Protein 2DPN (pdb70)

Sequence (984 aa):
FLLALDQGTTSSRAILFTLEGRPVAVAKREFRQLYPKPGWVEHDPLEIWETTLWAAREVLRRAGAEAGEVLALGITNQRETTLLWDRKTGKPLHNAIVWQDRRTTPLCEALRAKGLEPLFRERTGLLFDPYFSGTKLVWLLENVPGLKARAEGGGVAFGTVDTWLIWNLTGGKVHATDPTNASRTLLFNLHTLAWDPELLEALGIPAALLPEVRPSDGDFGETLPELLGAPVPIRGVLGDQQAALFGQAALGGGEGKCTYGTGAFLLLNTGKRPVLSEKGLLATVAWSLGGRATYALEGSLFVAGAAVGWLKEVGLIRESAEVEALAASVEDTGDVYFVPAFTGLGAPYWDPYARGTLLGLTRGTSRAHLARAALEGVAFQVRDVVLAMEEEAGVRLKVLKADGGMAQNRLFLKIQADLLGVPVAVPEVTETTALGAALMAGVGAGALSPEDVAGRFREAERFLPTMPEGRREALYRRWREAVERAKGWAREFLLALDQGTTSSRAILFTLEGRPVAVAKREFRQLYPKPGWVEHDPLEIWETTLWAAREVLRRAGAEAGEVLALGITNQRETTLLWDRKTGKPLHNAIVWQDRRTTPLCEALRAKGLEPLFRERTGLLFDPYFSGTKLVWLLENVPGLKARAEGGGVAFGTVDTWLIWNLTGGKVHATDPTNASRTLLFNLHTLAWDPELLEALGIPAALLPEVRPSDGDFGETLPELLGAPVPIRGVLGDQQAALFGQAALGGGEGKCTYGTGAFLLLNTGKRPVLSEKGLLATVAWSLGGRATYALEGSLFVAGAAVGWLKEVGLIRESAEVEALAASVEDTGDVYFVPAFTGLGAPYWDPYARGTLLGLTRGTSRAHLARAALEGVAFQVRDVVLAMEEEAGVRLKVLKADGGMAQNRLFLKIQADLLGVPVAVPEVTETTALGAALMAGVGAGALSPEDVAGRFREAERFLPTMPEGRREALYRRWREAVERAKGWARE

Structure (mmCIF, N/CA/C/O backbone):
data_2DPN
#
_entry.id   2DPN
#
_cell.length_a   67.991
_cell.length_b   90.506
_cell.length_c   182.985
_cell.angle_alpha   90.00
_cell.angle_beta   90.00
_cell.angle_gamma   90.00
#
_symmetry.space_group_name_H-M   'P 21 21 21'
#
loop_
_entity.id
_entity.type
_entity.pdbx_description
1 polymer 'Glycerol kinase'
2 water water
#
loop_
_atom_site.group_PDB
_atom_site.id
_atom_site.type_symbol
_atom_site.label_atom_id
_atom_site.label_alt_id
_atom_site.label_comp_id
_atom_site.label_asym_id
_atom_site.label_entity_id
_atom_site.label_seq_id
_atom_site.pdbx_PDB_ins_code
_atom_site.Cartn_x
_atom_site.Cartn_y
_atom_site.Cartn_z
_atom_site.occupancy
_atom_site.B_iso_or_equiv
_atom_site.auth_seq_id
_atom_site.auth_comp_id
_atom_site.auth_asym_id
_atom_site.auth_atom_id
_atom_site.pdbx_PDB_model_num
ATOM 1 N N . PHE A 1 3 ? -29.827 22.690 -30.005 1.00 32.32 3 PHE A N 1
ATOM 2 C CA . PHE A 1 3 ? -28.563 23.095 -29.417 1.00 33.26 3 PHE A CA 1
ATOM 3 C C . PHE A 1 3 ? -27.461 22.071 -29.670 1.00 31.67 3 PHE A C 1
ATOM 4 O O . PHE A 1 3 ? -27.657 20.862 -29.651 1.00 31.07 3 PHE A O 1
ATOM 12 N N . LEU A 1 4 ? -26.267 22.620 -29.959 1.00 30.21 4 LEU A N 1
ATOM 13 C CA . LEU A 1 4 ? -25.065 21.799 -29.967 1.00 28.72 4 LEU A CA 1
ATOM 14 C C . LEU A 1 4 ? -24.117 22.262 -28.861 1.00 27.94 4 LEU A C 1
ATOM 15 O O . LEU A 1 4 ? -23.736 23.423 -28.789 1.00 27.90 4 LEU A O 1
ATOM 20 N N . LEU A 1 5 ? -23.769 21.352 -27.955 1.00 27.73 5 LEU A N 1
ATOM 21 C CA . LEU A 1 5 ? -22.908 21.658 -26.817 1.00 25.75 5 LEU A CA 1
ATOM 22 C C . LEU A 1 5 ? -21.475 21.234 -27.084 1.00 26.05 5 LEU A C 1
ATOM 23 O O . LEU A 1 5 ? -21.219 20.128 -27.560 1.00 25.46 5 LEU A O 1
ATOM 28 N N . ALA A 1 6 ? -20.544 22.129 -26.770 1.00 26.89 6 ALA A N 1
ATOM 29 C CA . ALA A 1 6 ? -19.129 21.875 -26.992 1.00 25.58 6 ALA A CA 1
ATOM 30 C C . ALA A 1 6 ? -18.308 22.044 -25.736 1.00 24.63 6 ALA A C 1
ATOM 31 O O . ALA A 1 6 ? -18.439 23.040 -25.028 1.00 24.22 6 ALA A O 1
ATOM 33 N N . LEU A 1 7 ? -17.453 21.059 -25.480 1.00 23.73 7 LEU A N 1
ATOM 34 C CA . LEU A 1 7 ? -16.561 21.075 -24.338 1.00 23.40 7 LEU A CA 1
ATOM 35 C C . LEU A 1 7 ? -15.118 21.222 -24.826 1.00 24.19 7 LEU A C 1
ATOM 36 O O . LEU A 1 7 ? -14.552 20.320 -25.444 1.00 26.38 7 LEU A O 1
ATOM 41 N N . ASP A 1 8 ? -14.537 22.383 -24.564 1.00 23.43 8 ASP A N 1
ATOM 42 C CA . ASP A 1 8 ? -13.167 22.678 -24.957 1.00 22.14 8 ASP A CA 1
ATOM 43 C C . ASP A 1 8 ? -12.302 22.597 -23.699 1.00 20.61 8 ASP A C 1
ATOM 44 O O . ASP A 1 8 ? -12.284 23.504 -22.874 1.00 20.49 8 ASP A O 1
ATOM 49 N N . GLN A 1 9 ? -11.598 21.492 -23.539 1.00 19.56 9 GLN A N 1
ATOM 50 C CA . GLN A 1 9 ? -10.773 21.316 -22.360 1.00 19.35 9 GLN A CA 1
ATOM 51 C C . GLN A 1 9 ? -9.348 21.737 -22.701 1.00 19.88 9 GLN A C 1
ATOM 52 O O . GLN A 1 9 ? -8.525 20.919 -23.127 1.00 21.41 9 GLN A O 1
ATOM 58 N N . GLY A 1 10 ? -9.070 23.024 -22.503 1.00 18.62 10 GLY A N 1
ATOM 59 C CA . GLY A 1 10 ? -7.767 23.586 -22.822 1.00 16.47 10 GLY A CA 1
ATOM 60 C C . GLY A 1 10 ? -6.629 23.351 -21.851 1.00 16.28 10 GLY A C 1
ATOM 61 O O . GLY A 1 10 ? -6.733 22.570 -20.907 1.00 15.53 10 GLY A O 1
ATOM 62 N N . THR A 1 11 ? -5.525 24.046 -22.089 1.00 16.21 11 THR A N 1
ATOM 63 C CA . THR A 1 11 ? -4.356 23.893 -21.243 1.00 17.98 11 THR A CA 1
ATOM 64 C C . THR A 1 11 ? -4.474 24.631 -19.927 1.00 19.14 11 THR A C 1
ATOM 65 O O . THR A 1 11 ? -4.042 24.137 -18.898 1.00 19.95 11 THR A O 1
ATOM 69 N N . THR A 1 12 ? -5.069 25.815 -19.980 1.00 21.52 12 THR A N 1
ATOM 70 C CA . THR A 1 12 ? -5.241 26.674 -18.824 1.00 23.04 12 THR A CA 1
ATOM 71 C C . THR A 1 12 ? -6.595 26.540 -18.139 1.00 25.22 12 THR A C 1
ATOM 72 O O . THR A 1 12 ? -6.684 26.600 -16.907 1.00 27.57 12 THR A O 1
ATOM 76 N N . SER A 1 13 ? -7.648 26.360 -18.934 1.00 25.82 13 SER A N 1
ATOM 77 C CA . SER A 1 13 ? -9.004 26.247 -18.399 1.00 24.83 13 SER A CA 1
ATOM 78 C C . SER A 1 13 ? -9.933 25.322 -19.182 1.00 24.23 13 SER A C 1
ATOM 79 O O . SER A 1 13 ? -9.609 24.835 -20.266 1.00 23.91 13 SER A O 1
ATOM 82 N N . SER A 1 14 ? -11.101 25.078 -18.608 1.00 23.27 14 SER A N 1
ATOM 83 C CA . SER A 1 14 ? -12.097 24.245 -19.256 1.00 22.54 14 SER A CA 1
ATOM 84 C C . SER A 1 14 ? -13.244 25.161 -19.625 1.00 21.50 14 SER A C 1
ATOM 85 O O . SER A 1 14 ? -13.851 25.778 -18.762 1.00 20.31 14 SER A O 1
ATOM 88 N N . ARG A 1 15 ? -13.508 25.264 -20.918 1.00 21.20 15 ARG A N 1
ATOM 89 C CA . ARG A 1 15 ? -14.577 26.098 -21.421 1.00 21.45 15 ARG A CA 1
ATOM 90 C C . ARG A 1 15 ? -15.741 25.223 -21.822 1.00 20.66 15 ARG A C 1
ATOM 91 O O . ARG A 1 15 ? -15.592 24.020 -21.991 1.00 20.17 15 ARG A O 1
ATOM 99 N N . ALA A 1 16 ? -16.902 25.843 -21.964 1.00 21.28 16 ALA A N 1
ATOM 100 C CA . ALA A 1 16 ? -18.115 25.159 -22.400 1.00 21.34 16 ALA A CA 1
ATOM 101 C C . ALA A 1 16 ? -18.918 26.197 -23.170 1.00 20.48 16 ALA A C 1
ATOM 102 O O . ALA A 1 16 ? -19.137 27.309 -22.681 1.00 19.74 16 ALA A O 1
ATOM 104 N N . ILE A 1 17 ? -19.315 25.842 -24.386 1.00 20.75 17 ILE A N 1
ATOM 105 C CA . ILE A 1 17 ? -20.106 26.732 -25.227 1.00 22.67 17 ILE A CA 1
ATOM 106 C C . ILE A 1 17 ? -21.337 25.992 -25.739 1.00 23.40 17 ILE A C 1
ATOM 107 O O . ILE A 1 17 ? -21.266 24.817 -26.101 1.00 23.63 17 ILE A O 1
ATOM 112 N N . LEU A 1 18 ? -22.461 26.693 -25.772 1.00 23.86 18 LEU A N 1
ATOM 113 C CA . LEU A 1 18 ? -23.710 26.127 -26.252 1.00 23.07 18 LEU A CA 1
ATOM 114 C C . LEU A 1 18 ? -24.046 26.881 -27.529 1.00 22.19 18 LEU A C 1
ATOM 115 O O . LEU A 1 18 ? -24.292 28.082 -27.489 1.00 21.90 18 LEU A O 1
ATOM 120 N N . PHE A 1 19 ? -24.037 26.176 -28.654 1.00 21.95 19 PHE A N 1
ATOM 121 C CA . PHE A 1 19 ? -24.321 26.778 -29.951 1.00 23.37 19 PHE A CA 1
ATOM 122 C C . PHE A 1 19 ? -25.704 26.404 -30.479 1.00 26.22 19 PHE A C 1
ATOM 123 O O . PHE A 1 19 ? -26.349 25.473 -29.987 1.00 27.66 19 PHE A O 1
ATOM 131 N N . THR A 1 20 ? -26.147 27.133 -31.500 1.00 28.13 20 THR A N 1
ATOM 132 C CA . THR A 1 20 ? -27.421 26.850 -32.151 1.00 29.63 20 THR A CA 1
ATOM 133 C C . THR A 1 20 ? -26.986 25.948 -33.298 1.00 31.56 20 THR A C 1
ATOM 134 O O . THR A 1 20 ? -25.806 25.936 -33.645 1.00 34.38 20 THR A O 1
ATOM 138 N N . LEU A 1 21 ? -27.905 25.190 -33.883 1.00 33.01 21 LEU A N 1
ATOM 139 C CA . LEU A 1 21 ? -27.542 24.305 -34.983 1.00 33.31 21 LEU A CA 1
ATOM 140 C C . LEU A 1 21 ? -26.854 25.034 -36.124 1.00 34.42 21 LEU A C 1
ATOM 141 O O . LEU A 1 21 ? -26.187 24.416 -36.948 1.00 34.30 21 LEU A O 1
ATOM 146 N N . GLU A 1 22 ? -27.001 26.351 -36.162 1.00 37.05 22 GLU A N 1
ATOM 147 C CA . GLU A 1 22 ? -26.394 27.146 -37.216 1.00 41.46 22 GLU A CA 1
ATOM 148 C C . GLU A 1 22 ? -25.055 27.782 -36.842 1.00 41.34 22 GLU A C 1
ATOM 149 O O . GLU A 1 22 ? -24.650 28.786 -37.437 1.00 40.78 22 GLU A O 1
ATOM 155 N N . GLY A 1 23 ? -24.378 27.190 -35.858 1.00 41.08 23 GLY A N 1
ATOM 156 C CA . GLY A 1 23 ? -23.073 27.671 -35.419 1.00 39.76 23 GLY A CA 1
ATOM 157 C C . GLY A 1 23 ? -22.998 29.064 -34.815 1.00 38.88 23 GLY A C 1
ATOM 158 O O . GLY A 1 23 ? -22.053 29.812 -35.082 1.00 37.61 23 GLY A O 1
ATOM 159 N N . ARG A 1 24 ? -23.987 29.407 -33.996 1.00 38.16 24 ARG A N 1
ATOM 160 C CA . ARG A 1 24 ? -24.053 30.713 -33.346 1.00 37.22 24 ARG A CA 1
ATOM 161 C C . ARG A 1 24 ? -24.067 30.475 -31.833 1.00 34.11 24 ARG A C 1
ATOM 162 O O . ARG A 1 24 ? -24.937 29.771 -31.319 1.00 34.36 24 ARG A O 1
ATOM 170 N N . PRO A 1 25 ? -23.098 31.054 -31.102 1.00 30.61 25 PRO A N 1
ATOM 171 C CA . PRO A 1 25 ? -23.011 30.880 -29.648 1.00 29.21 25 PRO A CA 1
ATOM 172 C C . PRO A 1 25 ? -24.184 31.459 -28.859 1.00 28.25 25 PRO A C 1
ATOM 173 O O . PRO A 1 25 ? -24.690 32.528 -29.179 1.00 29.08 25 PRO A O 1
ATOM 177 N N . VAL A 1 26 ? -24.596 30.745 -27.818 1.00 26.73 26 VAL A N 1
ATOM 178 C CA . VAL A 1 26 ? -25.700 31.170 -26.969 1.00 25.91 26 VAL A CA 1
ATOM 179 C C . VAL A 1 26 ? -25.225 31.548 -25.562 1.00 25.42 26 VAL A C 1
ATOM 180 O O . VAL A 1 26 ? -25.734 32.480 -24.946 1.00 26.65 26 VAL A O 1
ATOM 184 N N . ALA A 1 27 ? -24.252 30.812 -25.052 1.00 23.87 27 ALA A N 1
ATOM 185 C CA . ALA A 1 27 ? -23.738 31.089 -23.730 1.00 22.97 27 ALA A CA 1
ATOM 186 C C . ALA A 1 27 ? -22.353 30.481 -23.607 1.00 22.53 27 ALA A C 1
ATOM 187 O O . ALA A 1 27 ? -21.988 29.591 -24.372 1.00 21.40 27 ALA A O 1
ATOM 189 N N . VAL A 1 28 ? -21.583 30.958 -22.638 1.00 21.49 28 VAL A N 1
ATOM 190 C CA . VAL A 1 28 ? -20.238 30.450 -22.440 1.00 22.36 28 VAL A CA 1
ATOM 191 C C . VAL A 1 28 ? -19.905 30.332 -20.961 1.00 21.92 28 VAL A C 1
ATOM 192 O O . VAL A 1 28 ? -20.295 31.176 -20.169 1.00 21.43 28 VAL A O 1
ATOM 196 N N . ALA A 1 29 ? -19.194 29.270 -20.596 1.00 22.01 29 ALA A N 1
ATOM 197 C CA . ALA A 1 29 ? -18.789 29.058 -19.213 1.00 23.15 29 ALA A CA 1
ATOM 198 C C . ALA A 1 29 ? -17.324 28.666 -19.247 1.00 25.11 29 ALA A C 1
ATOM 199 O O . ALA A 1 29 ? -16.938 27.746 -19.968 1.00 26.40 29 ALA A O 1
ATOM 201 N N . LYS A 1 30 ? -16.510 29.368 -18.471 1.00 25.51 30 LYS A N 1
ATOM 202 C CA . LYS A 1 30 ? -15.079 29.114 -18.441 1.00 26.14 30 LYS A CA 1
ATOM 203 C C . LYS A 1 30 ? -14.485 29.141 -17.039 1.00 26.58 30 LYS A C 1
ATOM 204 O O . LYS A 1 30 ? -14.675 30.098 -16.293 1.00 27.61 30 LYS A O 1
ATOM 210 N N . ARG A 1 31 ? -13.762 28.089 -16.680 1.00 26.55 31 ARG A N 1
ATOM 211 C CA . ARG A 1 31 ? -13.133 28.036 -15.371 1.00 28.25 31 ARG A CA 1
ATOM 212 C C . ARG A 1 31 ? -11.711 27.499 -15.456 1.00 29.47 31 ARG A C 1
ATOM 213 O O . ARG A 1 31 ? -11.428 26.577 -16.218 1.00 32.14 31 ARG A O 1
ATOM 221 N N . GLU A 1 32 ? -10.815 28.075 -14.669 1.00 29.99 32 GLU A N 1
ATOM 222 C CA . GLU A 1 32 ? -9.422 27.657 -14.689 1.00 31.92 32 GLU A CA 1
ATOM 223 C C . GLU A 1 32 ? -9.097 26.559 -13.698 1.00 31.14 32 GLU A C 1
ATOM 224 O O . GLU A 1 32 ? -9.860 26.293 -12.779 1.00 32.81 32 GLU A O 1
ATOM 230 N N . PHE A 1 33 ? -7.959 25.909 -13.916 1.00 30.77 33 PHE A N 1
ATOM 231 C CA . PHE A 1 33 ? -7.471 24.879 -13.016 1.00 30.94 33 PHE A CA 1
ATOM 232 C C . PHE A 1 33 ? -5.984 25.128 -12.784 1.00 32.98 33 PHE A C 1
ATOM 233 O O . PHE A 1 33 ? -5.312 25.799 -13.576 1.00 33.57 33 PHE A O 1
ATOM 241 N N . ARG A 1 34 ? -5.484 24.589 -11.680 1.00 34.47 34 ARG A N 1
ATOM 242 C CA . ARG A 1 34 ? -4.099 24.755 -11.267 1.00 34.51 34 ARG A CA 1
ATOM 243 C C . ARG A 1 34 ? -3.087 24.113 -12.197 1.00 32.06 34 ARG A C 1
ATOM 244 O O . ARG A 1 34 ? -3.223 22.948 -12.579 1.00 30.32 34 ARG A O 1
ATOM 252 N N . GLN A 1 35 ? -2.070 24.889 -12.560 1.00 30.51 35 GLN A N 1
ATOM 253 C CA . GLN A 1 35 ? -0.987 24.404 -13.411 1.00 28.89 35 GLN A CA 1
ATOM 254 C C . GLN A 1 35 ? 0.108 23.946 -12.457 1.00 28.33 35 GLN A C 1
ATOM 255 O O . GLN A 1 35 ? 0.575 24.731 -11.627 1.00 30.97 35 GLN A O 1
ATOM 261 N N . LEU A 1 36 ? 0.518 22.689 -12.557 1.00 25.76 36 LEU A N 1
ATOM 262 C CA . LEU A 1 36 ? 1.552 22.185 -11.664 1.00 25.31 36 LEU A CA 1
ATOM 263 C C . LEU A 1 36 ? 2.931 22.110 -12.298 1.00 23.84 36 LEU A C 1
ATOM 264 O O . LEU A 1 36 ? 3.099 21.544 -13.374 1.00 24.20 36 LEU A O 1
ATOM 269 N N . TYR A 1 37 ? 3.915 22.683 -11.609 1.00 24.01 37 TYR A N 1
ATOM 270 C CA . TYR A 1 37 ? 5.308 22.720 -12.072 1.00 23.53 37 TYR A CA 1
ATOM 271 C C . TYR A 1 37 ? 6.240 22.080 -11.041 1.00 24.30 37 TYR A C 1
ATOM 272 O O . TYR A 1 37 ? 6.933 22.780 -10.315 1.00 25.52 37 TYR A O 1
ATOM 281 N N . PRO A 1 38 ? 6.278 20.737 -10.976 1.00 25.52 38 PRO A N 1
ATOM 282 C CA . PRO A 1 38 ? 7.117 19.995 -10.028 1.00 26.46 38 PRO A CA 1
ATOM 283 C C . PRO A 1 38 ? 8.602 20.343 -10.050 1.00 27.89 38 PRO A C 1
ATOM 284 O O . PRO A 1 38 ? 9.203 20.557 -9.002 1.00 28.81 38 PRO A O 1
ATOM 288 N N . LYS A 1 39 ? 9.186 20.368 -11.246 1.00 28.89 39 LYS A N 1
ATOM 289 C CA . LYS A 1 39 ? 10.595 20.712 -11.445 1.00 30.80 39 LYS A CA 1
ATOM 290 C C . LYS A 1 39 ? 10.631 21.669 -12.631 1.00 30.96 39 LYS A C 1
ATOM 291 O O . LYS A 1 39 ? 9.646 21.797 -13.362 1.00 32.81 39 LYS A O 1
ATOM 297 N N . PRO A 1 40 ? 11.760 22.359 -12.841 1.00 29.72 40 PRO A N 1
ATOM 298 C CA . PRO A 1 40 ? 11.795 23.277 -13.982 1.00 27.11 40 PRO A CA 1
ATOM 299 C C . PRO A 1 40 ? 11.663 22.532 -15.299 1.00 24.97 40 PRO A C 1
ATOM 300 O O . PRO A 1 40 ? 12.422 21.603 -15.570 1.00 24.67 40 PRO A O 1
ATOM 304 N N . GLY A 1 41 ? 10.688 22.947 -16.107 1.00 23.71 41 GLY A N 1
ATOM 305 C CA . GLY A 1 41 ? 10.443 22.317 -17.392 1.00 22.38 41 GLY A CA 1
ATOM 306 C C . GLY A 1 41 ? 9.410 21.204 -17.291 1.00 22.00 41 GLY A C 1
ATOM 307 O O . GLY A 1 41 ? 9.033 20.599 -18.287 1.00 22.50 41 GLY A O 1
ATOM 308 N N . TRP A 1 42 ? 8.969 20.914 -16.076 1.00 20.20 42 TRP A N 1
ATOM 309 C CA . TRP A 1 42 ? 7.968 19.889 -15.856 1.00 20.36 42 TRP A CA 1
ATOM 310 C C . TRP A 1 42 ? 6.596 20.564 -15.745 1.00 21.34 42 TRP A C 1
ATOM 311 O O . TRP A 1 42 ? 6.458 21.617 -15.114 1.00 21.74 42 TRP A O 1
ATOM 322 N N . VAL A 1 43 ? 5.589 19.965 -16.373 1.00 20.15 43 VAL A N 1
ATOM 323 C CA . VAL A 1 43 ? 4.235 20.523 -16.367 1.00 19.75 43 VAL A CA 1
ATOM 324 C C . VAL A 1 43 ? 3.170 19.454 -16.107 1.00 19.44 43 VAL A C 1
ATOM 325 O O . VAL A 1 43 ? 3.045 18.501 -16.875 1.00 18.98 43 VAL A O 1
ATOM 329 N N . GLU A 1 44 ? 2.400 19.608 -15.036 1.00 18.80 44 GLU A N 1
ATOM 330 C CA . GLU A 1 44 ? 1.375 18.594 -14.775 1.00 21.68 44 GLU A CA 1
ATOM 331 C C . GLU A 1 44 ? -0.009 19.207 -14.502 1.00 21.41 44 GLU A C 1
ATOM 332 O O . GLU A 1 44 ? -0.148 20.391 -14.225 1.00 21.63 44 GLU A O 1
ATOM 338 N N . HIS A 1 45 ? -1.037 18.358 -14.704 1.00 21.50 45 HIS A N 1
ATOM 339 C CA . HIS A 1 45 ? -2.417 18.687 -14.405 1.00 19.03 45 HIS A CA 1
ATOM 340 C C . HIS A 1 45 ? -2.977 17.719 -13.374 1.00 21.02 45 HIS A C 1
ATOM 341 O O . HIS A 1 45 ? -2.661 16.537 -13.357 1.00 20.86 45 HIS A O 1
ATOM 348 N N . ASP A 1 46 ? -3.853 18.211 -12.496 1.00 25.52 46 ASP A N 1
ATOM 349 C CA . ASP A 1 46 ? -4.638 17.279 -11.706 1.00 29.02 46 ASP A CA 1
ATOM 350 C C . ASP A 1 46 ? -5.806 16.783 -12.553 1.00 30.32 46 ASP A C 1
ATOM 351 O O . ASP A 1 46 ? -6.645 17.554 -13.000 1.00 31.32 46 ASP A O 1
ATOM 356 N N . PRO A 1 47 ? -5.883 15.481 -12.854 1.00 31.03 47 PRO A N 1
ATOM 357 C CA . PRO A 1 47 ? -6.994 14.993 -13.679 1.00 30.29 47 PRO A CA 1
ATOM 358 C C . PRO A 1 47 ? -8.381 15.381 -13.133 1.00 29.84 47 PRO A C 1
ATOM 359 O O . PRO A 1 47 ? -9.232 15.885 -13.876 1.00 28.52 47 PRO A O 1
ATOM 363 N N . LEU A 1 48 ? -8.599 15.156 -11.840 1.00 28.66 48 LEU A N 1
ATOM 364 C CA . LEU A 1 48 ? -9.875 15.492 -11.218 1.00 29.91 48 LEU A CA 1
ATOM 365 C C . LEU A 1 48 ? -10.290 16.931 -11.455 1.00 29.70 48 LEU A C 1
ATOM 366 O O . LEU A 1 48 ? -11.435 17.219 -11.823 1.00 26.79 48 LEU A O 1
ATOM 371 N N . GLU A 1 49 ? -9.350 17.835 -11.222 1.00 31.15 49 GLU A N 1
ATOM 372 C CA . GLU A 1 49 ? -9.611 19.245 -11.393 1.00 32.55 49 GLU A CA 1
ATOM 373 C C . GLU A 1 49 ? -10.049 19.477 -12.831 1.00 32.91 49 GLU A C 1
ATOM 374 O O . GLU A 1 49 ? -10.983 20.239 -13.088 1.00 33.74 49 GLU A O 1
ATOM 380 N N . ILE A 1 50 ? -9.377 18.802 -13.761 1.00 33.12 50 ILE A N 1
ATOM 381 C CA . ILE A 1 50 ? -9.686 18.912 -15.183 1.00 32.79 50 ILE A CA 1
ATOM 382 C C . ILE A 1 50 ? -11.103 18.428 -15.459 1.00 31.72 50 ILE A C 1
ATOM 383 O O . ILE A 1 50 ? -11.872 19.087 -16.157 1.00 30.85 50 ILE A O 1
ATOM 388 N N . TRP A 1 51 ? -11.441 17.270 -14.906 1.00 31.03 51 TRP A N 1
ATOM 389 C CA . TRP A 1 51 ? -12.767 16.706 -15.080 1.00 31.33 51 TRP A CA 1
ATOM 390 C C . TRP A 1 51 ? -13.837 17.598 -14.440 1.00 32.12 51 TRP A C 1
ATOM 391 O O . TRP A 1 51 ? -14.774 18.046 -15.108 1.00 31.93 51 TRP A O 1
ATOM 402 N N . GLU A 1 52 ? -13.677 17.860 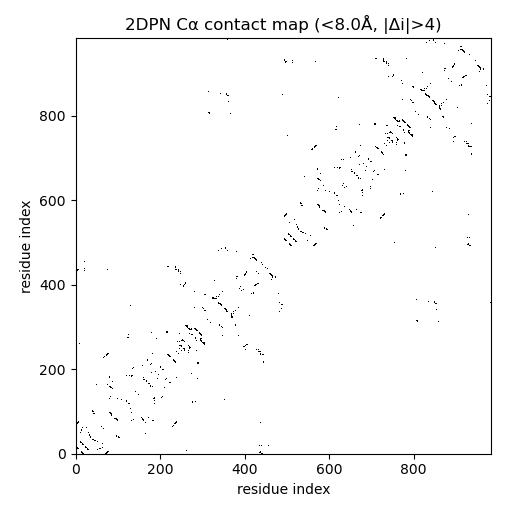-13.146 1.00 32.25 52 GLU A N 1
ATOM 403 C CA . GLU A 1 52 ? -14.633 18.661 -12.387 1.00 32.68 52 GLU A CA 1
ATOM 404 C C . GLU A 1 52 ? -14.943 20.053 -12.925 1.00 30.20 52 GLU A C 1
ATOM 405 O O . GLU A 1 52 ? -16.068 20.546 -12.782 1.00 29.47 52 GLU A O 1
ATOM 411 N N . THR A 1 53 ? -13.958 20.693 -13.539 1.00 26.92 53 THR A N 1
ATOM 412 C CA . THR A 1 53 ? -14.196 22.012 -14.079 1.00 24.75 53 THR A CA 1
ATOM 413 C C . THR A 1 53 ? -14.916 21.856 -15.398 1.00 24.03 53 THR A C 1
ATOM 414 O O . THR A 1 53 ? -15.748 22.690 -15.760 1.00 25.01 53 THR A O 1
ATOM 418 N N . THR A 1 54 ? -14.605 20.789 -16.123 1.00 22.16 54 THR A N 1
ATOM 419 C CA . THR A 1 54 ? -15.278 20.566 -17.386 1.00 20.94 54 THR A CA 1
ATOM 420 C C . THR A 1 54 ? -16.745 20.336 -17.067 1.00 20.76 54 THR A C 1
ATOM 421 O O . THR A 1 54 ? -17.614 20.990 -17.632 1.00 20.16 54 THR A O 1
ATOM 425 N N . LEU A 1 55 ? -17.007 19.425 -16.137 1.00 20.73 55 LEU A N 1
ATOM 426 C CA . LEU A 1 55 ? -18.344 19.139 -15.658 1.00 21.78 55 LEU A CA 1
ATOM 427 C C . LEU A 1 55 ? -19.035 20.424 -15.225 1.00 22.25 55 LEU A C 1
ATOM 428 O O . LEU A 1 55 ? -20.211 20.646 -15.483 1.00 23.60 55 LEU A O 1
ATOM 433 N N . TRP A 1 56 ? -18.272 21.274 -14.550 1.00 19.38 56 TRP A N 1
ATOM 434 C CA . TRP A 1 56 ? -18.812 22.527 -14.062 1.00 17.73 56 TRP A CA 1
ATOM 435 C C . TRP A 1 56 ? -19.206 23.452 -15.211 1.00 18.72 56 TRP A C 1
ATOM 436 O O . TRP A 1 56 ? -20.306 23.999 -15.234 1.00 20.56 56 TRP A O 1
ATOM 447 N N . ALA A 1 57 ? -18.311 23.648 -16.165 1.00 19.08 57 ALA A N 1
ATOM 448 C CA . ALA A 1 57 ? -18.631 24.529 -17.283 1.00 21.06 57 ALA A CA 1
ATOM 449 C C . ALA A 1 57 ? -19.874 24.045 -18.054 1.00 21.18 57 ALA A C 1
ATOM 450 O O . ALA A 1 57 ? -20.731 24.835 -18.450 1.00 19.78 57 ALA A O 1
ATOM 452 N N . ALA A 1 58 ? -19.957 22.734 -18.252 1.00 21.35 58 ALA A N 1
ATOM 453 C CA . ALA A 1 58 ? -21.055 22.129 -18.979 1.00 20.94 58 ALA A CA 1
ATOM 454 C C . ALA A 1 58 ? -22.383 22.465 -18.323 1.00 22.54 58 ALA A C 1
ATOM 455 O O . ALA A 1 58 ? -23.391 22.699 -18.997 1.00 23.31 58 ALA A O 1
ATOM 457 N N . ARG A 1 59 ? -22.394 22.483 -17.000 1.00 21.00 59 ARG A N 1
ATOM 458 C CA . ARG A 1 59 ? -23.622 22.787 -16.311 1.00 20.51 59 ARG A CA 1
ATOM 459 C C . ARG A 1 59 ? -23.923 24.273 -16.357 1.00 24.01 59 ARG A C 1
ATOM 460 O O . ARG A 1 59 ? -25.074 24.675 -16.491 1.00 24.68 59 ARG A O 1
ATOM 468 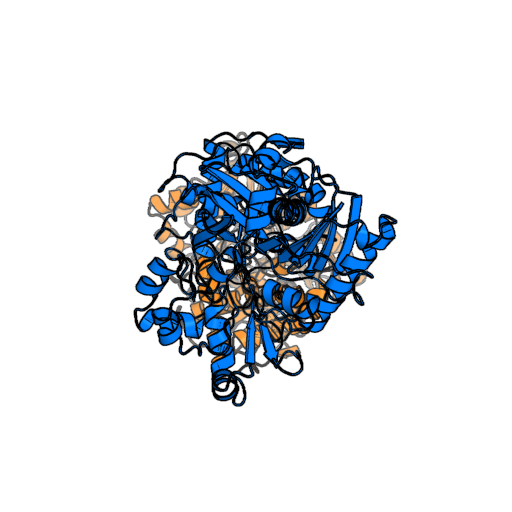N N . GLU A 1 60 ? -22.883 25.093 -16.277 1.00 26.67 60 GLU A N 1
ATOM 469 C CA . GLU A 1 60 ? -23.085 26.530 -16.295 1.00 28.28 60 GLU A CA 1
ATOM 470 C C . GLU A 1 60 ? -23.587 27.107 -17.608 1.00 27.99 60 GLU A C 1
ATOM 471 O O . GLU A 1 60 ? -24.325 28.091 -17.597 1.00 30.39 60 GLU A O 1
ATOM 477 N N . VAL A 1 61 ? -23.202 26.543 -18.744 1.00 25.96 61 VAL A N 1
ATOM 478 C CA . VAL A 1 61 ? -23.729 27.126 -19.966 1.00 26.49 61 VAL A CA 1
ATOM 479 C C . VAL A 1 61 ? -25.200 26.789 -20.033 1.00 25.86 61 VAL A C 1
ATOM 480 O O . VAL A 1 61 ? -26.011 27.615 -20.441 1.00 24.05 61 VAL A O 1
ATOM 484 N N . LEU A 1 62 ? -25.541 25.575 -19.617 1.00 25.52 62 LEU A N 1
ATOM 485 C CA . LEU A 1 62 ? -26.934 25.167 -19.624 1.00 27.23 62 LEU A CA 1
ATOM 486 C C . LEU A 1 62 ? -27.760 26.103 -18.747 1.00 28.86 62 LEU A C 1
ATOM 487 O O . LEU A 1 62 ? -28.909 26.415 -19.065 1.00 29.07 62 LEU A O 1
ATOM 492 N N . ARG A 1 63 ? -27.165 26.566 -17.651 1.00 29.51 63 ARG A N 1
ATOM 493 C CA . ARG A 1 63 ? -27.856 27.465 -16.746 1.00 30.33 63 ARG A CA 1
ATOM 494 C C . ARG A 1 63 ? -28.009 28.841 -17.379 1.00 31.38 63 ARG A C 1
ATOM 495 O O . ARG A 1 63 ? -29.107 29.385 -17.464 1.00 32.19 63 ARG A O 1
ATOM 503 N N . ARG A 1 64 ? -26.895 29.395 -17.835 1.00 31.16 64 ARG A N 1
ATOM 504 C CA . ARG A 1 64 ? -26.898 30.715 -18.433 1.00 29.69 64 ARG A CA 1
ATOM 505 C C . ARG A 1 64 ? -27.774 30.872 -19.658 1.00 30.73 64 ARG A C 1
ATOM 506 O O . ARG A 1 64 ? -28.260 31.974 -19.939 1.00 33.05 64 ARG A O 1
ATOM 514 N N . ALA A 1 65 ? -27.982 29.784 -20.390 1.00 29.25 65 ALA A N 1
ATOM 515 C CA . ALA A 1 65 ? -28.806 29.847 -21.591 1.00 28.58 65 ALA A CA 1
ATOM 516 C C . ALA A 1 65 ? -30.260 29.554 -21.256 1.00 29.19 65 ALA A C 1
ATOM 517 O O . ALA A 1 65 ? -31.146 29.738 -22.092 1.00 29.33 65 ALA A O 1
ATOM 519 N N . GLY A 1 66 ? -30.494 29.109 -20.024 1.00 28.12 66 GLY A N 1
ATOM 520 C CA . GLY A 1 66 ? -31.837 28.763 -19.608 1.00 26.22 66 GLY A CA 1
ATOM 521 C C . GLY A 1 66 ? -32.270 27.517 -20.357 1.00 26.57 66 GLY A C 1
ATOM 522 O O . GLY A 1 66 ? -33.456 27.313 -20.606 1.00 28.12 66 GLY A O 1
ATOM 523 N N . ALA A 1 67 ? -31.307 26.676 -20.722 1.00 25.52 67 ALA A N 1
ATOM 524 C CA . ALA A 1 67 ? -31.612 25.459 -21.456 1.00 26.16 67 ALA A CA 1
ATOM 525 C C . ALA A 1 67 ? -31.491 24.206 -20.593 1.00 27.65 67 ALA A C 1
ATOM 526 O O . ALA A 1 67 ? -30.968 24.254 -19.484 1.00 28.74 67 ALA A O 1
ATOM 528 N N . GLU A 1 68 ? -32.011 23.091 -21.102 1.00 28.95 68 GLU A N 1
ATOM 529 C CA . GLU A 1 68 ? -31.953 21.813 -20.402 1.00 29.62 68 GLU A CA 1
ATOM 530 C C . GLU A 1 68 ? -31.363 20.743 -21.322 1.00 29.39 68 GLU A C 1
ATOM 531 O O . GLU A 1 68 ? -31.471 20.848 -22.544 1.00 30.61 68 GLU A O 1
ATOM 537 N N . ALA A 1 69 ? -30.733 19.728 -20.732 1.00 27.21 69 ALA A N 1
ATOM 538 C CA . ALA A 1 69 ? -30.092 18.649 -21.481 1.00 26.09 69 ALA A CA 1
ATOM 539 C C . ALA A 1 69 ? -30.884 18.133 -22.682 1.00 26.76 69 ALA A C 1
ATOM 540 O O . ALA A 1 69 ? -30.356 18.051 -23.790 1.00 28.24 69 ALA A O 1
ATOM 542 N N . GLY A 1 70 ? -32.150 17.795 -22.466 1.00 27.23 70 GLY A N 1
ATOM 543 C CA . GLY A 1 70 ? -32.978 17.290 -23.547 1.00 24.98 70 GLY A CA 1
ATOM 544 C C . GLY A 1 70 ? -32.939 18.147 -24.793 1.00 24.56 70 GLY A C 1
ATOM 545 O O . GLY A 1 70 ? -33.097 17.635 -25.889 1.00 24.74 70 GLY A O 1
ATOM 546 N N . GLU A 1 71 ? -32.728 19.449 -24.627 1.00 26.24 71 GLU A N 1
ATOM 547 C CA . GLU A 1 71 ? -32.675 20.388 -25.753 1.00 29.01 71 GLU A CA 1
ATOM 548 C C . GLU A 1 71 ? -31.391 20.270 -26.570 1.00 28.91 71 GLU A C 1
ATOM 549 O O . GLU A 1 71 ? -31.310 20.781 -27.694 1.00 27.18 71 GLU A O 1
ATOM 555 N N . VAL A 1 72 ? -30.382 19.631 -25.984 1.00 28.62 72 VAL A N 1
ATOM 556 C CA . VAL A 1 72 ? -29.096 19.463 -26.640 1.00 27.96 72 VAL A CA 1
ATOM 557 C C . VAL A 1 72 ? -29.141 18.261 -27.558 1.00 28.70 72 VAL A C 1
ATOM 558 O O . VAL A 1 72 ? -29.328 17.121 -27.111 1.00 29.30 72 VAL A O 1
ATOM 562 N N . LEU A 1 73 ? -28.958 18.528 -28.844 1.00 27.53 73 LEU A N 1
ATOM 563 C CA . LEU A 1 73 ? -28.987 17.493 -29.855 1.00 26.99 73 LEU A CA 1
ATOM 564 C C . LEU A 1 73 ? -27.795 16.561 -29.689 1.00 27.40 73 LEU A C 1
ATOM 565 O O . LEU A 1 73 ? -27.960 15.353 -29.586 1.00 29.45 73 LEU A O 1
ATOM 570 N N . ALA A 1 74 ? -26.590 17.120 -29.666 1.00 27.66 74 ALA A N 1
ATOM 571 C CA . ALA A 1 74 ? -25.380 16.312 -29.511 1.00 27.16 74 ALA A CA 1
ATOM 572 C C . ALA A 1 74 ? -24.268 17.097 -28.818 1.00 26.39 74 ALA A C 1
ATOM 573 O O . ALA A 1 74 ? -24.254 18.323 -28.824 1.00 27.44 74 ALA A O 1
ATOM 575 N N . LEU A 1 75 ? -23.334 16.373 -28.225 1.00 25.06 75 LEU A N 1
ATOM 576 C CA . LEU A 1 75 ? -22.221 16.976 -27.509 1.00 25.10 75 LEU A CA 1
ATOM 577 C C . LEU A 1 75 ? -20.896 16.704 -28.244 1.00 25.68 75 LEU A C 1
ATOM 578 O O . LEU A 1 75 ? -20.649 15.589 -28.702 1.00 25.44 75 LEU A O 1
ATOM 583 N N . GLY A 1 76 ? -20.049 17.723 -28.351 1.00 26.01 76 GLY A N 1
ATOM 584 C CA . GLY A 1 76 ? -18.763 17.565 -29.014 1.00 25.34 76 GLY A CA 1
ATOM 585 C C . GLY A 1 76 ? -17.591 17.866 -28.091 1.00 24.69 76 GLY A C 1
ATOM 586 O O . GLY A 1 76 ? -17.556 18.915 -27.449 1.00 24.09 76 GLY A O 1
ATOM 587 N N . ILE A 1 77 ? -16.633 16.946 -28.019 1.00 24.81 77 ILE A N 1
ATOM 588 C CA . ILE A 1 77 ? -15.455 17.124 -27.174 1.00 25.08 77 ILE A CA 1
ATOM 589 C C . ILE A 1 77 ? -14.282 17.645 -27.986 1.00 24.77 77 ILE A C 1
ATOM 590 O O . ILE A 1 77 ? -14.114 17.277 -29.144 1.00 24.85 77 ILE A O 1
ATOM 595 N N . THR A 1 78 ? -13.472 18.498 -27.367 1.00 23.92 78 THR A N 1
ATOM 596 C CA . THR A 1 78 ? -12.281 19.043 -28.005 1.00 23.68 78 THR A CA 1
ATOM 597 C C . THR A 1 78 ? -11.311 19.306 -26.842 1.00 22.92 78 THR A C 1
ATOM 598 O O . THR A 1 78 ? -11.729 19.794 -25.792 1.00 22.59 78 THR A O 1
ATOM 602 N N . ASN A 1 79 ? -10.023 19.008 -27.026 1.00 21.80 79 ASN A N 1
ATOM 603 C CA . ASN A 1 79 ? -9.081 19.063 -25.874 1.00 20.34 79 ASN A CA 1
ATOM 604 C C . ASN A 1 79 ? -7.618 19.472 -26.228 1.00 20.06 79 ASN A C 1
ATOM 605 O O . ASN A 1 79 ? -7.194 19.540 -27.382 1.00 19.39 79 ASN A O 1
ATOM 610 N N . GLN A 1 80 ? -6.854 19.777 -25.134 1.00 20.40 80 GLN A N 1
ATOM 611 C CA . GLN A 1 80 ? -5.387 19.917 -25.284 1.00 20.01 80 GLN A CA 1
ATOM 612 C C . GLN A 1 80 ? -4.793 18.606 -25.767 1.00 20.25 80 GLN A C 1
ATOM 613 O O . GLN A 1 80 ? -5.203 17.551 -25.314 1.00 19.71 80 GLN A O 1
ATOM 619 N N . ARG A 1 81 ? -3.825 18.647 -26.718 1.00 20.26 81 ARG A N 1
ATOM 620 C CA . ARG A 1 81 ? -3.623 17.443 -27.538 1.00 21.66 81 ARG A CA 1
ATOM 621 C C . ARG A 1 81 ? -2.632 16.324 -27.112 1.00 22.92 81 ARG A C 1
ATOM 622 O O . ARG A 1 81 ? -2.727 15.230 -27.648 1.00 27.71 81 ARG A O 1
ATOM 630 N N . GLU A 1 82 ? -1.605 16.538 -26.262 1.00 21.33 82 GLU A N 1
ATOM 631 C CA . GLU A 1 82 ? -0.740 15.342 -26.060 1.00 21.63 82 GLU A CA 1
ATOM 632 C C . GLU A 1 82 ? -0.625 14.873 -24.609 1.00 22.68 82 GLU A C 1
ATOM 633 O O . GLU A 1 82 ? -0.096 13.816 -24.309 1.00 21.34 82 GLU A O 1
ATOM 639 N N . THR A 1 83 ? -1.153 15.696 -23.710 1.00 21.50 83 THR A N 1
ATOM 640 C CA . THR A 1 83 ? -1.156 15.407 -22.288 1.00 20.93 83 THR A CA 1
ATOM 641 C C . THR A 1 83 ? -1.594 13.962 -22.046 1.00 20.32 83 THR A C 1
ATOM 642 O O . THR A 1 83 ? -2.646 13.544 -22.523 1.00 22.05 83 THR A O 1
ATOM 646 N N . THR A 1 84 ? -0.786 13.220 -21.292 1.00 19.22 84 THR A N 1
ATOM 647 C CA . THR A 1 84 ? -1.015 11.804 -20.982 1.00 18.60 84 THR A CA 1
ATOM 648 C C . THR A 1 84 ? -1.612 11.523 -19.603 1.00 17.57 84 THR A C 1
ATOM 649 O O . THR A 1 84 ? -1.233 12.154 -18.625 1.00 17.44 84 THR A O 1
ATOM 653 N N . LEU A 1 85 ? -2.529 10.562 -19.529 1.00 17.79 85 LEU A N 1
ATOM 654 C CA . LEU A 1 85 ? -3.156 10.182 -18.264 1.00 19.08 85 LEU A CA 1
ATOM 655 C C . LEU A 1 85 ? -3.308 8.685 -18.180 1.00 19.93 85 LEU A C 1
ATOM 656 O O . LEU A 1 85 ? -3.535 8.015 -19.178 1.00 19.94 85 LEU A O 1
ATOM 661 N N . LEU A 1 86 ? -3.213 8.172 -16.964 1.00 23.13 86 LEU A N 1
ATOM 662 C CA . LEU A 1 86 ? -3.381 6.767 -16.724 1.00 25.27 86 LEU A CA 1
ATOM 663 C C . LEU A 1 86 ? -4.312 6.600 -15.551 1.00 26.65 86 LEU A C 1
ATOM 664 O O . LEU A 1 86 ? -4.250 7.327 -14.568 1.00 28.76 86 LEU A O 1
ATOM 669 N N . TRP A 1 87 ? -5.235 5.647 -15.642 1.00 26.53 87 TRP A N 1
ATOM 670 C CA . TRP A 1 87 ? -6.179 5.469 -14.547 1.00 27.11 87 TRP A CA 1
ATOM 671 C C . TRP A 1 87 ? -6.629 4.036 -14.358 1.00 27.26 87 TRP A C 1
ATOM 672 O O . TRP A 1 87 ? -6.530 3.229 -15.278 1.00 27.60 87 TRP A O 1
ATOM 683 N N . ASP A 1 88 ? -7.108 3.739 -13.150 1.00 28.30 88 ASP A N 1
ATOM 684 C CA . ASP A 1 88 ? -7.591 2.411 -12.776 1.00 30.28 88 ASP A CA 1
ATOM 685 C C . ASP A 1 88 ? -8.934 2.172 -13.462 1.00 31.15 88 ASP A C 1
ATOM 686 O O . ASP A 1 88 ? -9.872 2.951 -13.294 1.00 30.11 88 ASP A O 1
ATOM 691 N N . ARG A 1 89 ? -9.023 1.098 -14.239 1.00 31.88 89 ARG A N 1
ATOM 692 C CA . ARG A 1 89 ? -10.257 0.785 -14.942 1.00 32.94 89 ARG A CA 1
ATOM 693 C C . ARG A 1 89 ? -11.410 0.494 -13.986 1.00 34.74 89 ARG A C 1
ATOM 694 O O . ARG A 1 89 ? -12.565 0.796 -14.279 1.00 35.85 89 ARG A O 1
ATOM 702 N N . LYS A 1 90 ? -11.096 -0.088 -12.838 1.00 36.14 90 LYS A N 1
ATOM 703 C CA . LYS A 1 90 ? -12.143 -0.465 -11.875 1.00 37.83 90 LYS A CA 1
ATOM 704 C C . LYS A 1 90 ? -12.682 0.728 -11.057 1.00 36.84 90 LYS A C 1
ATOM 705 O O . LYS A 1 90 ? -13.870 0.842 -10.785 1.00 38.76 90 LYS A O 1
ATOM 711 N N . THR A 1 91 ? -11.812 1.641 -10.630 1.00 35.37 91 THR A N 1
ATOM 712 C CA . THR A 1 91 ? -12.230 2.784 -9.818 1.00 32.29 91 THR A CA 1
ATOM 713 C C . THR A 1 91 ? -12.207 4.121 -10.562 1.00 32.67 91 THR A C 1
ATOM 714 O O . THR A 1 91 ? -12.726 5.122 -10.073 1.00 32.17 91 THR A O 1
ATOM 718 N N . GLY A 1 92 ? -11.603 4.135 -11.744 1.00 33.71 92 GLY A N 1
ATOM 719 C CA . GLY A 1 92 ? -11.531 5.359 -12.522 1.00 33.55 92 GLY A CA 1
ATOM 720 C C . GLY A 1 92 ? -10.655 6.414 -11.878 1.00 33.15 92 GLY A C 1
ATOM 721 O O . GLY A 1 92 ? -10.657 7.571 -12.284 1.00 34.10 92 GLY A O 1
ATOM 722 N N . LYS A 1 93 ? -9.891 6.010 -10.874 1.00 32.89 93 LYS A N 1
ATOM 723 C CA . LYS A 1 93 ? -9.016 6.932 -10.166 1.00 32.12 93 LYS A CA 1
ATOM 724 C C . LYS A 1 93 ? -7.664 7.018 -10.892 1.00 31.91 93 LYS A C 1
ATOM 725 O O . LYS A 1 93 ? -7.016 5.997 -11.165 1.00 32.02 93 LYS A O 1
ATOM 731 N N . PRO A 1 94 ? -7.222 8.244 -11.221 1.00 30.81 94 PRO A N 1
ATOM 732 C CA . PRO A 1 94 ? -5.952 8.458 -11.917 1.00 30.06 94 PRO A CA 1
ATOM 733 C C . PRO A 1 94 ? -4.838 7.944 -11.039 1.00 29.94 94 PRO A C 1
ATOM 734 O O . PRO A 1 94 ? -4.928 8.049 -9.816 1.00 31.07 94 PRO A O 1
ATOM 738 N N . LEU A 1 95 ? -3.790 7.389 -11.635 1.00 29.40 95 LEU A N 1
ATOM 739 C CA . LEU A 1 95 ? -2.704 6.882 -10.812 1.00 29.31 95 LEU A CA 1
ATOM 740 C C . LEU A 1 95 ? -1.384 7.628 -10.942 1.00 27.89 95 LEU A C 1
ATOM 741 O O . LEU A 1 95 ? -0.317 7.056 -10.749 1.00 26.51 95 LEU A O 1
ATOM 746 N N . HIS A 1 96 ? -1.501 8.923 -11.235 1.00 26.90 96 HIS A N 1
ATOM 747 C CA . HIS A 1 96 ? -0.391 9.861 -11.379 1.00 24.88 96 HIS A CA 1
ATOM 748 C C . HIS A 1 96 ? -0.982 11.065 -12.093 1.00 23.82 96 HIS A C 1
ATOM 749 O O . HIS A 1 96 ? -1.887 10.907 -12.899 1.00 23.44 96 HIS A O 1
ATOM 756 N N . ASN A 1 97 ? -0.497 12.266 -11.789 1.00 24.43 97 ASN A N 1
ATOM 757 C CA . ASN A 1 97 ? -1.008 13.467 -12.442 1.00 23.99 97 ASN A CA 1
ATOM 758 C C . ASN A 1 97 ? -0.808 13.378 -13.955 1.00 24.21 97 ASN A C 1
ATOM 759 O O . ASN A 1 97 ? 0.076 12.670 -14.435 1.00 25.44 97 ASN A O 1
ATOM 764 N N . ALA A 1 98 ? -1.629 14.094 -14.714 1.00 22.10 98 ALA A N 1
ATOM 765 C CA . ALA A 1 98 ? -1.495 14.071 -16.162 1.00 20.24 98 ALA A CA 1
ATOM 766 C C . ALA A 1 98 ? -0.266 14.861 -16.603 1.00 19.98 98 ALA A C 1
ATOM 767 O O . ALA A 1 98 ? -0.064 16.008 -16.197 1.00 20.16 98 ALA A O 1
ATOM 769 N N . ILE A 1 99 ? 0.569 14.245 -17.427 1.00 19.60 99 ILE A N 1
ATOM 770 C CA . ILE A 1 99 ? 1.746 14.942 -17.907 1.00 18.24 99 ILE A CA 1
ATOM 771 C C . ILE A 1 99 ? 1.323 15.711 -19.151 1.00 17.44 99 ILE A C 1
ATOM 772 O O . ILE A 1 99 ? 1.044 15.140 -20.198 1.00 17.14 99 ILE A O 1
ATOM 777 N N . VAL A 1 100 ? 1.247 17.025 -18.985 1.00 17.70 100 VAL A N 1
ATOM 778 C CA . VAL A 1 100 ? 0.844 17.956 -20.028 1.00 16.86 100 VAL A CA 1
ATOM 779 C C . VAL A 1 100 ? 1.805 17.979 -21.225 1.00 17.00 100 VAL A C 1
ATOM 780 O O . VAL A 1 100 ? 2.964 17.590 -21.115 1.00 17.03 100 VAL A O 1
ATOM 784 N N . TRP A 1 101 ? 1.307 18.440 -22.368 1.00 17.58 101 TRP A N 1
ATOM 785 C CA . TRP A 1 101 ? 2.094 18.519 -23.593 1.00 17.87 101 TRP A CA 1
ATOM 786 C C . TRP A 1 101 ? 3.286 19.467 -23.490 1.00 18.00 101 TRP A C 1
ATOM 787 O O . TRP A 1 101 ? 4.226 19.387 -24.282 1.00 18.40 101 TRP A O 1
ATOM 798 N N . GLN A 1 102 ? 3.240 20.374 -22.528 1.00 16.15 102 GLN A N 1
ATOM 799 C CA . GLN A 1 102 ? 4.317 21.326 -22.354 1.00 16.21 102 GLN A CA 1
ATOM 800 C C . GLN A 1 102 ? 5.495 20.693 -21.642 1.00 17.37 102 GLN A C 1
ATOM 801 O O . GLN A 1 102 ? 6.631 21.128 -21.795 1.00 19.43 102 GLN A O 1
ATOM 807 N N . ASP A 1 103 ? 5.223 19.656 -20.864 1.00 18.59 103 ASP A N 1
ATOM 808 C CA . ASP A 1 103 ? 6.267 19.007 -20.095 1.00 19.48 103 ASP A CA 1
ATOM 809 C C . ASP A 1 103 ? 7.448 18.612 -20.963 1.00 20.69 103 ASP A C 1
ATOM 810 O O . ASP A 1 103 ? 7.308 18.449 -22.170 1.00 21.15 103 ASP A O 1
ATOM 815 N N . ARG A 1 104 ? 8.618 18.461 -20.344 1.00 22.61 104 ARG A N 1
ATOM 816 C CA . ARG A 1 104 ? 9.817 18.117 -21.089 1.00 23.16 104 ARG A CA 1
ATOM 817 C C . ARG A 1 104 ? 10.751 17.106 -20.437 1.00 25.41 104 ARG A C 1
ATOM 818 O O . ARG A 1 104 ? 11.827 16.839 -20.980 1.00 28.28 104 ARG A O 1
ATOM 826 N N . ARG A 1 105 ? 10.361 16.532 -19.299 1.00 24.45 105 ARG A N 1
ATOM 827 C CA . ARG A 1 105 ? 11.232 15.575 -18.623 1.00 23.49 105 ARG A CA 1
ATOM 828 C C . ARG A 1 105 ? 11.792 14.473 -19.522 1.00 23.69 105 ARG A C 1
ATOM 829 O O . ARG A 1 105 ? 12.916 14.027 -19.322 1.00 24.93 105 ARG A O 1
ATOM 837 N N . THR A 1 106 ? 11.025 14.061 -20.525 1.00 24.25 106 THR A N 1
ATOM 838 C CA . THR A 1 106 ? 11.432 12.987 -21.434 1.00 26.54 106 THR A CA 1
ATOM 839 C C . THR A 1 106 ? 12.528 13.238 -22.485 1.00 28.02 106 THR A C 1
ATOM 840 O O . THR A 1 106 ? 12.670 12.422 -23.401 1.00 26.79 106 THR A O 1
ATOM 844 N N . THR A 1 107 ? 13.300 14.323 -22.386 1.00 28.03 107 THR A N 1
ATOM 845 C CA . THR A 1 107 ? 14.330 14.553 -23.408 1.00 29.71 107 THR A CA 1
ATOM 846 C C . THR A 1 107 ? 15.413 13.479 -23.441 1.00 30.07 107 THR A C 1
ATOM 847 O O . THR A 1 107 ? 15.888 13.108 -24.508 1.00 30.56 107 THR A O 1
ATOM 851 N N . PRO A 1 108 ? 15.830 12.975 -22.275 1.00 30.26 108 PRO A N 1
ATOM 852 C CA . PRO A 1 108 ? 16.866 11.945 -22.333 1.00 31.22 108 PRO A CA 1
ATOM 853 C C . PRO A 1 108 ? 16.415 10.698 -23.085 1.00 32.45 108 PRO A C 1
ATOM 854 O O . PRO A 1 108 ? 17.191 10.112 -23.831 1.00 33.53 108 PRO A O 1
ATOM 858 N N . LEU A 1 109 ? 15.164 10.292 -22.894 1.00 34.59 109 LEU A N 1
ATOM 859 C CA . LEU A 1 109 ? 14.647 9.108 -23.574 1.00 36.49 109 LEU A CA 1
ATOM 860 C C . LEU A 1 109 ? 14.584 9.326 -25.075 1.00 37.10 109 LEU A C 1
ATOM 861 O O . LEU A 1 109 ? 14.857 8.409 -25.851 1.00 37.62 109 LEU A O 1
ATOM 866 N N . CYS A 1 110 ? 14.224 10.539 -25.483 1.00 36.62 110 CYS A N 1
ATOM 867 C CA . CYS A 1 110 ? 14.134 10.853 -26.902 1.00 37.17 110 CYS A CA 1
ATOM 868 C C . CYS A 1 110 ? 15.493 10.685 -27.546 1.00 35.92 110 CYS A C 1
ATOM 869 O O . CYS A 1 110 ? 15.629 10.100 -28.622 1.00 35.17 110 CYS A O 1
ATOM 872 N N . GLU A 1 111 ? 16.508 11.204 -26.878 1.00 34.65 111 GLU A N 1
ATOM 873 C CA . GLU A 1 111 ? 17.845 11.108 -27.410 1.00 35.13 111 GLU A CA 1
ATOM 874 C C . GLU A 1 111 ? 18.291 9.657 -27.386 1.00 34.50 111 GLU A C 1
ATOM 875 O O . GLU A 1 111 ? 19.029 9.207 -28.265 1.00 34.60 111 GLU A O 1
ATOM 881 N N . ALA A 1 112 ? 17.798 8.908 -26.411 1.00 33.11 112 ALA A N 1
ATOM 882 C CA . ALA A 1 112 ? 18.144 7.502 -26.323 1.00 33.14 112 ALA A CA 1
ATOM 883 C C . ALA A 1 112 ? 17.482 6.709 -27.449 1.00 33.15 112 ALA A C 1
ATOM 884 O O . ALA A 1 112 ? 18.110 5.837 -28.041 1.00 33.49 112 ALA A O 1
ATOM 886 N N . LEU A 1 113 ? 16.215 7.008 -27.740 1.00 32.74 113 LEU A N 1
ATOM 887 C CA . LEU A 1 113 ? 15.519 6.286 -28.791 1.00 30.12 113 LEU A CA 1
ATOM 888 C C . LEU A 1 113 ? 16.051 6.680 -30.165 1.00 30.02 113 LEU A C 1
ATOM 889 O O . LEU A 1 113 ? 16.030 5.907 -31.114 1.00 30.54 113 LEU A O 1
ATOM 894 N N . ARG A 1 114 ? 16.574 7.892 -30.278 1.00 30.29 114 ARG A N 1
ATOM 895 C CA . ARG A 1 114 ? 17.122 8.345 -31.544 1.00 31.48 114 ARG A CA 1
ATOM 896 C C . ARG A 1 114 ? 18.430 7.638 -31.837 1.00 32.47 114 ARG A C 1
ATOM 897 O O . ARG A 1 114 ? 18.800 7.465 -32.993 1.00 33.56 114 ARG A O 1
ATOM 905 N N . ALA A 1 115 ? 19.125 7.231 -30.779 1.00 34.11 115 ALA A N 1
ATOM 906 C CA . ALA A 1 115 ? 20.397 6.526 -30.898 1.00 33.26 115 ALA A CA 1
ATOM 907 C C . ALA A 1 115 ? 20.182 5.127 -31.468 1.00 34.67 115 ALA A C 1
ATOM 908 O O . ALA A 1 115 ? 20.931 4.683 -32.336 1.00 36.48 115 ALA A O 1
ATOM 910 N N . LYS A 1 116 ? 19.158 4.434 -30.981 1.00 35.92 116 LYS A N 1
ATOM 911 C CA . LYS A 1 116 ? 18.843 3.097 -31.468 1.00 38.03 116 LYS A CA 1
ATOM 912 C C . LYS A 1 116 ? 18.478 3.154 -32.949 1.00 38.51 116 LYS A C 1
ATOM 913 O O . LYS A 1 116 ? 18.270 2.119 -33.581 1.00 39.12 116 LYS A O 1
ATOM 919 N N . GLY A 1 117 ? 18.387 4.364 -33.492 1.00 39.01 117 GLY A N 1
ATOM 920 C CA . GLY A 1 117 ? 18.054 4.536 -34.897 1.00 39.75 117 GLY A CA 1
ATOM 921 C C . GLY A 1 117 ? 16.591 4.322 -35.264 1.00 40.17 117 GLY A C 1
ATOM 922 O O . GLY A 1 117 ? 16.278 3.999 -36.408 1.00 40.78 117 GLY A O 1
ATOM 923 N N . LEU A 1 118 ? 15.693 4.531 -34.306 1.00 40.61 118 LEU A N 1
ATOM 924 C CA . LEU A 1 118 ? 14.260 4.337 -34.519 1.00 40.04 118 LEU A CA 1
ATOM 925 C C . LEU A 1 118 ? 13.501 5.516 -35.114 1.00 39.64 118 LEU A C 1
ATOM 926 O O . LEU A 1 118 ? 12.415 5.342 -35.665 1.00 37.52 118 LEU A O 1
ATOM 931 N N . GLU A 1 119 ? 14.062 6.714 -35.013 1.00 39.74 119 GLU A N 1
ATOM 932 C CA . GLU A 1 119 ? 13.351 7.884 -35.499 1.00 39.53 119 GLU A CA 1
ATOM 933 C C . GLU A 1 119 ? 12.783 7.758 -36.907 1.00 38.49 119 GLU A C 1
ATOM 934 O O . GLU A 1 119 ? 11.611 8.048 -37.126 1.00 38.95 119 GLU A O 1
ATOM 940 N N . PRO A 1 120 ? 13.587 7.309 -37.879 1.00 38.08 120 PRO A N 1
ATOM 941 C CA . PRO A 1 120 ? 13.048 7.185 -39.241 1.00 38.15 120 PRO A CA 1
ATOM 942 C C . PRO A 1 120 ? 11.752 6.367 -39.290 1.00 37.39 120 PRO A C 1
ATOM 943 O O . PRO A 1 120 ? 10.747 6.815 -39.828 1.00 37.93 120 PRO A O 1
ATOM 947 N N . LEU A 1 121 ? 11.789 5.169 -38.719 1.00 36.87 121 LEU A N 1
ATOM 948 C CA . LEU A 1 121 ? 10.630 4.277 -38.682 1.00 34.89 121 LEU A CA 1
ATOM 949 C C . LEU A 1 121 ? 9.366 4.960 -38.180 1.00 34.42 121 LEU A C 1
ATOM 950 O O . LEU A 1 121 ? 8.306 4.855 -38.794 1.00 34.61 121 LEU A O 1
ATOM 955 N N . PHE A 1 122 ? 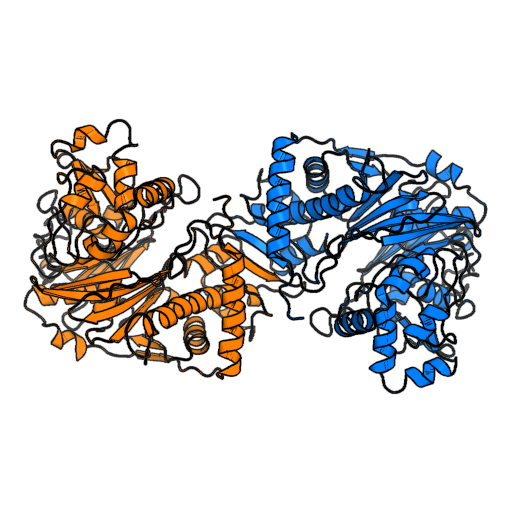9.487 5.631 -37.041 1.00 33.09 122 PHE A N 1
ATOM 956 C CA . PHE A 1 122 ? 8.373 6.336 -36.429 1.00 33.32 122 PHE A CA 1
ATOM 957 C C . PHE A 1 122 ? 7.938 7.546 -37.251 1.00 34.40 122 PHE A C 1
ATOM 958 O O . PHE A 1 122 ? 6.745 7.851 -37.358 1.00 34.17 122 PHE A O 1
ATOM 966 N N . ARG A 1 123 ? 8.909 8.236 -37.836 1.00 35.33 123 ARG A N 1
ATOM 967 C CA . ARG A 1 123 ? 8.602 9.420 -38.617 1.00 37.36 123 ARG A CA 1
ATOM 968 C C . ARG A 1 123 ? 7.721 9.129 -39.824 1.00 37.13 123 ARG A C 1
ATOM 969 O O . ARG A 1 123 ? 6.895 9.954 -40.199 1.00 37.26 123 ARG A O 1
ATOM 977 N N . GLU A 1 124 ? 7.879 7.956 -40.428 1.00 37.42 124 GLU A N 1
ATOM 978 C CA . GLU A 1 124 ? 7.081 7.612 -41.597 1.00 36.95 124 GLU A CA 1
ATOM 979 C C . GLU A 1 124 ? 5.779 6.886 -41.288 1.00 34.57 124 GLU A C 1
ATOM 980 O O . GLU A 1 124 ? 4.957 6.706 -42.175 1.00 33.54 124 GLU A O 1
ATOM 986 N N . ARG A 1 125 ? 5.593 6.463 -40.043 1.00 32.22 125 ARG A N 1
ATOM 987 C CA . ARG A 1 125 ? 4.366 5.776 -39.658 1.00 31.17 125 ARG A CA 1
ATOM 988 C C . ARG A 1 125 ? 3.417 6.743 -38.944 1.00 28.74 125 ARG A C 1
ATOM 989 O O . ARG A 1 125 ? 2.211 6.723 -39.176 1.00 28.52 125 ARG A O 1
ATOM 997 N N . THR A 1 126 ? 3.969 7.594 -38.084 1.00 26.06 126 THR A N 1
ATOM 998 C CA . THR A 1 126 ? 3.155 8.522 -37.312 1.00 23.62 126 THR A CA 1
ATOM 999 C C . THR A 1 126 ? 3.134 9.925 -37.880 1.00 23.66 126 THR A C 1
ATOM 1000 O O . THR A 1 126 ? 2.153 10.655 -37.712 1.00 23.95 126 THR A O 1
ATOM 1004 N N . GLY A 1 127 ? 4.221 10.305 -38.544 1.00 22.42 127 GLY A N 1
ATOM 1005 C CA . GLY A 1 127 ? 4.308 11.639 -39.112 1.00 20.85 127 GLY A CA 1
ATOM 1006 C C . GLY A 1 127 ? 4.822 12.631 -38.087 1.00 20.12 127 GLY A C 1
ATOM 1007 O O . GLY A 1 127 ? 4.749 13.849 -38.278 1.00 19.40 127 GLY A O 1
ATOM 1008 N N . LEU A 1 128 ? 5.345 12.096 -36.988 1.00 19.49 128 LEU A N 1
ATOM 1009 C CA . LEU A 1 128 ? 5.878 12.910 -35.910 1.00 19.91 128 LEU A CA 1
ATOM 1010 C C . LEU A 1 128 ? 7.404 12.850 -35.911 1.00 22.56 128 LEU A C 1
ATOM 1011 O O . LEU A 1 128 ? 8.039 12.905 -36.970 1.00 25.02 128 LEU A O 1
ATOM 1016 N N . LEU A 1 129 ? 7.990 12.756 -34.723 1.00 23.61 129 LEU A N 1
ATOM 1017 C CA . LEU A 1 129 ? 9.440 12.669 -34.548 1.00 22.42 129 LEU A CA 1
ATOM 1018 C C . LEU A 1 129 ? 9.611 12.511 -33.061 1.00 22.48 129 LEU A C 1
ATOM 1019 O O . LEU A 1 129 ? 8.646 12.646 -32.321 1.00 22.30 129 LEU A O 1
ATOM 1024 N N . PHE A 1 130 ? 10.821 12.226 -32.605 1.00 23.69 130 PHE A N 1
ATOM 1025 C CA . PHE A 1 130 ? 11.018 12.102 -31.170 1.00 23.97 130 PHE A CA 1
ATOM 1026 C C . PHE A 1 130 ? 11.232 13.476 -30.564 1.00 23.82 130 PHE A C 1
ATOM 1027 O O . PHE A 1 130 ? 12.037 14.276 -31.044 1.00 24.18 130 PHE A O 1
ATOM 1035 N N . ASP A 1 131 ? 10.469 13.747 -29.518 1.00 23.84 131 ASP A N 1
ATOM 1036 C CA . ASP A 1 131 ? 10.525 15.014 -28.815 1.00 24.61 131 ASP A CA 1
ATOM 1037 C C . ASP A 1 131 ? 9.537 14.925 -27.665 1.00 24.99 131 ASP A C 1
ATOM 1038 O O . ASP A 1 131 ? 8.394 14.490 -27.847 1.00 25.35 131 ASP A O 1
ATOM 1043 N N . PRO A 1 132 ? 9.961 15.345 -26.464 1.00 25.10 132 PRO A N 1
ATOM 1044 C CA . PRO A 1 132 ? 9.154 15.323 -25.236 1.00 25.26 132 PRO A CA 1
ATOM 1045 C C . PRO A 1 132 ? 7.676 15.651 -25.457 1.00 23.53 132 PRO A C 1
ATOM 1046 O O . PRO A 1 132 ? 6.797 15.107 -24.801 1.00 23.51 132 PRO A O 1
ATOM 1050 N N . TYR A 1 133 ? 7.431 16.536 -26.408 1.00 22.17 133 TYR A N 1
ATOM 1051 C CA . TYR A 1 133 ? 6.092 16.978 -26.776 1.00 23.00 133 TYR A CA 1
ATOM 1052 C C . TYR A 1 133 ? 5.032 15.873 -26.854 1.00 21.55 133 TYR A C 1
ATOM 1053 O O . TYR A 1 133 ? 4.025 15.927 -26.162 1.00 20.80 133 TYR A O 1
ATOM 1062 N N . PHE A 1 134 ? 5.265 14.864 -27.681 1.00 22.48 134 PHE A N 1
ATOM 1063 C CA . PHE A 1 134 ? 4.300 13.778 -27.847 1.00 22.84 134 PHE A CA 1
ATOM 1064 C C . PHE A 1 134 ? 4.135 12.876 -26.621 1.00 24.32 134 PHE A C 1
ATOM 1065 O O . PHE A 1 134 ? 5.059 12.717 -25.811 1.00 25.26 134 PHE A O 1
ATOM 1073 N N . SER A 1 135 ? 2.947 12.285 -26.501 1.00 23.33 135 SER A N 1
ATOM 1074 C CA . SER A 1 135 ? 2.619 11.444 -25.356 1.00 22.41 135 SER A CA 1
ATOM 1075 C C . SER A 1 135 ? 3.309 10.104 -25.273 1.00 21.45 135 SER A C 1
ATOM 1076 O O . SER A 1 135 ? 3.255 9.445 -24.239 1.00 18.65 135 SER A O 1
ATOM 1079 N N . GLY A 1 136 ? 3.965 9.709 -26.358 1.00 22.31 136 GLY A N 1
ATOM 1080 C CA . GLY A 1 136 ? 4.655 8.430 -26.382 1.00 23.45 136 GLY A CA 1
ATOM 1081 C C . GLY A 1 136 ? 5.732 8.270 -25.318 1.00 23.91 136 GLY A C 1
ATOM 1082 O O . GLY A 1 136 ? 5.730 7.296 -24.557 1.00 22.31 136 GLY A O 1
ATOM 1083 N N . THR A 1 137 ? 6.656 9.222 -25.261 1.00 23.93 137 THR A N 1
ATOM 1084 C CA . THR A 1 137 ? 7.720 9.155 -24.285 1.00 25.75 137 THR A CA 1
ATOM 1085 C C . THR A 1 137 ? 7.202 9.397 -22.868 1.00 26.12 137 THR A C 1
ATOM 1086 O O . THR A 1 137 ? 7.823 8.968 -21.895 1.00 27.40 137 THR A O 1
ATOM 1090 N N . LYS A 1 138 ? 6.062 10.070 -22.742 1.00 26.04 138 LYS A N 1
ATOM 1091 C CA . LYS A 1 138 ? 5.488 10.319 -21.421 1.00 25.56 138 LYS A CA 1
ATOM 1092 C C . LYS A 1 138 ? 5.016 8.982 -20.847 1.00 26.61 138 LYS A C 1
ATOM 1093 O O . LYS A 1 138 ? 5.143 8.732 -19.646 1.00 28.37 138 LYS A O 1
ATOM 1099 N N . LEU A 1 139 ? 4.482 8.119 -21.710 1.00 25.85 139 LEU A N 1
ATOM 1100 C CA . LEU A 1 139 ? 4.033 6.801 -21.277 1.00 25.69 139 LEU A CA 1
ATOM 1101 C C . LEU A 1 139 ? 5.266 6.048 -20.791 1.00 26.09 139 LEU A C 1
ATOM 1102 O O . LEU A 1 139 ? 5.317 5.562 -19.655 1.00 25.04 139 LEU A O 1
ATOM 1107 N N . VAL A 1 140 ? 6.264 5.969 -21.663 1.00 26.61 140 VAL A N 1
ATOM 1108 C CA . VAL A 1 140 ? 7.516 5.309 -21.330 1.00 26.99 140 VAL A CA 1
ATOM 1109 C C . VAL A 1 140 ? 8.007 5.817 -19.979 1.00 26.29 140 VAL A C 1
ATOM 1110 O O . VAL A 1 140 ? 8.340 5.032 -19.093 1.00 26.64 140 VAL A O 1
ATOM 1114 N N . TRP A 1 141 ? 8.036 7.134 -19.815 1.00 25.18 141 TRP A N 1
ATOM 1115 C CA . TRP A 1 141 ? 8.518 7.689 -18.565 1.00 24.53 141 TRP A CA 1
ATOM 1116 C C . TRP A 1 141 ? 7.780 7.096 -17.388 1.00 25.22 141 TRP A C 1
ATOM 1117 O O . TRP A 1 141 ? 8.394 6.663 -16.420 1.00 25.94 141 TRP A O 1
ATOM 1128 N N . LEU A 1 142 ? 6.460 7.067 -17.462 1.00 25.97 142 LEU A N 1
ATOM 1129 C CA . LEU A 1 142 ? 5.696 6.518 -16.352 1.00 26.86 142 LEU A CA 1
ATOM 1130 C C . LEU A 1 142 ? 6.046 5.050 -16.138 1.00 28.17 142 LEU A C 1
ATOM 1131 O O . LEU A 1 142 ? 6.214 4.603 -15.006 1.00 26.52 142 LEU A O 1
ATOM 1136 N N . LEU A 1 143 ? 6.187 4.315 -17.237 1.00 31.57 143 LEU A N 1
ATOM 1137 C CA . LEU A 1 143 ? 6.495 2.892 -17.176 1.00 34.61 143 LEU A CA 1
ATOM 1138 C C . LEU A 1 143 ? 7.821 2.531 -16.514 1.00 36.72 143 LEU A C 1
ATOM 1139 O O . LEU A 1 143 ? 7.985 1.412 -16.037 1.00 37.85 143 LEU A O 1
ATOM 1144 N N . GLU A 1 144 ? 8.775 3.448 -16.470 1.00 38.56 144 GLU A N 1
ATOM 1145 C CA . GLU A 1 144 ? 10.031 3.096 -15.828 1.00 41.72 144 GLU A CA 1
ATOM 1146 C C . GLU A 1 144 ? 10.435 3.992 -14.675 1.00 41.93 144 GLU A C 1
ATOM 1147 O O . GLU A 1 144 ? 11.572 3.928 -14.214 1.00 42.01 144 GLU A O 1
ATOM 1153 N N . ASN A 1 145 ? 9.507 4.811 -14.190 1.00 42.42 145 ASN A N 1
ATOM 1154 C CA . ASN A 1 145 ? 9.813 5.702 -13.079 1.00 42.52 145 ASN A CA 1
ATOM 1155 C C . ASN A 1 145 ? 8.854 5.544 -11.906 1.00 42.36 145 ASN A C 1
ATOM 1156 O O . ASN A 1 145 ? 9.054 6.145 -10.852 1.00 43.29 145 ASN A O 1
ATOM 1161 N N . VAL A 1 146 ? 7.824 4.727 -12.084 1.00 42.41 146 VAL A N 1
ATOM 1162 C CA . VAL A 1 146 ? 6.828 4.460 -11.063 1.00 43.68 146 VAL A CA 1
ATOM 1163 C C . VAL A 1 146 ? 6.915 3.014 -10.505 1.00 45.59 146 VAL A C 1
ATOM 1164 O O . VAL A 1 146 ? 7.371 2.085 -11.185 1.00 44.93 146 VAL A O 1
ATOM 1168 N N . PRO A 1 147 ? 6.485 2.882 -9.218 1.00 47.83 147 PRO A N 1
ATOM 1169 C CA . PRO A 1 147 ? 6.508 1.646 -8.450 1.00 47.26 147 PRO A CA 1
ATOM 1170 C C . PRO A 1 147 ? 6.619 0.355 -9.266 1.00 47.02 147 PRO A C 1
ATOM 1171 O O . PRO A 1 147 ? 7.691 -0.232 -9.435 1.00 47.89 147 PRO A O 1
ATOM 1175 N N . GLY A 1 148 ? 5.456 -0.129 -9.675 1.00 46.14 148 GLY A N 1
ATOM 1176 C CA . GLY A 1 148 ? 5.438 -1.337 -10.466 1.00 44.18 148 GLY A CA 1
ATOM 1177 C C . GLY A 1 148 ? 4.386 -1.243 -11.575 1.00 43.55 148 GLY A C 1
ATOM 1178 O O . GLY A 1 148 ? 3.722 -2.197 -11.960 1.00 43.28 148 GLY A O 1
ATOM 1179 N N . LEU A 1 149 ? 4.243 0.008 -12.004 1.00 43.33 149 LEU A N 1
ATOM 1180 C CA . LEU A 1 149 ? 3.267 0.398 -13.014 1.00 42.43 149 LEU A CA 1
ATOM 1181 C C . LEU A 1 149 ? 3.361 -0.512 -14.227 1.00 42.10 149 LEU A C 1
ATOM 1182 O O . LEU A 1 149 ? 2.349 -1.029 -14.704 1.00 42.09 149 LEU A O 1
ATOM 1187 N N . LYS A 1 150 ? 4.585 -0.692 -14.719 1.00 40.33 150 LYS A N 1
ATOM 1188 C CA . LYS A 1 150 ? 4.858 -1.542 -15.873 1.00 39.83 150 LYS A CA 1
ATOM 1189 C C . LYS A 1 150 ? 4.071 -2.852 -15.812 1.00 38.44 150 LYS A C 1
ATOM 1190 O O . LYS A 1 150 ? 3.315 -3.177 -16.727 1.00 37.50 150 LYS A O 1
ATOM 1196 N N . ALA A 1 151 ? 4.254 -3.597 -14.729 1.00 36.91 151 ALA A N 1
ATOM 1197 C CA . ALA A 1 151 ? 3.565 -4.865 -14.549 1.00 36.36 151 ALA A CA 1
ATOM 1198 C C . ALA A 1 151 ? 2.059 -4.680 -14.362 1.00 36.64 151 ALA A C 1
ATOM 1199 O O . ALA A 1 151 ? 1.269 -5.553 -14.729 1.00 37.09 151 ALA A O 1
ATOM 1201 N N . ARG A 1 152 ? 1.655 -3.549 -13.792 1.00 35.90 152 ARG A N 1
ATOM 1202 C CA . ARG A 1 152 ? 0.237 -3.304 -13.594 1.00 36.08 152 ARG A CA 1
ATOM 1203 C C . ARG A 1 152 ? -0.422 -3.088 -14.950 1.00 35.42 152 ARG A C 1
ATOM 1204 O O . ARG A 1 152 ? -1.483 -3.630 -15.218 1.00 35.44 152 ARG A O 1
ATOM 1212 N N . ALA A 1 153 ? 0.216 -2.302 -15.809 1.00 36.22 153 ALA A N 1
ATOM 1213 C CA . ALA A 1 153 ? -0.325 -2.031 -17.141 1.00 36.91 153 ALA A CA 1
ATOM 1214 C C . ALA A 1 153 ? -0.562 -3.337 -17.890 1.00 36.63 153 ALA A C 1
ATOM 1215 O O . ALA A 1 153 ? -1.638 -3.560 -18.440 1.00 37.11 153 ALA A O 1
ATOM 1217 N N . GLU A 1 154 ? 0.445 -4.201 -17.896 1.00 36.41 154 GLU A N 1
ATOM 1218 C CA . GLU A 1 154 ? 0.342 -5.488 -18.564 1.00 36.33 154 GLU A CA 1
ATOM 1219 C C . GLU A 1 154 ? -0.794 -6.365 -18.015 1.00 35.66 154 GLU A C 1
ATOM 1220 O O . GLU A 1 154 ? -1.258 -7.287 -18.684 1.00 36.44 154 GLU A O 1
ATOM 1226 N N . GLY A 1 155 ? -1.255 -6.070 -16.807 1.00 35.37 155 GLY A N 1
ATOM 1227 C CA . GLY A 1 155 ? -2.333 -6.854 -16.232 1.00 34.34 155 GLY A CA 1
ATOM 1228 C C . GLY A 1 155 ? -3.683 -6.570 -16.872 1.00 34.17 155 GLY A C 1
ATOM 1229 O O . GLY A 1 155 ? -4.614 -7.370 -16.760 1.00 35.00 155 GLY A O 1
ATOM 1230 N N . GLY A 1 156 ? -3.799 -5.424 -17.531 1.00 32.98 156 GLY A N 1
ATOM 1231 C CA . GLY A 1 156 ? -5.050 -5.080 -18.174 1.00 32.20 156 GLY A CA 1
ATOM 1232 C C . GLY A 1 156 ? -5.997 -4.224 -17.352 1.00 32.53 156 GLY A C 1
ATOM 1233 O O . GLY A 1 156 ? -7.031 -3.787 -17.862 1.00 33.81 156 GLY A O 1
ATOM 1234 N N . GLY A 1 157 ? -5.670 -3.976 -16.088 1.00 30.62 157 GLY A N 1
ATOM 1235 C CA . GLY A 1 157 ? -6.544 -3.155 -15.270 1.00 28.65 157 GLY A CA 1
ATOM 1236 C C . GLY A 1 157 ? -6.282 -1.662 -15.414 1.00 27.69 157 GLY A C 1
ATOM 1237 O O . GLY A 1 157 ? -7.025 -0.830 -14.880 1.00 26.14 157 GLY A O 1
ATOM 1238 N N . VAL A 1 158 ? -5.224 -1.319 -16.141 1.00 26.87 158 VAL A N 1
ATOM 1239 C CA . VAL A 1 158 ? -4.854 0.077 -16.341 1.00 27.15 158 VAL A CA 1
ATOM 1240 C C . VAL A 1 158 ? -5.344 0.622 -17.674 1.00 28.21 158 VAL A C 1
ATOM 1241 O O . VAL A 1 158 ? -5.365 -0.085 -18.686 1.00 28.63 158 VAL A O 1
ATOM 1245 N N . ALA A 1 159 ? -5.740 1.890 -17.665 1.00 28.77 159 ALA A N 1
ATOM 1246 C CA . ALA A 1 159 ? -6.223 2.534 -18.877 1.00 28.55 159 ALA A CA 1
ATOM 1247 C C . ALA A 1 159 ? -5.406 3.762 -19.197 1.00 27.01 159 ALA A C 1
ATOM 1248 O O . ALA A 1 159 ? -5.101 4.574 -18.328 1.00 29.19 159 ALA A O 1
ATOM 1250 N N . PHE A 1 160 ? -5.042 3.877 -20.459 1.00 24.75 160 PHE A N 1
ATOM 1251 C CA . PHE A 1 160 ? -4.303 5.019 -20.924 1.00 21.34 160 PHE A CA 1
ATOM 1252 C C . PHE A 1 160 ? -5.258 5.860 -21.752 1.00 20.09 160 PHE A C 1
ATOM 1253 O O . PHE A 1 160 ? -6.218 5.353 -22.324 1.00 18.01 160 PHE A O 1
ATOM 1261 N N . GLY A 1 161 ? -4.979 7.147 -21.827 1.00 20.23 161 GLY A N 1
ATOM 1262 C CA . GLY A 1 161 ? -5.811 8.003 -22.630 1.00 21.31 161 GLY A CA 1
ATOM 1263 C C . GLY A 1 161 ? -5.370 9.449 -22.608 1.00 21.79 161 GLY A C 1
ATOM 1264 O O . GLY A 1 161 ? -4.695 9.892 -21.673 1.00 21.64 161 GLY A O 1
ATOM 1265 N N . THR A 1 162 ? -5.723 10.172 -23.668 1.00 21.74 162 THR A N 1
ATOM 1266 C CA . THR A 1 162 ? -5.445 11.596 -23.754 1.00 20.54 162 THR A CA 1
ATOM 1267 C C . THR A 1 162 ? -6.684 12.220 -23.077 1.00 19.12 162 THR A C 1
ATOM 1268 O O . THR A 1 162 ? -7.622 11.498 -22.735 1.00 17.84 162 THR A O 1
ATOM 1272 N N . VAL A 1 163 ? -6.706 13.532 -22.884 1.00 18.20 163 VAL A N 1
ATOM 1273 C CA . VAL A 1 163 ? -7.820 14.157 -22.185 1.00 17.88 163 VAL A CA 1
ATOM 1274 C C . VAL A 1 163 ? -9.217 13.890 -22.740 1.00 18.24 163 VAL A C 1
ATOM 1275 O O . VAL A 1 163 ? -10.191 13.860 -21.977 1.00 17.32 163 VAL A O 1
ATOM 1279 N N . ASP A 1 164 ? -9.313 13.697 -24.054 1.00 18.08 164 ASP A N 1
ATOM 1280 C CA . ASP A 1 164 ? -10.584 13.384 -24.713 1.00 18.18 164 ASP A CA 1
ATOM 1281 C C . ASP A 1 164 ? -11.055 12.047 -24.160 1.00 19.74 164 ASP A C 1
ATOM 1282 O O . ASP A 1 164 ? -12.205 11.869 -23.762 1.00 19.66 164 ASP A O 1
ATOM 1287 N N . THR A 1 165 ? -10.134 11.098 -24.148 1.00 21.25 165 THR A N 1
ATOM 1288 C CA . THR A 1 165 ? -10.413 9.775 -23.645 1.00 20.51 165 THR A CA 1
ATOM 1289 C C . THR A 1 165 ? -10.803 9.886 -22.185 1.00 20.78 165 THR A C 1
ATOM 1290 O O . THR A 1 165 ? -11.651 9.146 -21.706 1.00 22.78 165 THR A O 1
ATOM 1294 N N . TRP A 1 166 ? -10.183 10.825 -21.480 1.00 20.69 166 TRP A N 1
ATOM 1295 C CA . TRP A 1 166 ? -10.462 11.031 -20.062 1.00 19.44 166 TRP A CA 1
ATOM 1296 C C . TRP A 1 166 ? -11.856 11.605 -19.888 1.00 19.41 166 TRP A C 1
ATOM 1297 O O . TRP A 1 166 ? -12.643 11.105 -19.083 1.00 20.47 166 TRP A O 1
ATOM 1308 N N . LEU A 1 167 ? -12.159 12.661 -20.634 1.00 17.82 167 LEU A N 1
ATOM 1309 C CA . LEU A 1 167 ? -13.473 13.276 -20.546 1.00 17.20 167 LEU A CA 1
ATOM 1310 C C . LEU A 1 167 ? -14.583 12.303 -20.947 1.00 18.00 167 LEU A C 1
ATOM 1311 O O . LEU A 1 167 ? -15.656 12.286 -20.349 1.00 18.68 167 LEU A O 1
ATOM 1316 N N . ILE A 1 168 ? -14.320 11.490 -21.959 1.00 18.32 168 ILE A N 1
ATOM 1317 C CA . ILE A 1 168 ? -15.307 10.536 -22.441 1.00 18.36 168 ILE A CA 1
ATOM 1318 C C . ILE A 1 168 ? -15.560 9.422 -21.445 1.00 19.88 168 ILE A C 1
ATOM 1319 O O . ILE A 1 168 ? -16.684 8.948 -21.311 1.00 20.36 168 ILE A O 1
ATOM 1324 N N . TRP A 1 169 ? -14.511 9.002 -20.749 1.00 20.82 169 TRP A N 1
ATOM 1325 C CA . TRP A 1 169 ? -14.626 7.932 -19.769 1.00 23.29 169 TRP A CA 1
ATOM 1326 C C . TRP A 1 169 ? -15.506 8.385 -18.592 1.00 25.46 169 TRP A C 1
ATOM 1327 O O . TRP A 1 169 ? -16.338 7.623 -18.073 1.00 23.67 169 TRP A O 1
ATOM 1338 N N . ASN A 1 170 ? -15.320 9.635 -18.183 1.00 25.99 170 ASN A N 1
ATOM 1339 C CA . ASN A 1 170 ? -16.093 10.196 -17.096 1.00 26.35 170 ASN A CA 1
ATOM 1340 C C . ASN A 1 170 ? -17.520 10.514 -17.546 1.00 26.52 170 ASN A C 1
ATOM 1341 O O . ASN A 1 170 ? -18.469 10.379 -16.771 1.00 27.48 170 ASN A O 1
ATOM 1346 N N . LEU A 1 171 ? -17.674 10.921 -18.802 1.00 25.46 171 LEU A N 1
ATOM 1347 C CA . LEU A 1 171 ? -18.990 11.252 -19.337 1.00 25.81 171 LEU A CA 1
ATOM 1348 C C . LEU A 1 171 ? -19.917 10.036 -19.402 1.00 26.09 171 LEU A C 1
ATOM 1349 O O . LEU A 1 171 ? -21.139 10.167 -19.312 1.00 26.92 171 LEU A O 1
ATOM 1354 N N . THR A 1 172 ? -19.327 8.851 -19.531 1.00 26.17 172 THR A N 1
ATOM 1355 C CA . THR A 1 172 ? -20.091 7.611 -19.625 1.00 25.19 172 THR A CA 1
ATOM 1356 C C . THR A 1 172 ? -19.932 6.677 -18.428 1.00 26.25 172 THR A C 1
ATOM 1357 O O . THR A 1 172 ? -20.322 5.516 -18.502 1.00 28.10 172 THR A O 1
ATOM 1361 N N . GLY A 1 173 ? -19.364 7.160 -17.331 1.00 24.93 173 GLY A N 1
ATOM 1362 C CA . GLY A 1 173 ? -19.193 6.287 -16.184 1.00 25.16 173 GLY A CA 1
ATOM 1363 C C . GLY A 1 173 ? -18.399 5.023 -16.491 1.00 26.39 173 GLY A C 1
ATOM 1364 O O . GLY A 1 173 ? -18.762 3.926 -16.064 1.00 26.09 173 GLY A O 1
ATOM 1365 N N . GLY A 1 174 ? -17.318 5.172 -17.250 1.00 27.49 174 GLY A N 1
ATOM 1366 C CA . GLY A 1 174 ? -16.474 4.034 -17.583 1.00 28.53 174 GLY A CA 1
ATOM 1367 C C . GLY A 1 174 ? -16.957 3.099 -18.683 1.00 29.62 174 GLY A C 1
ATOM 1368 O O . GLY A 1 174 ? -16.217 2.198 -19.093 1.00 29.41 174 GLY A O 1
ATOM 1369 N N . LYS A 1 175 ? -18.174 3.315 -19.182 1.00 29.08 175 LYS A N 1
ATOM 1370 C CA . LYS A 1 175 ? -18.752 2.421 -20.182 1.00 29.24 175 LYS A CA 1
ATOM 1371 C C . LYS A 1 175 ? -18.030 2.500 -21.534 1.00 29.16 175 LYS A C 1
ATOM 1372 O O . LYS A 1 175 ? -18.017 1.551 -22.312 1.00 29.08 175 LYS A O 1
ATOM 1378 N N . VAL A 1 176 ? -17.454 3.688 -21.825 1.00 27.78 176 VAL A N 1
ATOM 1379 C CA . VAL A 1 176 ? -16.743 3.843 -23.097 1.00 26.37 176 VAL A CA 1
ATOM 1380 C C . VAL A 1 176 ? -15.284 4.285 -22.908 1.00 28.44 176 VAL A C 1
ATOM 1381 O O . VAL A 1 176 ? -14.992 5.327 -22.336 1.00 31.55 176 VAL A O 1
ATOM 1385 N N . HIS A 1 177 ? -14.362 3.425 -23.386 1.00 28.37 177 HIS A N 1
ATOM 1386 C CA . HIS A 1 177 ? -12.946 3.764 -23.473 1.00 24.27 177 HIS A CA 1
ATOM 1387 C C . HIS A 1 177 ? -12.542 4.151 -24.898 1.00 23.32 177 HIS A C 1
ATOM 1388 O O . HIS A 1 177 ? -12.208 3.313 -25.726 1.00 20.69 177 HIS A O 1
ATOM 1395 N N . ALA A 1 178 ? -12.586 5.402 -25.322 1.00 22.40 178 ALA A N 1
ATOM 1396 C CA . ALA A 1 178 ? -12.273 5.659 -26.706 1.00 21.75 178 ALA A CA 1
ATOM 1397 C C . ALA A 1 178 ? -11.527 6.945 -26.979 1.00 22.46 178 ALA A C 1
ATOM 1398 O O . ALA A 1 178 ? -11.267 7.748 -26.082 1.00 21.54 178 ALA A O 1
ATOM 1400 N N . THR A 1 179 ? -11.189 7.120 -28.251 1.00 22.64 179 THR A N 1
ATOM 1401 C CA . THR A 1 179 ? -10.484 8.298 -28.724 1.00 22.57 179 THR A CA 1
ATOM 1402 C C . THR A 1 179 ? -10.744 8.373 -30.228 1.00 22.78 179 THR A C 1
ATOM 1403 O O . THR A 1 179 ? -11.458 7.529 -30.770 1.00 22.49 179 THR A O 1
ATOM 1407 N N . ASP A 1 180 ? -10.189 9.378 -30.898 1.00 23.18 180 ASP A N 1
ATOM 1408 C CA . ASP A 1 180 ? -10.379 9.521 -32.336 1.00 23.29 180 ASP A CA 1
ATOM 1409 C C . ASP A 1 180 ? -9.023 9.666 -33.028 1.00 23.25 180 ASP A C 1
ATOM 1410 O O . ASP A 1 180 ? -8.025 9.986 -32.392 1.00 22.61 180 ASP A O 1
ATOM 1415 N N . PRO A 1 181 ? -8.973 9.447 -34.350 1.00 23.01 181 PRO A N 1
ATOM 1416 C CA . PRO A 1 181 ? -7.717 9.553 -35.096 1.00 22.45 181 PRO A CA 1
ATOM 1417 C C . PRO A 1 181 ? -6.897 10.821 -34.871 1.00 21.40 181 PRO A C 1
ATOM 1418 O O . PRO A 1 181 ? -5.677 10.766 -34.860 1.00 20.19 181 PRO A O 1
ATOM 1422 N N . THR A 1 182 ? -7.550 11.961 -34.694 1.00 22.29 182 THR A N 1
ATOM 1423 C CA . THR A 1 182 ? -6.795 13.188 -34.509 1.00 24.23 182 THR A CA 1
ATOM 1424 C C . THR A 1 182 ? -6.029 13.186 -33.214 1.00 25.97 182 THR A C 1
ATOM 1425 O O . THR A 1 182 ? -4.901 13.669 -33.163 1.00 28.24 182 THR A O 1
ATOM 1429 N N . ASN A 1 183 ? -6.621 12.657 -32.154 1.00 25.95 183 ASN A N 1
ATOM 1430 C CA . ASN A 1 183 ? -5.887 12.633 -30.901 1.00 25.59 183 ASN A CA 1
ATOM 1431 C C . ASN A 1 183 ? -4.849 11.523 -30.954 1.00 23.55 183 ASN A C 1
ATOM 1432 O O . ASN A 1 183 ? -3.684 11.724 -30.616 1.00 23.11 183 ASN A O 1
ATOM 1437 N N . ALA A 1 184 ? -5.265 10.357 -31.417 1.00 20.81 184 ALA A N 1
ATOM 1438 C CA . ALA A 1 184 ? -4.342 9.248 -31.508 1.00 18.90 184 ALA A CA 1
ATOM 1439 C C . ALA A 1 184 ? -3.127 9.592 -32.376 1.00 18.03 184 ALA A C 1
ATOM 1440 O O . ALA A 1 184 ? -2.039 9.078 -32.134 1.00 18.33 184 ALA A O 1
ATOM 1442 N N . SER A 1 185 ? -3.286 10.473 -33.360 1.00 16.93 185 SER A N 1
ATOM 1443 C CA . SER A 1 185 ? -2.154 10.795 -34.224 1.00 19.21 185 SER A CA 1
ATOM 1444 C C . SER A 1 185 ? -1.143 11.776 -33.613 1.00 20.97 185 SER A C 1
ATOM 1445 O O . SER A 1 185 ? -0.272 12.304 -34.311 1.00 22.94 185 SER A O 1
ATOM 1448 N N . ARG A 1 186 ? -1.260 12.008 -32.311 1.00 21.64 186 ARG A N 1
ATOM 1449 C CA . ARG A 1 186 ? -0.346 12.897 -31.603 1.00 22.87 186 ARG A CA 1
ATOM 1450 C C . ARG A 1 186 ? 0.291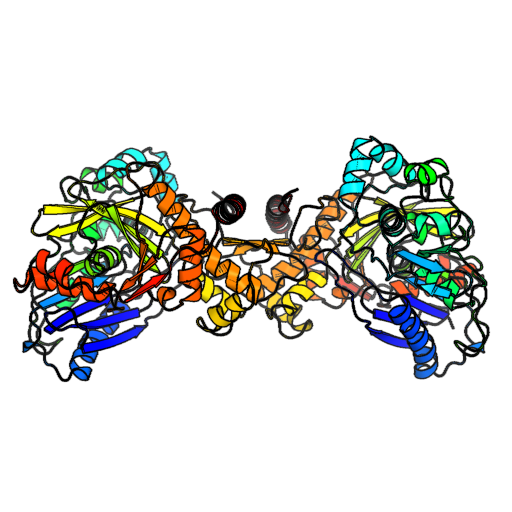 12.138 -30.419 1.00 23.75 186 ARG A C 1
ATOM 1451 O O . ARG A 1 186 ? 0.815 12.751 -29.483 1.00 23.62 186 ARG A O 1
ATOM 1459 N N . THR A 1 187 ? 0.254 10.805 -30.479 1.00 23.35 187 THR A N 1
ATOM 1460 C CA . THR A 1 187 ? 0.783 9.966 -29.411 1.00 24.55 187 THR A CA 1
ATOM 1461 C C . THR A 1 187 ? 2.017 9.141 -29.764 1.00 25.81 187 THR A C 1
ATOM 1462 O O . THR A 1 187 ? 2.629 8.536 -28.878 1.00 25.33 187 THR A O 1
ATOM 1466 N N . LEU A 1 188 ? 2.352 9.081 -31.055 1.00 26.83 188 LEU A N 1
ATOM 1467 C CA . LEU A 1 188 ? 3.518 8.332 -31.534 1.00 25.20 188 LEU A CA 1
ATOM 1468 C C . LEU A 1 188 ? 3.290 6.815 -31.649 1.00 24.56 188 LEU A C 1
ATOM 1469 O O . LEU A 1 188 ? 4.170 6.087 -32.098 1.00 24.52 188 LEU A O 1
ATOM 1474 N N . LEU A 1 189 ? 2.107 6.345 -31.262 1.00 23.33 189 LEU A N 1
ATOM 1475 C CA . LEU A 1 189 ? 1.794 4.916 -31.307 1.00 22.46 189 LEU A CA 1
ATOM 1476 C C . LEU A 1 189 ? 0.734 4.620 -32.352 1.00 22.14 189 LEU A C 1
ATOM 1477 O O . LEU A 1 189 ? 0.205 3.520 -32.411 1.00 22.84 189 LEU A O 1
ATOM 1482 N N . PHE A 1 190 ? 0.436 5.602 -33.185 1.00 21.90 190 PHE A N 1
ATOM 1483 C CA . PHE A 1 190 ? -0.619 5.465 -34.171 1.00 20.96 190 PHE A CA 1
ATOM 1484 C C . PHE A 1 190 ? -0.115 5.617 -35.597 1.00 22.13 190 PHE A C 1
ATOM 1485 O O . PHE A 1 190 ? 0.597 6.563 -35.918 1.00 22.44 190 PHE A O 1
ATOM 1493 N N . ASN A 1 191 ? -0.501 4.666 -36.442 1.00 23.46 191 ASN A N 1
ATOM 1494 C CA . ASN A 1 191 ? -0.150 4.657 -37.856 1.00 24.03 191 ASN A CA 1
ATOM 1495 C C . ASN A 1 191 ? -1.187 5.539 -38.535 1.00 25.77 191 ASN A C 1
ATOM 1496 O O . ASN A 1 191 ? -2.365 5.184 -38.550 1.00 26.18 191 ASN A O 1
ATOM 1501 N N . LEU A 1 192 ? -0.773 6.681 -39.089 1.00 26.18 192 LEU A N 1
ATOM 1502 C CA . LEU A 1 192 ? -1.739 7.568 -39.730 1.00 27.84 192 LEU A CA 1
ATOM 1503 C C . LEU A 1 192 ? -2.157 7.148 -41.137 1.00 28.62 192 LEU A C 1
ATOM 1504 O O . LEU A 1 192 ? -3.045 7.759 -41.729 1.00 29.74 192 LEU A O 1
ATOM 1509 N N . HIS A 1 193 ? -1.530 6.107 -41.673 1.00 28.38 193 HIS A N 1
ATOM 1510 C CA . HIS A 1 193 ? -1.890 5.636 -43.000 1.00 28.41 193 HIS A CA 1
ATOM 1511 C C . HIS A 1 193 ? -3.084 4.686 -42.909 1.00 29.40 193 HIS A C 1
ATOM 1512 O O . HIS A 1 193 ? -4.116 4.889 -43.553 1.00 31.05 193 HIS A O 1
ATOM 1519 N N . THR A 1 194 ? -2.942 3.648 -42.098 1.00 27.36 194 THR A N 1
ATOM 1520 C CA . THR A 1 194 ? -4.000 2.669 -41.943 1.00 25.24 194 THR A CA 1
ATOM 1521 C C . THR A 1 194 ? -4.999 3.120 -40.890 1.00 26.08 194 THR A C 1
ATOM 1522 O O . THR A 1 194 ? -6.012 2.455 -40.657 1.00 26.08 194 THR A O 1
ATOM 1526 N N . LEU A 1 195 ? -4.697 4.253 -40.253 1.00 25.73 195 LEU A N 1
ATOM 1527 C CA . LEU A 1 195 ? -5.534 4.817 -39.197 1.00 23.51 195 LEU A CA 1
ATOM 1528 C C . LEU A 1 195 ? -5.810 3.804 -38.086 1.00 23.25 195 LEU A C 1
ATOM 1529 O O . LEU A 1 195 ? -6.951 3.464 -37.790 1.00 23.78 195 LEU A O 1
ATOM 1534 N N . ALA A 1 196 ? -4.737 3.326 -37.468 1.00 24.87 196 ALA A N 1
ATOM 1535 C CA . ALA A 1 196 ? -4.832 2.351 -36.389 1.00 25.49 196 ALA A CA 1
ATOM 1536 C C . ALA A 1 196 ? -3.543 2.293 -35.580 1.00 25.40 196 ALA A C 1
ATOM 1537 O O . ALA A 1 196 ? -2.475 2.683 -36.061 1.00 23.49 196 ALA A O 1
ATOM 1539 N N . TRP A 1 197 ? -3.658 1.805 -34.349 1.00 26.45 197 TRP A N 1
ATOM 1540 C CA . TRP A 1 197 ? -2.505 1.650 -33.474 1.00 28.71 197 TRP A CA 1
ATOM 1541 C C . TRP A 1 197 ? -1.523 0.757 -34.222 1.00 29.90 197 TRP A C 1
ATOM 1542 O O . TRP A 1 197 ? -1.928 -0.196 -34.888 1.00 30.40 197 TRP A O 1
ATOM 1553 N N . ASP A 1 198 ? -0.235 1.054 -34.123 1.00 31.44 198 ASP A N 1
ATOM 1554 C CA . ASP A 1 198 ? 0.737 0.227 -34.810 1.00 32.20 198 ASP A CA 1
ATOM 1555 C C . ASP A 1 198 ? 1.527 -0.602 -33.818 1.00 33.16 198 ASP A C 1
ATOM 1556 O O . ASP A 1 198 ? 2.342 -0.075 -33.065 1.00 33.07 198 ASP A O 1
ATOM 1561 N N . PRO A 1 199 ? 1.299 -1.922 -33.812 1.00 34.00 199 PRO A N 1
ATOM 1562 C CA . PRO A 1 199 ? 1.974 -2.863 -32.916 1.00 34.69 199 PRO A CA 1
ATOM 1563 C C . PRO A 1 199 ? 3.483 -2.716 -32.935 1.00 35.76 199 PRO A C 1
ATOM 1564 O O . PRO A 1 199 ? 4.132 -2.739 -31.892 1.00 37.77 199 PRO A O 1
ATOM 1568 N N . GLU A 1 200 ? 4.032 -2.563 -34.134 1.00 35.90 200 GLU A N 1
ATOM 1569 C CA . GLU A 1 200 ? 5.469 -2.437 -34.320 1.00 36.91 200 GLU A CA 1
ATOM 1570 C C . GLU A 1 200 ? 6.046 -1.290 -33.519 1.00 36.48 200 GLU A C 1
ATOM 1571 O O . GLU A 1 200 ? 7.170 -1.365 -33.027 1.00 35.53 200 GLU A O 1
ATOM 1577 N N . LEU A 1 201 ? 5.265 -0.223 -33.414 1.00 37.76 201 LEU A N 1
ATOM 1578 C CA . LEU A 1 201 ? 5.645 0.968 -32.664 1.00 38.13 201 LEU A CA 1
ATOM 1579 C C . LEU A 1 201 ? 5.483 0.701 -31.172 1.00 39.24 201 LEU A C 1
ATOM 1580 O O . LEU A 1 201 ? 6.347 1.069 -30.375 1.00 40.72 201 LEU A O 1
ATOM 1585 N N . LEU A 1 202 ? 4.372 0.062 -30.805 1.00 39.24 202 LEU A N 1
ATOM 1586 C CA . LEU A 1 202 ? 4.102 -0.265 -29.409 1.00 39.55 202 LEU A CA 1
ATOM 1587 C C . LEU A 1 202 ? 5.201 -1.161 -28.860 1.00 40.21 202 LEU A C 1
ATOM 1588 O O . LEU A 1 202 ? 5.581 -1.044 -27.699 1.00 40.77 202 LEU A O 1
ATOM 1593 N N . GLU A 1 203 ? 5.710 -2.056 -29.703 1.00 41.07 203 GLU A N 1
ATOM 1594 C CA . GLU A 1 203 ? 6.780 -2.966 -29.308 1.00 41.90 203 GLU A CA 1
ATOM 1595 C C . GLU A 1 203 ? 8.071 -2.176 -29.065 1.00 40.08 203 GLU A C 1
ATOM 1596 O O . GLU A 1 203 ? 8.745 -2.358 -28.051 1.00 40.39 203 GLU A O 1
ATOM 1602 N N . ALA A 1 204 ? 8.402 -1.290 -29.995 1.00 35.70 204 ALA A N 1
ATOM 1603 C CA . ALA A 1 204 ? 9.598 -0.475 -29.883 1.00 34.15 204 ALA A CA 1
ATOM 1604 C C . ALA A 1 204 ? 9.708 0.294 -28.563 1.00 34.11 204 ALA A C 1
ATOM 1605 O O . ALA A 1 204 ? 10.784 0.392 -27.989 1.00 35.70 204 ALA A O 1
ATOM 1607 N N . LEU A 1 205 ? 8.603 0.847 -28.080 1.00 33.44 205 LEU A N 1
ATOM 1608 C CA . LEU A 1 205 ? 8.631 1.611 -26.839 1.00 31.51 205 LEU A CA 1
ATOM 1609 C C . LEU A 1 205 ? 8.306 0.768 -25.611 1.00 31.09 205 LEU A C 1
ATOM 1610 O O . LEU A 1 205 ? 8.319 1.267 -24.488 1.00 31.28 205 LEU A O 1
ATOM 1615 N N . GLY A 1 206 ? 8.011 -0.507 -25.822 1.00 29.90 206 GLY A N 1
ATOM 1616 C CA . GLY A 1 206 ? 7.698 -1.368 -24.698 1.00 31.09 206 GLY A CA 1
ATOM 1617 C C . GLY A 1 206 ? 6.392 -0.991 -24.024 1.00 32.24 206 GLY A C 1
ATOM 1618 O O . GLY A 1 206 ? 6.292 -0.970 -22.795 1.00 33.02 206 GLY A O 1
ATOM 1619 N N . ILE A 1 207 ? 5.384 -0.712 -24.843 1.00 31.46 207 ILE A N 1
ATOM 1620 C CA . ILE A 1 207 ? 4.068 -0.319 -24.363 1.00 30.57 207 ILE A CA 1
ATOM 1621 C C . ILE A 1 207 ? 3.027 -1.437 -24.529 1.00 31.72 207 ILE A C 1
ATOM 1622 O O . ILE A 1 207 ? 2.717 -1.859 -25.645 1.00 33.53 207 ILE A O 1
ATOM 1627 N N . PRO A 1 208 ? 2.465 -1.924 -23.413 1.00 31.48 208 PRO A N 1
ATOM 1628 C CA . PRO A 1 208 ? 1.462 -2.992 -23.445 1.00 31.42 208 PRO A CA 1
ATOM 1629 C C . PRO A 1 208 ? 0.226 -2.483 -24.166 1.00 32.81 208 PRO A C 1
ATOM 1630 O O . PRO A 1 208 ? -0.072 -1.296 -24.102 1.00 32.77 208 PRO A O 1
ATOM 1634 N N . ALA A 1 209 ? -0.499 -3.372 -24.839 1.00 33.45 209 ALA A N 1
ATOM 1635 C CA . ALA A 1 209 ? -1.710 -2.985 -25.568 1.00 31.97 209 ALA A CA 1
ATOM 1636 C C . ALA A 1 209 ? -2.944 -3.040 -24.661 1.00 31.71 209 ALA A C 1
ATOM 1637 O O . ALA A 1 209 ? -3.973 -2.426 -24.935 1.00 31.12 209 ALA A O 1
ATOM 1639 N N . ALA A 1 210 ? -2.822 -3.772 -23.567 1.00 31.91 210 ALA A N 1
ATOM 1640 C CA . ALA A 1 210 ? -3.914 -3.921 -22.631 1.00 31.76 210 ALA A CA 1
ATOM 1641 C C . ALA A 1 210 ? -4.468 -2.589 -22.120 1.00 31.81 210 ALA A C 1
ATOM 1642 O O . ALA A 1 210 ? -5.499 -2.570 -21.444 1.00 34.47 210 ALA A O 1
ATOM 1644 N N . LEU A 1 211 ? -3.821 -1.471 -22.435 1.00 30.08 211 LEU A N 1
ATOM 1645 C CA . LEU A 1 211 ? -4.345 -0.203 -21.934 1.00 30.47 211 LEU A CA 1
ATOM 1646 C C . LEU A 1 211 ? -4.755 0.839 -22.963 1.00 28.40 211 LEU A C 1
ATOM 1647 O O . LEU A 1 211 ? -5.226 1.918 -22.598 1.00 28.17 211 LEU A O 1
ATOM 1652 N N . LEU A 1 212 ? -4.599 0.516 -24.240 1.00 26.50 212 LEU A N 1
ATOM 1653 C CA . LEU A 1 212 ? -4.985 1.440 -25.301 1.00 24.55 212 LEU A CA 1
ATOM 1654 C C . LEU A 1 212 ? -6.491 1.509 -25.490 1.00 24.45 212 LEU A C 1
ATOM 1655 O O . LEU A 1 212 ? -7.186 0.496 -25.436 1.00 25.41 212 LEU A O 1
ATOM 1660 N N . PRO A 1 213 ? -7.017 2.718 -25.705 1.00 23.96 213 PRO A N 1
ATOM 1661 C CA . PRO A 1 213 ? -8.447 2.946 -25.911 1.00 24.98 213 PRO A CA 1
ATOM 1662 C C . PRO A 1 213 ? -8.859 2.633 -27.354 1.00 26.82 213 PRO A C 1
ATOM 1663 O O . PRO A 1 213 ? -8.013 2.549 -28.242 1.00 27.89 213 PRO A O 1
ATOM 1667 N N . GLU A 1 214 ? -10.155 2.467 -27.598 1.00 28.31 214 GLU A N 1
ATOM 1668 C CA . GLU A 1 214 ? -10.619 2.153 -28.947 1.00 28.56 214 GLU A CA 1
ATOM 1669 C C . GLU A 1 214 ? -10.683 3.400 -29.810 1.00 28.49 214 GLU A C 1
ATOM 1670 O O . GLU A 1 214 ? -11.067 4.474 -29.352 1.00 28.10 214 GLU A O 1
ATOM 1676 N N . VAL A 1 215 ? -10.318 3.251 -31.072 1.00 29.47 215 VAL A N 1
ATOM 1677 C CA . VAL A 1 215 ? -10.312 4.383 -31.984 1.00 29.87 215 VAL A CA 1
ATOM 1678 C C . VAL A 1 215 ? -11.548 4.460 -32.860 1.00 30.72 215 VAL A C 1
ATOM 1679 O O . VAL A 1 215 ? -11.812 3.551 -33.646 1.00 33.83 215 VAL A O 1
ATOM 1683 N N . ARG A 1 216 ? -12.299 5.548 -32.730 1.00 28.82 216 ARG A N 1
ATOM 1684 C CA . ARG A 1 216 ? -13.497 5.737 -33.533 1.00 28.35 216 ARG A CA 1
ATOM 1685 C C . ARG A 1 216 ? -13.379 7.051 -34.286 1.00 28.71 216 ARG A C 1
ATOM 1686 O O . ARG A 1 216 ? -12.674 7.965 -33.850 1.00 29.27 216 ARG A O 1
ATOM 1694 N N . PRO A 1 217 ? -14.068 7.167 -35.433 1.00 28.19 217 PRO A N 1
ATOM 1695 C CA . PRO A 1 217 ? -14.000 8.396 -36.226 1.00 27.72 217 PRO A CA 1
ATOM 1696 C C . PRO A 1 217 ? -14.430 9.674 -35.503 1.00 28.28 217 PRO A C 1
ATOM 1697 O O . PRO A 1 217 ? -15.079 9.633 -34.460 1.00 27.97 217 PRO A O 1
ATOM 1701 N N . SER A 1 218 ? -14.054 10.814 -36.065 1.00 29.32 218 SER A N 1
ATOM 1702 C CA . SER A 1 218 ? -14.379 12.094 -35.461 1.00 29.89 218 SER A CA 1
ATOM 1703 C C . SER A 1 218 ? -15.871 12.348 -35.285 1.00 30.12 218 SER A C 1
ATOM 1704 O O . SER A 1 218 ? -16.276 13.073 -34.381 1.00 30.17 218 SER A O 1
ATOM 1707 N N . ASP A 1 219 ? -16.685 11.751 -36.146 1.00 30.85 219 ASP A N 1
ATOM 1708 C CA . ASP A 1 219 ? -18.133 11.925 -36.077 1.00 32.17 219 ASP A CA 1
ATOM 1709 C C . ASP A 1 219 ? -18.790 10.614 -35.672 1.00 30.98 219 ASP A C 1
ATOM 1710 O O . ASP A 1 219 ? -19.946 10.341 -36.009 1.00 30.79 219 ASP A O 1
ATOM 1715 N N . GLY A 1 220 ? -18.039 9.803 -34.945 1.00 29.70 220 GLY A N 1
ATOM 1716 C CA . GLY A 1 220 ? -18.555 8.523 -34.521 1.00 29.95 220 GLY A CA 1
ATOM 1717 C C . GLY A 1 220 ? -19.510 8.610 -33.353 1.00 30.61 220 GLY A C 1
ATOM 1718 O O . GLY A 1 220 ? -20.003 9.677 -33.000 1.00 30.84 220 GLY A O 1
ATOM 1719 N N . ASP A 1 221 ? -19.774 7.458 -32.756 1.00 30.84 221 ASP A N 1
ATOM 1720 C CA . ASP A 1 221 ? -20.656 7.367 -31.619 1.00 30.00 221 ASP A CA 1
ATOM 1721 C C . ASP A 1 221 ? -19.797 7.030 -30.414 1.00 28.67 221 ASP A C 1
ATOM 1722 O O . ASP A 1 221 ? -19.194 5.964 -30.350 1.00 28.24 221 ASP A O 1
ATOM 1727 N N . PHE A 1 222 ? -19.718 7.956 -29.468 1.00 27.82 222 PHE A N 1
ATOM 1728 C CA . PHE A 1 222 ? -18.928 7.728 -28.271 1.00 27.68 222 PHE A CA 1
ATOM 1729 C C . PHE A 1 222 ? -19.818 7.534 -27.062 1.00 28.13 222 PHE A C 1
ATOM 1730 O O . PHE A 1 222 ? -19.469 7.940 -25.951 1.00 29.66 222 PHE A O 1
ATOM 1738 N N . GLY A 1 223 ? -20.968 6.908 -27.287 1.00 27.81 223 GLY A N 1
ATOM 1739 C CA . GLY A 1 223 ? -21.904 6.658 -26.206 1.00 27.92 223 GLY A CA 1
ATOM 1740 C C . GLY A 1 223 ? -22.750 7.852 -25.825 1.00 27.99 223 GLY A C 1
ATOM 1741 O O . GLY A 1 223 ? -22.926 8.787 -26.601 1.00 28.36 223 GLY A O 1
ATOM 1742 N N . GLU A 1 224 ? -23.281 7.811 -24.614 1.00 30.31 224 GLU A N 1
ATOM 1743 C CA . GLU A 1 224 ? -24.123 8.883 -24.105 1.00 31.14 224 GLU A CA 1
ATOM 1744 C C . GLU A 1 224 ? -23.609 9.254 -22.725 1.00 29.89 224 GLU A C 1
ATOM 1745 O O . GLU A 1 224 ? -22.931 8.464 -22.077 1.00 28.42 224 GLU A O 1
ATOM 1751 N N . THR A 1 225 ? -23.927 10.458 -22.275 1.00 29.43 225 THR A N 1
ATOM 1752 C CA . THR A 1 225 ? -23.497 10.903 -20.956 1.00 29.55 225 THR A CA 1
ATOM 1753 C C . THR A 1 225 ? -24.424 10.296 -19.914 1.00 30.79 225 THR A C 1
ATOM 1754 O O . THR A 1 225 ? -25.560 9.938 -20.226 1.00 31.46 225 THR A O 1
ATOM 1758 N N . LEU A 1 226 ? -23.938 10.155 -18.686 1.00 30.83 226 LEU A N 1
ATOM 1759 C CA . LEU A 1 226 ? -24.783 9.642 -17.623 1.00 32.08 226 LEU A CA 1
ATOM 1760 C C . LEU A 1 226 ? -25.820 10.738 -17.362 1.00 34.06 226 LEU A C 1
ATOM 1761 O O . LEU A 1 226 ? -25.501 11.924 -17.360 1.00 32.50 226 LEU A O 1
ATOM 1766 N N . PRO A 1 227 ? -27.082 10.356 -17.139 1.00 36.16 227 PRO A N 1
ATOM 1767 C CA . PRO A 1 227 ? -28.152 11.341 -16.910 1.00 38.59 227 PRO A CA 1
ATOM 1768 C C . PRO A 1 227 ? -27.858 12.248 -15.704 1.00 39.77 227 PRO A C 1
ATOM 1769 O O . PRO A 1 227 ? -28.124 13.441 -15.706 1.00 38.64 227 PRO A O 1
ATOM 1773 N N . GLU A 1 228 ? -27.352 11.628 -14.622 1.00 41.16 228 GLU A N 1
ATOM 1774 C CA . GLU A 1 228 ? -27.081 12.388 -13.405 1.00 42.80 228 GLU A CA 1
ATOM 1775 C C . GLU A 1 228 ? -26.313 13.688 -13.676 1.00 43.16 228 GLU A C 1
ATOM 1776 O O . GLU A 1 228 ? -26.479 14.696 -12.998 1.00 44.95 228 GLU A O 1
ATOM 1782 N N . LEU A 1 229 ? -25.415 13.633 -14.680 1.00 42.46 229 LEU A N 1
ATOM 1783 C CA . LEU A 1 229 ? -24.505 14.749 -14.921 1.00 40.79 229 LEU A CA 1
ATOM 1784 C C . LEU A 1 229 ? -25.228 15.997 -15.430 1.00 41.30 229 LEU A C 1
ATOM 1785 O O . LEU A 1 229 ? -25.214 17.061 -14.821 1.00 42.23 229 LEU A O 1
ATOM 1790 N N . LEU A 1 230 ? -25.843 15.847 -16.623 1.00 41.64 230 LEU A N 1
ATOM 1791 C CA . LEU A 1 230 ? -26.451 17.008 -17.274 1.00 40.64 230 LEU A CA 1
ATOM 1792 C C . LEU A 1 230 ? -27.969 17.088 -17.063 1.00 40.57 230 LEU A C 1
ATOM 1793 O O . LEU A 1 230 ? -28.627 18.037 -17.468 1.00 42.14 230 LEU A O 1
ATOM 1798 N N . GLY A 1 231 ? -28.530 16.025 -16.449 1.00 39.05 231 GLY A N 1
ATOM 1799 C CA . GLY A 1 231 ? -29.972 16.006 -16.198 1.00 37.95 231 GLY A CA 1
ATOM 1800 C C . GLY A 1 231 ? -30.712 15.050 -17.143 1.00 36.77 231 GLY A C 1
ATOM 1801 O O . GLY A 1 231 ? -31.782 14.544 -16.830 1.00 34.59 231 GLY A O 1
ATOM 1802 N N . ALA A 1 232 ? -30.091 14.797 -18.285 1.00 36.12 232 ALA A N 1
ATOM 1803 C CA . ALA A 1 232 ? -30.609 13.861 -19.264 1.00 35.86 232 ALA A CA 1
ATOM 1804 C C . ALA A 1 232 ? -29.407 13.367 -20.053 1.00 34.90 232 ALA A C 1
ATOM 1805 O O . ALA A 1 232 ? -28.404 14.079 -20.184 1.00 34.10 232 ALA A O 1
ATOM 1807 N N . PRO A 1 233 ? -29.483 12.133 -20.572 1.00 33.96 233 PRO A N 1
ATOM 1808 C CA . PRO A 1 233 ? -28.389 11.556 -21.350 1.00 33.01 233 PRO A CA 1
ATOM 1809 C C . PRO A 1 233 ? -28.204 12.368 -22.613 1.00 32.03 233 PRO A C 1
ATOM 1810 O O . PRO A 1 233 ? -29.171 12.738 -23.260 1.00 33.35 233 PRO A O 1
ATOM 1814 N N . VAL A 1 234 ? -26.958 12.653 -22.951 1.00 31.15 234 VAL A N 1
ATOM 1815 C CA . VAL A 1 234 ? -26.657 13.443 -24.129 1.00 29.19 234 VAL A CA 1
ATOM 1816 C C . VAL A 1 234 ? -25.786 12.656 -25.084 1.00 29.15 234 VAL A C 1
ATOM 1817 O O . VAL A 1 234 ? -24.768 12.101 -24.680 1.00 29.79 234 VAL A O 1
ATOM 1821 N N . PRO A 1 235 ? -26.183 12.584 -26.364 1.00 29.10 235 PRO A N 1
ATOM 1822 C CA . PRO A 1 235 ? -25.404 11.855 -27.378 1.00 26.82 235 PRO A CA 1
ATOM 1823 C C . PRO A 1 235 ? -24.036 12.509 -27.630 1.00 25.59 235 PRO A C 1
ATOM 1824 O O . PRO A 1 235 ? -23.956 13.711 -27.899 1.00 23.99 235 PRO A O 1
ATOM 1828 N N . ILE A 1 236 ? -22.970 11.715 -27.527 1.00 24.22 236 ILE A N 1
ATOM 1829 C CA . ILE A 1 236 ? -21.611 12.196 -27.768 1.00 23.44 236 ILE A CA 1
ATOM 1830 C C . ILE A 1 236 ? -21.202 11.801 -29.192 1.00 23.38 236 ILE A C 1
ATOM 1831 O O . ILE A 1 236 ? -20.867 10.638 -29.428 1.00 22.95 236 ILE A O 1
ATOM 1836 N N . ARG A 1 237 ? -21.235 12.748 -30.133 1.00 23.21 237 ARG A N 1
ATOM 1837 C CA . ARG A 1 237 ? -20.906 12.446 -31.526 1.00 24.99 237 ARG A CA 1
ATOM 1838 C C . ARG A 1 237 ? -19.741 13.299 -32.046 1.00 24.86 237 ARG A C 1
ATOM 1839 O O . ARG A 1 237 ? -19.506 13.413 -33.242 1.00 26.36 237 ARG A O 1
ATOM 1847 N N . GLY A 1 238 ? -18.999 13.941 -31.158 1.00 25.09 238 GLY A N 1
ATOM 1848 C CA . GLY A 1 238 ? -17.908 14.779 -31.613 1.00 24.25 238 GLY A CA 1
ATOM 1849 C C . GLY A 1 238 ? -16.691 14.711 -30.721 1.00 25.69 238 GLY A C 1
ATOM 1850 O O . GLY A 1 238 ? -16.747 15.024 -29.534 1.00 26.59 238 GLY A O 1
ATOM 1851 N N . VAL A 1 239 ? -15.581 14.272 -31.286 1.00 25.90 239 VAL A N 1
ATOM 1852 C CA . VAL A 1 239 ? -14.346 14.202 -30.534 1.00 25.66 239 VAL A CA 1
ATOM 1853 C C . VAL A 1 239 ? -13.275 14.637 -31.502 1.00 26.39 239 VAL A C 1
ATOM 1854 O O . VAL A 1 239 ? -13.163 14.105 -32.607 1.00 27.32 239 VAL A O 1
ATOM 1858 N N . LEU A 1 240 ? -12.485 15.614 -31.087 1.00 26.92 240 LEU A N 1
ATOM 1859 C CA . LEU A 1 240 ? -11.475 16.162 -31.969 1.00 27.60 240 LEU A CA 1
ATOM 1860 C C . LEU A 1 240 ? -10.411 16.898 -31.157 1.00 29.16 240 LEU A C 1
ATOM 1861 O O . LEU A 1 240 ? -10.727 17.568 -30.166 1.00 29.16 240 LEU A O 1
ATOM 1866 N N . GLY A 1 241 ? -9.154 16.762 -31.569 1.00 28.86 241 GLY A N 1
ATOM 1867 C CA . GLY A 1 241 ? -8.091 17.466 -30.885 1.00 28.33 241 GLY A CA 1
ATOM 1868 C C . GLY A 1 241 ? -8.437 18.927 -31.065 1.00 27.90 241 GLY A C 1
ATOM 1869 O O . GLY A 1 241 ? -9.011 19.299 -32.088 1.00 27.93 241 GLY A O 1
ATOM 1870 N N . ASP A 1 242 ? -8.100 19.753 -30.082 1.00 28.70 242 ASP A N 1
ATOM 1871 C CA . ASP A 1 242 ? -8.415 21.177 -30.138 1.00 27.96 242 ASP A CA 1
ATOM 1872 C C . ASP A 1 242 ? -7.922 21.920 -31.377 1.00 27.10 242 ASP A C 1
ATOM 1873 O O . ASP A 1 242 ? -8.682 22.669 -31.991 1.00 25.79 242 ASP A O 1
ATOM 1878 N N . GLN A 1 243 ? -6.666 21.717 -31.764 1.00 26.50 243 GLN A N 1
ATOM 1879 C CA . GLN A 1 243 ? -6.159 22.420 -32.936 1.00 26.54 243 GLN A CA 1
ATOM 1880 C C . GLN A 1 243 ? -6.816 21.932 -34.226 1.00 25.93 243 GLN A C 1
ATOM 1881 O O . GLN A 1 243 ? -6.970 22.697 -35.178 1.00 25.53 243 GLN A O 1
ATOM 1887 N N . GLN A 1 244 ? -7.193 20.658 -34.266 1.00 24.59 244 GLN A N 1
ATOM 1888 C CA . GLN A 1 244 ? -7.874 20.129 -35.440 1.00 22.21 244 GLN A CA 1
ATOM 1889 C C . GLN A 1 244 ? -9.296 20.693 -35.460 1.00 21.67 244 GLN A C 1
ATOM 1890 O O . GLN A 1 244 ? -9.885 20.886 -36.531 1.00 20.32 244 GLN A O 1
ATOM 1896 N N . ALA A 1 245 ? -9.839 20.964 -34.273 1.00 19.17 245 ALA A N 1
ATOM 1897 C CA . ALA A 1 245 ? -11.179 21.527 -34.169 1.00 19.21 245 ALA A CA 1
ATOM 1898 C C . ALA A 1 245 ? -11.198 22.944 -34.747 1.00 19.07 245 ALA A C 1
ATOM 1899 O O . ALA A 1 245 ? -12.018 23.262 -35.614 1.00 17.85 245 ALA A O 1
ATOM 1901 N N . ALA A 1 246 ? -10.295 23.791 -34.264 1.00 19.77 246 ALA A N 1
ATOM 1902 C CA . ALA A 1 246 ? -10.217 25.166 -34.749 1.00 21.19 246 ALA A CA 1
ATOM 1903 C C . ALA A 1 246 ? -10.065 25.173 -36.270 1.00 22.64 246 ALA A C 1
ATOM 1904 O O . ALA A 1 246 ? -10.572 26.076 -36.953 1.00 22.21 246 ALA A O 1
ATOM 1906 N N . LEU A 1 247 ? -9.370 24.169 -36.805 1.00 23.09 247 LEU A N 1
ATOM 1907 C CA . LEU A 1 247 ? -9.202 24.081 -38.253 1.00 23.51 247 LEU A CA 1
ATOM 1908 C C . LEU A 1 247 ? -10.566 23.854 -38.913 1.00 23.78 247 LEU A C 1
ATOM 1909 O O . LEU A 1 247 ? -10.844 24.413 -39.959 1.00 24.72 247 LEU A O 1
ATOM 1914 N N . PHE A 1 248 ? -11.408 23.032 -38.298 1.00 24.58 248 PHE A N 1
ATOM 1915 C CA . PHE A 1 248 ? -12.738 22.750 -38.835 1.00 26.12 248 PHE A CA 1
ATOM 1916 C C . PHE A 1 248 ? -13.645 23.972 -38.665 1.00 26.88 248 PHE A C 1
ATOM 1917 O O . PHE A 1 248 ? -14.424 24.317 -39.566 1.00 26.66 248 PHE A O 1
ATOM 1925 N N . GLY A 1 249 ? -13.527 24.622 -37.508 1.00 25.80 249 GLY A N 1
ATOM 1926 C CA . GLY A 1 249 ? -14.323 25.804 -37.222 1.00 24.52 249 GLY A CA 1
ATOM 1927 C C . GLY A 1 249 ? -14.000 27.001 -38.102 1.00 24.46 249 GLY A C 1
ATOM 1928 O O . GLY A 1 249 ? -14.858 27.859 -38.316 1.00 24.17 249 GLY A O 1
ATOM 1929 N N . GLN A 1 250 ? -12.763 27.076 -38.593 1.00 24.07 250 GLN A N 1
ATOM 1930 C CA . GLN A 1 250 ? -12.344 28.169 -39.472 1.00 23.39 250 GLN A CA 1
ATOM 1931 C C . GLN A 1 250 ? -12.894 27.876 -40.844 1.00 23.52 250 GLN A C 1
ATOM 1932 O O . GLN A 1 250 ? -12.834 28.716 -41.735 1.00 22.76 250 GLN A O 1
ATOM 1938 N N . ALA A 1 251 ? -13.405 26.658 -40.999 1.00 25.21 251 ALA A N 1
ATOM 1939 C CA . ALA A 1 251 ? -13.988 26.178 -42.248 1.00 28.21 251 ALA A CA 1
ATOM 1940 C C . ALA A 1 251 ? -12.964 25.785 -43.321 1.00 28.96 251 ALA A C 1
ATOM 1941 O O . ALA A 1 251 ? -13.336 25.541 -44.469 1.00 29.87 251 ALA A O 1
ATOM 1943 N N . ALA A 1 252 ? -11.687 25.710 -42.945 1.00 29.25 252 ALA A N 1
ATOM 1944 C CA . ALA A 1 252 ? -10.619 25.335 -43.877 1.00 30.49 252 ALA A CA 1
ATOM 1945 C C . ALA A 1 252 ? -10.761 23.874 -44.323 1.00 31.65 252 ALA A C 1
ATOM 1946 O O . ALA A 1 252 ? -9.988 23.013 -43.905 1.00 31.94 252 ALA A O 1
ATOM 1948 N N . LEU A 1 253 ? -11.736 23.607 -45.189 1.00 31.83 253 LEU A N 1
ATOM 1949 C CA . LEU A 1 253 ? -11.992 22.255 -45.659 1.00 31.34 253 LEU A CA 1
ATOM 1950 C C . LEU A 1 253 ? -11.272 21.874 -46.950 1.00 30.99 253 LEU A C 1
ATOM 1951 O O . LEU A 1 253 ? -11.080 20.694 -47.247 1.00 29.90 253 LEU A O 1
ATOM 1956 N N . GLY A 1 254 ? -10.875 22.880 -47.714 1.00 31.09 254 GLY A N 1
ATOM 1957 C CA . GLY A 1 254 ? -10.174 22.623 -48.955 1.00 31.92 254 GLY A CA 1
ATOM 1958 C C . GLY A 1 254 ? -8.673 22.667 -48.767 1.00 32.35 254 GLY A C 1
ATOM 1959 O O . GLY A 1 254 ? -8.155 23.486 -48.008 1.00 31.67 254 GLY A O 1
ATOM 1960 N N . GLY A 1 255 ? -7.974 21.780 -49.465 1.00 32.91 255 GLY A N 1
ATOM 1961 C CA . GLY A 1 255 ? -6.529 21.727 -49.362 1.00 32.96 255 GLY A CA 1
ATOM 1962 C C . GLY A 1 255 ? -5.876 23.050 -49.695 1.00 33.60 255 GLY A C 1
ATOM 1963 O O . GLY A 1 255 ? -6.313 23.764 -50.604 1.00 34.39 255 GLY A O 1
ATOM 1964 N N . GLY A 1 256 ? -4.826 23.379 -48.950 1.00 32.73 256 GLY A N 1
ATOM 1965 C CA . GLY A 1 256 ? -4.117 24.617 -49.180 1.00 32.60 256 GLY A CA 1
ATOM 1966 C C . GLY A 1 256 ? -4.607 25.667 -48.224 1.00 33.85 256 GLY A C 1
ATOM 1967 O O . GLY A 1 256 ? -4.046 26.753 -48.152 1.00 35.61 256 GLY A O 1
ATOM 1968 N N . GLU A 1 257 ? -5.664 25.347 -47.488 1.00 35.39 257 GLU A N 1
ATOM 1969 C CA . GLU A 1 257 ? -6.225 26.282 -46.516 1.00 36.00 257 GLU A CA 1
ATOM 1970 C C . GLU A 1 257 ? -5.678 26.037 -45.115 1.00 34.55 257 GLU A C 1
ATOM 1971 O O . GLU A 1 257 ? -5.727 24.919 -44.596 1.00 31.96 257 GLU A O 1
ATOM 1977 N N . GLY A 1 258 ? -5.157 27.100 -44.512 1.00 34.04 258 GLY A N 1
ATOM 1978 C CA . GLY A 1 258 ? -4.596 26.997 -43.180 1.00 31.49 258 GLY A CA 1
ATOM 1979 C C . GLY A 1 258 ? -5.066 28.072 -42.225 1.00 29.39 258 GLY A C 1
ATOM 1980 O O . GLY A 1 258 ? -5.629 29.084 -42.627 1.00 30.16 258 GLY A O 1
ATOM 1981 N N . LYS A 1 259 ? -4.829 27.835 -40.943 1.00 28.29 259 LYS A N 1
ATOM 1982 C CA . LYS A 1 259 ? -5.210 28.758 -39.891 1.00 27.40 259 LYS A CA 1
ATOM 1983 C C . LYS A 1 259 ? -4.149 28.667 -38.801 1.00 27.63 259 LYS A C 1
ATOM 1984 O O . LYS A 1 259 ? -3.234 27.845 -38.871 1.00 26.46 259 LYS A O 1
ATOM 1990 N N . CYS A 1 260 ? -4.282 29.511 -37.789 1.00 27.82 260 CYS A N 1
ATOM 1991 C CA . CYS A 1 260 ? -3.342 29.522 -36.679 1.00 27.42 260 CYS A CA 1
ATOM 1992 C C . CYS A 1 260 ? -4.025 30.019 -35.416 1.00 26.49 260 CYS A C 1
ATOM 1993 O O . CYS A 1 260 ? -4.486 31.163 -35.351 1.00 26.83 260 CYS A O 1
ATOM 1996 N N . THR A 1 261 ? -4.088 29.160 -34.412 1.00 25.10 261 THR A N 1
ATOM 1997 C CA . THR A 1 261 ? -4.715 29.532 -33.156 1.00 26.33 261 THR A CA 1
ATOM 1998 C C . THR A 1 261 ? -3.598 29.991 -32.215 1.00 27.96 261 THR A C 1
ATOM 1999 O O . THR A 1 261 ? -2.596 29.294 -32.062 1.00 29.30 261 THR A O 1
ATOM 2003 N N . TYR A 1 262 ? -3.765 31.160 -31.600 1.00 28.30 262 TYR A N 1
ATOM 2004 C CA . TYR A 1 262 ? -2.758 31.696 -30.687 1.00 28.80 262 TYR A CA 1
ATOM 2005 C C . TYR A 1 262 ? -3.153 31.632 -29.202 1.00 29.68 262 TYR A C 1
ATOM 2006 O O . TYR A 1 262 ? -3.848 32.522 -28.696 1.00 29.94 262 TYR A O 1
ATOM 2015 N N . GLY A 1 263 ? -2.689 30.588 -28.511 1.00 28.95 263 GLY A N 1
ATOM 2016 C CA . GLY A 1 263 ? -2.979 30.422 -27.092 1.00 28.03 263 GLY A CA 1
ATOM 2017 C C . GLY A 1 263 ? -1.708 30.512 -26.267 1.00 26.65 263 GLY A C 1
ATOM 2018 O O . GLY A 1 263 ? -0.926 31.440 -26.463 1.00 25.49 263 GLY A O 1
ATOM 2019 N N . THR A 1 264 ? -1.503 29.577 -25.336 1.00 26.23 264 THR A N 1
ATOM 2020 C CA . THR A 1 264 ? -0.275 29.563 -24.530 1.00 25.71 264 THR A CA 1
ATOM 2021 C C . THR A 1 264 ? 0.799 29.409 -25.594 1.00 25.54 264 THR A C 1
ATOM 2022 O O . THR A 1 264 ? 1.814 30.112 -25.610 1.00 25.71 264 THR A O 1
ATOM 2026 N N . GLY A 1 265 ? 0.545 28.442 -26.465 1.00 24.08 265 GLY A N 1
ATOM 2027 C CA . GLY A 1 265 ? 1.413 28.182 -27.581 1.00 24.98 265 GLY A CA 1
ATOM 2028 C C . GLY A 1 265 ? 0.606 28.628 -28.785 1.00 25.93 265 GLY A C 1
ATOM 2029 O O . GLY A 1 265 ? -0.457 29.239 -28.640 1.00 25.47 265 GLY A O 1
ATOM 2030 N N . ALA A 1 266 ? 1.106 28.334 -29.976 1.00 26.21 266 ALA A N 1
ATOM 2031 C CA . ALA A 1 266 ? 0.411 28.699 -31.202 1.00 25.21 266 ALA A CA 1
ATOM 2032 C C . ALA A 1 266 ? 0.559 27.526 -32.140 1.00 24.70 266 ALA A C 1
ATOM 2033 O O . ALA A 1 266 ? 1.663 27.014 -32.332 1.00 24.76 266 ALA A O 1
ATOM 2035 N N . PHE A 1 267 ? -0.552 27.083 -32.713 1.00 24.96 267 PHE A N 1
ATOM 2036 C CA . PHE A 1 267 ? -0.498 25.954 -33.620 1.00 25.37 267 PHE A CA 1
ATOM 2037 C C . PHE A 1 267 ? -1.106 26.249 -34.977 1.00 26.67 267 PHE A C 1
ATOM 2038 O O . PHE A 1 267 ? -2.272 26.612 -35.096 1.00 27.75 267 PHE A O 1
ATOM 2046 N N . LEU A 1 268 ? -0.278 26.105 -36.003 1.00 27.40 268 LEU A N 1
ATOM 2047 C CA . LEU A 1 268 ? -0.694 26.356 -37.364 1.00 27.70 268 LEU A CA 1
ATOM 2048 C C . LEU A 1 268 ? -1.043 25.021 -38.004 1.00 28.08 268 LEU A C 1
ATOM 2049 O O . LEU A 1 268 ? -0.367 24.030 -37.761 1.00 29.32 268 LEU A O 1
ATOM 2054 N N . LEU A 1 269 ? -2.119 24.984 -38.785 1.00 28.11 269 LEU A N 1
ATOM 2055 C CA . LEU A 1 269 ? -2.523 23.759 -39.475 1.00 27.23 269 LEU A CA 1
ATOM 2056 C C . LEU A 1 269 ? -2.949 24.066 -40.902 1.00 28.36 269 LEU A C 1
ATOM 2057 O O . LEU A 1 269 ? -3.735 24.984 -41.136 1.00 29.06 269 LEU A O 1
ATOM 2062 N N . LEU A 1 270 ? -2.428 23.282 -41.846 1.00 27.48 270 LEU A N 1
ATOM 2063 C CA . LEU A 1 270 ? -2.710 23.444 -43.271 1.00 26.17 270 LEU A CA 1
ATOM 2064 C C . LEU A 1 270 ? -3.400 22.207 -43.863 1.00 25.51 270 LEU A C 1
ATOM 2065 O O . LEU A 1 270 ? -2.834 21.121 -43.868 1.00 26.38 270 LEU A O 1
ATOM 2070 N N . ASN A 1 271 ? -4.614 22.364 -44.373 1.00 24.90 271 ASN A N 1
ATOM 2071 C CA . ASN A 1 271 ? -5.332 21.227 -44.945 1.00 25.53 271 ASN A CA 1
ATOM 2072 C C . ASN A 1 271 ? -4.615 20.629 -46.154 1.00 25.59 271 ASN A C 1
ATOM 2073 O O . ASN A 1 271 ? -4.457 21.295 -47.164 1.00 26.10 271 ASN A O 1
ATOM 2078 N N . THR A 1 272 ? -4.195 19.370 -46.064 1.00 26.16 272 THR A N 1
ATOM 2079 C CA . THR A 1 272 ? -3.510 18.730 -47.186 1.00 26.30 272 THR A CA 1
ATOM 2080 C C . THR A 1 272 ? -4.383 17.681 -47.848 1.00 28.25 272 THR A C 1
ATOM 2081 O O . THR A 1 272 ? -3.889 16.802 -48.546 1.00 28.93 272 THR A O 1
ATOM 2085 N N . GLY A 1 273 ? -5.682 17.753 -47.605 1.00 30.71 273 GLY A N 1
ATOM 2086 C CA . GLY A 1 273 ? -6.590 16.818 -48.239 1.00 34.02 273 GLY A CA 1
ATOM 2087 C C . GLY A 1 273 ? -6.635 15.351 -47.851 1.00 35.77 273 GLY A C 1
ATOM 2088 O O . GLY A 1 273 ? -6.463 14.970 -46.694 1.00 36.51 273 GLY A O 1
ATOM 2089 N N . LYS A 1 274 ? -6.875 14.527 -48.865 1.00 38.40 274 LYS A N 1
ATOM 2090 C CA . LYS A 1 274 ? -7.031 13.083 -48.736 1.00 40.06 274 LYS A CA 1
ATOM 2091 C C . LYS A 1 274 ? -5.810 12.227 -48.419 1.00 39.67 274 LYS A C 1
ATOM 2092 O O . LYS A 1 274 ? -5.909 11.004 -48.414 1.00 40.15 274 LYS A O 1
ATOM 2098 N N . ARG A 1 275 ? -4.663 12.845 -48.161 1.00 39.82 275 ARG A N 1
ATOM 2099 C CA . ARG A 1 275 ? -3.470 12.072 -47.807 1.00 40.43 275 ARG A CA 1
ATOM 2100 C C . ARG A 1 275 ? -2.422 12.910 -47.072 1.00 38.27 275 ARG A C 1
ATOM 2101 O O . ARG A 1 275 ? -2.353 14.124 -47.245 1.00 38.00 275 ARG A O 1
ATOM 2109 N N . PRO A 1 276 ? -1.611 12.266 -46.215 1.00 36.66 276 PRO A N 1
ATOM 2110 C CA . PRO A 1 276 ? -0.567 12.932 -45.436 1.00 35.83 276 PRO A CA 1
ATOM 2111 C C . PRO A 1 276 ? 0.626 13.382 -46.250 1.00 35.68 276 PRO A C 1
ATOM 2112 O O . PRO A 1 276 ? 0.901 12.839 -47.313 1.00 36.38 276 PRO A O 1
ATOM 2116 N N . VAL A 1 277 ? 1.339 14.374 -45.733 1.00 36.31 277 VAL A N 1
ATOM 2117 C CA . VAL A 1 277 ? 2.519 14.899 -46.405 1.00 37.71 277 VAL A CA 1
ATOM 2118 C C . VAL A 1 277 ? 3.733 14.806 -45.489 1.00 39.50 277 VAL A C 1
ATOM 2119 O O . VAL A 1 277 ? 3.976 15.684 -44.663 1.00 38.68 277 VAL A O 1
ATOM 2123 N N . LEU A 1 278 ? 4.492 13.727 -45.640 1.00 41.69 278 LEU A N 1
ATOM 2124 C CA . LEU A 1 278 ? 5.628 13.575 -44.743 1.00 44.87 278 LEU A CA 1
ATOM 2125 C C . LEU A 1 278 ? 6.721 14.592 -45.062 1.00 46.56 278 LEU A C 1
ATOM 2126 O O . LEU A 1 278 ? 7.296 14.607 -46.142 1.00 48.07 278 LEU A O 1
ATOM 2131 N N . SER A 1 279 ? 6.912 15.439 -44.059 1.00 48.55 279 SER A N 1
ATOM 2132 C CA . SER A 1 279 ? 7.878 16.520 -44.148 1.00 51.08 279 SER A CA 1
ATOM 2133 C C . SER A 1 279 ? 9.118 16.231 -43.326 1.00 52.49 279 SER A C 1
ATOM 2134 O O . SER A 1 279 ? 9.028 15.976 -42.126 1.00 52.91 279 SER A O 1
ATOM 2137 N N . GLU A 1 280 ? 10.276 16.274 -43.973 1.00 54.06 280 GLU A N 1
ATOM 2138 C CA . GLU A 1 280 ? 11.530 16.049 -43.269 1.00 56.11 280 GLU A CA 1
ATOM 2139 C C . GLU A 1 280 ? 12.112 17.415 -42.888 1.00 55.30 280 GLU A C 1
ATOM 2140 O O . GLU A 1 280 ? 13.087 17.501 -42.136 1.00 55.57 280 GLU A O 1
ATOM 2146 N N . LYS A 1 281 ? 11.489 18.475 -43.406 1.00 52.97 281 LYS A N 1
ATOM 2147 C CA . LYS A 1 281 ? 11.914 19.847 -43.147 1.00 50.30 281 LYS A CA 1
ATOM 2148 C C . LYS A 1 281 ? 11.384 20.492 -41.856 1.00 47.45 281 LYS A C 1
ATOM 2149 O O . LYS A 1 281 ? 11.364 21.716 -41.738 1.00 46.67 281 LYS A O 1
ATOM 2155 N N . GLY A 1 282 ? 10.936 19.689 -40.899 1.00 44.18 282 GLY A N 1
ATOM 2156 C CA . GLY A 1 282 ? 10.477 20.264 -39.647 1.00 39.83 282 GLY A CA 1
ATOM 2157 C C . GLY A 1 282 ? 8.998 20.474 -39.385 1.00 37.71 282 GLY A C 1
ATOM 2158 O O . GLY A 1 282 ? 8.638 21.251 -38.498 1.00 38.64 282 GLY A O 1
ATOM 2159 N N . LEU A 1 283 ? 8.134 19.795 -40.128 1.00 34.72 283 LEU A N 1
ATOM 2160 C CA . LEU A 1 283 ? 6.697 19.934 -39.915 1.00 31.51 283 LEU A CA 1
ATOM 2161 C C . LEU A 1 283 ? 6.107 18.584 -39.545 1.00 29.23 283 LEU A C 1
ATOM 2162 O O . LEU A 1 283 ? 6.712 17.545 -39.802 1.00 30.71 283 LEU A O 1
ATOM 2167 N N . LEU A 1 284 ? 4.930 18.595 -38.935 1.00 25.98 284 LEU A N 1
ATOM 2168 C CA . LEU A 1 284 ? 4.290 17.348 -38.565 1.00 24.59 284 LEU A CA 1
ATOM 2169 C C . LEU A 1 284 ? 3.232 16.997 -39.601 1.00 24.07 284 LEU A C 1
ATOM 2170 O O . LEU A 1 284 ? 2.759 17.850 -40.353 1.00 22.30 284 LEU A O 1
ATOM 2175 N N . ALA A 1 285 ? 2.879 15.722 -39.636 1.00 23.62 285 ALA A N 1
ATOM 2176 C CA . ALA A 1 285 ? 1.866 15.230 -40.541 1.00 22.06 285 ALA A CA 1
ATOM 2177 C C . ALA A 1 285 ? 0.830 14.612 -39.613 1.00 22.02 285 ALA A C 1
ATOM 2178 O O . ALA A 1 285 ? 1.093 13.594 -38.988 1.00 23.50 285 ALA A O 1
ATOM 2180 N N . THR A 1 286 ? -0.342 15.227 -39.515 1.00 21.04 286 THR A N 1
ATOM 2181 C CA . THR A 1 286 ? -1.375 14.730 -38.615 1.00 21.08 286 THR A CA 1
ATOM 2182 C C . THR A 1 286 ? -2.737 14.554 -39.299 1.00 20.93 286 THR A C 1
ATOM 2183 O O . THR A 1 286 ? -2.907 14.845 -40.483 1.00 21.05 286 THR A O 1
ATOM 2187 N N . VAL A 1 287 ? -3.705 14.065 -38.539 1.00 20.08 287 VAL A N 1
ATOM 2188 C CA . VAL A 1 287 ? -5.042 13.856 -39.058 1.00 21.42 287 VAL A CA 1
ATOM 2189 C C . VAL A 1 287 ? -5.871 15.091 -38.734 1.00 21.35 287 VAL A C 1
ATOM 2190 O O . VAL A 1 287 ? -5.980 15.467 -37.571 1.00 22.13 287 VAL A O 1
ATOM 2194 N N . ALA A 1 288 ? -6.439 15.723 -39.759 1.00 21.58 288 ALA A N 1
ATOM 2195 C CA . ALA A 1 288 ? -7.279 16.902 -39.567 1.00 22.21 288 ALA A CA 1
ATOM 2196 C C . ALA A 1 288 ? -8.533 16.433 -38.839 1.00 23.37 288 ALA A C 1
ATOM 2197 O O . ALA A 1 288 ? -8.941 17.003 -37.826 1.00 21.41 288 ALA A O 1
ATOM 2199 N N . TRP A 1 289 ? -9.124 15.369 -39.371 1.00 25.50 289 TRP A N 1
ATOM 2200 C CA . TRP A 1 289 ? -10.319 14.762 -38.810 1.00 26.49 289 TRP A CA 1
ATOM 2201 C C . TRP A 1 289 ? -10.662 13.533 -39.635 1.00 26.63 289 TRP A C 1
ATOM 2202 O O . TRP A 1 289 ? -10.185 13.372 -40.752 1.00 24.34 289 TRP A O 1
ATOM 2213 N N . SER A 1 290 ? -11.483 12.664 -39.063 1.00 29.30 290 SER A N 1
ATOM 2214 C CA . SER A 1 290 ? -11.913 11.442 -39.722 1.00 31.40 290 SER A CA 1
ATOM 2215 C C . SER A 1 290 ? -13.430 11.396 -39.791 1.00 32.87 290 SER A C 1
ATOM 2216 O O . SER A 1 290 ? -14.104 11.238 -38.767 1.00 34.88 290 SER A O 1
ATOM 2219 N N . LEU A 1 291 ? -13.965 11.537 -40.998 1.00 33.19 291 LEU A N 1
ATOM 2220 C CA . LEU A 1 291 ? -15.408 11.490 -41.149 1.00 32.94 291 LEU A CA 1
ATOM 2221 C C . LEU A 1 291 ? -15.858 10.096 -41.566 1.00 33.87 291 LEU A C 1
ATOM 2222 O O . LEU A 1 291 ? -15.753 9.700 -42.719 1.00 34.93 291 LEU A O 1
ATOM 2227 N N . GLY A 1 292 ? -16.350 9.360 -40.572 1.00 35.35 292 GLY A N 1
ATOM 2228 C CA . GLY A 1 292 ? -16.826 8.004 -40.797 1.00 35.74 292 GLY A CA 1
ATOM 2229 C C . GLY A 1 292 ? -15.749 7.025 -41.228 1.00 36.40 292 GLY A C 1
ATOM 2230 O O . GLY A 1 292 ? -16.014 5.835 -41.416 1.00 37.30 292 GLY A O 1
ATOM 2231 N N . GLY A 1 293 ? -14.525 7.515 -41.377 1.00 36.70 293 GLY A N 1
ATOM 2232 C CA . GLY A 1 293 ? -13.443 6.647 -41.796 1.00 36.11 293 GLY A CA 1
ATOM 2233 C C . GLY A 1 293 ? -12.582 7.375 -42.802 1.00 36.01 293 GLY A C 1
ATOM 2234 O O . GLY A 1 293 ? -11.355 7.310 -42.730 1.00 37.51 293 GLY A O 1
ATOM 2235 N N . ARG A 1 294 ? -13.220 8.051 -43.753 1.00 35.21 294 ARG A N 1
ATOM 2236 C CA . ARG A 1 294 ? -12.479 8.822 -44.701 1.00 35.39 294 ARG A CA 1
ATOM 2237 C C . ARG A 1 294 ? -11.741 9.876 -43.930 1.00 34.18 294 ARG A C 1
ATOM 2238 O O . ARG A 1 294 ? -12.325 10.702 -43.241 1.00 34.35 294 ARG A O 1
ATOM 2246 N N . ALA A 1 295 ? -10.411 9.836 -43.982 1.00 32.04 295 ALA A N 1
ATOM 2247 C CA . ALA A 1 295 ? -9.586 10.770 -43.230 1.00 29.06 295 ALA A CA 1
ATOM 2248 C C . ALA A 1 295 ? -9.061 11.937 -44.046 1.00 27.33 295 ALA A C 1
ATOM 2249 O O . ALA A 1 295 ? -8.941 11.873 -45.263 1.00 28.02 295 ALA A O 1
ATOM 2251 N N . THR A 1 296 ? -8.756 13.017 -43.350 1.00 26.28 296 THR A N 1
ATOM 2252 C CA . THR A 1 296 ? -8.211 14.211 -43.976 1.00 26.01 296 THR A CA 1
ATOM 2253 C C . THR A 1 296 ? -6.931 14.490 -43.211 1.00 24.93 296 THR A C 1
ATOM 2254 O O . THR A 1 296 ? -6.835 14.221 -42.014 1.00 24.26 296 THR A O 1
ATOM 2258 N N . TYR A 1 297 ? -5.940 15.016 -43.906 1.00 23.17 297 TYR A N 1
ATOM 2259 C CA . TYR A 1 297 ? -4.680 15.286 -43.267 1.00 23.18 297 TYR A CA 1
ATOM 2260 C C . TYR A 1 297 ? -4.329 16.748 -43.327 1.00 25.15 297 TYR A C 1
ATOM 2261 O O . TYR A 1 297 ? -4.896 17.517 -44.105 1.00 23.58 297 TYR A O 1
ATOM 2270 N N . ALA A 1 298 ? -3.384 17.120 -42.475 1.00 27.71 298 ALA A N 1
ATOM 2271 C CA . ALA A 1 298 ? -2.914 18.481 -42.391 1.00 27.48 298 ALA A CA 1
ATOM 2272 C C . ALA A 1 298 ? -1.449 18.442 -41.986 1.00 28.35 298 ALA A C 1
ATOM 2273 O O . ALA A 1 298 ? -0.987 17.477 -41.374 1.00 27.51 298 ALA A O 1
ATOM 2275 N N . LEU A 1 299 ? -0.720 19.479 -42.377 1.00 28.97 299 LEU A N 1
ATOM 2276 C CA . LEU A 1 299 ? 0.676 19.623 -42.025 1.00 30.00 299 LEU A CA 1
ATOM 2277 C C . LEU A 1 299 ? 0.609 20.575 -40.852 1.00 30.17 299 LEU A C 1
ATOM 2278 O O . LEU A 1 299 ? -0.1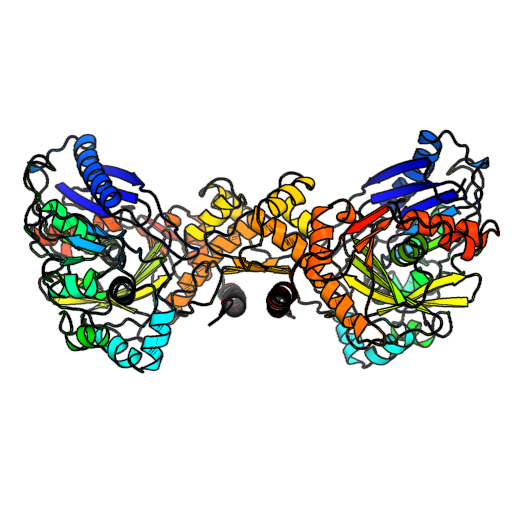76 21.518 -40.872 1.00 30.92 299 LEU A O 1
ATOM 2283 N N . GLU A 1 300 ? 1.410 20.339 -39.822 1.00 30.05 300 GLU A N 1
ATOM 2284 C CA . GLU A 1 300 ? 1.356 21.225 -38.677 1.00 28.52 300 GLU A CA 1
ATOM 2285 C C . GLU A 1 300 ? 2.677 21.809 -38.264 1.00 28.33 300 GLU A C 1
ATOM 2286 O O . GLU A 1 300 ? 3.749 21.311 -38.602 1.00 28.60 300 GLU A O 1
ATOM 2292 N N . GLY A 1 301 ? 2.563 22.894 -37.516 1.00 28.68 301 GLY A N 1
ATOM 2293 C CA . GLY A 1 301 ? 3.710 23.595 -36.997 1.00 28.23 301 GLY A CA 1
ATOM 2294 C C . GLY A 1 301 ? 3.358 23.898 -35.563 1.00 27.22 301 GLY A C 1
ATOM 2295 O O . GLY A 1 301 ? 2.383 24.596 -35.286 1.00 25.85 301 GLY A O 1
ATOM 2296 N N . SER A 1 302 ? 4.139 23.359 -34.642 1.00 26.73 302 SER A N 1
ATOM 2297 C CA . SER A 1 302 ? 3.874 23.583 -33.238 1.00 25.45 302 SER A CA 1
ATOM 2298 C C . SER A 1 302 ? 4.844 24.563 -32.611 1.00 23.58 302 SER A C 1
ATOM 2299 O O . SER A 1 302 ? 6.050 24.386 -32.680 1.00 22.00 302 SER A O 1
ATOM 2302 N N . LEU A 1 303 ? 4.300 25.618 -32.023 1.00 22.85 303 LEU A N 1
ATOM 2303 C CA . LEU A 1 303 ? 5.106 26.612 -31.344 1.00 22.73 303 LEU A CA 1
ATOM 2304 C C . LEU A 1 303 ? 4.660 26.530 -29.888 1.00 24.91 303 LEU A C 1
ATOM 2305 O O . LEU A 1 303 ? 3.484 26.769 -29.573 1.00 26.26 303 LEU A O 1
ATOM 2310 N N . PHE A 1 304 ? 5.596 26.165 -29.009 1.00 24.11 304 PHE A N 1
ATOM 2311 C CA . PHE A 1 304 ? 5.305 26.010 -27.589 1.00 22.06 304 PHE A CA 1
ATOM 2312 C C . PHE A 1 304 ? 5.023 27.289 -26.823 1.00 22.59 304 PHE A C 1
ATOM 2313 O O . PHE A 1 304 ? 4.381 27.246 -25.781 1.00 25.87 304 PHE A O 1
ATOM 2321 N N . VAL A 1 305 ? 5.497 28.427 -27.306 1.00 22.14 305 VAL A N 1
ATOM 2322 C CA . VAL A 1 305 ? 5.258 29.655 -26.573 1.00 22.36 305 VAL A CA 1
ATOM 2323 C C . VAL A 1 305 ? 4.797 30.820 -27.424 1.00 25.15 305 VAL A C 1
ATOM 2324 O O . VAL A 1 305 ? 5.558 31.356 -28.239 1.00 26.33 305 VAL A O 1
ATOM 2328 N N . ALA A 1 306 ? 3.540 31.209 -27.215 1.00 25.41 306 ALA A N 1
ATOM 2329 C CA . ALA A 1 306 ? 2.931 32.334 -27.916 1.00 24.22 306 ALA A CA 1
ATOM 2330 C C . ALA A 1 306 ? 2.454 33.297 -26.841 1.00 23.28 306 ALA A C 1
ATOM 2331 O O . ALA A 1 306 ? 3.128 34.272 -26.536 1.00 21.56 306 ALA A O 1
ATOM 2333 N N . GLY A 1 307 ? 1.293 33.002 -26.261 1.00 23.59 307 GLY A N 1
ATOM 2334 C CA . GLY A 1 307 ? 0.742 33.848 -25.219 1.00 24.08 307 GLY A CA 1
ATOM 2335 C C . GLY A 1 307 ? 1.738 34.032 -24.092 1.00 26.66 307 GLY A C 1
ATOM 2336 O O . GLY A 1 307 ? 2.079 35.159 -23.723 1.00 27.52 307 GLY A O 1
ATOM 2337 N N . ALA A 1 308 ? 2.214 32.915 -23.551 1.00 26.28 308 ALA A N 1
ATOM 2338 C CA . ALA A 1 308 ? 3.170 32.937 -22.460 1.00 24.35 308 ALA A CA 1
ATOM 2339 C C . ALA A 1 308 ? 4.284 33.953 -22.645 1.00 23.60 308 ALA A C 1
ATOM 2340 O O . ALA A 1 308 ? 4.869 34.400 -21.668 1.00 23.51 308 ALA A O 1
ATOM 2342 N N . ALA A 1 309 ? 4.607 34.315 -23.882 1.00 23.61 309 ALA A N 1
ATOM 2343 C CA . ALA A 1 309 ? 5.669 35.294 -24.068 1.00 25.40 309 ALA A CA 1
ATOM 2344 C C . ALA A 1 309 ? 5.230 36.551 -23.330 1.00 26.80 309 ALA A C 1
ATOM 2345 O O . ALA A 1 309 ? 6.000 37.161 -22.586 1.00 28.02 309 ALA A O 1
ATOM 2347 N N . VAL A 1 310 ? 3.974 36.925 -23.530 1.00 28.23 310 VAL A N 1
ATOM 2348 C CA . VAL A 1 310 ? 3.427 38.100 -22.874 1.00 28.17 310 VAL A CA 1
ATOM 2349 C C . VAL A 1 310 ? 3.164 37.775 -21.406 1.00 26.68 310 VAL A C 1
ATOM 2350 O O . VAL A 1 310 ? 3.392 38.598 -20.526 1.00 23.84 310 VAL A O 1
ATOM 2354 N N . GLY A 1 311 ? 2.681 36.565 -21.151 1.00 27.66 311 GLY A N 1
ATOM 2355 C CA . GLY A 1 311 ? 2.420 36.163 -19.784 1.00 28.99 311 GLY A CA 1
ATOM 2356 C C . GLY A 1 311 ? 3.670 36.326 -18.933 1.00 30.24 311 GLY A C 1
ATOM 2357 O O . GLY A 1 311 ? 3.606 36.855 -17.819 1.00 30.28 311 GLY A O 1
ATOM 2358 N N . TRP A 1 312 ? 4.806 35.874 -19.467 1.00 30.02 312 TRP A N 1
ATOM 2359 C CA . TRP A 1 312 ? 6.082 35.957 -18.776 1.00 29.73 312 TRP A CA 1
ATOM 2360 C C . TRP A 1 312 ? 6.415 37.414 -18.455 1.00 30.02 312 TRP A C 1
ATOM 2361 O O . TRP A 1 312 ? 6.808 37.744 -17.336 1.00 30.69 312 TRP A O 1
ATOM 2372 N N . LEU A 1 313 ? 6.268 38.284 -19.445 1.00 30.31 313 LEU A N 1
ATOM 2373 C CA . LEU A 1 313 ? 6.510 39.707 -19.240 1.00 30.86 313 LEU A CA 1
ATOM 2374 C C . LEU A 1 313 ? 5.656 40.166 -18.058 1.00 32.21 313 LEU A C 1
ATOM 2375 O O . LEU A 1 313 ? 6.054 41.026 -17.271 1.00 32.23 313 LEU A O 1
ATOM 2380 N N . LYS A 1 314 ? 4.469 39.580 -17.953 1.00 33.60 314 LYS A N 1
ATOM 2381 C CA . LYS A 1 314 ? 3.547 39.906 -16.891 1.00 34.81 314 LYS A CA 1
ATOM 2382 C C . LYS A 1 314 ? 4.148 39.448 -15.574 1.00 35.17 314 LYS A C 1
ATOM 2383 O O . LYS A 1 314 ? 4.220 40.220 -14.628 1.00 34.81 314 LYS A O 1
ATOM 2389 N N . GLU A 1 315 ? 4.597 38.198 -15.524 1.00 37.12 315 GLU A N 1
ATOM 2390 C CA . GLU A 1 315 ? 5.190 37.642 -14.311 1.00 39.31 315 GLU A CA 1
ATOM 2391 C C . GLU A 1 315 ? 6.393 38.430 -13.819 1.00 38.46 315 GLU A C 1
ATOM 2392 O O . GLU A 1 315 ? 6.489 38.722 -12.633 1.00 38.63 315 GLU A O 1
ATOM 2398 N N . VAL A 1 316 ? 7.314 38.780 -14.710 1.00 38.68 316 VAL A N 1
ATOM 2399 C CA . VAL A 1 316 ? 8.482 39.540 -14.279 1.00 39.66 316 VAL A CA 1
ATOM 2400 C C . VAL A 1 316 ? 8.154 41.018 -14.147 1.00 40.29 316 VAL A C 1
ATOM 2401 O O . VAL A 1 316 ? 9.035 41.842 -13.937 1.00 39.93 316 VAL A O 1
ATOM 2405 N N . GLY A 1 317 ? 6.877 41.350 -14.278 1.00 42.03 317 GLY A N 1
ATOM 2406 C CA . GLY A 1 317 ? 6.457 42.731 -14.129 1.00 45.12 317 GLY A CA 1
ATOM 2407 C C . GLY A 1 317 ? 6.858 43.757 -15.178 1.00 47.25 317 GLY A C 1
ATOM 2408 O O . GLY A 1 317 ? 6.918 44.953 -14.873 1.00 46.98 317 GLY A O 1
ATOM 2409 N N . LEU A 1 318 ? 7.138 43.320 -16.403 1.00 49.21 318 LEU A N 1
ATOM 2410 C CA . LEU A 1 318 ? 7.493 44.267 -17.454 1.00 51.01 318 LEU A CA 1
ATOM 2411 C C . LEU A 1 318 ? 6.232 44.944 -17.988 1.00 51.77 318 LEU A C 1
ATOM 2412 O O . LEU A 1 318 ? 6.297 45.979 -18.643 1.00 51.68 318 LEU A O 1
ATOM 2417 N N . ILE A 1 319 ? 5.086 44.344 -17.698 1.00 52.96 319 ILE A N 1
ATOM 2418 C CA . ILE A 1 319 ? 3.800 44.904 -18.080 1.00 56.81 319 ILE A CA 1
ATOM 2419 C C . ILE A 1 319 ? 2.965 44.791 -16.807 1.00 60.07 319 ILE A C 1
ATOM 2420 O O . ILE A 1 319 ? 3.509 44.503 -15.744 1.00 60.64 319 ILE A O 1
ATOM 2425 N N . ARG A 1 320 ? 1.659 45.013 -16.892 1.00 64.01 320 ARG A N 1
ATOM 2426 C CA . ARG A 1 320 ? 0.823 44.912 -15.698 1.00 68.40 320 ARG A CA 1
ATOM 2427 C C . ARG A 1 320 ? -0.432 44.069 -15.900 1.00 69.46 320 ARG A C 1
ATOM 2428 O O . ARG A 1 320 ? -1.266 43.951 -14.994 1.00 70.48 320 ARG A O 1
ATOM 2436 N N . GLU A 1 321 ? -0.550 43.484 -17.091 1.00 69.63 321 GLU A N 1
ATOM 2437 C CA . GLU A 1 321 ? -1.681 42.634 -17.462 1.00 68.68 321 GLU A CA 1
ATOM 2438 C C . GLU A 1 321 ? -1.543 42.352 -18.954 1.00 67.79 321 GLU A C 1
ATOM 2439 O O . GLU A 1 321 ? -1.137 43.227 -19.717 1.00 67.47 321 GLU A O 1
ATOM 2445 N N . SER A 1 322 ? -1.881 41.137 -19.369 1.00 66.98 322 SER A N 1
ATOM 2446 C CA . SER A 1 322 ? -1.760 40.749 -20.772 1.00 66.29 322 SER A CA 1
ATOM 2447 C C . SER A 1 322 ? -2.292 41.781 -21.769 1.00 66.55 322 SER A C 1
ATOM 2448 O O . SER A 1 322 ? -1.924 41.752 -22.945 1.00 67.13 322 SER A O 1
ATOM 2451 N N . ALA A 1 323 ? -3.142 42.696 -21.308 1.00 66.54 323 ALA A N 1
ATOM 2452 C CA . ALA A 1 323 ? -3.723 43.709 -22.190 1.00 65.68 323 ALA A CA 1
ATOM 2453 C C . ALA A 1 323 ? -2.825 44.899 -22.526 1.00 65.14 323 ALA A C 1
ATOM 2454 O O . ALA A 1 323 ? -2.615 45.196 -23.700 1.00 65.80 323 ALA A O 1
ATOM 2456 N N . GLU A 1 324 ? -2.298 45.579 -21.509 1.00 64.03 324 GLU A N 1
ATOM 2457 C CA . GLU A 1 324 ? -1.444 46.750 -21.726 1.00 63.89 324 GLU A CA 1
ATOM 2458 C C . GLU A 1 324 ? -0.374 46.543 -22.806 1.00 62.39 324 GLU A C 1
ATOM 2459 O O . GLU A 1 324 ? 0.211 47.504 -23.307 1.00 62.44 324 GLU A O 1
ATOM 2465 N N . VAL A 1 325 ? -0.125 45.293 -23.172 1.00 60.41 325 VAL A N 1
ATOM 2466 C CA . VAL A 1 325 ? 0.876 44.996 -24.184 1.00 58.64 325 VAL A CA 1
ATOM 2467 C C . VAL A 1 325 ? 0.650 45.807 -25.456 1.00 58.13 325 VAL A C 1
ATOM 2468 O O . VAL A 1 325 ? 1.583 46.415 -25.978 1.00 58.19 325 VAL A O 1
ATOM 2472 N N . GLU A 1 326 ? -0.591 45.823 -25.942 1.00 56.69 326 GLU A N 1
ATOM 2473 C CA . GLU A 1 326 ? -0.930 46.543 -27.169 1.00 55.72 326 GLU A CA 1
ATOM 2474 C C . GLU A 1 326 ? -0.653 48.028 -27.108 1.00 53.87 326 GLU A C 1
ATOM 2475 O O . GLU A 1 326 ? 0.121 48.568 -27.905 1.00 52.97 326 GLU A O 1
ATOM 2481 N N . ALA A 1 327 ? -1.319 48.695 -26.176 1.00 51.87 327 ALA A N 1
ATOM 2482 C CA . ALA A 1 327 ? -1.131 50.122 -26.007 1.00 49.81 327 ALA A CA 1
ATOM 2483 C C . ALA A 1 327 ? 0.358 50.376 -25.873 1.00 48.23 327 ALA A C 1
ATOM 2484 O O . ALA A 1 327 ? 0.873 51.372 -26.379 1.00 47.80 327 ALA A O 1
ATOM 2486 N N . LEU A 1 328 ? 1.038 49.448 -25.200 1.00 46.93 328 LEU A N 1
ATOM 2487 C CA . LEU A 1 328 ? 2.478 49.526 -24.955 1.00 45.34 328 LEU A CA 1
ATOM 2488 C C . LEU A 1 328 ? 3.339 49.354 -26.197 1.00 44.47 328 LEU A C 1
ATOM 2489 O O . LEU A 1 328 ? 4.255 50.140 -26.437 1.00 44.64 328 LEU A O 1
ATOM 2494 N N . ALA A 1 329 ? 3.059 48.316 -26.977 1.00 42.75 329 ALA A N 1
ATOM 2495 C CA . ALA A 1 329 ? 3.828 48.060 -28.186 1.00 41.72 329 ALA A CA 1
ATOM 2496 C C . ALA A 1 329 ? 3.491 49.079 -29.266 1.00 41.10 329 ALA A C 1
ATOM 2497 O O . ALA A 1 329 ? 4.328 49.404 -30.110 1.00 40.80 329 ALA A O 1
ATOM 2499 N N . ALA A 1 330 ? 2.264 49.587 -29.233 1.00 39.42 330 ALA A N 1
ATOM 2500 C CA . ALA A 1 330 ? 1.830 50.567 -30.215 1.00 37.99 330 ALA A CA 1
ATOM 2501 C C . ALA A 1 330 ? 2.633 51.868 -30.135 1.00 37.97 330 ALA A C 1
ATOM 2502 O O . ALA A 1 330 ? 2.857 52.532 -31.150 1.00 37.19 330 ALA A O 1
ATOM 2504 N N . SER A 1 331 ? 3.079 52.217 -28.929 1.00 37.34 331 SER A N 1
ATOM 2505 C CA . SER A 1 331 ? 3.834 53.451 -28.701 1.00 37.02 331 SER A CA 1
ATOM 2506 C C . SER A 1 331 ? 5.155 53.561 -29.447 1.00 36.34 331 SER A C 1
ATOM 2507 O O . SER A 1 331 ? 5.833 54.583 -29.345 1.00 35.92 331 SER A O 1
ATOM 2510 N N . VAL A 1 332 ? 5.522 52.516 -30.186 1.00 36.35 332 VAL A N 1
ATOM 2511 C CA . VAL A 1 332 ? 6.769 52.510 -30.953 1.00 37.64 332 VAL A CA 1
ATOM 2512 C C . VAL A 1 332 ? 6.619 51.836 -32.323 1.00 39.17 332 VAL A C 1
ATOM 2513 O O . VAL A 1 332 ? 5.768 50.966 -32.514 1.00 39.45 332 VAL A O 1
ATOM 2517 N N . GLU A 1 333 ? 7.465 52.236 -33.268 1.00 40.46 333 GLU A N 1
ATOM 2518 C CA . GLU A 1 333 ? 7.436 51.675 -34.613 1.00 42.96 333 GLU A CA 1
ATOM 2519 C C . GLU A 1 333 ? 8.292 50.430 -34.724 1.00 42.49 333 GLU A C 1
ATOM 2520 O O . GLU A 1 333 ? 7.956 49.499 -35.461 1.00 44.00 333 GLU A O 1
ATOM 2526 N N . ASP A 1 334 ? 9.419 50.436 -34.020 1.00 40.68 334 ASP A N 1
ATOM 2527 C CA . ASP A 1 334 ? 10.340 49.310 -34.051 1.00 40.10 334 ASP A CA 1
ATOM 2528 C C . ASP A 1 334 ? 10.812 48.893 -32.656 1.00 39.41 334 ASP A C 1
ATOM 2529 O O . ASP A 1 334 ? 10.561 49.587 -31.670 1.00 40.36 334 ASP A O 1
ATOM 2534 N N . THR A 1 335 ? 11.484 47.748 -32.577 1.00 37.06 335 THR A N 1
ATOM 2535 C CA . THR A 1 335 ? 11.989 47.245 -31.308 1.00 34.90 335 THR A CA 1
ATOM 2536 C C . THR A 1 335 ? 13.336 47.858 -30.980 1.00 34.72 335 THR A C 1
ATOM 2537 O O . THR A 1 335 ? 13.813 47.772 -29.851 1.00 35.71 335 THR A O 1
ATOM 2541 N N . GLY A 1 336 ? 13.958 48.462 -31.983 1.00 34.82 336 GLY A N 1
ATOM 2542 C CA . GLY A 1 336 ? 15.256 49.074 -31.784 1.00 32.74 336 GLY A CA 1
ATOM 2543 C C . GLY A 1 336 ? 16.345 48.084 -32.115 1.00 31.32 336 GLY A C 1
ATOM 2544 O O . GLY A 1 336 ? 17.456 48.171 -31.587 1.00 32.18 336 GLY A O 1
ATOM 2545 N N . ASP A 1 337 ? 16.022 47.149 -33.005 1.00 30.51 337 ASP A N 1
ATOM 2546 C CA . ASP A 1 337 ? 16.955 46.104 -33.421 1.00 29.24 337 ASP A CA 1
ATOM 2547 C C . ASP A 1 337 ? 17.104 45.100 -32.278 1.00 28.29 337 ASP A C 1
ATOM 2548 O O . ASP A 1 337 ? 18.097 44.381 -32.176 1.00 29.05 337 ASP A O 1
ATOM 2553 N N . VAL A 1 338 ? 16.093 45.069 -31.416 1.00 26.24 338 VAL A N 1
ATOM 2554 C CA . VAL A 1 338 ? 16.065 44.164 -30.289 1.00 24.52 338 VAL A CA 1
ATOM 2555 C C . VAL A 1 338 ? 15.137 43.008 -30.638 1.00 25.34 338 VAL A C 1
ATOM 2556 O O . VAL A 1 338 ? 14.024 43.217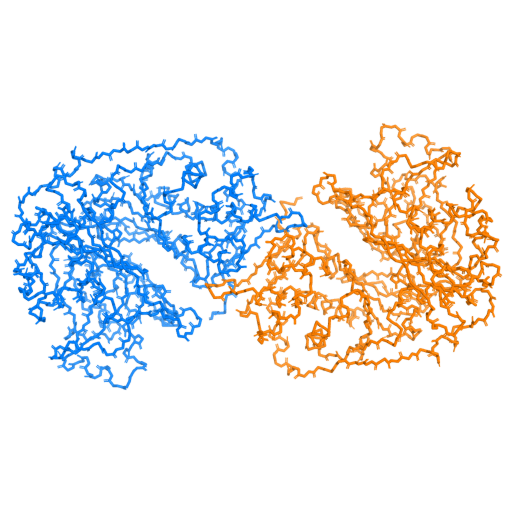 -31.124 1.00 25.57 338 VAL A O 1
ATOM 2560 N N . TYR A 1 339 ? 15.604 41.789 -30.393 1.00 25.01 339 TYR A N 1
ATOM 2561 C CA . TYR A 1 339 ? 14.833 40.599 -30.694 1.00 23.49 339 TYR A CA 1
ATOM 2562 C C . TYR A 1 339 ? 14.557 39.750 -29.484 1.00 23.55 339 TYR A C 1
ATOM 2563 O O . TYR A 1 339 ? 15.356 39.671 -28.560 1.00 23.49 339 TYR A O 1
ATOM 2572 N N . PHE A 1 340 ? 13.399 39.114 -29.496 1.00 25.23 340 PHE A N 1
ATOM 2573 C CA . PHE A 1 340 ? 12.988 38.263 -28.398 1.00 26.41 340 PHE A CA 1
ATOM 2574 C C . PHE A 1 340 ? 12.604 36.913 -28.992 1.00 27.74 340 PHE A C 1
ATOM 2575 O O . PHE A 1 340 ? 11.692 36.811 -29.799 1.00 28.91 340 PHE A O 1
ATOM 2583 N N . VAL A 1 341 ? 13.338 35.878 -28.623 1.00 29.31 341 VAL A N 1
ATOM 2584 C CA . VAL A 1 341 ? 13.031 34.547 -29.101 1.00 30.37 341 VAL A CA 1
ATOM 2585 C C . VAL A 1 341 ? 12.519 33.871 -27.845 1.00 31.70 341 VAL A C 1
ATOM 2586 O O . VAL A 1 341 ? 13.297 33.426 -27.004 1.00 32.04 341 VAL A O 1
ATOM 2590 N N . PRO A 1 342 ? 11.189 33.815 -27.692 1.00 33.96 342 PRO A N 1
ATOM 2591 C CA . PRO A 1 342 ? 10.478 33.219 -26.555 1.00 34.42 342 PRO A CA 1
ATOM 2592 C C . PRO A 1 342 ? 10.432 31.695 -26.541 1.00 34.48 342 PRO A C 1
ATOM 2593 O O . PRO A 1 342 ? 9.359 31.119 -26.675 1.00 37.02 342 PRO A O 1
ATOM 2597 N N . ALA A 1 343 ? 11.574 31.041 -26.365 1.00 34.19 343 ALA A N 1
ATOM 2598 C CA . ALA A 1 343 ? 11.599 29.579 -26.353 1.00 34.22 343 ALA A CA 1
ATOM 2599 C C . ALA A 1 343 ? 11.938 28.995 -24.991 1.00 34.03 343 ALA A C 1
ATOM 2600 O O . ALA A 1 343 ? 12.815 28.135 -24.890 1.00 33.44 343 ALA A O 1
ATOM 2602 N N . PHE A 1 344 ? 11.237 29.440 -23.952 1.00 33.08 344 PHE A N 1
ATOM 2603 C CA . PHE A 1 344 ? 11.503 28.960 -22.597 1.00 34.12 344 PHE A CA 1
ATOM 2604 C C . PHE A 1 344 ? 11.724 27.448 -22.458 1.00 34.46 344 PHE A C 1
ATOM 2605 O O . PHE A 1 344 ? 12.618 27.014 -21.736 1.00 33.39 344 PHE A O 1
ATOM 2613 N N . THR A 1 345 ? 10.913 26.649 -23.151 1.00 36.18 345 THR A N 1
ATOM 2614 C CA . THR A 1 345 ? 11.030 25.197 -23.040 1.00 37.37 345 THR A CA 1
ATOM 2615 C C . THR A 1 345 ? 11.583 24.560 -24.319 1.00 37.77 345 THR A C 1
ATOM 2616 O O . THR A 1 345 ? 11.342 23.399 -24.628 1.00 37.66 345 THR A O 1
ATOM 2620 N N . GLY A 1 346 ? 12.318 25.376 -25.094 1.00 37.89 346 GLY A N 1
ATOM 2621 C CA . GLY A 1 346 ? 12.867 24.867 -26.344 1.00 34.73 346 GLY A CA 1
ATOM 2622 C C . GLY A 1 346 ? 12.068 25.371 -27.545 1.00 32.95 346 GLY A C 1
ATOM 2623 O O . GLY A 1 346 ? 11.086 26.094 -27.422 1.00 33.74 346 GLY A O 1
ATOM 2624 N N . LEU A 1 347 ? 12.550 24.996 -28.745 1.00 32.46 347 LEU A N 1
ATOM 2625 C CA . LEU A 1 347 ? 11.886 25.462 -29.955 1.00 30.88 347 LEU A CA 1
ATOM 2626 C C . LEU A 1 347 ? 11.023 24.374 -30.594 1.00 32.30 347 LEU A C 1
ATOM 2627 O O . LEU A 1 347 ? 11.386 23.208 -30.671 1.00 31.06 347 LEU A O 1
ATOM 2632 N N . GLY A 1 348 ? 9.822 24.793 -31.030 1.00 33.65 348 GLY A N 1
ATOM 2633 C CA . GLY A 1 348 ? 8.937 23.858 -31.707 1.00 32.02 348 GLY A CA 1
ATOM 2634 C C . GLY A 1 348 ? 9.391 23.621 -33.147 1.00 31.60 348 GLY A C 1
ATOM 2635 O O . GLY A 1 348 ? 10.461 23.098 -33.417 1.00 34.32 348 GLY A O 1
ATOM 2636 N N . ALA A 1 349 ? 8.514 23.997 -34.093 1.00 31.19 349 ALA A N 1
ATOM 2637 C CA . ALA A 1 349 ? 8.869 23.835 -35.496 1.00 29.69 349 ALA A CA 1
ATOM 2638 C C . ALA A 1 349 ? 9.323 25.160 -36.112 1.00 28.94 349 ALA A C 1
ATOM 2639 O O . ALA A 1 349 ? 8.994 26.243 -35.647 1.00 28.53 349 ALA A O 1
ATOM 2641 N N . PRO A 1 350 ? 10.136 25.046 -37.179 1.00 28.01 350 PRO A N 1
ATOM 2642 C CA . PRO A 1 350 ? 10.606 23.766 -37.674 1.00 27.82 350 PRO A CA 1
ATOM 2643 C C . PRO A 1 350 ? 12.006 23.425 -37.144 1.00 28.63 350 PRO A C 1
ATOM 2644 O O . PRO A 1 350 ? 12.820 22.803 -37.815 1.00 29.44 350 PRO A O 1
ATOM 2648 N N . TYR A 1 351 ? 12.294 23.890 -35.913 1.00 27.77 351 TYR A N 1
ATOM 2649 C CA . TYR A 1 351 ? 13.631 23.673 -35.368 1.00 29.53 351 TYR A CA 1
ATOM 2650 C C . TYR A 1 351 ? 13.708 22.394 -34.527 1.00 28.38 351 TYR A C 1
ATOM 2651 O O . TYR A 1 351 ? 14.651 21.619 -34.605 1.00 29.45 351 TYR A O 1
ATOM 2660 N N . TRP A 1 352 ? 12.689 22.210 -33.665 1.00 27.44 352 TRP A N 1
ATOM 2661 C CA . TRP A 1 352 ? 12.693 21.047 -32.782 1.00 24.27 352 TRP A CA 1
ATOM 2662 C C . TRP A 1 352 ? 14.049 20.850 -32.094 1.00 22.42 352 TRP A C 1
ATOM 2663 O O . TRP A 1 352 ? 14.689 19.813 -32.209 1.00 21.13 352 TRP A O 1
ATOM 2674 N N . ASP A 1 353 ? 14.423 21.895 -31.365 1.00 19.94 353 ASP A N 1
ATOM 2675 C CA . ASP A 1 353 ? 15.645 21.912 -30.582 1.00 17.24 353 ASP A CA 1
ATOM 2676 C C . ASP A 1 353 ? 15.299 22.036 -29.094 1.00 15.20 353 ASP A C 1
ATOM 2677 O O . ASP A 1 353 ? 15.061 23.132 -28.585 1.00 13.62 353 ASP A O 1
ATOM 2682 N N . PRO A 1 354 ? 15.252 20.896 -28.386 1.00 13.64 354 PRO A N 1
ATOM 2683 C CA . PRO A 1 354 ? 14.938 20.846 -26.954 1.00 13.48 354 PRO A CA 1
ATOM 2684 C C . PRO A 1 354 ? 15.851 21.765 -26.141 1.00 14.20 354 PRO A C 1
ATOM 2685 O O . PRO A 1 354 ? 15.484 22.264 -25.066 1.00 15.10 354 PRO A O 1
ATOM 2689 N N . TYR A 1 355 ? 17.033 22.004 -26.685 1.00 13.22 355 TYR A N 1
ATOM 2690 C CA . TYR A 1 355 ? 18.044 22.771 -25.996 1.00 14.98 355 TYR A CA 1
ATOM 2691 C C . TYR A 1 355 ? 17.985 24.271 -26.013 1.00 14.69 355 TYR A C 1
ATOM 2692 O O . TYR A 1 355 ? 18.573 24.912 -25.135 1.00 12.81 355 TYR A O 1
ATOM 2701 N N . ALA A 1 356 ? 17.274 24.834 -26.986 1.00 15.73 356 ALA A N 1
ATOM 2702 C CA . ALA A 1 356 ? 17.161 26.287 -27.096 1.00 17.03 356 ALA A CA 1
ATOM 2703 C C . ALA A 1 356 ? 16.468 26.883 -25.869 1.00 17.83 356 ALA A C 1
ATOM 2704 O O . ALA A 1 356 ? 15.717 26.185 -25.179 1.00 17.10 356 ALA A O 1
ATOM 2706 N N . ARG A 1 357 ? 16.737 28.163 -25.590 1.00 18.40 357 ARG A N 1
ATOM 2707 C CA . ARG A 1 357 ? 16.121 28.855 -24.456 1.00 19.75 357 ARG A CA 1
ATOM 2708 C C . ARG A 1 357 ? 15.691 30.296 -24.774 1.00 21.68 357 ARG A C 1
ATOM 2709 O O . ARG A 1 357 ? 16.031 30.840 -25.827 1.00 22.01 357 ARG A O 1
ATOM 2717 N N . GLY A 1 358 ? 14.923 30.900 -23.869 1.00 22.57 358 GLY A N 1
ATOM 2718 C CA . GLY A 1 358 ? 14.456 32.262 -24.076 1.00 23.38 358 GLY A CA 1
ATOM 2719 C C . GLY A 1 358 ? 15.630 33.204 -24.205 1.00 23.22 358 GLY A C 1
ATOM 2720 O O . GLY A 1 358 ? 16.471 33.261 -23.314 1.00 23.54 358 GLY A O 1
ATOM 2721 N N . THR A 1 359 ? 15.679 33.963 -25.294 1.00 23.43 359 THR A N 1
ATOM 2722 C CA . THR A 1 359 ? 16.809 34.853 -25.538 1.00 23.67 359 THR A CA 1
ATOM 2723 C C . THR A 1 359 ? 16.440 36.255 -25.992 1.00 24.31 359 THR A C 1
ATOM 2724 O O . THR A 1 359 ? 15.672 36.423 -26.927 1.00 26.30 359 THR A O 1
ATOM 2728 N N . LEU A 1 360 ? 17.017 37.262 -25.347 1.00 25.67 360 LEU A N 1
ATOM 2729 C CA . LEU A 1 360 ? 16.788 38.652 -25.727 1.00 24.84 360 LEU A CA 1
ATOM 2730 C C . LEU A 1 360 ? 18.086 39.166 -26.347 1.00 24.77 360 LEU A C 1
ATOM 2731 O O . LEU A 1 360 ? 19.157 39.070 -25.742 1.00 25.38 360 LEU A O 1
ATOM 2736 N N . LEU A 1 361 ? 17.986 39.703 -27.558 1.00 24.20 361 LEU A N 1
ATOM 2737 C CA . LEU A 1 361 ? 19.150 40.203 -28.272 1.00 23.77 361 LEU A CA 1
ATOM 2738 C C . LEU A 1 361 ? 19.022 41.651 -28.700 1.00 23.93 361 LEU A C 1
ATOM 2739 O O . LEU A 1 361 ? 17.937 42.108 -29.038 1.00 24.17 361 LEU A O 1
ATOM 2744 N N . GLY A 1 362 ? 20.148 42.363 -28.688 1.00 24.17 362 GLY A N 1
ATOM 2745 C CA . GLY A 1 362 ? 20.170 43.756 -29.101 1.00 22.36 362 GLY A CA 1
ATOM 2746 C C . GLY A 1 362 ? 19.793 44.773 -28.047 1.00 21.95 362 GLY A C 1
ATOM 2747 O O . GLY A 1 362 ? 19.376 45.875 -28.373 1.00 22.60 362 GLY A O 1
ATOM 2748 N N . LEU A 1 363 ? 19.931 44.430 -26.778 1.00 22.22 363 LEU A N 1
ATOM 2749 C CA . LEU A 1 363 ? 19.575 45.391 -25.755 1.00 22.41 363 LEU A CA 1
ATOM 2750 C C . LEU A 1 363 ? 20.593 46.513 -25.757 1.00 23.28 363 LEU A C 1
ATOM 2751 O O . LEU A 1 363 ? 21.770 46.276 -26.001 1.00 23.05 363 LEU A O 1
ATOM 2756 N N . THR A 1 364 ? 20.128 47.738 -25.517 1.00 25.72 364 THR A N 1
ATOM 2757 C CA . THR A 1 364 ? 20.994 48.918 -25.466 1.00 28.18 364 THR A CA 1
ATOM 2758 C C . THR A 1 364 ? 20.553 49.788 -24.307 1.00 29.48 364 THR A C 1
ATOM 2759 O O . THR A 1 364 ? 19.517 49.550 -23.699 1.00 31.30 364 THR A O 1
ATOM 2763 N N . ARG A 1 365 ? 21.341 50.808 -24.011 1.00 32.95 365 ARG A N 1
ATOM 2764 C CA . ARG A 1 365 ? 21.052 51.716 -22.907 1.00 34.88 365 ARG A CA 1
ATOM 2765 C C . ARG A 1 365 ? 19.604 52.204 -22.896 1.00 34.55 365 ARG A C 1
ATOM 2766 O O . ARG A 1 365 ? 18.929 52.140 -21.864 1.00 34.79 365 ARG A O 1
ATOM 2774 N N . GLY A 1 366 ? 19.135 52.672 -24.053 1.00 33.58 366 GLY A N 1
ATOM 2775 C CA . GLY A 1 366 ? 17.788 53.201 -24.160 1.00 32.84 366 GLY A CA 1
ATOM 2776 C C . GLY A 1 366 ? 16.649 52.275 -24.541 1.00 32.55 366 GLY A C 1
ATOM 2777 O O . GLY A 1 366 ? 15.602 52.736 -24.997 1.00 34.81 366 GLY A O 1
ATOM 2778 N N . THR A 1 367 ? 16.822 50.976 -24.365 1.00 31.21 367 THR A N 1
ATOM 2779 C CA . THR A 1 367 ? 15.747 50.055 -24.689 1.00 30.28 367 THR A CA 1
ATOM 2780 C C . THR A 1 367 ? 14.621 50.191 -23.652 1.00 31.24 367 THR A C 1
ATOM 2781 O O . THR A 1 367 ? 14.833 50.017 -22.452 1.00 29.90 367 THR A O 1
ATOM 2785 N N . SER A 1 368 ? 13.419 50.499 -24.129 1.00 33.52 368 SER A N 1
ATOM 2786 C CA . SER A 1 368 ? 12.262 50.703 -23.252 1.00 36.09 368 SER A CA 1
ATOM 2787 C C . SER A 1 368 ? 11.337 49.504 -23.056 1.00 36.16 368 SER A C 1
ATOM 2788 O O . SER A 1 368 ? 11.534 48.446 -23.651 1.00 36.97 368 SER A O 1
ATOM 2791 N N . ARG A 1 369 ? 10.319 49.693 -22.217 1.00 36.61 369 ARG A N 1
ATOM 2792 C CA . ARG A 1 369 ? 9.334 48.650 -21.937 1.00 38.54 369 ARG A CA 1
ATOM 2793 C C . ARG A 1 369 ? 8.501 48.376 -23.187 1.00 37.23 369 ARG A C 1
ATOM 2794 O O . ARG A 1 369 ? 8.087 47.239 -23.440 1.00 36.12 369 ARG A O 1
ATOM 2802 N N . ALA A 1 370 ? 8.252 49.431 -23.957 1.00 35.89 370 ALA A N 1
ATOM 2803 C CA . ALA A 1 370 ? 7.465 49.324 -25.173 1.00 35.92 370 ALA A CA 1
ATOM 2804 C C . ALA A 1 370 ? 8.204 48.459 -26.163 1.00 35.00 370 ALA A C 1
ATOM 2805 O O . ALA A 1 370 ? 7.613 47.606 -26.838 1.00 35.39 370 ALA A O 1
ATOM 2807 N N . HIS A 1 371 ? 9.509 48.697 -26.241 1.00 34.03 371 HIS A N 1
ATOM 2808 C CA . HIS A 1 371 ? 10.387 47.961 -27.139 1.00 33.10 371 HIS A CA 1
ATOM 2809 C C . HIS A 1 371 ? 10.375 46.464 -26.855 1.00 30.82 371 HIS A C 1
ATOM 2810 O O . HIS A 1 371 ? 10.360 45.663 -27.781 1.00 30.71 371 HIS A O 1
ATOM 2817 N N . LEU A 1 372 ? 10.387 46.089 -25.578 1.00 28.98 372 LEU A N 1
ATOM 2818 C CA . LEU A 1 372 ? 10.368 44.676 -25.221 1.00 27.33 372 LEU A CA 1
ATOM 2819 C C . LEU A 1 372 ? 8.976 44.139 -25.484 1.00 26.01 372 LEU A C 1
ATOM 2820 O O . LEU A 1 372 ? 8.809 43.008 -25.945 1.00 24.72 372 LEU A O 1
ATOM 2825 N N . ALA A 1 373 ? 7.980 44.974 -25.196 1.00 25.70 373 ALA A N 1
ATOM 2826 C CA . ALA A 1 373 ? 6.582 44.632 -25.418 1.00 25.14 373 ALA A CA 1
ATOM 2827 C C . ALA A 1 373 ? 6.396 44.266 -26.889 1.00 25.86 373 ALA A C 1
ATOM 2828 O O . ALA A 1 373 ? 5.797 43.240 -27.221 1.00 25.06 373 ALA A O 1
ATOM 2830 N N . ARG A 1 374 ? 6.917 45.112 -27.772 1.00 26.05 374 ARG A N 1
ATOM 2831 C CA . ARG A 1 374 ? 6.772 44.840 -29.194 1.00 27.97 374 ARG A CA 1
ATOM 2832 C C . ARG A 1 374 ? 7.573 43.606 -29.604 1.00 28.13 374 ARG A C 1
ATOM 2833 O O . ARG A 1 374 ? 7.077 42.703 -30.264 1.00 29.00 374 ARG A O 1
ATOM 2841 N N . ALA A 1 375 ? 8.835 43.542 -29.193 1.00 28.21 375 ALA A N 1
ATOM 2842 C CA . ALA A 1 375 ? 9.695 42.406 -29.512 1.00 27.09 375 ALA A CA 1
ATOM 2843 C C . ALA A 1 375 ? 9.022 41.065 -29.202 1.00 26.94 375 ALA A C 1
ATOM 2844 O O . ALA A 1 375 ? 9.166 40.097 -29.953 1.00 26.88 375 ALA A O 1
ATOM 2846 N N . ALA A 1 376 ? 8.285 41.008 -28.098 1.00 25.63 376 ALA A N 1
ATOM 2847 C CA . ALA A 1 376 ? 7.605 39.775 -27.734 1.00 25.29 376 ALA A CA 1
ATOM 2848 C C . ALA A 1 376 ? 6.554 39.438 -28.793 1.00 25.45 376 ALA A C 1
ATOM 2849 O O . ALA A 1 376 ? 6.423 38.283 -29.194 1.00 23.10 376 ALA A O 1
ATOM 2851 N N . LEU A 1 377 ? 5.818 40.458 -29.238 1.00 26.07 377 LEU A N 1
ATOM 2852 C CA . LEU A 1 377 ? 4.779 40.299 -30.251 1.00 26.10 377 LEU A CA 1
ATOM 2853 C C . LEU A 1 377 ? 5.384 39.882 -31.587 1.00 26.57 377 LEU A C 1
ATOM 2854 O O . LEU A 1 377 ? 4.877 38.974 -32.246 1.00 24.91 377 LEU A O 1
ATOM 2859 N N . GLU A 1 378 ? 6.462 40.558 -31.980 1.00 26.52 378 GLU A N 1
ATOM 2860 C CA . GLU A 1 378 ? 7.177 40.237 -33.213 1.00 27.03 378 GLU A CA 1
ATOM 2861 C C . GLU A 1 378 ? 7.769 38.826 -33.103 1.00 26.53 378 GLU A C 1
ATOM 2862 O O . GLU A 1 378 ? 7.918 38.121 -34.098 1.00 25.96 378 GLU A O 1
ATOM 2868 N N . GLY A 1 379 ? 8.108 38.425 -31.880 1.00 26.50 379 GLY A N 1
ATOM 2869 C CA . GLY A 1 379 ? 8.676 37.111 -31.652 1.00 23.37 379 GLY A CA 1
ATOM 2870 C C . GLY A 1 379 ? 7.724 35.984 -31.997 1.00 23.70 379 GLY A C 1
ATOM 2871 O O . GLY A 1 379 ? 8.133 34.960 -32.516 1.00 25.44 379 GLY A O 1
ATOM 2872 N N . VAL A 1 380 ? 6.444 36.165 -31.711 1.00 22.71 380 VAL A N 1
ATOM 2873 C CA . VAL A 1 380 ? 5.462 35.140 -32.007 1.00 19.92 380 VAL A CA 1
ATOM 2874 C C . VAL A 1 380 ? 5.179 35.147 -33.506 1.00 19.63 380 VAL A C 1
ATOM 2875 O O . VAL A 1 380 ? 5.085 34.095 -34.130 1.00 21.37 380 VAL A O 1
ATOM 2879 N N . ALA A 1 381 ? 5.068 36.332 -34.090 1.00 18.94 381 ALA A N 1
ATOM 2880 C CA . ALA A 1 381 ? 4.792 36.440 -35.520 1.00 19.19 381 ALA A CA 1
ATOM 2881 C C . ALA A 1 381 ? 5.923 35.839 -36.378 1.00 19.85 381 ALA A C 1
ATOM 2882 O O . ALA A 1 381 ? 5.663 35.186 -37.397 1.00 17.78 381 ALA A O 1
ATOM 2884 N N . PHE A 1 382 ? 7.170 36.054 -35.963 1.00 21.01 382 PHE A N 1
ATOM 2885 C CA . PHE A 1 382 ? 8.312 35.519 -36.697 1.00 21.73 382 PHE A CA 1
ATOM 2886 C C . PHE A 1 382 ? 8.308 34.006 -36.613 1.00 23.13 382 PHE A C 1
ATOM 2887 O O . PHE A 1 382 ? 8.781 33.315 -37.520 1.00 22.84 382 PHE A O 1
ATOM 2895 N N . GLN A 1 383 ? 7.760 33.496 -35.518 1.00 23.17 383 GLN A N 1
ATOM 2896 C CA . GLN A 1 383 ? 7.657 32.063 -35.318 1.00 24.36 383 GLN A CA 1
ATOM 2897 C C . GLN A 1 383 ? 6.717 31.512 -36.383 1.00 24.47 383 GLN A C 1
ATOM 2898 O O . GLN A 1 383 ? 7.014 30.513 -37.046 1.00 24.96 383 GLN A O 1
ATOM 2904 N N . VAL A 1 384 ? 5.575 32.173 -36.542 1.00 23.42 384 VAL A N 1
ATOM 2905 C CA . VAL A 1 384 ? 4.592 31.746 -37.523 1.00 23.25 384 VAL A CA 1
ATOM 2906 C C . VAL A 1 384 ? 5.186 31.813 -38.927 1.00 23.51 384 VAL A C 1
ATOM 2907 O O . VAL A 1 384 ? 4.987 30.900 -39.730 1.00 22.44 384 VAL A O 1
ATOM 2911 N N . ARG A 1 385 ? 5.936 32.876 -39.217 1.00 23.95 385 ARG A N 1
ATOM 2912 C CA . ARG A 1 385 ? 6.543 33.010 -40.537 1.00 25.44 385 ARG A CA 1
ATOM 2913 C C . ARG A 1 385 ? 7.452 31.822 -40.804 1.00 27.13 385 ARG A C 1
ATOM 2914 O O . ARG A 1 385 ? 7.509 31.307 -41.927 1.00 26.43 385 ARG A O 1
ATOM 2922 N N . ASP A 1 386 ? 8.160 31.381 -39.772 1.00 27.47 386 ASP A N 1
ATOM 2923 C CA . ASP A 1 386 ? 9.041 30.241 -39.943 1.00 27.64 386 ASP A CA 1
ATOM 2924 C C . ASP A 1 386 ? 8.249 29.045 -40.454 1.00 27.80 386 ASP A C 1
ATOM 2925 O O . ASP A 1 386 ? 8.595 28.449 -41.478 1.00 29.58 386 ASP A O 1
ATOM 2930 N N . VAL A 1 387 ? 7.171 28.695 -39.761 1.00 26.16 387 VAL A N 1
ATOM 2931 C CA . VAL A 1 387 ? 6.399 27.538 -40.189 1.00 25.07 387 VAL A CA 1
ATOM 2932 C C . VAL A 1 387 ? 5.713 27.727 -41.546 1.00 23.67 387 VAL A C 1
ATOM 2933 O O . VAL A 1 387 ? 5.577 26.766 -42.302 1.00 22.12 387 VAL A O 1
ATOM 2937 N N . VAL A 1 388 ? 5.301 28.953 -41.865 1.00 21.92 388 VAL A N 1
ATOM 2938 C CA . VAL A 1 388 ? 4.633 29.202 -43.138 1.00 22.16 388 VAL A CA 1
ATOM 2939 C C . VAL A 1 388 ? 5.582 29.000 -44.318 1.00 24.16 388 VAL A C 1
ATOM 2940 O O . VAL A 1 388 ? 5.224 28.362 -45.309 1.00 22.44 388 VAL A O 1
ATOM 2944 N N . LEU A 1 389 ? 6.796 29.534 -44.211 1.00 26.27 389 LEU A N 1
ATOM 2945 C CA . LEU A 1 389 ? 7.777 29.374 -45.279 1.00 27.17 389 LEU A CA 1
ATOM 2946 C C . LEU A 1 389 ? 8.121 27.907 -45.493 1.00 28.75 389 LEU A C 1
ATOM 2947 O O . LEU A 1 389 ? 8.468 27.501 -46.594 1.00 30.16 389 LEU A O 1
ATOM 2952 N N . ALA A 1 390 ? 8.020 27.103 -44.443 1.00 30.70 390 ALA A N 1
ATOM 2953 C CA . ALA A 1 390 ? 8.326 25.685 -44.569 1.00 31.49 390 ALA A CA 1
ATOM 2954 C C . ALA A 1 390 ? 7.201 24.959 -45.309 1.00 33.81 390 ALA A C 1
ATOM 2955 O O . ALA A 1 390 ? 7.451 24.225 -46.259 1.00 32.86 390 ALA A O 1
ATOM 2957 N N . MET A 1 391 ? 5.960 25.169 -44.878 1.00 37.72 391 MET A N 1
ATOM 2958 C CA . MET A 1 391 ? 4.744 24.671 -45.472 1.00 41.56 391 MET A CA 1
ATOM 2959 C C . MET A 1 391 ? 4.721 25.036 -46.941 1.00 44.24 391 MET A C 1
ATOM 2960 O O . MET A 1 391 ? 4.345 24.247 -47.798 1.00 44.26 391 MET A O 1
ATOM 2965 N N . GLU A 1 392 ? 5.046 26.308 -47.109 1.00 48.30 392 GLU A N 1
ATOM 2966 C CA . GLU A 1 392 ? 4.977 26.935 -48.413 1.00 52.74 392 GLU A CA 1
ATOM 2967 C C . GLU A 1 392 ? 6.074 26.388 -49.300 1.00 55.61 392 GLU A C 1
ATOM 2968 O O . GLU A 1 392 ? 5.879 25.393 -49.990 1.00 55.65 392 GLU A O 1
ATOM 2974 N N . GLU A 1 393 ? 7.231 27.038 -49.266 1.00 60.54 393 GLU A N 1
ATOM 2975 C CA . GLU A 1 393 ? 8.359 26.618 -50.080 1.00 64.89 393 GLU A CA 1
ATOM 2976 C C . GLU A 1 393 ? 8.751 25.189 -49.749 1.00 66.26 393 GLU A C 1
ATOM 2977 O O . GLU A 1 393 ? 9.812 24.918 -49.188 1.00 65.06 393 GLU A O 1
ATOM 2983 N N . GLU A 1 394 ? 7.851 24.285 -50.109 1.00 69.11 394 GLU A N 1
ATOM 2984 C CA . GLU A 1 394 ? 8.021 22.862 -49.913 1.00 72.08 394 GLU A CA 1
ATOM 2985 C C . GLU A 1 394 ? 6.956 22.117 -50.688 1.00 72.44 394 GLU A C 1
ATOM 2986 O O . GLU A 1 394 ? 6.563 22.534 -51.778 1.00 72.97 394 GLU A O 1
ATOM 2992 N N . ALA A 1 395 ? 6.481 21.017 -50.121 1.00 72.55 395 ALA A N 1
ATOM 2993 C CA . ALA A 1 395 ? 5.468 20.211 -50.780 1.00 72.86 395 ALA A CA 1
ATOM 2994 C C . ALA A 1 395 ? 4.153 20.976 -50.938 1.00 72.97 395 ALA A C 1
ATOM 2995 O O . ALA A 1 395 ? 3.075 20.375 -50.970 1.00 73.82 395 ALA A O 1
ATOM 2997 N N . GLY A 1 396 ? 4.239 22.298 -51.053 1.00 71.32 396 GLY A N 1
ATOM 2998 C CA . GLY A 1 396 ? 3.028 23.081 -51.199 1.00 69.77 396 GLY A CA 1
ATOM 2999 C C . GLY A 1 396 ? 3.087 24.263 -52.146 1.00 68.21 396 GLY A C 1
ATOM 3000 O O . GLY A 1 396 ? 4.143 24.628 -52.676 1.00 68.16 396 GLY A O 1
ATOM 3001 N N . VAL A 1 397 ? 1.921 24.864 -52.356 1.00 65.55 397 VAL A N 1
ATOM 3002 C CA . VAL A 1 397 ? 1.806 26.018 -53.221 1.00 62.71 397 VAL A CA 1
ATOM 3003 C C . VAL A 1 397 ? 2.130 27.242 -52.370 1.00 60.67 397 VAL A C 1
ATOM 3004 O O . VAL A 1 397 ? 3.090 27.237 -51.601 1.00 60.01 397 VAL A O 1
ATOM 3008 N N . ARG A 1 398 ? 1.318 28.281 -52.499 1.00 58.34 398 ARG A N 1
ATOM 3009 C CA . ARG A 1 398 ? 1.526 29.511 -51.755 1.00 56.23 398 ARG A CA 1
ATOM 3010 C C . ARG A 1 398 ? 0.306 29.707 -50.853 1.00 54.14 398 ARG A C 1
ATOM 3011 O O . ARG A 1 398 ? -0.803 29.295 -51.205 1.00 53.82 398 ARG A O 1
ATOM 3019 N N . LEU A 1 399 ? 0.505 30.305 -49.682 1.00 51.22 399 LEU A N 1
ATOM 3020 C CA . LEU A 1 399 ? -0.614 30.546 -48.777 1.00 47.43 399 LEU A CA 1
ATOM 3021 C C . LEU A 1 399 ? -1.191 31.897 -49.151 1.00 45.67 399 LEU A C 1
ATOM 3022 O O . LEU A 1 399 ? -0.472 32.894 -49.214 1.00 46.00 399 LEU A O 1
ATOM 3027 N N . LYS A 1 400 ? -2.489 31.925 -49.419 1.00 43.66 400 LYS A N 1
ATOM 3028 C CA . LYS A 1 400 ? -3.148 33.158 -49.817 1.00 41.14 400 LYS A CA 1
ATOM 3029 C C . LYS A 1 400 ? -3.609 33.957 -48.618 1.00 37.92 400 LYS A C 1
ATOM 3030 O O . LYS A 1 400 ? -3.431 35.170 -48.582 1.00 39.10 400 LYS A O 1
ATOM 3036 N N . VAL A 1 401 ? -4.181 33.283 -47.629 1.00 33.68 401 VAL A N 1
ATOM 3037 C CA . VAL A 1 401 ? -4.678 33.981 -46.444 1.00 30.18 401 VAL A CA 1
ATOM 3038 C C . VAL A 1 401 ? -4.409 33.171 -45.183 1.00 27.87 401 VAL A C 1
ATOM 3039 O O . VAL A 1 401 ? -4.525 31.957 -45.194 1.00 27.76 401 VAL A O 1
ATOM 3043 N N . LEU A 1 402 ? -4.037 33.843 -44.102 1.00 27.14 402 LEU A N 1
ATOM 3044 C CA . LEU A 1 402 ? -3.830 33.112 -42.873 1.00 27.01 402 LEU A CA 1
ATOM 3045 C C . LEU A 1 402 ? -4.950 33.426 -41.900 1.00 28.09 402 LEU A C 1
ATOM 3046 O O . LEU A 1 402 ? -5.100 34.544 -41.425 1.00 28.16 402 LEU A O 1
ATOM 3051 N N . LYS A 1 403 ? -5.750 32.393 -41.659 1.00 28.52 403 LYS A N 1
ATOM 3052 C CA . LYS A 1 403 ? -6.920 32.501 -40.786 1.00 28.80 403 LYS A CA 1
ATOM 3053 C C . LYS A 1 403 ? -6.530 32.463 -39.300 1.00 28.17 403 LYS A C 1
ATOM 3054 O O . LYS A 1 403 ? -5.902 31.518 -38.830 1.00 29.59 403 LYS A O 1
ATOM 3060 N N . ALA A 1 404 ? -6.912 33.503 -38.567 1.00 27.74 404 ALA A N 1
ATOM 3061 C CA . ALA A 1 404 ? -6.572 33.622 -37.153 1.00 28.12 404 ALA A CA 1
ATOM 3062 C C . ALA A 1 404 ? -7.688 33.357 -36.157 1.00 28.07 404 ALA A C 1
ATOM 3063 O O . ALA A 1 404 ? -8.869 33.439 -36.479 1.00 28.00 404 ALA A O 1
ATOM 3065 N N . ASP A 1 405 ? -7.281 33.055 -34.930 1.00 28.90 405 ASP A N 1
ATOM 3066 C CA . ASP A 1 405 ? -8.190 32.799 -33.816 1.00 30.01 405 ASP A CA 1
ATOM 3067 C C . ASP A 1 405 ? -7.370 32.505 -32.573 1.00 29.55 405 ASP A C 1
ATOM 3068 O O . ASP A 1 405 ? -6.182 32.207 -32.662 1.00 30.17 405 ASP A O 1
ATOM 3073 N N . GLY A 1 406 ? -8.006 32.591 -31.415 1.00 28.47 406 GLY A N 1
ATOM 3074 C CA . GLY A 1 406 ? -7.303 32.327 -30.181 1.00 28.24 406 GLY A CA 1
ATOM 3075 C C . GLY A 1 406 ? -7.237 33.584 -29.353 1.00 29.44 406 GLY A C 1
ATOM 3076 O O . GLY A 1 406 ? -7.571 34.663 -29.837 1.00 30.28 406 GLY A O 1
ATOM 3077 N N . GLY A 1 407 ? -6.801 33.455 -28.106 1.00 28.98 407 GLY A N 1
ATOM 3078 C CA . GLY A 1 407 ? -6.729 34.614 -27.242 1.00 28.97 407 GLY A CA 1
ATOM 3079 C C . GLY A 1 407 ? -5.889 35.766 -27.762 1.00 29.99 407 GLY A C 1
ATOM 3080 O O . GLY A 1 407 ? -6.187 36.927 -27.471 1.00 30.26 407 GLY A O 1
ATOM 3081 N N . MET A 1 408 ? -4.848 35.467 -28.535 1.00 30.32 408 MET A N 1
ATOM 3082 C CA . MET A 1 408 ? -3.972 36.523 -29.030 1.00 29.77 408 MET A CA 1
ATOM 3083 C C . MET A 1 408 ? -4.499 37.278 -30.230 1.00 30.34 408 MET A C 1
ATOM 3084 O O . MET A 1 408 ? -4.077 38.398 -30.493 1.00 30.33 408 MET A O 1
ATOM 3089 N N . ALA A 1 409 ? -5.421 36.674 -30.961 1.00 31.03 409 ALA A N 1
ATOM 3090 C CA . ALA A 1 409 ? -5.982 37.332 -32.122 1.00 32.74 409 ALA A CA 1
ATOM 3091 C C . ALA A 1 409 ? -6.915 38.467 -31.690 1.00 35.32 409 ALA A C 1
ATOM 3092 O O . ALA A 1 409 ? -7.415 39.220 -32.523 1.00 38.11 409 ALA A O 1
ATOM 3094 N N . GLN A 1 410 ? -7.154 38.593 -30.389 1.00 36.77 410 GLN A N 1
ATOM 3095 C CA . GLN A 1 410 ? -8.015 39.654 -29.876 1.00 37.76 410 GLN A CA 1
ATOM 3096 C C . GLN A 1 410 ? -7.189 40.915 -29.666 1.00 38.14 410 GLN A C 1
ATOM 3097 O O . GLN A 1 410 ? -7.545 41.780 -28.875 1.00 40.43 410 GLN A O 1
ATOM 3103 N N . ASN A 1 411 ? -6.072 40.999 -30.377 1.00 37.71 411 ASN A N 1
ATOM 3104 C CA . ASN A 1 411 ? -5.159 42.134 -30.300 1.00 36.85 411 ASN A CA 1
ATOM 3105 C C . ASN A 1 411 ? -4.852 42.544 -31.742 1.00 36.76 411 ASN A C 1
ATOM 3106 O O . ASN A 1 411 ? -3.974 41.971 -32.394 1.00 35.62 411 ASN A O 1
ATOM 3111 N N . ARG A 1 412 ? -5.592 43.533 -32.234 1.00 37.18 412 ARG A N 1
ATOM 3112 C CA . ARG A 1 412 ? -5.442 44.007 -33.604 1.00 37.25 412 ARG A CA 1
ATOM 3113 C C . ARG A 1 412 ? -4.007 44.387 -33.962 1.00 35.75 412 ARG A C 1
ATOM 3114 O O . ARG A 1 412 ? -3.547 44.103 -35.073 1.00 35.23 412 ARG A O 1
ATOM 3122 N N . LEU A 1 413 ? -3.297 45.008 -33.023 1.00 33.40 413 LEU A N 1
ATOM 3123 C CA . LEU A 1 413 ? -1.915 45.398 -33.267 1.00 31.48 413 LEU A CA 1
ATOM 3124 C C . LEU A 1 413 ? -1.094 44.172 -33.650 1.00 30.18 413 LEU A C 1
ATOM 3125 O O . LEU A 1 413 ? -0.360 44.184 -34.635 1.00 28.51 413 LEU A O 1
ATOM 3130 N N . PHE A 1 414 ? -1.221 43.113 -32.857 1.00 30.21 414 PHE A N 1
ATOM 3131 C CA . PHE A 1 414 ? -0.495 41.877 -33.111 1.00 29.78 414 PHE A CA 1
ATOM 3132 C C . PHE A 1 414 ? -0.795 41.294 -34.490 1.00 28.65 414 PHE A C 1
ATOM 3133 O O . PHE A 1 414 ? 0.116 40.918 -35.226 1.00 27.46 414 PHE A O 1
ATOM 3141 N N . LEU A 1 415 ? -2.073 41.210 -34.835 1.00 27.71 415 LEU A N 1
ATOM 3142 C CA . LEU A 1 415 ? -2.458 40.660 -36.123 1.00 28.19 415 LEU A CA 1
ATOM 3143 C C . LEU A 1 415 ? -1.884 41.512 -37.244 1.00 28.08 415 LEU A C 1
ATOM 3144 O O . LEU A 1 415 ? -1.364 40.995 -38.233 1.00 27.51 415 LEU A O 1
ATOM 3149 N N . LYS A 1 416 ? -1.983 42.824 -37.087 1.00 28.49 416 LYS A N 1
ATOM 3150 C CA . LYS A 1 416 ? -1.452 43.737 -38.080 1.00 28.44 416 LYS A CA 1
ATOM 3151 C C . LYS A 1 416 ? 0.033 43.404 -38.246 1.00 26.28 416 LYS A C 1
ATOM 3152 O O . LYS A 1 416 ? 0.523 43.213 -39.359 1.00 23.78 416 LYS A O 1
ATOM 3158 N N . ILE A 1 417 ? 0.741 43.307 -37.127 1.00 24.76 417 ILE A N 1
ATOM 3159 C CA . ILE A 1 417 ? 2.157 42.993 -37.168 1.00 23.51 417 ILE A CA 1
ATOM 3160 C C . ILE A 1 417 ? 2.363 41.668 -37.885 1.00 23.54 417 ILE A C 1
ATOM 3161 O O . ILE A 1 417 ? 3.114 41.592 -38.859 1.00 24.20 417 ILE A O 1
ATOM 3166 N N . GLN A 1 418 ? 1.683 40.632 -37.400 1.00 22.69 418 GLN A N 1
ATOM 3167 C CA . GLN A 1 418 ? 1.764 39.299 -37.980 1.00 21.74 418 GLN A CA 1
ATOM 3168 C C . GLN A 1 418 ? 1.507 39.353 -39.488 1.00 23.40 418 GLN A C 1
ATOM 3169 O O . GLN A 1 418 ? 2.187 38.695 -40.279 1.00 24.14 418 GLN A O 1
ATOM 3175 N N . ALA A 1 419 ? 0.523 40.146 -39.886 1.00 23.89 419 ALA A N 1
ATOM 3176 C CA . ALA A 1 419 ? 0.196 40.277 -41.289 1.00 24.13 419 ALA A CA 1
ATOM 3177 C C . ALA A 1 419 ? 1.346 40.934 -42.049 1.00 26.90 419 ALA A C 1
ATOM 3178 O O . ALA A 1 419 ? 1.668 40.524 -43.158 1.00 27.54 419 ALA A O 1
ATOM 3180 N N . ASP A 1 420 ? 1.969 41.949 -41.457 1.00 28.80 420 ASP A N 1
ATOM 3181 C CA . ASP A 1 420 ? 3.060 42.644 -42.129 1.00 30.69 420 ASP A CA 1
ATOM 3182 C C . ASP A 1 420 ? 4.257 41.739 -42.344 1.00 30.28 420 ASP A C 1
ATOM 3183 O O . ASP A 1 420 ? 4.660 41.475 -43.473 1.00 31.89 420 ASP A O 1
ATOM 3188 N N . LEU A 1 421 ? 4.830 41.271 -41.249 1.00 28.57 421 LEU A N 1
ATOM 3189 C CA . LEU A 1 421 ? 5.981 40.394 -41.313 1.00 26.61 421 LEU A CA 1
ATOM 3190 C C . LEU A 1 421 ? 5.699 39.195 -42.209 1.00 25.88 421 LEU A C 1
ATOM 3191 O O . LEU A 1 421 ? 6.593 38.676 -42.860 1.00 23.90 421 LEU A O 1
ATOM 3196 N N . LEU A 1 422 ? 4.444 38.769 -42.248 1.00 27.02 422 LEU A N 1
ATOM 3197 C CA . LEU A 1 422 ? 4.061 37.615 -43.044 1.00 28.15 422 LEU A CA 1
ATOM 3198 C C . LEU A 1 422 ? 3.858 37.972 -44.517 1.00 31.27 422 LEU A C 1
ATOM 3199 O O . LEU A 1 422 ? 3.962 37.109 -45.396 1.00 33.17 422 LEU A O 1
ATOM 3204 N N . GLY A 1 423 ? 3.591 39.247 -44.789 1.00 32.28 423 GLY A N 1
ATOM 3205 C CA . GLY A 1 423 ? 3.376 39.684 -46.159 1.00 32.28 423 GLY A CA 1
ATOM 3206 C C . GLY A 1 423 ? 2.177 38.983 -46.775 1.00 32.43 423 GLY A C 1
ATOM 3207 O O . GLY A 1 423 ? 2.026 38.934 -47.996 1.00 31.51 423 GLY A O 1
ATOM 3208 N N . VAL A 1 424 ? 1.321 38.442 -45.912 1.00 31.82 424 VAL A N 1
ATOM 3209 C CA . VAL A 1 424 ? 0.123 37.723 -46.327 1.00 31.23 424 VAL A CA 1
ATOM 3210 C C . VAL A 1 424 ? -1.053 38.266 -45.543 1.00 30.60 424 VAL A C 1
ATOM 3211 O O . VAL A 1 424 ? -0.897 38.689 -44.402 1.00 32.10 424 VAL A O 1
ATOM 3215 N N . PRO A 1 425 ? -2.249 38.283 -46.141 1.00 30.25 425 PRO A N 1
ATOM 3216 C CA . PRO A 1 425 ? -3.351 38.809 -45.329 1.00 28.81 425 PRO A CA 1
ATOM 3217 C C . PRO A 1 425 ? -3.729 37.818 -44.219 1.00 27.53 425 PRO A C 1
ATOM 3218 O O . PRO A 1 425 ? -3.526 36.608 -44.343 1.00 27.08 425 PRO A O 1
ATOM 3222 N N . VAL A 1 426 ? -4.258 38.346 -43.125 1.00 26.88 426 VAL A N 1
ATOM 3223 C CA . VAL A 1 426 ? -4.674 37.527 -41.992 1.00 25.83 426 VAL A CA 1
ATOM 3224 C C . VAL A 1 426 ? -6.140 37.852 -41.769 1.00 25.32 426 VAL A C 1
ATOM 3225 O O . VAL A 1 426 ? -6.537 39.012 -41.880 1.00 23.54 426 VAL A O 1
ATOM 3229 N N . ALA A 1 427 ? -6.939 36.834 -41.458 1.00 26.27 427 ALA A N 1
ATOM 3230 C CA . ALA A 1 427 ? -8.372 37.036 -41.256 1.00 26.87 427 ALA A CA 1
ATOM 3231 C C . ALA A 1 427 ? -8.940 36.361 -40.020 1.00 26.78 427 ALA A C 1
ATOM 3232 O O . ALA A 1 427 ? -8.698 35.193 -39.758 1.00 27.01 427 ALA A O 1
ATOM 3234 N N . VAL A 1 428 ? -9.719 37.120 -39.268 1.00 29.09 428 VAL A N 1
ATOM 3235 C CA . VAL A 1 428 ? -10.344 36.624 -38.056 1.00 30.69 428 VAL A CA 1
ATOM 3236 C C . VAL A 1 428 ? -11.807 36.385 -38.404 1.00 31.43 428 VAL A C 1
ATOM 3237 O O . VAL A 1 428 ? -12.386 37.120 -39.190 1.00 31.02 428 VAL A O 1
ATOM 3241 N N . PRO A 1 429 ? -12.413 35.334 -37.842 1.00 33.13 429 PRO A N 1
ATOM 3242 C CA . PRO A 1 429 ? -13.819 34.999 -38.097 1.00 33.50 429 PRO A CA 1
ATOM 3243 C C . PRO A 1 429 ? -14.769 35.796 -37.212 1.00 34.42 429 PRO A C 1
ATOM 3244 O O . PRO A 1 429 ? -14.330 36.496 -36.302 1.00 33.84 429 PRO A O 1
ATOM 3248 N N . GLU A 1 430 ? -16.068 35.689 -37.478 1.00 36.09 430 GLU A N 1
ATOM 3249 C CA . GLU A 1 430 ? -17.065 36.392 -36.672 1.00 37.89 430 GLU A CA 1
ATOM 3250 C C . GLU A 1 430 ? -17.189 35.690 -35.329 1.00 37.06 430 GLU A C 1
ATOM 3251 O O . GLU A 1 430 ? -17.169 36.333 -34.276 1.00 37.51 430 GLU A O 1
ATOM 3257 N N . VAL A 1 431 ? -17.309 34.366 -35.375 1.00 34.43 431 VAL A N 1
ATOM 3258 C CA . VAL A 1 431 ? -17.405 33.562 -34.170 1.00 32.70 431 VAL A CA 1
ATOM 3259 C C . VAL A 1 431 ? -16.002 33.357 -33.621 1.00 33.77 431 VAL A C 1
ATOM 3260 O O . VAL A 1 431 ? -15.205 32.624 -34.196 1.00 33.93 431 VAL A O 1
ATOM 3264 N N . THR A 1 432 ? -15.702 34.000 -32.500 1.00 34.87 432 THR A N 1
ATOM 3265 C CA . THR A 1 432 ? -14.370 33.894 -31.919 1.00 35.21 432 THR A CA 1
ATOM 3266 C C . THR A 1 432 ? -14.070 32.544 -31.297 1.00 34.69 432 THR A C 1
ATOM 3267 O O . THR A 1 432 ? -12.931 32.075 -31.358 1.00 35.25 432 THR A O 1
ATOM 3271 N N . GLU A 1 433 ? -15.082 31.919 -30.704 1.00 34.83 433 GLU A N 1
ATOM 3272 C CA . GLU A 1 433 ? -14.898 30.620 -30.059 1.00 35.31 433 GLU A CA 1
ATOM 3273 C C . GLU A 1 433 ? -14.780 29.501 -31.101 1.00 32.66 433 GLU A C 1
ATOM 3274 O O . GLU A 1 433 ? -15.469 28.481 -31.032 1.00 31.25 433 GLU A O 1
ATOM 3280 N N . THR A 1 434 ? -13.875 29.717 -32.054 1.00 30.67 434 THR A N 1
ATOM 3281 C CA . THR A 1 434 ? -13.596 28.796 -33.155 1.00 28.56 434 THR A CA 1
ATOM 3282 C C . THR A 1 434 ? -13.309 27.359 -32.732 1.00 26.25 434 THR A C 1
ATOM 3283 O O . THR A 1 434 ? -13.869 26.429 -33.304 1.00 26.11 434 THR A O 1
ATOM 3287 N N . THR A 1 435 ? -12.433 27.163 -31.749 1.00 24.43 435 THR A N 1
ATOM 3288 C CA . THR A 1 435 ? -12.133 25.803 -31.309 1.00 22.82 435 THR A CA 1
ATOM 3289 C C . THR A 1 435 ? -13.427 25.087 -30.930 1.00 21.39 435 THR A C 1
ATOM 3290 O O . THR A 1 435 ? -13.738 24.014 -31.445 1.00 20.87 435 THR A O 1
ATOM 3294 N N . ALA A 1 436 ? -14.183 25.699 -30.030 1.00 19.33 436 ALA A N 1
ATOM 3295 C CA . ALA A 1 436 ? -15.438 25.131 -29.584 1.00 17.49 436 ALA A CA 1
ATOM 3296 C C . ALA A 1 436 ? -16.424 24.974 -30.746 1.00 18.20 436 ALA A C 1
ATOM 3297 O O . ALA A 1 436 ? -17.077 23.931 -30.888 1.00 17.44 436 ALA A O 1
ATOM 3299 N N . LEU A 1 437 ? -16.528 26.010 -31.575 1.00 18.12 437 LEU A N 1
ATOM 3300 C CA . LEU A 1 437 ? -17.487 25.917 -32.656 1.00 18.86 437 LEU A CA 1
ATOM 3301 C C . LEU A 1 437 ? -17.155 24.730 -33.544 1.00 18.63 437 LEU A C 1
ATOM 3302 O O . LEU A 1 437 ? -18.026 24.078 -34.105 1.00 18.42 437 LEU A O 1
ATOM 3307 N N . GLY A 1 438 ? -15.883 24.355 -33.621 1.00 19.29 438 GLY A N 1
ATOM 3308 C CA . GLY A 1 438 ? -15.495 23.187 -34.386 1.00 18.30 438 GLY A CA 1
ATOM 3309 C C . GLY A 1 438 ? -15.990 21.890 -33.779 1.00 17.78 438 GLY A C 1
ATOM 3310 O O . GLY A 1 438 ? -16.478 21.021 -34.484 1.00 16.69 438 GLY A O 1
ATOM 3311 N N . ALA A 1 439 ? -15.860 21.745 -32.470 1.00 19.30 439 ALA A N 1
ATOM 3312 C CA . ALA A 1 439 ? -16.310 20.523 -31.832 1.00 21.16 439 ALA A CA 1
ATOM 3313 C C . ALA A 1 439 ? -17.813 20.372 -32.014 1.00 21.71 439 ALA A C 1
ATOM 3314 O O . ALA A 1 439 ? -18.305 19.278 -32.274 1.00 22.20 439 ALA A O 1
ATOM 3316 N N . ALA A 1 440 ? -18.544 21.474 -31.894 1.00 22.73 440 ALA A N 1
ATOM 3317 C CA . ALA A 1 440 ? -19.997 21.421 -32.042 1.00 23.48 440 ALA A CA 1
ATOM 3318 C C . ALA A 1 440 ? -20.394 21.033 -33.464 1.00 23.06 440 ALA A C 1
ATOM 3319 O O . ALA A 1 440 ? -21.233 20.155 -33.656 1.00 23.31 440 ALA A O 1
ATOM 3321 N N . LEU A 1 441 ? -19.787 21.678 -34.453 1.00 22.37 441 LEU A N 1
ATOM 3322 C CA . LEU A 1 441 ? -20.089 21.382 -35.846 1.00 23.80 441 LEU A CA 1
ATOM 3323 C C . LEU A 1 441 ? -19.788 19.922 -36.197 1.00 26.94 441 LEU A C 1
ATOM 3324 O O . LEU A 1 441 ? -20.532 19.289 -36.953 1.00 27.65 441 LEU A O 1
ATOM 3329 N N . MET A 1 442 ? -18.699 19.391 -35.642 1.00 28.61 442 MET A N 1
ATOM 3330 C CA . MET A 1 442 ? -18.304 18.012 -35.886 1.00 28.23 442 MET A CA 1
ATOM 3331 C C . MET A 1 442 ? -19.351 17.112 -35.260 1.00 29.98 442 MET A C 1
ATOM 3332 O O . MET A 1 442 ? -19.794 16.134 -35.861 1.00 31.23 442 MET A O 1
ATOM 3337 N N . ALA A 1 443 ? -19.759 17.457 -34.048 1.00 30.85 443 ALA A N 1
ATOM 3338 C CA . ALA A 1 443 ? -20.767 16.675 -33.351 1.00 31.80 443 ALA A CA 1
ATOM 3339 C C . ALA A 1 443 ? -22.080 16.803 -34.119 1.00 32.65 443 ALA A C 1
ATOM 3340 O O . ALA A 1 443 ? -22.933 15.912 -34.079 1.00 34.34 443 ALA A O 1
ATOM 3342 N N . GLY A 1 444 ? -22.231 17.923 -34.819 1.00 31.65 444 GLY A N 1
ATOM 3343 C CA . GLY A 1 444 ? -23.428 18.146 -35.599 1.00 30.56 444 GLY A CA 1
ATOM 3344 C C . GLY A 1 444 ? -23.436 17.175 -36.755 1.00 30.05 444 GLY A C 1
ATOM 3345 O O . GLY A 1 444 ? -24.472 16.599 -37.099 1.00 29.56 444 GLY A O 1
ATOM 3346 N N . VAL A 1 445 ? -22.269 16.989 -37.361 1.00 29.63 445 VAL A N 1
ATOM 3347 C CA . VAL A 1 445 ? -22.148 16.067 -38.477 1.00 29.21 445 VAL A CA 1
ATOM 3348 C C . VAL A 1 445 ? -22.300 14.641 -37.973 1.00 31.30 445 VAL A C 1
ATOM 3349 O O . VAL A 1 445 ? -22.558 13.723 -38.753 1.00 32.17 445 VAL A O 1
ATOM 3353 N N . GLY A 1 446 ? -22.141 14.461 -36.665 1.00 32.17 446 GLY A N 1
ATOM 3354 C CA . GLY A 1 446 ? -22.273 13.137 -36.089 1.00 33.73 446 GLY A CA 1
ATOM 3355 C C . GLY A 1 446 ? -23.725 12.796 -35.808 1.00 34.96 446 GLY A C 1
ATOM 3356 O O . GLY A 1 446 ? -24.157 11.649 -35.987 1.00 36.19 446 GLY A O 1
ATOM 3357 N N . ALA A 1 447 ? -24.485 13.793 -35.368 1.00 34.38 447 ALA A N 1
ATOM 3358 C CA . ALA A 1 447 ? -25.893 13.588 -35.060 1.00 34.35 447 ALA A CA 1
ATOM 3359 C C . ALA A 1 447 ? -26.733 13.565 -36.331 1.00 34.02 447 ALA A C 1
ATOM 3360 O O . ALA A 1 447 ? -27.933 13.306 -36.284 1.00 34.50 447 ALA A O 1
ATOM 3362 N N . GLY A 1 448 ? -26.095 13.831 -37.463 1.00 34.14 448 GLY A N 1
ATOM 3363 C CA . GLY A 1 448 ? -26.803 13.842 -38.731 1.00 34.54 448 GLY A CA 1
ATOM 3364 C C . GLY A 1 448 ? -27.434 15.187 -39.083 1.00 34.69 448 GLY A C 1
ATOM 3365 O O . GLY A 1 448 ? -27.875 15.404 -40.212 1.00 34.90 448 GLY A O 1
ATOM 3366 N N . ALA A 1 449 ? -27.474 16.101 -38.124 1.00 33.95 449 ALA A N 1
ATOM 3367 C CA . ALA A 1 449 ? -28.068 17.399 -38.364 1.00 34.42 449 ALA A CA 1
ATOM 3368 C C . ALA A 1 449 ? -27.285 18.238 -39.367 1.00 35.65 449 ALA A C 1
ATOM 3369 O O . ALA A 1 449 ? -27.815 19.197 -39.928 1.00 34.18 449 ALA A O 1
ATOM 3371 N N . LEU A 1 450 ? -26.027 17.883 -39.597 1.00 37.71 450 LEU A N 1
ATOM 3372 C CA . LEU A 1 450 ? -25.201 18.646 -40.530 1.00 39.98 450 LEU A CA 1
ATOM 3373 C C . LEU A 1 450 ? -24.367 17.834 -41.495 1.00 40.71 450 LEU A C 1
ATOM 3374 O O . LEU A 1 450 ? -24.162 16.631 -41.327 1.00 41.54 450 LEU A O 1
ATOM 3379 N N . SER A 1 451 ? -23.876 18.529 -42.509 1.00 41.49 451 SER A N 1
ATOM 3380 C CA . SER A 1 451 ? -23.016 17.932 -43.511 1.00 42.82 451 SER A CA 1
ATOM 3381 C C . SER A 1 451 ? -21.847 18.899 -43.593 1.00 42.71 451 SER A C 1
ATOM 3382 O O . SER A 1 451 ? -22.022 20.105 -43.409 1.00 41.60 451 SER A O 1
ATOM 3385 N N . PRO A 1 452 ? -20.636 18.387 -43.836 1.00 42.70 452 PRO A N 1
ATOM 3386 C CA . PRO A 1 452 ? -19.501 19.299 -43.924 1.00 43.89 452 PRO A CA 1
ATOM 3387 C C . PRO A 1 452 ? -19.733 20.435 -44.920 1.00 45.43 452 PRO A C 1
ATOM 3388 O O . PRO A 1 452 ? -19.165 21.519 -44.771 1.00 46.73 452 PRO A O 1
ATOM 3392 N N . GLU A 1 453 ? -20.579 20.205 -45.921 1.00 46.60 453 GLU A N 1
ATOM 3393 C CA . GLU A 1 453 ? -20.861 21.244 -46.916 1.00 48.14 453 GLU A CA 1
ATOM 3394 C C . GLU A 1 453 ? -21.609 22.422 -46.294 1.00 47.42 453 GLU A C 1
ATOM 3395 O O . GLU A 1 453 ? -21.490 23.552 -46.759 1.00 46.29 453 GLU A O 1
ATOM 3401 N N . ASP A 1 454 ? -22.380 22.154 -45.243 1.00 47.60 454 ASP A N 1
ATOM 3402 C CA . ASP A 1 454 ? -23.114 23.209 -44.549 1.00 47.58 454 ASP A CA 1
ATOM 3403 C C . ASP A 1 454 ? -22.098 24.166 -43.937 1.00 46.47 454 ASP A C 1
ATOM 3404 O O . ASP A 1 454 ? -22.186 25.385 -44.112 1.00 46.65 454 ASP A O 1
ATOM 3409 N N . VAL A 1 455 ? -21.130 23.586 -43.229 1.00 44.29 455 VAL A N 1
ATOM 3410 C CA . VAL A 1 455 ? -20.067 24.320 -42.546 1.00 41.92 455 VAL A CA 1
ATOM 3411 C C . VAL A 1 455 ? -19.398 25.431 -43.360 1.00 41.22 455 VAL A C 1
ATOM 3412 O O . VAL A 1 455 ? -19.411 26.602 -42.962 1.00 40.62 455 VAL A O 1
ATOM 3416 N N . ALA A 1 456 ? -18.816 25.068 -44.496 1.00 39.74 456 ALA A N 1
ATOM 3417 C CA . ALA A 1 456 ? -18.134 26.040 -45.336 1.00 38.73 456 ALA A CA 1
ATOM 3418 C C . ALA A 1 456 ? -19.076 27.114 -45.873 1.00 38.78 456 ALA A C 1
ATOM 3419 O O . ALA A 1 456 ? -18.646 28.227 -46.201 1.00 38.88 456 ALA A O 1
ATOM 3421 N N . GLY A 1 457 ? -20.360 26.778 -45.960 1.00 38.49 457 GLY A N 1
ATOM 3422 C CA . GLY A 1 457 ? -21.338 27.724 -46.466 1.00 38.72 457 GLY A CA 1
ATOM 3423 C C . GLY A 1 457 ? -21.745 28.768 -45.446 1.00 39.57 457 GLY A C 1
ATOM 3424 O O . GLY A 1 457 ? -22.002 29.923 -45.782 1.00 38.75 457 GLY A O 1
ATOM 3425 N N . ARG A 1 458 ? -21.786 28.360 -44.185 1.00 40.37 458 ARG A N 1
ATOM 3426 C CA . ARG A 1 458 ? -22.173 29.251 -43.105 1.00 40.49 458 ARG A CA 1
ATOM 3427 C C . ARG A 1 458 ? -21.034 30.033 -42.449 1.00 40.39 458 ARG A C 1
ATOM 3428 O O . ARG A 1 458 ? -21.282 30.926 -41.637 1.00 39.70 458 ARG A O 1
ATOM 3436 N N . PHE A 1 459 ? -19.791 29.710 -42.799 1.00 40.40 459 PHE A N 1
ATOM 3437 C CA . PHE A 1 459 ? -18.640 30.396 -42.217 1.00 39.76 459 PHE A CA 1
ATOM 3438 C C . PHE A 1 459 ? -18.554 31.879 -42.547 1.00 40.87 459 PHE A C 1
ATOM 3439 O O . PHE A 1 459 ? -18.393 32.252 -43.703 1.00 42.80 459 PHE A O 1
ATOM 3447 N N . ARG A 1 460 ? -18.619 32.729 -41.532 1.00 42.43 460 ARG A N 1
ATOM 3448 C CA . ARG A 1 460 ? -18.545 34.169 -41.767 1.00 44.01 460 ARG A CA 1
ATOM 3449 C C . ARG A 1 460 ? -17.192 34.742 -41.353 1.00 42.29 460 ARG A C 1
ATOM 3450 O O . ARG A 1 460 ? -16.579 34.280 -40.392 1.00 43.04 460 ARG A O 1
ATOM 3458 N N . GLU A 1 461 ? -16.741 35.759 -42.078 1.00 40.75 461 GLU A N 1
ATOM 3459 C CA . GLU A 1 461 ? -15.460 36.397 -41.803 1.00 39.72 461 GLU A CA 1
ATOM 3460 C C . GLU A 1 461 ? -15.601 37.854 -41.354 1.00 38.13 461 GLU A C 1
ATOM 3461 O O . GLU A 1 461 ? -16.147 38.685 -42.067 1.00 38.71 461 GLU A O 1
ATOM 3467 N N . ALA A 1 462 ? -15.092 38.151 -40.166 1.00 37.18 462 ALA A N 1
ATOM 3468 C CA . ALA A 1 462 ? -15.145 39.492 -39.600 1.00 37.95 462 ALA A CA 1
ATOM 3469 C C . ALA A 1 462 ? -14.204 40.485 -40.285 1.00 39.18 462 ALA A C 1
ATOM 3470 O O . ALA A 1 462 ? -14.595 41.206 -41.200 1.00 40.47 462 ALA A O 1
ATOM 3472 N N . GLU A 1 463 ? -12.962 40.535 -39.823 1.00 39.64 463 GLU A N 1
ATOM 3473 C CA . GLU A 1 463 ? -11.991 41.451 -40.400 1.00 39.88 463 GLU A CA 1
ATOM 3474 C C . GLU A 1 463 ? -10.902 40.750 -41.189 1.00 38.93 463 GLU A C 1
ATOM 3475 O O . GLU A 1 463 ? -10.812 39.524 -41.223 1.00 38.65 463 GLU A O 1
ATOM 3481 N N . ARG A 1 464 ? -10.057 41.566 -41.804 1.00 37.04 464 ARG A N 1
ATOM 3482 C CA . ARG A 1 464 ? -8.938 41.085 -42.579 1.00 35.55 464 ARG A CA 1
ATOM 3483 C C . ARG A 1 464 ? -7.901 42.191 -42.521 1.00 35.55 464 ARG A C 1
ATOM 3484 O O . ARG A 1 464 ? -8.185 43.324 -42.884 1.00 37.88 464 ARG A O 1
ATOM 3492 N N . PHE A 1 465 ? -6.712 41.875 -42.028 1.00 34.30 465 PHE A N 1
ATOM 3493 C CA . PHE A 1 465 ? -5.656 42.869 -41.948 1.00 33.22 465 PHE A CA 1
ATOM 3494 C C . PHE A 1 465 ? -4.746 42.626 -43.131 1.00 33.43 465 PHE A C 1
ATOM 3495 O O . PHE A 1 465 ? -4.264 41.509 -43.325 1.00 32.69 465 PHE A O 1
ATOM 3503 N N . LEU A 1 466 ? -4.515 43.672 -43.920 1.00 34.16 466 LEU A N 1
ATOM 3504 C CA . LEU A 1 466 ? -3.671 43.581 -45.109 1.00 34.55 466 LEU A CA 1
ATOM 3505 C C . LEU A 1 466 ? -2.216 43.902 -44.843 1.00 34.59 466 LEU A C 1
ATOM 3506 O O . LEU A 1 466 ? -1.901 44.751 -44.016 1.00 34.27 466 LEU A O 1
ATOM 3511 N N . PRO A 1 467 ? -1.301 43.211 -45.540 1.00 35.45 467 PRO A N 1
ATOM 3512 C CA . PRO A 1 467 ? 0.110 43.524 -45.377 1.00 36.45 467 PRO A CA 1
ATOM 3513 C C . PRO A 1 467 ? 0.379 44.988 -45.718 1.00 37.06 467 PRO A C 1
ATOM 3514 O O . PRO A 1 467 ? -0.102 45.526 -46.707 1.00 37.96 467 PRO A O 1
ATOM 3518 N N . THR A 1 468 ? 1.123 45.652 -44.815 1.00 37.40 468 THR A N 1
ATOM 3519 C CA . THR A 1 468 ? 1.372 47.068 -45.008 1.00 38.61 468 THR A CA 1
ATOM 3520 C C . THR A 1 468 ? 2.863 47.379 -44.997 1.00 37.98 468 THR A C 1
ATOM 3521 O O . THR A 1 468 ? 3.298 48.504 -44.797 1.00 39.33 468 THR A O 1
ATOM 3525 N N . MET A 1 469 ? 3.663 46.313 -45.182 1.00 37.06 469 MET A N 1
ATOM 3526 C CA . MET A 1 469 ? 5.108 46.486 -45.185 1.00 36.70 469 MET A CA 1
ATOM 3527 C C . MET A 1 469 ? 5.741 46.067 -46.514 1.00 35.51 469 MET A C 1
ATOM 3528 O O . MET A 1 469 ? 5.383 45.056 -47.104 1.00 35.30 469 MET A O 1
ATOM 3533 N N . PRO A 1 470 ? 6.709 46.853 -47.009 1.00 36.31 470 PRO A N 1
ATOM 3534 C CA . PRO A 1 470 ? 7.396 46.550 -48.269 1.00 37.19 470 PRO A CA 1
ATOM 3535 C C . PRO A 1 470 ? 8.229 45.286 -48.110 1.00 39.19 470 PRO A C 1
ATOM 3536 O O . PRO A 1 470 ? 8.641 44.941 -46.997 1.00 39.90 470 PRO A O 1
ATOM 3540 N N . GLU A 1 471 ? 8.492 44.593 -49.210 1.00 41.07 471 GLU A N 1
ATOM 3541 C CA . GLU A 1 471 ? 9.263 43.371 -49.106 1.00 43.41 471 GLU A CA 1
ATOM 3542 C C . GLU A 1 471 ? 10.633 43.611 -48.496 1.00 43.23 471 GLU A C 1
ATOM 3543 O O . GLU A 1 471 ? 11.024 42.925 -47.555 1.00 44.23 471 GLU A O 1
ATOM 3549 N N . GLY A 1 472 ? 11.362 44.584 -49.025 1.00 42.20 472 GLY A N 1
ATOM 3550 C CA . GLY A 1 472 ? 12.681 44.867 -48.494 1.00 40.88 472 GLY A CA 1
ATOM 3551 C C . GLY A 1 472 ? 12.714 44.888 -46.979 1.00 39.58 472 GLY A C 1
ATOM 3552 O O . GLY A 1 472 ? 13.416 44.099 -46.346 1.00 40.40 472 GLY A O 1
ATOM 3553 N N . ARG A 1 473 ? 11.944 45.794 -46.395 1.00 39.28 473 ARG A N 1
ATOM 3554 C CA . ARG A 1 473 ? 11.878 45.938 -44.945 1.00 39.54 473 ARG A CA 1
ATOM 3555 C C . ARG A 1 473 ? 11.508 44.609 -44.282 1.00 38.23 473 ARG A C 1
ATOM 3556 O O . ARG A 1 473 ? 12.087 44.228 -43.266 1.00 35.94 473 ARG A O 1
ATOM 3564 N N . ARG A 1 474 ? 10.547 43.907 -44.874 1.00 37.64 474 ARG A N 1
ATOM 3565 C CA . ARG A 1 474 ? 10.099 42.626 -44.351 1.00 37.49 474 ARG A CA 1
ATOM 3566 C C . ARG A 1 474 ? 11.244 41.606 -44.315 1.00 37.15 474 ARG A C 1
ATOM 3567 O O . ARG A 1 474 ? 11.504 40.984 -43.285 1.00 36.20 474 ARG A O 1
ATOM 3575 N N . GLU A 1 475 ? 11.931 41.440 -45.439 1.00 37.93 475 GLU A N 1
ATOM 3576 C CA . GLU A 1 475 ? 13.037 40.491 -45.517 1.00 38.57 475 GLU A CA 1
ATOM 3577 C C . GLU A 1 475 ? 14.217 40.900 -44.651 1.00 37.07 475 GLU A C 1
ATOM 3578 O O . GLU A 1 475 ? 14.925 40.050 -44.108 1.00 36.51 475 GLU A O 1
ATOM 3584 N N . ALA A 1 476 ? 14.429 42.202 -44.524 1.00 34.51 476 ALA A N 1
ATOM 3585 C CA . ALA A 1 476 ? 15.527 42.694 -43.713 1.00 34.12 476 ALA A CA 1
ATOM 3586 C C . ALA A 1 476 ? 15.338 42.254 -42.255 1.00 33.35 476 ALA A C 1
ATOM 3587 O O . ALA A 1 476 ? 16.262 41.732 -41.629 1.00 33.04 476 ALA A O 1
ATOM 3589 N N . LEU A 1 477 ? 14.136 42.465 -41.727 1.00 31.90 477 LEU A N 1
ATOM 3590 C CA . LEU A 1 477 ? 13.814 42.085 -40.360 1.00 30.78 477 LEU A CA 1
ATOM 3591 C C . LEU A 1 477 ? 13.913 40.572 -40.156 1.00 29.51 477 LEU A C 1
ATOM 3592 O O . LEU A 1 477 ? 14.583 40.111 -39.235 1.00 29.87 477 LEU A O 1
ATOM 3597 N N . TYR A 1 478 ? 13.255 39.800 -41.016 1.00 27.32 478 TYR A N 1
ATOM 3598 C CA . TYR A 1 478 ? 13.296 38.339 -40.921 1.00 24.62 478 TYR A CA 1
ATOM 3599 C C . TYR A 1 478 ? 14.740 37.858 -40.824 1.00 23.43 478 TYR A C 1
ATOM 3600 O O . TYR A 1 478 ? 15.051 36.932 -40.080 1.00 21.66 478 TYR A O 1
ATOM 3609 N N . ARG A 1 479 ? 15.608 38.502 -41.594 1.00 24.04 479 ARG A N 1
ATOM 3610 C CA . ARG A 1 479 ? 17.028 38.186 -41.620 1.00 26.22 479 ARG A CA 1
ATOM 3611 C C . ARG A 1 479 ? 17.596 38.323 -40.199 1.00 26.47 479 ARG A C 1
ATOM 3612 O O . ARG A 1 479 ? 18.305 37.433 -39.728 1.00 26.68 479 ARG A O 1
ATOM 3620 N N . ARG A 1 480 ? 17.267 39.422 -39.515 1.00 24.66 480 ARG A N 1
ATOM 3621 C CA . ARG A 1 480 ? 17.728 39.648 -38.149 1.00 23.62 480 ARG A CA 1
ATOM 3622 C C . ARG A 1 480 ? 17.155 38.590 -37.203 1.00 24.29 480 ARG A C 1
ATOM 3623 O O . ARG A 1 480 ? 17.839 38.110 -36.302 1.00 25.89 480 ARG A O 1
ATOM 3631 N N . TRP A 1 481 ? 15.893 38.234 -37.395 1.00 24.02 481 TRP A N 1
ATOM 3632 C CA . TRP A 1 481 ? 15.259 37.225 -36.556 1.00 24.08 481 TRP A CA 1
ATOM 3633 C C . TRP A 1 481 ? 15.935 35.864 -36.689 1.00 25.51 481 TRP A C 1
ATOM 3634 O O . TRP A 1 481 ? 16.177 35.176 -35.703 1.00 22.65 481 TRP A O 1
ATOM 3645 N N . ARG A 1 482 ? 16.227 35.473 -37.922 1.00 29.16 482 ARG A N 1
ATOM 3646 C CA . ARG A 1 482 ? 16.868 34.193 -38.161 1.00 32.43 482 ARG A CA 1
ATOM 3647 C C . ARG A 1 482 ? 18.193 34.143 -37.421 1.00 32.65 482 ARG A C 1
ATOM 3648 O O . ARG A 1 482 ? 18.586 33.103 -36.900 1.00 33.21 482 ARG A O 1
ATOM 3656 N N . GLU A 1 483 ? 18.877 35.278 -37.372 1.00 32.80 483 GLU A N 1
ATOM 3657 C CA . GLU A 1 483 ? 20.157 35.359 -36.688 1.00 32.61 483 GLU A CA 1
ATOM 3658 C C . GLU A 1 483 ? 19.938 35.309 -35.173 1.00 31.36 483 GLU A C 1
ATOM 3659 O O . GLU A 1 483 ? 20.829 34.915 -34.415 1.00 31.06 483 GLU A O 1
ATOM 3665 N N . ALA A 1 484 ? 18.744 35.704 -34.737 1.00 29.39 484 ALA A N 1
ATOM 3666 C CA . ALA A 1 484 ? 18.410 35.680 -33.317 1.00 27.56 484 ALA A CA 1
ATOM 3667 C C . ALA A 1 484 ? 18.150 34.235 -32.873 1.00 26.07 484 ALA A C 1
ATOM 3668 O O . ALA A 1 484 ? 18.617 33.797 -31.822 1.00 24.73 484 ALA A O 1
ATOM 3670 N N . VAL A 1 485 ? 17.398 33.508 -33.689 1.00 24.41 485 VAL A N 1
ATOM 3671 C CA . VAL A 1 485 ? 17.072 32.121 -33.415 1.00 23.69 485 VAL A CA 1
ATOM 3672 C C . VAL A 1 485 ? 18.350 31.335 -33.206 1.00 23.35 485 VAL A C 1
ATOM 3673 O O . VAL A 1 485 ? 18.454 30.550 -32.275 1.00 23.69 485 VAL A O 1
ATOM 3677 N N . GLU A 1 486 ? 19.319 31.547 -34.088 1.00 23.45 486 GLU A N 1
ATOM 3678 C CA . GLU A 1 486 ? 20.602 30.866 -33.996 1.00 23.76 486 GLU A CA 1
ATOM 3679 C C . GLU A 1 486 ? 21.218 31.100 -32.630 1.00 23.73 486 GLU A C 1
ATOM 3680 O O . GLU A 1 486 ? 21.635 30.157 -31.965 1.00 25.45 486 GLU A O 1
ATOM 3686 N N . ARG A 1 487 ? 21.268 32.359 -32.209 1.00 23.16 487 ARG A N 1
ATOM 3687 C CA . ARG A 1 487 ? 21.846 32.689 -30.917 1.00 23.38 487 ARG A CA 1
ATOM 3688 C C . ARG A 1 487 ? 21.047 32.115 -29.759 1.00 23.42 487 ARG A C 1
ATOM 3689 O O . ARG A 1 487 ? 21.513 32.106 -28.617 1.00 25.01 487 ARG A O 1
ATOM 3697 N N . ALA A 1 488 ? 19.857 31.609 -30.054 1.00 22.44 488 ALA A N 1
ATOM 3698 C CA . ALA A 1 488 ? 19.015 31.028 -29.016 1.00 22.54 488 ALA A CA 1
ATOM 3699 C C . ALA A 1 488 ? 19.162 29.516 -28.977 1.00 23.14 488 ALA A C 1
ATOM 3700 O O . ALA A 1 488 ? 19.051 28.897 -27.908 1.00 23.29 488 ALA A O 1
ATOM 3702 N N . LYS A 1 489 ? 19.426 28.926 -30.139 1.00 21.72 489 LYS A N 1
ATOM 3703 C CA . LYS A 1 489 ? 19.570 27.483 -30.227 1.00 22.99 489 LYS A CA 1
ATOM 3704 C C . LYS A 1 489 ? 20.617 26.875 -29.301 1.00 23.60 489 LYS A C 1
ATOM 3705 O O . LYS A 1 489 ? 21.638 27.482 -29.001 1.00 23.33 489 LYS A O 1
ATOM 3711 N N . GLY A 1 490 ? 20.308 25.668 -28.837 1.00 24.79 490 GLY A N 1
ATOM 3712 C CA . GLY A 1 490 ? 21.179 24.915 -27.959 1.00 24.53 490 GLY A CA 1
ATOM 3713 C C . GLY A 1 490 ? 21.890 25.679 -26.871 1.00 25.76 490 GLY A C 1
ATOM 3714 O O . GLY A 1 490 ? 23.074 25.970 -26.990 1.00 27.03 490 GLY A O 1
ATOM 3715 N N . TRP A 1 491 ? 21.170 26.008 -25.807 1.00 26.80 491 TRP A N 1
ATOM 3716 C CA . TRP A 1 491 ? 21.764 26.706 -24.692 1.00 25.25 491 TRP A CA 1
ATOM 3717 C C . TRP A 1 491 ? 21.914 25.733 -23.523 1.00 27.35 491 TRP A C 1
ATOM 3718 O O . TRP A 1 491 ? 22.816 25.864 -22.708 1.00 28.06 491 TRP A O 1
ATOM 3729 N N . ALA A 1 492 ? 21.032 24.746 -23.452 1.00 29.84 492 ALA A N 1
ATOM 3730 C CA . ALA A 1 492 ? 21.085 23.762 -22.383 1.00 32.31 492 ALA A CA 1
ATOM 3731 C C . ALA A 1 492 ? 22.051 22.647 -22.750 1.00 34.68 492 ALA A C 1
ATOM 3732 O O . ALA A 1 492 ? 22.397 22.482 -23.912 1.00 35.07 492 ALA A O 1
ATOM 3734 N N . ARG A 1 493 ? 22.482 21.880 -21.755 1.00 38.87 493 ARG A N 1
ATOM 3735 C CA . ARG A 1 493 ? 23.436 20.798 -21.975 1.00 43.99 493 ARG A CA 1
ATOM 3736 C C . ARG A 1 493 ? 22.799 19.524 -22.517 1.00 47.13 493 ARG A C 1
ATOM 3737 O O . ARG A 1 493 ? 21.742 19.104 -22.042 1.00 48.20 493 ARG A O 1
ATOM 3745 N N . GLU A 1 494 ? 23.456 18.903 -23.498 1.00 49.39 494 GLU A N 1
ATOM 3746 C CA . GLU A 1 494 ? 22.941 17.680 -24.110 1.00 51.38 494 GLU A CA 1
ATOM 3747 C C . GLU A 1 494 ? 23.516 16.410 -23.469 1.00 52.20 494 GLU A C 1
ATOM 3748 O O . GLU A 1 494 ? 23.791 15.438 -24.207 1.00 53.43 494 GLU A O 1
ATOM 3754 N N . PHE B 1 3 ? 43.668 70.998 5.763 1.00 64.99 3 PHE B N 1
ATOM 3755 C CA . PHE B 1 3 ? 42.480 70.801 4.881 1.00 66.33 3 PHE B CA 1
ATOM 3756 C C . PHE B 1 3 ? 42.813 70.529 3.412 1.00 65.95 3 PHE B C 1
ATOM 3757 O O . PHE B 1 3 ? 43.563 71.278 2.782 1.00 66.54 3 PHE B O 1
ATOM 3765 N N . LEU B 1 4 ? 42.242 69.450 2.879 1.00 65.01 4 LEU B N 1
ATOM 3766 C CA . LEU B 1 4 ? 42.439 69.060 1.485 1.00 62.35 4 LEU B CA 1
ATOM 3767 C C . LEU B 1 4 ? 41.096 69.048 0.776 1.00 61.27 4 LEU B C 1
ATOM 3768 O O . LEU B 1 4 ? 40.093 68.589 1.326 1.00 60.12 4 LEU B O 1
ATOM 3773 N N . LEU B 1 5 ? 41.081 69.566 -0.445 1.00 60.96 5 LEU B N 1
ATOM 3774 C CA . LEU B 1 5 ? 39.849 69.624 -1.211 1.00 60.41 5 LEU B CA 1
ATOM 3775 C C . LEU B 1 5 ? 39.992 68.886 -2.538 1.00 59.88 5 LEU B C 1
ATOM 3776 O O . LEU B 1 5 ? 40.913 69.104 -3.312 1.00 59.31 5 LEU B O 1
ATOM 3781 N N . ALA B 1 6 ? 39.055 67.954 -2.770 1.00 59.83 6 ALA B N 1
ATOM 3782 C CA . ALA B 1 6 ? 39.092 67.214 -4.021 1.00 59.69 6 ALA B CA 1
ATOM 3783 C C . ALA B 1 6 ? 37.830 67.452 -4.848 1.00 60.01 6 ALA B C 1
ATOM 3784 O O . ALA B 1 6 ? 36.705 67.348 -4.375 1.00 60.19 6 ALA B O 1
ATOM 3786 N N . LEU B 1 7 ? 38.056 67.842 -6.114 1.00 60.28 7 LEU B N 1
ATOM 3787 C CA . LEU B 1 7 ? 36.942 67.932 -7.045 1.00 60.28 7 LEU B CA 1
ATOM 3788 C C . LEU B 1 7 ? 36.885 66.693 -7.941 1.00 59.79 7 LEU B C 1
ATOM 3789 O O . LEU B 1 7 ? 37.749 66.444 -8.769 1.00 58.91 7 LEU B O 1
ATOM 3794 N N . ASP B 1 8 ? 35.842 65.878 -7.712 1.00 59.82 8 ASP B N 1
ATOM 3795 C CA . ASP B 1 8 ? 35.677 64.643 -8.474 1.00 58.82 8 ASP B CA 1
ATOM 3796 C C . ASP B 1 8 ? 34.563 64.780 -9.515 1.00 57.04 8 ASP B C 1
ATOM 3797 O O . ASP B 1 8 ? 33.378 64.678 -9.223 1.00 56.16 8 ASP B O 1
ATOM 3802 N N . GLN B 1 9 ? 34.976 65.067 -10.764 1.00 55.23 9 GLN B N 1
ATOM 3803 C CA . GLN B 1 9 ? 33.990 65.228 -11.827 1.00 53.93 9 GLN B CA 1
ATOM 3804 C C . GLN B 1 9 ? 33.605 63.883 -12.453 1.00 53.23 9 GLN B C 1
ATOM 3805 O O . GLN B 1 9 ? 34.294 63.347 -13.311 1.00 51.60 9 GLN B O 1
ATOM 3811 N N . GLY B 1 10 ? 32.491 63.318 -11.998 1.00 52.90 10 GLY B N 1
ATOM 3812 C CA . GLY B 1 10 ? 32.042 62.031 -12.493 1.00 52.74 10 GLY B CA 1
ATOM 3813 C C . GLY B 1 10 ? 31.143 62.097 -13.708 1.00 52.58 10 GLY B C 1
ATOM 3814 O O . GLY B 1 10 ? 30.726 63.167 -14.144 1.00 53.74 10 GLY B O 1
ATOM 3815 N N . THR B 1 11 ? 30.833 60.935 -14.255 1.00 51.96 11 THR B N 1
ATOM 3816 C CA . THR B 1 11 ? 29.998 60.866 -15.432 1.00 51.19 11 THR B CA 1
ATOM 3817 C C . THR B 1 11 ? 28.541 61.219 -15.147 1.00 52.39 11 THR B C 1
ATOM 3818 O O . THR B 1 11 ? 27.899 61.891 -15.947 1.00 53.25 11 THR B O 1
ATOM 3822 N N . THR B 1 12 ? 28.013 60.784 -14.010 1.00 53.60 12 THR B N 1
ATOM 3823 C CA . THR B 1 12 ? 26.616 61.078 -13.693 1.00 55.52 12 THR B CA 1
ATOM 3824 C C . THR B 1 12 ? 26.370 62.230 -12.715 1.00 56.00 12 THR B C 1
ATOM 3825 O O . THR B 1 12 ? 25.231 62.678 -12.570 1.00 55.96 12 THR B O 1
ATOM 3829 N N . SER B 1 13 ? 27.419 62.707 -12.047 1.00 56.14 13 SER B N 1
ATOM 3830 C CA . SER B 1 13 ? 27.264 63.801 -11.085 1.00 55.53 13 SER B CA 1
ATOM 3831 C C . SER B 1 13 ? 28.579 64.430 -10.625 1.00 54.85 13 SER B C 1
ATOM 3832 O O . SER B 1 13 ? 29.654 63.855 -10.785 1.00 53.94 13 SER B O 1
ATOM 3835 N N . SER B 1 14 ? 28.481 65.624 -10.055 1.00 55.41 14 SER B N 1
ATOM 3836 C CA . SER B 1 14 ? 29.655 66.337 -9.572 1.00 56.12 14 SER B CA 1
ATOM 3837 C C . SER B 1 14 ? 29.834 66.149 -8.073 1.00 56.39 14 SER B C 1
ATOM 3838 O O . SER B 1 14 ? 28.935 66.426 -7.280 1.00 55.94 14 SER B O 1
ATOM 3841 N N . ARG B 1 15 ? 31.015 65.682 -7.694 1.00 57.62 15 ARG B N 1
ATOM 3842 C CA . ARG B 1 15 ? 31.310 65.411 -6.304 1.00 58.28 15 ARG B CA 1
ATOM 3843 C C . ARG B 1 15 ? 32.473 66.256 -5.791 1.00 58.25 15 ARG B C 1
ATOM 3844 O O . ARG B 1 15 ? 33.473 66.467 -6.485 1.00 57.11 15 ARG B O 1
ATOM 3852 N N . ALA B 1 16 ? 32.316 66.748 -4.566 1.00 58.85 16 ALA B N 1
ATOM 3853 C CA . ALA B 1 16 ? 33.326 67.569 -3.915 1.00 59.41 16 ALA B CA 1
ATOM 3854 C C . ALA B 1 16 ? 33.533 67.058 -2.494 1.00 59.71 16 ALA B C 1
ATOM 3855 O O . ALA B 1 16 ? 32.572 66.893 -1.732 1.00 57.95 16 ALA B O 1
ATOM 3857 N N . ILE B 1 17 ? 34.790 66.806 -2.144 1.00 59.92 17 ILE B N 1
ATOM 3858 C CA . ILE B 1 17 ? 35.107 66.303 -0.819 1.00 60.68 17 ILE B CA 1
ATOM 3859 C C . ILE B 1 17 ? 36.266 67.056 -0.189 1.00 61.13 17 ILE B C 1
ATOM 3860 O O . ILE B 1 17 ? 37.315 67.237 -0.806 1.00 60.16 17 ILE B O 1
ATOM 3865 N N . LEU B 1 18 ? 36.062 67.491 1.050 1.00 62.47 18 LEU B N 1
ATOM 3866 C CA . LEU B 1 18 ? 37.087 68.202 1.795 1.00 63.60 18 LEU B CA 1
ATOM 3867 C C . LEU B 1 18 ? 37.589 67.281 2.906 1.00 64.00 18 LEU B C 1
ATOM 3868 O O . LEU B 1 18 ? 36.966 67.175 3.961 1.00 63.59 18 LEU B O 1
ATOM 3873 N N . PHE B 1 19 ? 38.698 66.593 2.653 1.00 64.67 19 PHE B N 1
ATOM 3874 C CA . PHE B 1 19 ? 39.275 65.697 3.649 1.00 65.48 19 PHE B CA 1
ATOM 3875 C C . PHE B 1 19 ? 40.244 66.509 4.490 1.00 65.69 19 PHE B C 1
ATOM 3876 O O . PHE B 1 19 ? 40.295 67.732 4.380 1.00 66.28 19 PHE B O 1
ATOM 3884 N N . THR B 1 20 ? 41.020 65.816 5.318 1.00 65.20 20 THR B N 1
ATOM 3885 C CA . THR B 1 20 ? 42.015 66.462 6.163 1.00 65.31 20 THR B CA 1
ATOM 3886 C C . THR B 1 20 ? 43.369 66.282 5.495 1.00 65.28 20 THR B C 1
ATOM 3887 O O . THR B 1 20 ? 43.466 66.300 4.271 1.00 65.27 20 THR B O 1
ATOM 3891 N N . LEU B 1 21 ? 44.409 66.116 6.303 1.00 65.45 21 LEU B N 1
ATOM 3892 C CA . LEU B 1 21 ? 45.746 65.909 5.775 1.00 66.69 21 LEU B CA 1
ATOM 3893 C C . LEU B 1 21 ? 46.131 64.452 5.940 1.00 67.14 21 LEU B C 1
ATOM 3894 O O . LEU B 1 21 ? 47.077 63.977 5.307 1.00 66.62 21 LEU B O 1
ATOM 3899 N N . GLU B 1 22 ? 45.395 63.748 6.799 1.00 67.60 22 GLU B N 1
ATOM 3900 C CA . GLU B 1 22 ? 45.646 62.328 7.023 1.00 67.54 22 GLU B CA 1
ATOM 3901 C C . GLU B 1 22 ? 44.677 61.495 6.187 1.00 65.95 22 GLU B C 1
ATOM 3902 O O . GLU B 1 22 ? 44.701 60.266 6.233 1.00 65.87 22 GLU B O 1
ATOM 3908 N N . GLY B 1 23 ? 43.815 62.176 5.435 1.00 64.29 23 GLY B N 1
ATOM 3909 C CA . GLY B 1 23 ? 42.888 61.478 4.564 1.00 62.69 23 GLY B CA 1
ATOM 3910 C C . GLY B 1 23 ? 41.430 61.352 4.954 1.00 61.99 23 GLY B C 1
ATOM 3911 O O . GLY B 1 23 ? 40.620 60.930 4.135 1.00 62.48 23 GLY B O 1
ATOM 3912 N N . ARG B 1 24 ? 41.073 61.712 6.179 1.00 61.22 24 ARG B N 1
ATOM 3913 C CA . ARG B 1 24 ? 39.686 61.590 6.610 1.00 60.90 24 ARG B CA 1
ATOM 3914 C C . ARG B 1 24 ? 38.804 62.708 6.046 1.00 60.04 24 ARG B C 1
ATOM 3915 O O . ARG B 1 24 ? 39.204 63.870 6.008 1.00 60.52 24 ARG B O 1
ATOM 3923 N N . PRO B 1 25 ? 37.589 62.364 5.584 1.00 59.20 25 PRO B N 1
ATOM 3924 C CA . PRO B 1 25 ? 36.655 63.342 5.016 1.00 58.87 25 PRO B CA 1
ATOM 3925 C C . PRO B 1 25 ? 35.870 64.138 6.057 1.00 58.84 25 PRO B C 1
ATOM 3926 O O . PRO B 1 25 ? 35.513 63.619 7.114 1.00 58.24 25 PRO B O 1
ATOM 3930 N N . VAL B 1 26 ? 35.594 65.399 5.730 1.00 59.07 26 VAL B N 1
ATOM 3931 C CA . VAL B 1 26 ? 34.869 66.304 6.616 1.00 57.86 26 VAL B CA 1
ATOM 3932 C C . VAL B 1 26 ? 33.437 66.561 6.157 1.00 58.47 26 VAL B C 1
ATOM 3933 O O . VAL B 1 26 ? 32.509 66.520 6.961 1.00 58.22 26 VAL B O 1
ATOM 3937 N N . ALA B 1 27 ? 33.261 66.838 4.867 1.00 59.47 27 ALA B N 1
ATOM 3938 C CA . ALA B 1 27 ? 31.932 67.094 4.316 1.00 60.09 27 ALA B CA 1
ATOM 3939 C C . ALA B 1 27 ? 31.823 66.683 2.845 1.00 60.77 27 ALA B C 1
ATOM 3940 O O . ALA B 1 27 ? 32.832 66.530 2.149 1.00 60.38 27 ALA B O 1
ATOM 3942 N N . VAL B 1 28 ? 30.584 66.523 2.381 1.00 61.37 28 VAL B N 1
ATOM 3943 C CA . VAL B 1 28 ? 30.309 66.100 1.012 1.00 61.35 28 VAL B CA 1
ATOM 3944 C C . VAL B 1 28 ? 29.102 66.795 0.383 1.00 61.08 28 VAL B C 1
ATOM 3945 O O . VAL B 1 28 ? 28.097 67.059 1.046 1.00 60.10 28 VAL B O 1
ATOM 3949 N N . ALA B 1 29 ? 29.216 67.074 -0.912 1.00 61.67 29 ALA B N 1
ATOM 3950 C CA . ALA B 1 29 ? 28.153 67.710 -1.683 1.00 62.03 29 ALA B CA 1
ATOM 3951 C C . ALA B 1 29 ? 28.169 67.109 -3.090 1.00 63.18 29 ALA B C 1
ATOM 3952 O O . ALA B 1 29 ? 29.185 67.158 -3.793 1.00 63.45 29 ALA B O 1
ATOM 3954 N N . LYS B 1 30 ? 27.039 66.542 -3.496 1.00 63.67 30 LYS B N 1
ATOM 3955 C CA . LYS B 1 30 ? 26.929 65.912 -4.806 1.00 64.57 30 LYS B CA 1
ATOM 3956 C C . LYS B 1 30 ? 25.681 66.372 -5.558 1.00 65.04 30 LYS B C 1
ATOM 3957 O O . LYS B 1 30 ? 24.605 66.502 -4.970 1.00 64.74 30 LYS B O 1
ATOM 3963 N N . ARG B 1 31 ? 25.837 66.619 -6.860 1.00 65.80 31 ARG B N 1
ATOM 3964 C CA . ARG B 1 31 ? 24.730 67.055 -7.711 1.00 65.90 31 ARG B CA 1
ATOM 3965 C C . ARG B 1 31 ? 24.787 66.497 -9.134 1.00 65.31 31 ARG B C 1
ATOM 3966 O O . ARG B 1 31 ? 25.760 66.696 -9.867 1.00 64.33 31 ARG B O 1
ATOM 3974 N N . GLU B 1 32 ? 23.723 65.803 -9.519 1.00 64.81 32 GLU B N 1
ATOM 3975 C CA . GLU B 1 32 ? 23.634 65.221 -10.847 1.00 64.83 32 GLU B CA 1
ATOM 3976 C C . GLU B 1 32 ? 23.524 66.302 -11.909 1.00 64.25 32 GLU B C 1
ATOM 3977 O O . GLU B 1 32 ? 23.329 67.474 -11.600 1.00 64.09 32 GLU B O 1
ATOM 3983 N N . PHE B 1 33 ? 23.651 65.893 -13.165 1.00 64.16 33 PHE B N 1
ATOM 3984 C CA . PHE B 1 33 ? 23.538 66.812 -14.282 1.00 64.44 33 PHE B CA 1
ATOM 3985 C C . PHE B 1 33 ? 23.185 66.078 -15.566 1.00 64.27 33 PHE B C 1
ATOM 3986 O O . PHE B 1 33 ? 23.919 65.206 -16.021 1.00 64.97 33 PHE B O 1
ATOM 3994 N N . ARG B 1 34 ? 22.041 66.451 -16.130 1.00 64.18 34 ARG B N 1
ATOM 3995 C CA . ARG B 1 34 ? 21.494 65.880 -17.358 1.00 63.67 34 ARG B CA 1
ATOM 3996 C C . ARG B 1 34 ? 22.511 65.247 -18.310 1.00 62.26 34 ARG B C 1
ATOM 3997 O O . ARG B 1 34 ? 23.562 65.824 -18.602 1.00 61.77 34 ARG B O 1
ATOM 4005 N N . GLN B 1 35 ? 22.174 64.050 -18.787 1.00 61.00 35 GLN B N 1
ATOM 4006 C CA . GLN B 1 35 ? 23.011 63.301 -19.722 1.00 60.08 35 GLN B CA 1
ATOM 4007 C C . GLN B 1 35 ? 22.412 63.470 -21.125 1.00 60.34 35 GLN B C 1
ATOM 4008 O O . GLN B 1 35 ? 21.261 63.097 -21.367 1.00 59.33 35 GLN B O 1
ATOM 4014 N N . LEU B 1 36 ? 23.189 64.025 -22.050 1.00 60.68 36 LEU B N 1
ATOM 4015 C CA . LEU B 1 36 ? 22.694 64.251 -23.405 1.00 62.48 36 LEU B CA 1
ATOM 4016 C C . LEU B 1 36 ? 22.752 63.023 -24.312 1.00 63.32 36 LEU B C 1
ATOM 4017 O O . LEU B 1 36 ? 23.835 62.542 -24.655 1.00 63.43 36 LEU B O 1
ATOM 4022 N N . TYR B 1 37 ? 21.577 62.535 -24.709 1.00 63.52 37 TYR B N 1
ATOM 4023 C CA . TYR B 1 37 ? 21.470 61.371 -25.588 1.00 63.83 37 TYR B CA 1
ATOM 4024 C C . TYR B 1 37 ? 20.964 61.754 -26.981 1.00 63.20 37 TYR B C 1
ATOM 4025 O O . TYR B 1 37 ? 19.779 61.599 -27.280 1.00 62.63 37 TYR B O 1
ATOM 4034 N N . PRO B 1 38 ? 21.860 62.252 -27.853 1.00 63.26 38 PRO B N 1
ATOM 4035 C CA . PRO B 1 38 ? 21.535 62.696 -29.203 1.00 63.31 38 PRO B CA 1
ATOM 4036 C C . PRO B 1 38 ? 20.913 61.572 -30.034 1.00 63.82 38 PRO B C 1
ATOM 4037 O O . PRO B 1 38 ? 19.726 61.553 -30.330 1.00 63.32 38 PRO B O 1
ATOM 4041 N N . LYS B 1 39 ? 21.785 60.651 -30.456 1.00 64.96 39 LYS B N 1
ATOM 4042 C CA . LYS B 1 39 ? 21.319 59.429 -31.103 1.00 65.95 39 LYS B CA 1
ATOM 4043 C C . LYS B 1 39 ? 21.779 58.239 -30.260 1.00 66.11 39 LYS B C 1
ATOM 4044 O O . LYS B 1 39 ? 22.624 58.367 -29.381 1.00 66.31 39 LYS B O 1
ATOM 4050 N N . PRO B 1 40 ? 21.159 57.060 -30.477 1.00 65.85 40 PRO B N 1
ATOM 4051 C CA . PRO B 1 40 ? 21.605 55.878 -29.760 1.00 65.39 40 PRO B CA 1
ATOM 4052 C C . PRO B 1 40 ? 23.125 55.733 -29.857 1.00 65.10 40 PRO B C 1
ATOM 4053 O O . PRO B 1 40 ? 23.746 56.098 -30.845 1.00 64.97 40 PRO B O 1
ATOM 4057 N N . GLY B 1 41 ? 23.733 55.242 -28.756 1.00 65.04 41 GLY B N 1
ATOM 4058 C CA . GLY B 1 41 ? 25.186 55.058 -28.751 1.00 64.73 41 GLY B CA 1
ATOM 4059 C C . GLY B 1 41 ? 25.941 56.387 -28.624 1.00 64.10 41 GLY B C 1
ATOM 4060 O O . GLY B 1 41 ? 27.159 56.427 -28.521 1.00 63.27 41 GLY B O 1
ATOM 4061 N N . TRP B 1 42 ? 25.209 57.494 -28.615 1.00 63.94 42 TRP B N 1
ATOM 4062 C CA . TRP B 1 42 ? 25.819 58.807 -28.462 1.00 63.86 42 TRP B CA 1
ATOM 4063 C C . TRP B 1 42 ? 25.566 59.312 -27.045 1.00 63.18 42 TRP B C 1
ATOM 4064 O O . TRP B 1 42 ? 24.448 59.219 -26.534 1.00 61.49 42 TRP B O 1
ATOM 4075 N N . VAL B 1 43 ? 26.614 59.823 -26.406 1.00 63.27 43 VAL B N 1
ATOM 4076 C CA . VAL B 1 43 ? 26.499 60.346 -25.047 1.00 64.45 43 VAL B CA 1
ATOM 4077 C C . VAL B 1 43 ? 27.187 61.706 -24.959 1.00 65.74 43 VAL B C 1
ATOM 4078 O O . VAL B 1 43 ? 28.416 61.797 -25.060 1.00 65.60 43 VAL B O 1
ATOM 4082 N N . GLU B 1 44 ? 26.391 62.757 -24.767 1.00 66.62 44 GLU B N 1
ATOM 4083 C CA . GLU B 1 44 ? 26.927 64.111 -24.685 1.00 67.54 44 GLU B CA 1
ATOM 4084 C C . GLU B 1 44 ? 26.728 64.782 -23.321 1.00 66.50 44 GLU B C 1
ATOM 4085 O O . GLU B 1 44 ? 25.761 64.496 -22.610 1.00 65.35 44 GLU B O 1
ATOM 4091 N N . HIS B 1 45 ? 27.661 65.667 -22.967 1.00 65.95 45 HIS B N 1
ATOM 4092 C CA . HIS B 1 45 ? 27.615 66.404 -21.701 1.00 66.33 45 HIS B CA 1
ATOM 4093 C C . HIS B 1 45 ? 27.753 67.910 -21.917 1.00 67.27 45 HIS B C 1
ATOM 4094 O O . HIS B 1 45 ? 28.643 68.365 -22.640 1.00 67.43 45 HIS B O 1
ATOM 4101 N N . ASP B 1 46 ? 26.868 68.673 -21.276 1.00 67.20 46 ASP B N 1
ATOM 4102 C CA . ASP B 1 46 ? 26.860 70.134 -21.359 1.00 66.95 46 ASP B CA 1
ATOM 4103 C C . ASP B 1 46 ? 28.018 70.698 -20.520 1.00 66.12 46 ASP B C 1
ATOM 4104 O O . ASP B 1 46 ? 27.935 70.726 -19.294 1.00 65.18 46 ASP B O 1
ATOM 4109 N N . PRO B 1 47 ? 29.112 71.150 -21.172 1.00 65.78 47 PRO B N 1
ATOM 4110 C CA . PRO B 1 47 ? 30.294 71.714 -20.502 1.00 66.44 47 PRO B CA 1
ATOM 4111 C C . PRO B 1 47 ? 29.966 72.773 -19.447 1.00 67.49 47 PRO B C 1
ATOM 4112 O O . PRO B 1 47 ? 30.781 73.080 -18.572 1.00 66.96 47 PRO B O 1
ATOM 4116 N N . LEU B 1 48 ? 28.766 73.332 -19.550 1.00 68.45 48 LEU B N 1
ATOM 4117 C CA . LEU B 1 48 ? 28.298 74.337 -18.610 1.00 69.41 48 LEU B CA 1
ATOM 4118 C C . LEU B 1 48 ? 27.667 73.589 -17.438 1.00 69.66 48 LEU B C 1
ATOM 4119 O O . LEU B 1 48 ? 28.021 73.814 -16.283 1.00 69.61 48 LEU B O 1
ATOM 4124 N N . GLU B 1 49 ? 26.740 72.689 -17.752 1.00 70.66 49 GLU B N 1
ATOM 4125 C CA . GLU B 1 49 ? 26.065 71.878 -16.743 1.00 71.92 49 GLU B CA 1
ATOM 4126 C C . GLU B 1 49 ? 27.092 71.243 -15.805 1.00 73.19 49 GLU B C 1
ATOM 4127 O O . GLU B 1 49 ? 26.799 70.964 -14.640 1.00 73.40 49 GLU B O 1
ATOM 4133 N N . ILE B 1 50 ? 28.295 71.021 -16.330 1.00 74.32 50 ILE B N 1
ATOM 4134 C CA . ILE B 1 50 ? 29.394 70.423 -15.577 1.00 74.63 50 ILE B CA 1
ATOM 4135 C C . ILE B 1 50 ? 30.047 71.415 -14.622 1.00 75.62 50 ILE B C 1
ATOM 4136 O O . ILE B 1 50 ? 30.134 71.170 -13.418 1.00 74.84 50 ILE B O 1
ATOM 4141 N N . TRP B 1 51 ? 30.505 72.537 -15.163 1.00 77.19 51 TRP B N 1
ATOM 4142 C CA . TRP B 1 51 ? 31.166 73.550 -14.352 1.00 79.13 51 TRP B CA 1
ATOM 4143 C C . TRP B 1 51 ? 30.269 74.200 -13.294 1.00 78.94 51 TRP B C 1
ATOM 4144 O O . TRP B 1 51 ? 30.756 74.662 -12.262 1.00 79.06 51 TRP B O 1
ATOM 4155 N N . GLU B 1 52 ? 28.964 74.239 -13.543 1.00 78.76 52 GLU B N 1
ATOM 4156 C CA . GLU B 1 52 ? 28.039 74.849 -12.589 1.00 78.95 52 GLU B CA 1
ATOM 4157 C C . GLU B 1 52 ? 27.696 73.917 -11.439 1.00 77.74 52 GLU B C 1
ATOM 4158 O O . GLU B 1 52 ? 26.894 74.255 -10.565 1.00 77.82 52 GLU B O 1
ATOM 4164 N N . THR B 1 53 ? 28.309 72.740 -11.446 1.00 76.29 53 THR B N 1
ATOM 4165 C CA . THR B 1 53 ? 28.084 71.758 -10.398 1.00 74.09 53 THR B CA 1
ATOM 4166 C C . THR B 1 53 ? 29.407 71.396 -9.725 1.00 72.99 53 THR B C 1
ATOM 4167 O O . THR B 1 53 ? 29.425 70.863 -8.618 1.00 73.45 53 THR B O 1
ATOM 4171 N N . THR B 1 54 ? 30.514 71.698 -10.396 1.00 71.51 54 THR B N 1
ATOM 4172 C CA . THR B 1 54 ? 31.837 71.427 -9.843 1.00 70.81 54 THR B CA 1
ATOM 4173 C C . THR B 1 54 ? 32.161 72.575 -8.891 1.00 71.16 54 THR B C 1
ATOM 4174 O O . THR B 1 54 ? 32.986 72.448 -7.981 1.00 71.49 54 THR B O 1
ATOM 4178 N N . LEU B 1 55 ? 31.489 73.700 -9.115 1.00 70.96 55 LEU B N 1
ATOM 4179 C CA . LEU B 1 55 ? 31.664 74.888 -8.296 1.00 69.50 55 LEU B CA 1
ATOM 4180 C C . LEU B 1 55 ? 30.596 74.845 -7.205 1.00 68.61 55 LEU B C 1
ATOM 4181 O O . LEU B 1 55 ? 30.882 75.085 -6.034 1.00 68.21 55 LEU B O 1
ATOM 4186 N N . TRP B 1 56 ? 29.366 74.527 -7.604 1.00 67.03 56 TRP B N 1
ATOM 4187 C CA . TRP B 1 56 ? 28.249 74.444 -6.669 1.00 66.45 56 TRP B CA 1
ATOM 4188 C C . TRP B 1 56 ? 28.568 73.515 -5.509 1.00 65.96 56 TRP B C 1
ATOM 4189 O O . TRP B 1 56 ? 28.006 73.645 -4.423 1.00 64.99 56 TRP B O 1
ATOM 4200 N N . ALA B 1 57 ? 29.460 72.564 -5.748 1.00 66.39 57 ALA B N 1
ATOM 4201 C CA . ALA B 1 57 ? 29.834 71.609 -4.719 1.00 67.78 57 ALA B CA 1
ATOM 4202 C C . ALA B 1 57 ? 31.106 72.035 -3.992 1.00 68.29 57 ALA B C 1
ATOM 4203 O O . ALA B 1 57 ? 31.272 71.753 -2.804 1.00 67.95 57 ALA B O 1
ATOM 4205 N N . ALA B 1 58 ? 32.007 72.706 -4.704 1.00 68.40 58 ALA B N 1
ATOM 4206 C CA . ALA B 1 58 ? 33.237 73.171 -4.085 1.00 69.45 58 ALA B CA 1
ATOM 4207 C C . ALA B 1 58 ? 32.848 74.090 -2.922 1.00 70.67 58 ALA B C 1
ATOM 4208 O O . ALA B 1 58 ? 33.448 74.050 -1.844 1.00 71.15 58 ALA B O 1
ATOM 4210 N N . ARG B 1 59 ? 31.826 74.908 -3.147 1.00 71.15 59 ARG B N 1
ATOM 4211 C CA . ARG B 1 59 ? 31.338 75.830 -2.128 1.00 71.97 59 ARG B CA 1
ATOM 4212 C C . ARG B 1 59 ? 30.514 75.099 -1.074 1.00 72.25 59 ARG B C 1
ATOM 4213 O O . ARG B 1 59 ? 30.685 75.321 0.126 1.00 72.76 59 ARG B O 1
ATOM 4221 N N . GLU B 1 60 ? 29.618 74.232 -1.537 1.00 72.36 60 GLU B N 1
ATOM 4222 C CA . GLU B 1 60 ? 28.739 73.472 -0.658 1.00 73.05 60 GLU B CA 1
ATOM 4223 C C . GLU B 1 60 ? 29.480 72.698 0.423 1.00 73.88 60 GLU B C 1
ATOM 4224 O O . GLU B 1 60 ? 28.987 72.578 1.547 1.00 74.42 60 GLU B O 1
ATOM 4230 N N . VAL B 1 61 ? 30.654 72.166 0.096 1.00 74.16 61 VAL B N 1
ATOM 4231 C CA . VAL B 1 61 ? 31.416 71.418 1.090 1.00 74.64 61 VAL B CA 1
ATOM 4232 C C . VAL B 1 61 ? 31.894 72.364 2.185 1.00 74.47 61 VAL B C 1
ATOM 4233 O O . VAL B 1 61 ? 31.548 72.195 3.354 1.00 74.59 61 VAL B O 1
ATOM 4237 N N . LEU B 1 62 ? 32.677 73.366 1.797 1.00 74.31 62 LEU B N 1
ATOM 4238 C CA . LEU B 1 62 ? 33.196 74.349 2.740 1.00 74.54 62 LEU B CA 1
ATOM 4239 C C . LEU B 1 62 ? 32.080 74.798 3.681 1.00 74.95 62 LEU B C 1
ATOM 4240 O O . LEU B 1 62 ? 32.294 74.987 4.878 1.00 73.78 62 LEU B O 1
ATOM 4245 N N . ARG B 1 63 ? 30.888 74.958 3.115 1.00 76.41 63 ARG B N 1
ATOM 4246 C CA . ARG B 1 63 ? 29.699 75.372 3.851 1.00 78.53 63 ARG B CA 1
ATOM 4247 C C . ARG B 1 63 ? 29.319 74.312 4.882 1.00 78.91 63 ARG B C 1
ATOM 4248 O O . ARG B 1 63 ? 29.359 74.556 6.086 1.00 79.44 63 ARG B O 1
ATOM 4256 N N . ARG B 1 64 ? 28.945 73.133 4.399 1.00 78.95 64 ARG B N 1
ATOM 4257 C CA . ARG B 1 64 ? 28.560 72.040 5.278 1.00 78.75 64 ARG B CA 1
ATOM 4258 C C . ARG B 1 64 ? 29.689 71.657 6.236 1.00 77.51 64 ARG B C 1
ATOM 4259 O O . ARG B 1 64 ? 29.490 70.871 7.159 1.00 77.11 64 ARG B O 1
ATOM 4267 N N . ALA B 1 65 ? 30.872 72.220 6.013 1.00 76.18 65 ALA B N 1
ATOM 4268 C CA . ALA B 1 65 ? 32.023 71.938 6.860 1.00 75.91 65 ALA B CA 1
ATOM 4269 C C . ALA B 1 65 ? 32.231 73.077 7.844 1.00 76.23 65 ALA B C 1
ATOM 4270 O O . ALA B 1 65 ? 32.569 72.859 9.009 1.00 76.33 65 ALA B O 1
ATOM 4272 N N . GLY B 1 66 ? 32.019 74.296 7.363 1.00 76.45 66 GLY B N 1
ATOM 4273 C CA . GLY B 1 66 ? 32.204 75.460 8.204 1.00 76.62 66 GLY B CA 1
ATOM 4274 C C . GLY B 1 66 ? 33.639 75.925 8.076 1.00 76.93 66 GLY B C 1
ATOM 4275 O O . GLY B 1 66 ? 34.147 76.671 8.912 1.00 77.19 66 GLY B O 1
ATOM 4276 N N . ALA B 1 67 ? 34.301 75.468 7.021 1.00 77.11 67 ALA B N 1
ATOM 4277 C CA . ALA B 1 67 ? 35.676 75.877 6.788 1.00 77.60 67 ALA B CA 1
ATOM 4278 C C . ALA B 1 67 ? 35.741 77.015 5.772 1.00 78.07 67 ALA B C 1
ATOM 4279 O O . ALA B 1 67 ? 34.911 77.143 4.883 1.00 77.80 67 ALA B O 1
ATOM 4281 N N . GLU B 1 68 ? 36.743 77.891 5.959 1.00 78.74 68 GLU B N 1
ATOM 4282 C CA . GLU B 1 68 ? 36.951 78.945 4.975 1.00 79.39 68 GLU B CA 1
ATOM 4283 C C . GLU B 1 68 ? 38.090 78.606 4.008 1.00 79.11 68 GLU B C 1
ATOM 4284 O O . GLU B 1 68 ? 39.081 77.981 4.355 1.00 79.08 68 GLU B O 1
ATOM 4290 N N . ALA B 1 69 ? 37.897 79.020 2.746 1.00 79.22 69 ALA B N 1
ATOM 4291 C CA . ALA B 1 69 ? 38.847 78.662 1.698 1.00 79.57 69 ALA B CA 1
ATOM 4292 C C . ALA B 1 69 ? 40.298 78.950 2.092 1.00 79.74 69 ALA B C 1
ATOM 4293 O O . ALA B 1 69 ? 41.226 78.252 1.708 1.00 79.33 69 ALA B O 1
ATOM 4295 N N . GLY B 1 70 ? 40.487 80.047 2.848 1.00 80.41 70 GLY B N 1
ATOM 4296 C CA . GLY B 1 70 ? 41.840 80.406 3.259 1.00 81.16 70 GLY B CA 1
ATOM 4297 C C . GLY B 1 70 ? 42.566 79.223 3.909 1.00 81.92 70 GLY B C 1
ATOM 4298 O O . GLY B 1 70 ? 43.781 79.092 3.860 1.00 81.53 70 GLY B O 1
ATOM 4299 N N . GLU B 1 71 ? 41.768 78.362 4.570 1.00 82.95 71 GLU B N 1
ATOM 4300 C CA . GLU B 1 71 ? 42.348 77.220 5.268 1.00 84.02 71 GLU B CA 1
ATOM 4301 C C . GLU B 1 71 ? 42.962 76.202 4.300 1.00 83.47 71 GLU B C 1
ATOM 4302 O O . GLU B 1 71 ? 44.102 75.781 4.448 1.00 83.64 71 GLU B O 1
ATOM 4308 N N . VAL B 1 72 ? 42.196 75.799 3.286 1.00 81.93 72 VAL B N 1
ATOM 4309 C CA . VAL B 1 72 ? 42.645 74.817 2.299 1.00 80.29 72 VAL B CA 1
ATOM 4310 C C . VAL B 1 72 ? 44.111 74.963 1.901 1.00 79.28 72 VAL B C 1
ATOM 4311 O O . VAL B 1 72 ? 44.557 76.044 1.513 1.00 80.28 72 VAL B O 1
ATOM 4315 N N . LEU B 1 73 ? 44.851 73.862 1.991 1.00 76.82 73 LEU B N 1
ATOM 4316 C CA . LEU B 1 73 ? 46.266 73.854 1.643 1.00 74.34 73 LEU B CA 1
ATOM 4317 C C . LEU B 1 73 ? 46.406 73.767 0.135 1.00 73.31 73 LEU B C 1
ATOM 4318 O O . LEU B 1 73 ? 46.976 74.650 -0.506 1.00 72.62 73 LEU B O 1
ATOM 4323 N N . ALA B 1 74 ? 45.885 72.680 -0.423 1.00 72.70 74 ALA B N 1
ATOM 4324 C CA . ALA B 1 74 ? 45.962 72.445 -1.853 1.00 71.32 74 ALA B CA 1
ATOM 4325 C C . ALA B 1 74 ? 44.679 71.851 -2.409 1.00 71.16 74 ALA B C 1
ATOM 4326 O O . ALA B 1 74 ? 43.787 71.436 -1.665 1.00 69.89 74 ALA B O 1
ATOM 4328 N N . LEU B 1 75 ? 44.605 71.810 -3.734 1.00 71.37 75 LEU B N 1
ATOM 4329 C CA . LEU B 1 75 ? 43.441 71.280 -4.415 1.00 71.56 75 LEU B CA 1
ATOM 4330 C C . LEU B 1 75 ? 43.799 70.049 -5.235 1.00 71.13 75 LEU B C 1
ATOM 4331 O O . LEU B 1 75 ? 44.915 69.927 -5.744 1.00 71.26 75 LEU B O 1
ATOM 4336 N N . GLY B 1 76 ? 42.834 69.141 -5.353 1.00 70.22 76 GLY B N 1
ATOM 4337 C CA . GLY B 1 76 ? 43.034 67.926 -6.117 1.00 68.81 76 GLY B CA 1
ATOM 4338 C C . GLY B 1 76 ? 41.915 67.756 -7.125 1.00 67.81 76 GLY B C 1
ATOM 4339 O O . GLY B 1 76 ? 40.733 67.897 -6.790 1.00 67.38 76 GLY B O 1
ATOM 4340 N N . ILE B 1 77 ? 42.286 67.448 -8.364 1.00 66.80 77 ILE B N 1
ATOM 4341 C CA . ILE B 1 77 ? 41.310 67.271 -9.429 1.00 65.82 77 ILE B CA 1
ATOM 4342 C C . ILE B 1 77 ? 41.235 65.849 -9.960 1.00 64.78 77 ILE B C 1
ATOM 4343 O O . ILE B 1 77 ? 42.232 65.270 -10.390 1.00 63.01 77 ILE B O 1
ATOM 4348 N N . THR B 1 78 ? 40.032 65.296 -9.918 1.00 64.81 78 THR B N 1
ATOM 4349 C CA . THR B 1 78 ? 39.782 63.959 -10.422 1.00 65.37 78 THR B CA 1
ATOM 4350 C C . THR B 1 78 ? 38.480 64.073 -11.206 1.00 64.99 78 THR B C 1
ATOM 4351 O O . THR B 1 78 ? 37.477 64.594 -10.712 1.00 64.57 78 THR B O 1
ATOM 4355 N N . ASN B 1 79 ? 38.505 63.589 -12.439 1.00 64.91 79 ASN B N 1
ATOM 4356 C CA . ASN B 1 79 ? 37.368 63.733 -13.348 1.00 64.33 79 ASN B CA 1
ATOM 4357 C C . ASN B 1 79 ? 37.069 62.446 -14.115 1.00 64.15 79 ASN B C 1
ATOM 4358 O O . ASN B 1 79 ? 37.687 61.398 -13.925 1.00 64.54 79 ASN B O 1
ATOM 4363 N N . GLN B 1 80 ? 36.023 62.526 -14.967 1.00 63.57 80 GLN B N 1
ATOM 4364 C CA . GLN B 1 80 ? 35.827 61.484 -15.968 1.00 62.75 80 GLN B CA 1
ATOM 4365 C C . GLN B 1 80 ? 37.130 61.346 -16.761 1.00 62.70 80 GLN B C 1
ATOM 4366 O O . GLN B 1 80 ? 38.016 62.171 -16.644 1.00 63.49 80 GLN B O 1
ATOM 4372 N N . ARG B 1 81 ? 37.261 60.269 -17.544 1.00 62.45 81 ARG B N 1
ATOM 4373 C CA . ARG B 1 81 ? 38.586 60.045 -18.108 1.00 62.85 81 ARG B CA 1
ATOM 4374 C C . ARG B 1 81 ? 38.785 60.527 -19.548 1.00 63.79 81 ARG B C 1
ATOM 4375 O O . ARG B 1 81 ? 39.611 61.379 -19.832 1.00 65.30 81 ARG B O 1
ATOM 4383 N N . GLU B 1 82 ? 38.043 59.926 -20.497 1.00 63.35 82 GLU B N 1
ATOM 4384 C CA . GLU B 1 82 ? 38.323 60.227 -21.912 1.00 64.04 82 GLU B CA 1
ATOM 4385 C C . GLU B 1 82 ? 37.411 61.333 -22.491 1.00 63.94 82 GLU B C 1
ATOM 4386 O O . GLU B 1 82 ? 37.648 61.881 -23.558 1.00 63.89 82 GLU B O 1
ATOM 4392 N N . THR B 1 83 ? 36.338 61.671 -21.776 1.00 63.31 83 THR B N 1
ATOM 4393 C CA . THR B 1 83 ? 35.390 62.690 -22.231 1.00 62.56 83 THR B CA 1
ATOM 4394 C C . THR B 1 83 ? 36.093 63.936 -22.760 1.00 62.79 83 THR B C 1
ATOM 4395 O O . THR B 1 83 ? 36.821 64.602 -22.026 1.00 63.06 83 THR B O 1
ATOM 4399 N N . THR B 1 84 ? 35.861 64.251 -24.032 1.00 63.10 84 THR B N 1
ATOM 4400 C CA . THR B 1 84 ? 36.501 65.398 -24.671 1.00 63.83 84 THR B CA 1
ATOM 4401 C C . THR B 1 84 ? 35.639 66.621 -24.996 1.00 64.17 84 THR B C 1
ATOM 4402 O O . THR B 1 84 ? 34.484 66.506 -25.423 1.00 63.03 84 THR B O 1
ATOM 4406 N N . LEU B 1 85 ? 36.235 67.793 -24.790 1.00 65.41 85 LEU B N 1
ATOM 4407 C CA . LEU B 1 85 ? 35.590 69.070 -25.067 1.00 67.27 85 LEU B CA 1
ATOM 4408 C C . LEU B 1 85 ? 36.444 69.885 -26.025 1.00 67.87 85 LEU B C 1
ATOM 4409 O O . LEU B 1 85 ? 37.648 69.649 -26.173 1.00 67.80 85 LEU B O 1
ATOM 4414 N N . LEU B 1 86 ? 35.800 70.858 -26.658 1.00 68.61 86 LEU B N 1
ATOM 4415 C CA . LEU B 1 86 ? 36.449 71.747 -27.608 1.00 68.98 86 LEU B CA 1
ATOM 4416 C C . LEU B 1 86 ? 35.823 73.127 -27.366 1.00 69.68 86 LEU B C 1
ATOM 4417 O O . LEU B 1 86 ? 34.604 73.283 -27.454 1.00 69.16 86 LEU B O 1
ATOM 4422 N N . TRP B 1 87 ? 36.652 74.115 -27.032 1.00 71.14 87 TRP B N 1
ATOM 4423 C CA . TRP B 1 87 ? 36.163 75.467 -26.759 1.00 72.84 87 TRP B CA 1
ATOM 4424 C C . TRP B 1 87 ? 37.145 76.553 -27.217 1.00 74.24 87 TRP B C 1
ATOM 4425 O O . TRP B 1 87 ? 38.319 76.277 -27.487 1.00 74.11 87 TRP B O 1
ATOM 4436 N N . ASP B 1 88 ? 36.651 77.787 -27.292 1.00 75.79 88 ASP B N 1
ATOM 4437 C CA . ASP B 1 88 ? 37.442 78.943 -27.726 1.00 76.64 88 ASP B CA 1
ATOM 4438 C C . ASP B 1 88 ? 38.187 79.592 -26.551 1.00 76.14 88 ASP B C 1
ATOM 4439 O O . ASP B 1 88 ? 37.590 79.859 -25.509 1.00 75.33 88 ASP B O 1
ATOM 4444 N N . ARG B 1 89 ? 39.482 79.850 -26.731 1.00 76.21 89 ARG B N 1
ATOM 4445 C CA . ARG B 1 89 ? 40.312 80.456 -25.686 1.00 76.91 89 ARG B CA 1
ATOM 4446 C C . ARG B 1 89 ? 39.807 81.811 -25.206 1.00 78.41 89 ARG B C 1
ATOM 4447 O O . ARG B 1 89 ? 39.732 82.068 -23.999 1.00 78.72 89 ARG B O 1
ATOM 4455 N N . LYS B 1 90 ? 39.475 82.679 -26.157 1.00 79.26 90 LYS B N 1
ATOM 4456 C CA . LYS B 1 90 ? 38.989 84.015 -25.843 1.00 79.94 90 LYS B CA 1
ATOM 4457 C C . LYS B 1 90 ? 37.683 84.007 -25.054 1.00 79.96 90 LYS B C 1
ATOM 4458 O O . LYS B 1 90 ? 37.654 84.397 -23.887 1.00 80.86 90 LYS B O 1
ATOM 4464 N N . THR B 1 91 ? 36.604 83.561 -25.688 1.00 79.32 91 THR B N 1
ATOM 4465 C CA . THR B 1 91 ? 35.301 83.530 -25.032 1.00 79.53 91 THR B CA 1
ATOM 4466 C C . THR B 1 91 ? 35.218 82.577 -23.839 1.00 79.96 91 THR B C 1
ATOM 4467 O O . THR B 1 91 ? 34.495 82.843 -22.877 1.00 80.56 91 THR B O 1
ATOM 4471 N N . GLY B 1 92 ? 35.953 81.471 -23.894 1.00 80.06 92 GLY B N 1
ATOM 4472 C CA . GLY B 1 92 ? 35.857 80.519 -22.790 1.00 79.80 92 GLY B CA 1
ATOM 4473 C C . GLY B 1 92 ? 34.531 79.781 -22.865 1.00 79.42 92 GLY B C 1
ATOM 4474 O O . GLY B 1 92 ? 33.937 79.354 -21.885 1.00 79.17 92 GLY B O 1
ATOM 4475 N N . LYS B 1 93 ? 34.057 79.690 -24.116 1.00 78.89 93 LYS B N 1
ATOM 4476 C CA . LYS B 1 93 ? 32.758 79.138 -24.465 1.00 78.12 93 LYS B CA 1
ATOM 4477 C C . LYS B 1 93 ? 32.908 77.812 -25.205 1.00 77.83 93 LYS B C 1
ATOM 4478 O O . LYS B 1 93 ? 33.796 77.627 -26.027 1.00 77.20 93 LYS B O 1
ATOM 4484 N N . PRO B 1 94 ? 32.006 76.841 -24.930 1.00 77.70 94 PRO B N 1
ATOM 4485 C CA . PRO B 1 94 ? 31.996 75.554 -25.638 1.00 76.52 94 PRO B CA 1
ATOM 4486 C C . PRO B 1 94 ? 31.471 75.675 -27.070 1.00 75.47 94 PRO B C 1
ATOM 4487 O O . PRO B 1 94 ? 30.344 76.091 -27.317 1.00 74.62 94 PRO B O 1
ATOM 4491 N N . LEU B 1 95 ? 32.295 75.290 -28.044 1.00 73.84 95 LEU B N 1
ATOM 4492 C CA . LEU B 1 95 ? 31.909 75.348 -29.451 1.00 71.74 95 LEU B CA 1
ATOM 4493 C C . LEU B 1 95 ? 31.118 74.108 -29.883 1.00 70.60 95 LEU B C 1
ATOM 4494 O O . LEU B 1 95 ? 30.824 73.922 -31.065 1.00 69.97 95 LEU B O 1
ATOM 4499 N N . HIS B 1 96 ? 30.780 73.271 -28.904 1.00 69.70 96 HIS B N 1
ATOM 4500 C CA . HIS B 1 96 ? 29.999 72.053 -29.116 1.00 67.96 96 HIS B CA 1
ATOM 4501 C C . HIS B 1 96 ? 29.922 71.244 -27.819 1.00 66.73 96 HIS B C 1
ATOM 4502 O O . HIS B 1 96 ? 30.863 71.254 -27.018 1.00 66.68 96 HIS B O 1
ATOM 4509 N N . ASN B 1 97 ? 28.799 70.557 -27.606 1.00 64.45 97 ASN B N 1
ATOM 4510 C CA . ASN B 1 97 ? 28.616 69.755 -26.397 1.00 61.68 97 ASN B CA 1
ATOM 4511 C C . ASN B 1 97 ? 29.787 68.812 -26.151 1.00 60.59 97 ASN B C 1
ATOM 4512 O O . ASN B 1 97 ? 30.629 68.608 -27.021 1.00 60.55 97 ASN B O 1
ATOM 4517 N N . ALA B 1 98 ? 29.833 68.237 -24.957 1.00 60.11 98 ALA B N 1
ATOM 4518 C CA . ALA B 1 98 ? 30.908 67.326 -24.595 1.00 59.50 98 ALA B CA 1
ATOM 4519 C C . ALA B 1 98 ? 30.651 65.903 -25.080 1.00 59.12 98 ALA B C 1
ATOM 4520 O O . ALA B 1 98 ? 29.575 65.348 -24.855 1.00 57.90 98 ALA B O 1
ATOM 4522 N N . ILE B 1 99 ? 31.645 65.324 -25.751 1.00 59.15 99 ILE B N 1
ATOM 4523 C CA . ILE B 1 99 ? 31.552 63.948 -26.245 1.00 58.89 99 ILE B CA 1
ATOM 4524 C C . ILE B 1 99 ? 32.167 63.039 -25.183 1.00 57.56 99 ILE B C 1
ATOM 4525 O O . ILE B 1 99 ? 33.392 62.960 -25.049 1.00 57.01 99 ILE B O 1
ATOM 4530 N N . VAL B 1 100 ? 31.304 62.358 -24.434 1.00 56.38 100 VAL B N 1
ATOM 4531 C CA . VAL B 1 100 ? 31.727 61.469 -23.350 1.00 55.57 100 VAL B CA 1
ATOM 4532 C C . VAL B 1 100 ? 32.450 60.195 -23.801 1.00 53.80 100 VAL B C 1
ATOM 4533 O O . VAL B 1 100 ? 32.270 59.725 -24.927 1.00 52.90 100 VAL B O 1
ATOM 4537 N N . TRP B 1 101 ? 33.266 59.639 -22.908 1.00 51.91 101 TRP B N 1
ATOM 4538 C CA . TRP B 1 101 ? 33.995 58.410 -23.198 1.00 50.97 101 TRP B CA 1
ATOM 4539 C C . TRP B 1 101 ? 33.014 57.296 -23.582 1.00 50.91 101 TRP B C 1
ATOM 4540 O O . TRP B 1 101 ? 33.403 56.291 -24.176 1.00 51.13 101 TRP B O 1
ATOM 4551 N N . GLN B 1 102 ? 31.743 57.492 -23.246 1.00 50.35 102 GLN B N 1
ATOM 4552 C CA . GLN B 1 102 ? 30.703 56.515 -23.539 1.00 49.55 102 GLN B CA 1
ATOM 4553 C C . GLN B 1 102 ? 30.223 56.546 -24.982 1.00 50.43 102 GLN B C 1
ATOM 4554 O O . GLN B 1 102 ? 29.417 55.704 -25.376 1.00 49.81 102 GLN B O 1
ATOM 4560 N N . ASP B 1 103 ? 30.713 57.507 -25.766 1.00 52.25 103 ASP B N 1
ATOM 4561 C CA . ASP B 1 103 ? 30.315 57.628 -27.173 1.00 54.67 103 ASP B CA 1
ATOM 4562 C C . ASP B 1 103 ? 30.762 56.458 -28.047 1.00 54.86 103 ASP B C 1
ATOM 4563 O O . ASP B 1 103 ? 31.887 55.969 -27.932 1.00 54.92 103 ASP B O 1
ATOM 4568 N N . ARG B 1 104 ? 29.865 56.034 -28.935 1.00 55.21 104 ARG B N 1
ATOM 4569 C CA . ARG B 1 104 ? 30.106 54.925 -29.857 1.00 55.32 104 ARG B CA 1
ATOM 4570 C C . ARG B 1 104 ? 29.960 55.419 -31.296 1.00 56.02 104 ARG B C 1
ATOM 4571 O O . ARG B 1 104 ? 29.419 54.713 -32.149 1.00 57.36 104 ARG B O 1
ATOM 4579 N N . ARG B 1 105 ? 30.449 56.624 -31.565 1.00 56.17 105 ARG B N 1
ATOM 4580 C CA . ARG B 1 105 ? 30.325 57.214 -32.889 1.00 57.52 105 ARG B CA 1
ATOM 4581 C C . ARG B 1 105 ? 31.518 57.036 -33.819 1.00 57.16 105 ARG B C 1
ATOM 4582 O O . ARG B 1 105 ? 31.346 56.734 -34.997 1.00 57.41 105 ARG B O 1
ATOM 4590 N N . THR B 1 106 ? 32.722 57.218 -33.298 1.00 56.54 106 THR B N 1
ATOM 4591 C CA . THR B 1 106 ? 33.914 57.115 -34.126 1.00 56.59 106 THR B CA 1
ATOM 4592 C C . THR B 1 106 ? 34.317 55.714 -34.596 1.00 55.76 106 THR B C 1
ATOM 4593 O O . THR B 1 106 ? 35.438 55.527 -35.081 1.00 56.08 106 THR B O 1
ATOM 4597 N N . THR B 1 107 ? 33.413 54.740 -34.491 1.00 54.56 107 THR B N 1
ATOM 4598 C CA . THR B 1 107 ? 33.739 53.368 -34.901 1.00 54.05 107 THR B CA 1
ATOM 4599 C C . THR B 1 107 ? 34.354 53.249 -36.304 1.00 53.85 107 THR B C 1
ATOM 4600 O O . THR B 1 107 ? 35.489 52.789 -36.460 1.00 53.21 107 THR B O 1
ATOM 4604 N N . PRO B 1 108 ? 33.614 53.666 -37.343 1.00 54.03 108 PRO B N 1
ATOM 4605 C CA . PRO B 1 108 ? 34.152 53.571 -38.705 1.00 54.20 108 PRO B CA 1
ATOM 4606 C C . PRO B 1 108 ? 35.606 54.005 -38.844 1.00 53.86 108 PRO B C 1
ATOM 4607 O O . PRO B 1 108 ? 36.408 53.303 -39.457 1.00 53.31 108 PRO B O 1
ATOM 4611 N N . LEU B 1 109 ? 35.948 55.155 -38.274 1.00 54.75 109 LEU B N 1
ATOM 4612 C CA . LEU B 1 109 ? 37.319 55.644 -38.356 1.00 55.99 109 LEU B CA 1
ATOM 4613 C C . LEU B 1 109 ? 38.286 54.602 -37.803 1.00 56.40 109 LEU B C 1
ATOM 4614 O O . LEU B 1 109 ? 39.266 54.237 -38.456 1.00 55.55 109 LEU B O 1
ATOM 4619 N N . CYS B 1 110 ? 38.005 54.125 -36.595 1.00 56.31 110 CYS B N 1
ATOM 4620 C CA . CYS B 1 110 ? 38.857 53.129 -35.968 1.00 56.68 110 CYS B CA 1
ATOM 4621 C C . CYS B 1 110 ? 39.057 51.997 -36.959 1.00 56.28 110 CYS B C 1
ATOM 4622 O O . CYS B 1 110 ? 40.147 51.436 -37.072 1.00 56.73 110 CYS B O 1
ATOM 4625 N N . GLU B 1 111 ? 37.993 51.666 -37.682 1.00 55.07 111 GLU B N 1
ATOM 4626 C CA . GLU B 1 111 ? 38.055 50.592 -38.660 1.00 54.35 111 GLU B CA 1
ATOM 4627 C C . GLU B 1 111 ? 38.956 50.986 -39.824 1.00 54.23 111 GLU B C 1
ATOM 4628 O O . GLU B 1 111 ? 39.776 50.189 -40.293 1.00 53.51 111 GLU B O 1
ATOM 4634 N N . ALA B 1 112 ? 38.807 52.222 -40.285 1.00 54.02 112 ALA B N 1
ATOM 4635 C CA . ALA B 1 112 ? 39.640 52.710 -41.370 1.00 53.50 112 ALA B CA 1
ATOM 4636 C C . ALA B 1 112 ? 41.087 52.689 -40.884 1.00 53.41 112 ALA B C 1
ATOM 4637 O O . ALA B 1 112 ? 41.929 52.011 -41.474 1.00 54.04 112 ALA B O 1
ATOM 4639 N N . LEU B 1 113 ? 41.362 53.422 -39.802 1.00 51.96 113 LEU B N 1
ATOM 4640 C CA . LEU B 1 113 ? 42.722 53.499 -39.291 1.00 51.00 113 LEU B CA 1
ATOM 4641 C C . LEU B 1 113 ? 43.314 52.106 -39.084 1.00 50.14 113 LEU B C 1
ATOM 4642 O O . LEU B 1 113 ? 44.502 51.874 -39.267 1.00 49.14 113 LEU B O 1
ATOM 4647 N N . ARG B 1 114 ? 42.469 51.145 -38.737 1.00 50.36 114 ARG B N 1
ATOM 4648 C CA . ARG B 1 114 ? 42.905 49.768 -38.556 1.00 50.84 114 ARG B CA 1
ATOM 4649 C C . ARG B 1 114 ? 43.343 49.179 -39.881 1.00 50.76 114 ARG B C 1
ATOM 4650 O O . ARG B 1 114 ? 44.292 48.402 -39.938 1.00 50.23 114 ARG B O 1
ATOM 4658 N N . ALA B 1 115 ? 42.632 49.554 -40.940 1.00 51.85 115 ALA B N 1
ATOM 4659 C CA . ALA B 1 115 ? 42.920 49.078 -42.287 1.00 52.89 115 ALA B CA 1
ATOM 4660 C C . ALA B 1 115 ? 44.271 49.598 -42.776 1.00 53.94 115 ALA B C 1
ATOM 4661 O O . ALA B 1 115 ? 45.034 48.867 -43.407 1.00 53.21 115 ALA B O 1
ATOM 4663 N N . LYS B 1 116 ? 44.562 50.862 -42.471 1.00 55.27 116 LYS B N 1
ATOM 4664 C CA . LYS B 1 116 ? 45.817 51.494 -42.869 1.00 56.10 116 LYS B CA 1
ATOM 4665 C C . LYS B 1 116 ? 47.026 50.812 -42.228 1.00 56.82 116 LYS B C 1
ATOM 4666 O O . LYS B 1 116 ? 48.171 51.163 -42.516 1.00 58.13 116 LYS B O 1
ATOM 4672 N N . GLY B 1 117 ? 46.766 49.846 -41.352 1.00 56.69 117 GLY B N 1
ATOM 4673 C CA . GLY B 1 117 ? 47.816 49.085 -40.676 1.00 56.13 117 GLY B CA 1
ATOM 4674 C C . GLY B 1 117 ? 48.414 49.818 -39.460 1.00 55.94 117 GLY B C 1
ATOM 4675 O O . GLY B 1 117 ? 49.454 49.454 -38.933 1.00 55.38 117 GLY B O 1
ATOM 4676 N N . LEU B 1 118 ? 47.728 50.898 -39.030 1.00 55.78 118 LEU B N 1
ATOM 4677 C CA . LEU B 1 118 ? 48.278 51.740 -37.960 1.00 56.72 118 LEU B CA 1
ATOM 4678 C C . LEU B 1 118 ? 48.074 51.151 -36.554 1.00 57.12 118 LEU B C 1
ATOM 4679 O O . LEU B 1 118 ? 48.665 51.580 -35.571 1.00 57.56 118 LEU B O 1
ATOM 4684 N N . GLU B 1 119 ? 47.172 50.160 -36.468 1.00 57.63 119 GLU B N 1
ATOM 4685 C CA . GLU B 1 119 ? 46.782 49.664 -35.148 1.00 57.88 119 GLU B CA 1
ATOM 4686 C C . GLU B 1 119 ? 47.980 49.302 -34.265 1.00 57.80 119 GLU B C 1
ATOM 4687 O O . GLU B 1 119 ? 48.046 49.635 -33.088 1.00 57.94 119 GLU B O 1
ATOM 4693 N N . PRO B 1 120 ? 48.931 48.544 -34.851 1.00 57.21 120 PRO B N 1
ATOM 4694 C CA . PRO B 1 120 ? 50.153 48.155 -34.144 1.00 58.37 120 PRO B CA 1
ATOM 4695 C C . PRO B 1 120 ? 50.990 49.346 -33.641 1.00 59.37 120 PRO B C 1
ATOM 4696 O O . PRO B 1 120 ? 51.573 49.306 -32.569 1.00 59.63 120 PRO B O 1
ATOM 4700 N N . LEU B 1 121 ? 51.072 50.421 -34.457 1.00 60.19 121 LEU B N 1
ATOM 4701 C CA . LEU B 1 121 ? 51.877 51.580 -34.052 1.00 60.19 121 LEU B CA 1
ATOM 4702 C C . LEU B 1 121 ? 51.334 52.256 -32.782 1.00 59.82 121 LEU B C 1
ATOM 4703 O O . LEU B 1 121 ? 52.075 52.788 -31.966 1.00 58.56 121 LEU B O 1
ATOM 4708 N N . PHE B 1 122 ? 50.017 52.223 -32.629 1.00 60.42 122 PHE B N 1
ATOM 4709 C CA . PHE B 1 122 ? 49.395 52.839 -31.473 1.00 62.30 122 PHE B CA 1
ATOM 4710 C C . PHE B 1 122 ? 49.327 51.969 -30.223 1.00 64.13 122 PHE B C 1
ATOM 4711 O O . PHE B 1 122 ? 49.415 52.488 -29.111 1.00 65.06 122 PHE B O 1
ATOM 4719 N N . ARG B 1 123 ? 49.179 50.656 -30.382 1.00 65.84 123 ARG B N 1
ATOM 4720 C CA . ARG B 1 123 ? 49.095 49.795 -29.209 1.00 67.32 123 ARG B CA 1
ATOM 4721 C C . ARG B 1 123 ? 50.451 49.641 -28.539 1.00 67.49 123 ARG B C 1
ATOM 4722 O O . ARG B 1 123 ? 50.523 49.316 -27.355 1.00 68.28 123 ARG B O 1
ATOM 4730 N N . GLU B 1 124 ? 51.526 49.884 -29.285 1.00 66.76 124 GLU B N 1
ATOM 4731 C CA . GLU B 1 124 ? 52.867 49.773 -28.718 1.00 66.54 124 GLU B CA 1
ATOM 4732 C C . GLU B 1 124 ? 53.456 51.141 -28.364 1.00 65.20 124 GLU B C 1
ATOM 4733 O O . GLU B 1 124 ? 54.597 51.245 -27.915 1.00 65.31 124 GLU B O 1
ATOM 4739 N N . ARG B 1 125 ? 52.669 52.189 -28.565 1.00 63.01 125 ARG B N 1
ATOM 4740 C CA . ARG B 1 125 ? 53.110 53.538 -28.260 1.00 61.66 125 ARG B CA 1
ATOM 4741 C C . ARG B 1 125 ? 52.252 54.117 -27.144 1.00 60.69 125 ARG B C 1
ATOM 4742 O O . ARG B 1 125 ? 52.768 54.585 -26.128 1.00 61.11 125 ARG B O 1
ATOM 4750 N N . THR B 1 126 ? 50.937 54.081 -27.346 1.00 58.31 126 THR B N 1
ATOM 4751 C CA . THR B 1 126 ? 49.986 54.612 -26.377 1.00 55.95 126 THR B CA 1
ATOM 4752 C C . THR B 1 126 ? 49.438 53.528 -25.461 1.00 54.31 126 THR B C 1
ATOM 4753 O O . THR B 1 126 ? 48.663 53.814 -24.548 1.00 54.64 126 THR B O 1
ATOM 4757 N N . GLY B 1 127 ? 49.838 52.285 -25.711 1.00 52.16 127 GLY B N 1
ATOM 4758 C CA . GLY B 1 127 ? 49.363 51.180 -24.899 1.00 47.92 127 GLY B CA 1
ATOM 4759 C C . GLY B 1 127 ? 47.853 51.044 -24.970 1.00 44.89 127 GLY B C 1
ATOM 4760 O O . GLY B 1 127 ? 47.237 50.362 -24.154 1.00 45.15 127 GLY B O 1
ATOM 4761 N N . LEU B 1 128 ? 47.254 51.700 -25.953 1.00 40.69 128 LEU B N 1
ATOM 4762 C CA . LEU B 1 128 ? 45.819 51.650 -26.121 1.00 37.83 128 LEU B CA 1
ATOM 4763 C C . LEU B 1 128 ? 45.489 50.821 -27.352 1.00 37.32 128 LEU B C 1
ATOM 4764 O O . LEU B 1 128 ? 46.196 49.863 -27.668 1.00 37.73 128 LEU B O 1
ATOM 4769 N N . LEU B 1 129 ? 44.411 51.190 -28.035 1.00 35.75 129 LEU B N 1
ATOM 4770 C CA . LEU B 1 129 ? 43.970 50.504 -29.242 1.00 34.75 129 LEU B CA 1
ATOM 4771 C C . LEU B 1 129 ? 42.921 51.383 -29.909 1.00 36.55 129 LEU B C 1
ATOM 4772 O O . LEU B 1 129 ? 42.488 52.375 -29.326 1.00 35.99 129 LEU B O 1
ATOM 4777 N N . PHE B 1 130 ? 42.524 51.048 -31.133 1.00 38.68 130 PHE B N 1
ATOM 4778 C CA . PHE B 1 130 ? 41.524 51.855 -31.835 1.00 40.87 130 PHE B CA 1
ATOM 4779 C C . PHE B 1 130 ? 40.104 51.511 -31.404 1.00 41.46 130 PHE B C 1
ATOM 4780 O O . PHE B 1 130 ? 39.605 50.425 -31.705 1.00 41.73 130 PHE B O 1
ATOM 4788 N N . ASP B 1 131 ? 39.453 52.440 -30.709 1.00 41.66 131 ASP B N 1
ATOM 4789 C CA . ASP B 1 131 ? 38.090 52.218 -30.242 1.00 41.66 131 ASP B CA 1
ATOM 4790 C C . ASP B 1 131 ? 37.401 53.538 -29.922 1.00 41.67 131 ASP B C 1
ATOM 4791 O O . ASP B 1 131 ? 38.046 54.502 -29.519 1.00 42.20 131 ASP B O 1
ATOM 4796 N N . PRO B 1 132 ? 36.077 53.601 -30.113 1.00 42.43 132 PRO B N 1
ATOM 4797 C CA . PRO B 1 132 ? 35.246 54.786 -29.857 1.00 44.10 132 PRO B CA 1
ATOM 4798 C C . PRO B 1 132 ? 35.306 55.238 -28.399 1.00 46.23 132 PRO B C 1
ATOM 4799 O O . PRO B 1 132 ? 34.589 56.152 -27.982 1.00 46.98 132 PRO B O 1
ATOM 4803 N N . TYR B 1 133 ? 36.161 54.582 -27.627 1.00 47.43 133 TYR B N 1
ATOM 4804 C CA . TYR B 1 133 ? 36.312 54.892 -26.218 1.00 47.91 133 TYR B CA 1
ATOM 4805 C C . TYR B 1 133 ? 37.214 56.102 -26.055 1.00 47.96 133 TYR B C 1
ATOM 4806 O O . TYR B 1 133 ? 36.769 57.167 -25.633 1.00 48.29 133 TYR B O 1
ATOM 4815 N N . PHE B 1 134 ? 38.476 55.937 -26.419 1.00 47.15 134 PHE B N 1
ATOM 4816 C CA . PHE B 1 134 ? 39.479 56.998 -26.254 1.00 47.87 134 PHE B CA 1
ATOM 4817 C C . PHE B 1 134 ? 39.085 58.298 -26.975 1.00 48.69 134 PHE B C 1
ATOM 4818 O O . PHE B 1 134 ? 38.253 58.321 -27.868 1.00 50.06 134 PHE B O 1
ATOM 4826 N N . SER B 1 135 ? 39.704 59.414 -26.529 1.00 49.08 135 SER B N 1
ATOM 4827 C CA . SER B 1 135 ? 39.327 60.733 -27.048 1.00 49.75 135 SER B CA 1
ATOM 4828 C C . SER B 1 135 ? 39.911 61.017 -28.444 1.00 51.01 135 SER B C 1
ATOM 4829 O O . SER B 1 135 ? 39.461 61.893 -29.171 1.00 48.94 135 SER B O 1
ATOM 4832 N N . GLY B 1 136 ? 40.956 60.252 -28.801 1.00 52.23 136 GLY B N 1
ATOM 4833 C CA . GLY B 1 136 ? 41.659 60.490 -30.061 1.00 55.84 136 GLY B CA 1
ATOM 4834 C C . GLY B 1 136 ? 40.701 60.685 -31.249 1.00 58.12 136 GLY B C 1
ATOM 4835 O O . GLY B 1 136 ? 40.663 61.726 -31.889 1.00 58.86 136 GLY B O 1
ATOM 4836 N N . THR B 1 137 ? 39.946 59.616 -31.583 1.00 59.97 137 THR B N 1
ATOM 4837 C CA . THR B 1 137 ? 38.984 59.749 -32.678 1.00 61.36 137 THR B CA 1
ATOM 4838 C C . THR B 1 137 ? 37.830 60.687 -32.310 1.00 62.26 137 THR B C 1
ATOM 4839 O O . THR B 1 137 ? 37.197 61.308 -33.153 1.00 61.80 137 THR B O 1
ATOM 4843 N N . LYS B 1 138 ? 37.534 60.734 -30.996 1.00 63.36 138 LYS B N 1
ATOM 4844 C CA . LYS B 1 138 ? 36.464 61.596 -30.510 1.00 63.96 138 LYS B CA 1
ATOM 4845 C C . LYS B 1 138 ? 36.688 63.047 -30.931 1.00 63.87 138 LYS B C 1
ATOM 4846 O O . LYS B 1 138 ? 35.759 63.832 -31.087 1.00 64.03 138 LYS B O 1
ATOM 4852 N N . LEU B 1 139 ? 37.957 63.417 -31.101 1.00 63.38 139 LEU B N 1
ATOM 4853 C CA . LEU B 1 139 ? 38.348 64.769 -31.492 1.00 61.92 139 LEU B CA 1
ATOM 4854 C C . LEU B 1 139 ? 38.192 64.946 -32.999 1.00 61.66 139 LEU B C 1
ATOM 4855 O O . LEU B 1 139 ? 37.532 65.880 -33.446 1.00 62.06 139 LEU B O 1
ATOM 4860 N N . VAL B 1 140 ? 38.797 64.041 -33.771 1.00 61.07 140 VAL B N 1
ATOM 4861 C CA . VAL B 1 140 ? 38.727 64.066 -35.235 1.00 59.11 140 VAL B CA 1
ATOM 4862 C C . VAL B 1 140 ? 37.297 64.272 -35.731 1.00 58.28 140 VAL B C 1
ATOM 4863 O O . VAL B 1 140 ? 37.061 65.006 -36.689 1.00 57.47 140 VAL B O 1
ATOM 4867 N N . TRP B 1 141 ? 36.346 63.615 -35.082 1.00 58.46 141 TRP B N 1
ATOM 4868 C CA . TRP B 1 141 ? 34.949 63.759 -35.460 1.00 59.78 141 TRP B CA 1
ATOM 4869 C C . TRP B 1 141 ? 34.591 65.237 -35.384 1.00 61.47 141 TRP B C 1
ATOM 4870 O O . TRP B 1 141 ? 34.241 65.849 -36.388 1.00 62.92 141 TRP B O 1
ATOM 4881 N N . LEU B 1 142 ? 34.682 65.799 -34.180 1.00 63.21 142 LEU B N 1
ATOM 4882 C CA . LEU B 1 142 ? 34.396 67.215 -33.941 1.00 64.51 142 LEU B CA 1
ATOM 4883 C C . LEU B 1 142 ? 35.259 68.110 -34.832 1.00 66.25 142 LEU B C 1
ATOM 4884 O O . LEU B 1 142 ? 34.791 69.120 -35.361 1.00 66.81 142 LEU B O 1
ATOM 4889 N N . LEU B 1 143 ? 36.521 67.721 -34.986 1.00 68.15 143 LEU B N 1
ATOM 4890 C CA . LEU B 1 143 ? 37.501 68.457 -35.779 1.00 69.35 143 LEU B CA 1
ATOM 4891 C C . LEU B 1 143 ? 37.358 68.234 -37.285 1.00 70.93 143 LEU B C 1
ATOM 4892 O O . LEU B 1 143 ? 38.305 68.451 -38.039 1.00 70.35 143 LEU B O 1
ATOM 4897 N N . GLU B 1 144 ? 36.173 67.800 -37.711 1.00 73.48 144 GLU B N 1
ATOM 4898 C CA . GLU B 1 144 ? 35.885 67.548 -39.122 1.00 75.63 144 GLU B CA 1
ATOM 4899 C C . GLU B 1 144 ? 34.377 67.454 -39.392 1.00 76.22 144 GLU B C 1
ATOM 4900 O O . GLU B 1 144 ? 33.932 67.123 -40.486 1.00 76.36 144 GLU B O 1
ATOM 4906 N N . ASN B 1 145 ? 33.576 67.720 -38.338 1.00 77.65 145 ASN B N 1
ATOM 4907 C CA . ASN B 1 145 ? 32.132 67.556 -38.484 1.00 80.09 145 ASN B CA 1
ATOM 4908 C C . ASN B 1 145 ? 31.354 68.820 -38.105 1.00 81.44 145 ASN B C 1
ATOM 4909 O O . ASN B 1 145 ? 30.453 69.264 -38.800 1.00 82.21 145 ASN B O 1
ATOM 4914 N N . VAL B 1 146 ? 31.693 69.382 -36.930 1.00 82.75 146 VAL B N 1
ATOM 4915 C CA . VAL B 1 146 ? 31.129 70.683 -36.608 1.00 84.04 146 VAL B CA 1
ATOM 4916 C C . VAL B 1 146 ? 31.386 71.666 -37.766 1.00 85.08 146 VAL B C 1
ATOM 4917 O O . VAL B 1 146 ? 32.449 71.705 -38.363 1.00 85.37 146 VAL B O 1
ATOM 4921 N N . PRO B 1 147 ? 30.344 72.467 -38.068 1.00 85.76 147 PRO B N 1
ATOM 4922 C CA . PRO B 1 147 ? 30.171 73.320 -39.256 1.00 85.37 147 PRO B CA 1
ATOM 4923 C C . PRO B 1 147 ? 31.452 73.627 -40.073 1.00 84.66 147 PRO B C 1
ATOM 4924 O O . PRO B 1 147 ? 31.569 73.236 -41.234 1.00 84.80 147 PRO B O 1
ATOM 4928 N N . GLY B 1 148 ? 32.394 74.400 -39.481 1.00 83.75 148 GLY B N 1
ATOM 4929 C CA . GLY B 1 148 ? 33.627 74.743 -40.201 1.00 83.18 148 GLY B CA 1
ATOM 4930 C C . GLY B 1 148 ? 34.821 74.864 -39.251 1.00 82.52 148 GLY B C 1
ATOM 4931 O O . GLY B 1 148 ? 35.666 75.746 -39.357 1.00 81.91 148 GLY B O 1
ATOM 4932 N N . LEU B 1 149 ? 34.874 73.925 -38.290 1.00 82.34 149 LEU B N 1
ATOM 4933 C CA . LEU B 1 149 ? 35.762 73.983 -37.129 1.00 82.28 149 LEU B CA 1
ATOM 4934 C C . LEU B 1 149 ? 37.211 73.521 -37.411 1.00 82.30 149 LEU B C 1
ATOM 4935 O O . LEU B 1 149 ? 38.128 73.748 -36.627 1.00 82.06 149 LEU B O 1
ATOM 4940 N N . LYS B 1 150 ? 37.419 72.835 -38.552 1.00 82.32 150 LYS B N 1
ATOM 4941 C CA . LYS B 1 150 ? 38.784 72.315 -38.705 1.00 82.39 150 LYS B CA 1
ATOM 4942 C C . LYS B 1 150 ? 39.808 73.402 -39.084 1.00 82.55 150 LYS B C 1
ATOM 4943 O O . LYS B 1 150 ? 41.008 73.253 -38.896 1.00 82.56 150 LYS B O 1
ATOM 4949 N N . ALA B 1 151 ? 39.338 74.558 -39.586 1.00 82.38 151 ALA B N 1
ATOM 4950 C CA . ALA B 1 151 ? 40.283 75.587 -40.003 1.00 81.52 151 ALA B CA 1
ATOM 4951 C C . ALA B 1 151 ? 40.616 76.529 -38.847 1.00 81.28 151 ALA B C 1
ATOM 4952 O O . ALA B 1 151 ? 41.755 76.929 -38.629 1.00 80.95 151 ALA B O 1
ATOM 4954 N N . ARG B 1 152 ? 39.551 76.923 -38.118 1.00 81.47 152 ARG B N 1
ATOM 4955 C CA . ARG B 1 152 ? 39.704 77.741 -36.922 1.00 82.44 152 ARG B CA 1
ATOM 4956 C C . ARG B 1 152 ? 40.861 77.247 -36.052 1.00 83.27 152 ARG B C 1
ATOM 4957 O O . ARG B 1 152 ? 41.672 78.018 -35.555 1.00 83.93 152 ARG B O 1
ATOM 4965 N N . ALA B 1 153 ? 40.849 75.919 -35.836 1.00 83.81 153 ALA B N 1
ATOM 4966 C CA . ALA B 1 153 ? 41.816 75.330 -34.922 1.00 84.04 153 ALA B CA 1
ATOM 4967 C C . ALA B 1 153 ? 43.147 75.022 -35.610 1.00 83.57 153 ALA B C 1
ATOM 4968 O O . ALA B 1 153 ? 43.910 74.167 -35.180 1.00 83.30 153 ALA B O 1
ATOM 4970 N N . GLU B 1 154 ? 43.455 75.736 -36.683 1.00 82.93 154 GLU B N 1
ATOM 4971 C CA . GLU B 1 154 ? 44.712 75.537 -37.382 1.00 83.02 154 GLU B CA 1
ATOM 4972 C C . GLU B 1 154 ? 45.735 76.562 -36.900 1.00 82.54 154 GLU B C 1
ATOM 4973 O O . GLU B 1 154 ? 46.940 76.383 -37.093 1.00 82.75 154 GLU B O 1
ATOM 4979 N N . GLY B 1 155 ? 45.246 77.627 -36.264 1.00 81.49 155 GLY B N 1
ATOM 4980 C CA . GLY B 1 155 ? 46.122 78.682 -35.782 1.00 80.16 155 GLY B CA 1
ATOM 4981 C C . GLY B 1 155 ? 46.301 78.744 -34.279 1.00 79.64 155 GLY B C 1
ATOM 4982 O O . GLY B 1 155 ? 47.242 79.368 -33.789 1.00 79.49 155 GLY B O 1
ATOM 4983 N N . GLY B 1 156 ? 45.396 78.106 -33.543 1.00 79.09 156 GLY B N 1
ATOM 4984 C CA . GLY B 1 156 ? 45.496 78.104 -32.094 1.00 77.75 156 GLY B CA 1
ATOM 4985 C C . GLY B 1 156 ? 44.371 78.817 -31.361 1.00 77.19 156 GLY B C 1
ATOM 4986 O O . GLY B 1 156 ? 44.332 78.802 -30.133 1.00 76.65 156 GLY B O 1
ATOM 4987 N N . GLY B 1 157 ? 43.460 79.443 -32.103 1.00 76.93 157 GLY B N 1
ATOM 4988 C CA . GLY B 1 157 ? 42.353 80.144 -31.477 1.00 76.17 157 GLY B CA 1
ATOM 4989 C C . GLY B 1 157 ? 41.443 79.221 -30.685 1.00 76.46 157 GLY B C 1
ATOM 4990 O O . GLY B 1 157 ? 40.700 79.670 -29.809 1.00 76.65 157 GLY B O 1
ATOM 4991 N N . VAL B 1 158 ? 41.505 77.926 -30.992 1.00 76.18 158 VAL B N 1
ATOM 4992 C CA . VAL B 1 158 ? 40.679 76.922 -30.321 1.00 75.58 158 VAL B CA 1
ATOM 4993 C C . VAL B 1 158 ? 41.506 76.089 -29.342 1.00 75.43 158 VAL B C 1
ATOM 4994 O O . VAL B 1 158 ? 42.705 75.865 -29.551 1.00 75.24 158 VAL B O 1
ATOM 4998 N N . ALA B 1 159 ? 40.860 75.627 -28.277 1.00 74.30 159 ALA B N 1
ATOM 4999 C CA . ALA B 1 159 ? 41.543 74.820 -27.280 1.00 73.98 159 ALA B CA 1
ATOM 5000 C C . ALA B 1 159 ? 40.772 73.549 -26.949 1.00 74.08 159 ALA B C 1
ATOM 5001 O O . ALA B 1 159 ? 39.565 73.582 -26.692 1.00 72.97 159 ALA B O 1
ATOM 5003 N N . PHE B 1 160 ? 41.488 72.428 -26.976 1.00 74.41 160 PHE B N 1
ATOM 5004 C CA . PHE B 1 160 ? 40.918 71.122 -26.659 1.00 74.00 160 PHE B CA 1
ATOM 5005 C C . PHE B 1 160 ? 41.194 70.848 -25.188 1.00 73.61 160 PHE B C 1
ATOM 5006 O O . PHE B 1 160 ? 42.029 71.513 -24.568 1.00 73.54 160 PHE B O 1
ATOM 5014 N N . GLY B 1 161 ? 40.492 69.869 -24.630 1.00 73.29 161 GLY B N 1
ATOM 5015 C CA . GLY B 1 161 ? 40.711 69.533 -23.239 1.00 72.37 161 GLY B CA 1
ATOM 5016 C C . GLY B 1 161 ? 39.790 68.475 -22.673 1.00 70.87 161 GLY B C 1
ATOM 5017 O O . GLY B 1 161 ? 38.596 68.420 -22.984 1.00 69.64 161 GLY B O 1
ATOM 5018 N N . THR B 1 162 ? 40.370 67.622 -21.838 1.00 70.23 162 THR B N 1
ATOM 5019 C CA . THR B 1 162 ? 39.627 66.566 -21.171 1.00 69.14 162 THR B CA 1
ATOM 5020 C C . THR B 1 162 ? 38.957 67.246 -19.976 1.00 67.51 162 THR B C 1
ATOM 5021 O O . THR B 1 162 ? 39.394 68.316 -19.558 1.00 68.10 162 THR B O 1
ATOM 5025 N N . VAL B 1 163 ? 37.902 66.650 -19.432 1.00 65.29 163 VAL B N 1
ATOM 5026 C CA . VAL B 1 163 ? 37.200 67.264 -18.304 1.00 63.24 163 VAL B CA 1
ATOM 5027 C C . VAL B 1 163 ? 38.137 67.793 -17.212 1.00 62.08 163 VAL B C 1
ATOM 5028 O O . VAL B 1 163 ? 37.711 68.551 -16.344 1.00 62.08 163 VAL B O 1
ATOM 5032 N N . ASP B 1 164 ? 39.410 67.414 -17.248 1.00 60.79 164 ASP B N 1
ATOM 5033 C CA . ASP B 1 164 ? 40.337 67.907 -16.238 1.00 61.54 164 ASP B CA 1
ATOM 5034 C C . ASP B 1 164 ? 40.875 69.274 -16.649 1.00 61.77 164 ASP B C 1
ATOM 5035 O O . ASP B 1 164 ? 40.770 70.241 -15.890 1.00 62.08 164 ASP B O 1
ATOM 5040 N N . THR B 1 165 ? 41.448 69.353 -17.849 1.00 61.72 165 THR B N 1
ATOM 5041 C CA . THR B 1 165 ? 41.992 70.607 -18.365 1.00 61.27 165 THR B CA 1
ATOM 5042 C C . THR B 1 165 ? 40.872 71.637 -18.434 1.00 61.33 165 THR B C 1
ATOM 5043 O O . THR B 1 165 ? 41.115 72.836 -18.313 1.00 61.66 165 THR B O 1
ATOM 5047 N N . TRP B 1 166 ? 39.647 71.158 -18.629 1.00 61.31 166 TRP B N 1
ATOM 5048 C CA . TRP B 1 166 ? 38.482 72.034 -18.686 1.00 62.45 166 TRP B CA 1
ATOM 5049 C C . TRP B 1 166 ? 38.248 72.665 -17.319 1.00 62.73 166 TRP B C 1
ATOM 5050 O O . TRP B 1 166 ? 37.855 73.829 -17.236 1.00 63.91 166 TRP B O 1
ATOM 5061 N N . LEU B 1 167 ? 38.466 71.891 -16.253 1.00 62.26 167 LEU B N 1
ATOM 5062 C CA . LEU B 1 167 ? 38.281 72.401 -14.897 1.00 61.45 167 LEU B CA 1
ATOM 5063 C C . LEU B 1 167 ? 39.374 73.410 -14.602 1.00 61.56 167 LEU B C 1
ATOM 5064 O O . LEU B 1 167 ? 39.097 74.517 -14.135 1.00 60.32 167 LEU B O 1
ATOM 5069 N N . ILE B 1 168 ? 40.616 73.020 -14.876 1.00 61.88 168 ILE B N 1
ATOM 5070 C CA . ILE B 1 168 ? 41.754 73.901 -14.666 1.00 62.30 168 ILE B CA 1
ATOM 5071 C C . ILE B 1 168 ? 41.388 75.250 -15.269 1.00 63.03 168 ILE B C 1
ATOM 5072 O O . ILE B 1 168 ? 41.552 76.296 -14.640 1.00 62.94 168 ILE B O 1
ATOM 5077 N N . TRP B 1 169 ? 40.869 75.208 -16.490 1.00 64.04 169 TRP B N 1
ATOM 5078 C CA . TRP B 1 169 ? 40.451 76.406 -17.196 1.00 64.37 169 TRP B CA 1
ATOM 5079 C C . TRP B 1 169 ? 39.512 77.210 -16.300 1.00 63.44 169 TRP B C 1
ATOM 5080 O O . TRP B 1 169 ? 39.927 78.184 -15.684 1.00 62.66 169 TRP B O 1
ATOM 5091 N N . ASN B 1 170 ? 38.256 76.780 -16.222 1.00 63.20 170 ASN B N 1
ATOM 5092 C CA . ASN B 1 170 ? 37.235 77.440 -15.408 1.00 62.97 170 ASN B CA 1
ATOM 5093 C C . ASN B 1 170 ? 37.709 77.891 -14.029 1.00 63.60 170 ASN B C 1
ATOM 5094 O O . ASN B 1 170 ? 37.081 78.749 -13.409 1.00 63.89 170 ASN B O 1
ATOM 5099 N N . LEU B 1 171 ? 38.802 77.309 -13.543 1.00 64.14 171 LEU B N 1
ATOM 5100 C CA . LEU B 1 171 ? 39.344 77.672 -12.229 1.00 63.97 171 LEU B CA 1
ATOM 5101 C C . LEU B 1 171 ? 40.385 78.788 -12.308 1.00 63.44 171 LEU B C 1
ATOM 5102 O O . LEU B 1 171 ? 40.762 79.373 -11.290 1.00 63.38 171 LEU B O 1
ATOM 5107 N N . THR B 1 172 ? 40.851 79.077 -13.517 1.00 62.27 172 THR B N 1
ATOM 5108 C CA . THR B 1 172 ? 41.843 80.120 -13.705 1.00 61.34 172 THR B CA 1
ATOM 5109 C C . THR B 1 172 ? 41.502 81.017 -14.892 1.00 61.52 172 THR B C 1
ATOM 5110 O O . THR B 1 172 ? 42.386 81.573 -15.523 1.00 61.60 172 THR B O 1
ATOM 5114 N N . GLY B 1 173 ? 40.212 81.151 -15.186 1.00 62.18 173 GLY B N 1
ATOM 5115 C CA . GLY B 1 173 ? 39.763 81.984 -16.292 1.00 63.13 173 GLY B CA 1
ATOM 5116 C C . GLY B 1 173 ? 40.684 82.094 -17.498 1.00 64.31 173 GLY B C 1
ATOM 5117 O O . GLY B 1 173 ? 40.990 83.198 -17.955 1.00 64.33 173 GLY B O 1
ATOM 5118 N N . GLY B 1 174 ? 41.121 80.952 -18.020 1.00 65.22 174 GLY B N 1
ATOM 5119 C CA . GLY B 1 174 ? 41.999 80.952 -19.176 1.00 65.77 174 GLY B CA 1
ATOM 5120 C C . GLY B 1 174 ? 43.477 80.982 -18.830 1.00 66.90 174 GLY B C 1
ATOM 5121 O O . GLY B 1 174 ? 44.323 80.771 -19.700 1.00 66.43 174 GLY B O 1
ATOM 5122 N N . LYS B 1 175 ? 43.789 81.240 -17.562 1.00 67.83 175 LYS B N 1
ATOM 5123 C CA . LYS B 1 175 ? 45.172 81.305 -17.102 1.00 70.00 175 LYS B CA 1
ATOM 5124 C C . LYS B 1 175 ? 45.959 80.057 -17.455 1.00 70.74 175 LYS B C 1
ATOM 5125 O O . LYS B 1 175 ? 46.820 80.082 -18.337 1.00 71.36 175 LYS B O 1
ATOM 5131 N N . VAL B 1 176 ? 45.669 78.963 -16.759 1.00 71.27 176 VAL B N 1
ATOM 5132 C CA . VAL B 1 176 ? 46.368 77.713 -17.009 1.00 71.48 176 VAL B CA 1
ATOM 5133 C C . VAL B 1 176 ? 45.543 76.741 -17.851 1.00 71.85 176 VAL B C 1
ATOM 5134 O O . VAL B 1 176 ? 44.365 76.497 -17.580 1.00 71.39 176 VAL B O 1
ATOM 5138 N N . HIS B 1 177 ? 46.183 76.209 -18.890 1.00 72.78 177 HIS B N 1
ATOM 5139 C CA . HIS B 1 177 ? 45.563 75.266 -19.819 1.00 73.12 177 HIS B CA 1
ATOM 5140 C C . HIS B 1 177 ? 46.456 74.030 -19.916 1.00 72.56 177 HIS B C 1
ATOM 5141 O O . HIS B 1 177 ? 47.420 74.009 -20.685 1.00 72.56 177 HIS B O 1
ATOM 5148 N N . ALA B 1 178 ? 46.144 73.005 -19.126 1.00 71.94 178 ALA B N 1
ATOM 5149 C CA . ALA B 1 178 ? 46.942 71.779 -19.166 1.00 71.36 178 ALA B CA 1
ATOM 5150 C C . ALA B 1 178 ? 46.231 70.557 -18.542 1.00 70.62 178 ALA B C 1
ATOM 5151 O O . ALA B 1 178 ? 45.093 70.619 -18.097 1.00 70.00 178 ALA B O 1
ATOM 5153 N N . THR B 1 179 ? 46.964 69.417 -18.567 1.00 70.06 179 THR B N 1
ATOM 5154 C CA . THR B 1 179 ? 46.468 68.166 -17.992 1.00 69.02 179 THR B CA 1
ATOM 5155 C C . THR B 1 179 ? 47.641 67.272 -17.566 1.00 68.73 179 THR B C 1
ATOM 5156 O O . THR B 1 179 ? 48.771 67.460 -18.002 1.00 68.93 179 THR B O 1
ATOM 5160 N N . ASP B 1 180 ? 47.344 66.314 -16.656 1.00 67.12 180 ASP B N 1
ATOM 5161 C CA . ASP B 1 180 ? 48.381 65.386 -16.193 1.00 64.83 180 ASP B CA 1
ATOM 5162 C C . ASP B 1 180 ? 48.567 64.217 -17.167 1.00 62.59 180 ASP B C 1
ATOM 5163 O O . ASP B 1 180 ? 47.723 63.933 -18.015 1.00 62.05 180 ASP B O 1
ATOM 5168 N N . PRO B 1 181 ? 49.751 63.571 -17.074 1.00 59.96 181 PRO B N 1
ATOM 5169 C CA . PRO B 1 181 ? 50.082 62.463 -17.952 1.00 58.83 181 PRO B CA 1
ATOM 5170 C C . PRO B 1 181 ? 48.940 61.442 -18.067 1.00 57.54 181 PRO B C 1
ATOM 5171 O O . PRO B 1 181 ? 48.430 61.166 -19.145 1.00 56.52 181 PRO B O 1
ATOM 5175 N N . THR B 1 182 ? 48.514 60.892 -16.931 1.00 56.42 182 THR B N 1
ATOM 5176 C CA . THR B 1 182 ? 47.441 59.902 -16.923 1.00 53.77 182 THR B CA 1
ATOM 5177 C C . THR B 1 182 ? 46.230 60.349 -17.730 1.00 53.31 182 THR B C 1
ATOM 5178 O O . THR B 1 182 ? 45.893 59.716 -18.725 1.00 53.38 182 THR B O 1
ATOM 5182 N N . ASN B 1 183 ? 45.585 61.437 -17.318 1.00 53.20 183 ASN B N 1
ATOM 5183 C CA . ASN B 1 183 ? 44.412 61.937 -18.034 1.00 53.40 183 ASN B CA 1
ATOM 5184 C C . ASN B 1 183 ? 44.684 62.068 -19.531 1.00 54.39 183 ASN B C 1
ATOM 5185 O O . ASN B 1 183 ? 43.754 62.211 -20.325 1.00 54.30 183 ASN B O 1
ATOM 5190 N N . ALA B 1 184 ? 45.963 62.012 -19.903 1.00 54.99 184 ALA B N 1
ATOM 5191 C CA . ALA B 1 184 ? 46.387 62.122 -21.295 1.00 55.55 184 ALA B CA 1
ATOM 5192 C C . ALA B 1 184 ? 46.780 60.762 -21.853 1.00 56.62 184 ALA B C 1
ATOM 5193 O O . ALA B 1 184 ? 46.698 60.529 -23.056 1.00 58.04 184 ALA B O 1
ATOM 5195 N N . SER B 1 185 ? 47.229 59.869 -20.978 1.00 57.20 185 SER B N 1
ATOM 5196 C CA . SER B 1 185 ? 47.622 58.521 -21.390 1.00 56.73 185 SER B CA 1
ATOM 5197 C C . SER B 1 185 ? 46.421 57.822 -22.004 1.00 56.44 185 SER B C 1
ATOM 5198 O O . SER B 1 185 ? 46.558 56.950 -22.860 1.00 56.95 185 SER B O 1
ATOM 5201 N N . ARG B 1 186 ? 45.240 58.211 -21.548 1.00 55.32 186 ARG B N 1
ATOM 5202 C CA . ARG B 1 186 ? 44.017 57.631 -22.054 1.00 55.19 186 ARG B CA 1
ATOM 5203 C C . ARG B 1 186 ? 43.558 58.446 -23.260 1.00 56.04 186 ARG B C 1
ATOM 5204 O O . ARG B 1 186 ? 42.361 58.562 -23.541 1.00 56.30 186 ARG B O 1
ATOM 5212 N N . THR B 1 187 ? 44.533 59.026 -23.957 1.00 56.61 187 THR B N 1
ATOM 5213 C CA . THR B 1 187 ? 44.286 59.809 -25.168 1.00 57.57 187 THR B CA 1
ATOM 5214 C C . THR B 1 187 ? 45.176 59.156 -26.223 1.00 58.88 187 THR B C 1
ATOM 5215 O O . THR B 1 187 ? 46.349 58.850 -25.958 1.00 59.60 187 THR B O 1
ATOM 5219 N N . LEU B 1 188 ? 44.625 58.935 -27.411 1.00 58.66 188 LEU B N 1
ATOM 5220 C CA . LEU B 1 188 ? 45.364 58.264 -28.468 1.00 58.94 188 LEU B CA 1
ATOM 5221 C C . LEU B 1 188 ? 46.678 58.903 -28.908 1.00 59.78 188 LEU B C 1
ATOM 5222 O O . LEU B 1 188 ? 47.494 58.250 -29.562 1.00 59.22 188 LEU B O 1
ATOM 5227 N N . LEU B 1 189 ? 46.896 60.160 -28.531 1.00 60.73 189 LEU B N 1
ATOM 5228 C CA . LEU B 1 189 ? 48.111 60.886 -28.922 1.00 61.71 189 LEU B CA 1
ATOM 5229 C C . LEU B 1 189 ? 49.333 60.710 -28.007 1.00 61.29 189 LEU B C 1
ATOM 5230 O O . LEU B 1 189 ? 50.466 60.594 -28.479 1.00 61.31 189 LEU B O 1
ATOM 5235 N N . PHE B 1 190 ? 49.093 60.687 -26.701 1.00 60.91 190 PHE B N 1
ATOM 5236 C CA . PHE B 1 190 ? 50.154 60.552 -25.706 1.00 60.26 190 PHE B CA 1
ATOM 5237 C C . PHE B 1 190 ? 51.013 59.294 -25.830 1.00 60.45 190 PHE B C 1
ATOM 5238 O O . PHE B 1 190 ? 50.492 58.184 -25.890 1.00 61.36 190 PHE B O 1
ATOM 5246 N N . ASN B 1 191 ? 52.329 59.468 -25.866 1.00 60.99 191 ASN B N 1
ATOM 5247 C CA . ASN B 1 191 ? 53.243 58.327 -25.921 1.00 61.58 191 ASN B CA 1
ATOM 5248 C C . ASN B 1 191 ? 53.543 58.010 -24.456 1.00 62.84 191 ASN B C 1
ATOM 5249 O O . ASN B 1 191 ? 53.728 58.928 -23.651 1.00 62.10 191 ASN B O 1
ATOM 5254 N N . LEU B 1 192 ? 53.585 56.729 -24.099 1.00 64.43 192 LEU B N 1
ATOM 5255 C CA . LEU B 1 192 ? 53.845 56.381 -22.710 1.00 66.43 192 LEU B CA 1
ATOM 5256 C C . LEU B 1 192 ? 55.293 56.037 -22.371 1.00 67.76 192 LEU B C 1
ATOM 5257 O O . LEU B 1 192 ? 55.601 55.735 -21.222 1.00 68.00 192 LEU B O 1
ATOM 5262 N N . HIS B 1 193 ? 56.182 56.093 -23.358 1.00 69.86 193 HIS B N 1
ATOM 5263 C CA . HIS B 1 193 ? 57.605 55.825 -23.195 1.00 72.24 193 HIS B CA 1
ATOM 5264 C C . HIS B 1 193 ? 58.401 57.120 -23.026 1.00 73.26 193 HIS B C 1
ATOM 5265 O O . HIS B 1 193 ? 59.370 57.191 -22.283 1.00 72.68 193 HIS B O 1
ATOM 5272 N N . THR B 1 194 ? 57.994 58.131 -23.812 1.00 74.77 194 THR B N 1
ATOM 5273 C CA . THR B 1 194 ? 58.727 59.391 -23.786 1.00 76.58 194 THR B CA 1
ATOM 5274 C C . THR B 1 194 ? 58.043 60.448 -22.909 1.00 77.25 194 THR B C 1
ATOM 5275 O O . THR B 1 194 ? 58.507 61.570 -22.756 1.00 78.34 194 THR B O 1
ATOM 5279 N N . LEU B 1 195 ? 56.876 60.055 -22.363 1.00 77.88 195 LEU B N 1
ATOM 5280 C CA . LEU B 1 195 ? 56.162 60.916 -21.424 1.00 78.34 195 LEU B CA 1
ATOM 5281 C C . LEU B 1 195 ? 55.836 62.278 -22.012 1.00 78.02 195 LEU B C 1
ATOM 5282 O O . LEU B 1 195 ? 55.807 63.302 -21.338 1.00 78.31 195 LEU B O 1
ATOM 5287 N N . ALA B 1 196 ? 55.636 62.260 -23.330 1.00 77.96 196 ALA B N 1
ATOM 5288 C CA . ALA B 1 196 ? 55.141 63.439 -24.006 1.00 78.43 196 ALA B CA 1
ATOM 5289 C C . ALA B 1 196 ? 54.496 63.037 -25.318 1.00 77.65 196 ALA B C 1
ATOM 5290 O O . ALA B 1 196 ? 54.754 61.968 -25.855 1.00 77.73 196 ALA B O 1
ATOM 5292 N N . TRP B 1 197 ? 53.604 63.844 -25.881 1.00 76.13 197 TRP B N 1
ATOM 5293 C CA . TRP B 1 197 ? 52.911 63.477 -27.104 1.00 75.12 197 TRP B CA 1
ATOM 5294 C C . TRP B 1 197 ? 53.893 63.129 -28.217 1.00 75.22 197 TRP B C 1
ATOM 5295 O O . TRP B 1 197 ? 54.968 63.717 -28.312 1.00 75.56 197 TRP B O 1
ATOM 5306 N N . ASP B 1 198 ? 53.521 62.167 -29.055 1.00 75.01 198 ASP B N 1
ATOM 5307 C CA . ASP B 1 198 ? 54.371 61.759 -30.165 1.00 74.85 198 ASP B CA 1
ATOM 5308 C C . ASP B 1 198 ? 53.970 62.532 -31.421 1.00 74.68 198 ASP B C 1
ATOM 5309 O O . ASP B 1 198 ? 52.796 62.563 -31.801 1.00 74.93 198 ASP B O 1
ATOM 5314 N N . PRO B 1 199 ? 54.948 63.161 -32.089 1.00 73.89 199 PRO B N 1
ATOM 5315 C CA . PRO B 1 199 ? 54.679 63.935 -33.303 1.00 72.75 199 PRO B CA 1
ATOM 5316 C C . PRO B 1 199 ? 53.947 63.130 -34.368 1.00 71.67 199 PRO B C 1
ATOM 5317 O O . PRO B 1 199 ? 52.947 63.588 -34.922 1.00 70.65 199 PRO B O 1
ATOM 5321 N N . GLU B 1 200 ? 54.452 61.932 -34.649 1.00 70.64 200 GLU B N 1
ATOM 5322 C CA . GLU B 1 200 ? 53.844 61.064 -35.650 1.00 70.69 200 GLU B CA 1
ATOM 5323 C C . GLU B 1 200 ? 52.331 60.956 -35.446 1.00 70.98 200 GLU B C 1
ATOM 5324 O O . GLU B 1 200 ? 51.547 61.375 -36.303 1.00 70.19 200 GLU B O 1
ATOM 5330 N N . LEU B 1 201 ? 51.927 60.402 -34.307 1.00 71.05 201 LEU B N 1
ATOM 5331 C CA . LEU B 1 201 ? 50.511 60.248 -33.993 1.00 71.26 201 LEU B CA 1
ATOM 5332 C C . LEU B 1 201 ? 49.687 61.477 -34.369 1.00 72.37 201 LEU B C 1
ATOM 5333 O O . LEU B 1 201 ? 48.775 61.391 -35.191 1.00 72.61 201 LEU B O 1
ATOM 5338 N N . LEU B 1 202 ? 50.009 62.617 -33.767 1.00 73.61 202 LEU B N 1
ATOM 5339 C CA . LEU B 1 202 ? 49.287 63.855 -34.049 1.00 74.12 202 LEU B CA 1
ATOM 5340 C C . LEU B 1 202 ? 49.000 64.039 -35.532 1.00 74.33 202 LEU B C 1
ATOM 5341 O O . LEU B 1 202 ? 47.897 64.436 -35.916 1.00 73.84 202 LEU B O 1
ATOM 5346 N N . GLU B 1 203 ? 49.991 63.749 -36.366 1.00 75.08 203 GLU B N 1
ATOM 5347 C CA . GLU B 1 203 ? 49.800 63.896 -37.798 1.00 75.93 203 GLU B CA 1
ATOM 5348 C C . GLU B 1 203 ? 48.973 62.724 -38.304 1.00 74.96 203 GLU B C 1
ATOM 5349 O O . GLU B 1 203 ? 48.031 62.916 -39.072 1.00 74.50 203 GLU B O 1
ATOM 5355 N N . ALA B 1 204 ? 49.315 61.518 -37.852 1.00 73.94 204 ALA B N 1
ATOM 5356 C CA . ALA B 1 204 ? 48.610 60.303 -38.262 1.00 72.94 204 ALA B CA 1
ATOM 5357 C C . ALA B 1 204 ? 47.093 60.474 -38.262 1.00 72.66 204 ALA B C 1
ATOM 5358 O O . ALA B 1 204 ? 46.390 59.772 -38.981 1.00 72.30 204 ALA B O 1
ATOM 5360 N N . LEU B 1 205 ? 46.595 61.403 -37.450 1.00 73.54 205 LEU B N 1
ATOM 5361 C CA . LEU B 1 205 ? 45.163 61.678 -37.377 1.00 74.18 205 LEU B CA 1
ATOM 5362 C C . LEU B 1 205 ? 44.851 63.071 -37.927 1.00 75.68 205 LEU B C 1
ATOM 5363 O O . LEU B 1 205 ? 43.686 63.468 -38.014 1.00 75.51 205 LEU B O 1
ATOM 5368 N N . GLY B 1 206 ? 45.898 63.809 -38.293 1.00 77.16 206 GLY B N 1
ATOM 5369 C CA . GLY B 1 206 ? 45.720 65.142 -38.847 1.00 78.77 206 GLY B CA 1
ATOM 5370 C C . GLY B 1 206 ? 45.455 66.226 -37.820 1.00 79.64 206 GLY B C 1
ATOM 5371 O O . GLY B 1 206 ? 45.572 67.416 -38.118 1.00 79.87 206 GLY B O 1
ATOM 5372 N N . ILE B 1 207 ? 45.087 65.815 -36.611 1.00 80.46 207 ILE B N 1
ATOM 5373 C CA . ILE B 1 207 ? 44.813 66.755 -35.532 1.00 80.69 207 ILE B CA 1
ATOM 5374 C C . ILE B 1 207 ? 46.071 67.580 -35.266 1.00 80.61 207 ILE B C 1
ATOM 5375 O O . ILE B 1 207 ? 47.150 67.026 -35.041 1.00 80.25 207 ILE B O 1
ATOM 5380 N N . PRO B 1 208 ? 45.945 68.919 -35.295 1.00 80.73 208 PRO B N 1
ATOM 5381 C CA . PRO B 1 208 ? 47.049 69.854 -35.064 1.00 80.76 208 PRO B CA 1
ATOM 5382 C C . PRO B 1 208 ? 47.450 69.975 -33.596 1.00 81.24 208 PRO B C 1
ATOM 5383 O O . PRO B 1 208 ? 46.593 70.067 -32.714 1.00 81.54 208 PRO B O 1
ATOM 5387 N N . ALA B 1 209 ? 48.754 69.980 -33.339 1.00 81.03 209 ALA B N 1
ATOM 5388 C CA . ALA B 1 209 ? 49.263 70.116 -31.979 1.00 81.10 209 ALA B CA 1
ATOM 5389 C C . ALA B 1 209 ? 49.095 71.572 -31.538 1.00 81.06 209 ALA B C 1
ATOM 5390 O O . ALA B 1 209 ? 49.983 72.149 -30.917 1.00 80.99 209 ALA B O 1
ATOM 5392 N N . ALA B 1 210 ? 47.945 72.157 -31.855 1.00 81.45 210 ALA B N 1
ATOM 5393 C CA . ALA B 1 210 ? 47.685 73.550 -31.523 1.00 82.37 210 ALA B CA 1
ATOM 5394 C C . ALA B 1 210 ? 46.586 73.768 -30.490 1.00 83.18 210 ALA B C 1
ATOM 5395 O O . ALA B 1 210 ? 46.281 74.909 -30.135 1.00 83.22 210 ALA B O 1
ATOM 5397 N N . LEU B 1 211 ? 45.979 72.687 -30.016 1.00 83.83 211 LEU B N 1
ATOM 5398 C CA . LEU B 1 211 ? 44.930 72.804 -29.009 1.00 84.32 211 LEU B CA 1
ATOM 5399 C C . LEU B 1 211 ? 45.199 71.832 -27.871 1.00 84.37 211 LEU B C 1
ATOM 5400 O O . LEU B 1 211 ? 44.331 71.565 -27.042 1.00 83.94 211 LEU B O 1
ATOM 5405 N N . LEU B 1 212 ? 46.428 71.326 -27.834 1.00 84.88 212 LEU B N 1
ATOM 5406 C CA . LEU B 1 212 ? 46.849 70.374 -26.817 1.00 85.51 212 LEU B CA 1
ATOM 5407 C C . LEU B 1 212 ? 47.368 71.030 -25.541 1.00 85.87 212 LEU B C 1
ATOM 5408 O O . LEU B 1 212 ? 48.174 71.965 -25.581 1.00 85.25 212 LEU B O 1
ATOM 5413 N N . PRO B 1 213 ? 46.895 70.549 -24.383 1.00 86.19 213 PRO B N 1
ATOM 5414 C CA . PRO B 1 213 ? 47.326 71.045 -23.073 1.00 86.07 213 PRO B CA 1
ATOM 5415 C C . PRO B 1 213 ? 48.805 70.711 -22.795 1.00 85.91 213 PRO B C 1
ATOM 5416 O O . PRO B 1 213 ? 49.546 70.298 -23.675 1.00 85.41 213 PRO B O 1
ATOM 5420 N N . GLU B 1 214 ? 49.246 70.961 -21.537 1.00 86.09 214 GLU B N 1
ATOM 5421 C CA . GLU B 1 214 ? 50.665 70.772 -21.211 1.00 85.92 214 GLU B CA 1
ATOM 5422 C C . GLU B 1 214 ? 50.878 69.564 -20.296 1.00 85.10 214 GLU B C 1
ATOM 5423 O O . GLU B 1 214 ? 50.133 69.323 -19.373 1.00 84.40 214 GLU B O 1
ATOM 5429 N N . VAL B 1 215 ? 51.935 68.778 -20.610 1.00 84.96 215 VAL B N 1
ATOM 5430 C CA . VAL B 1 215 ? 52.210 67.545 -19.862 1.00 84.91 215 VAL B CA 1
ATOM 5431 C C . VAL B 1 215 ? 52.794 67.814 -18.461 1.00 84.77 215 VAL B C 1
ATOM 5432 O O . VAL B 1 215 ? 53.964 67.549 -18.198 1.00 84.88 215 VAL B O 1
ATOM 5436 N N . ARG B 1 216 ? 51.953 68.367 -17.558 1.00 84.06 216 ARG B N 1
ATOM 5437 C CA . ARG B 1 216 ? 52.401 68.585 -16.174 1.00 83.44 216 ARG B CA 1
ATOM 5438 C C . ARG B 1 216 ? 52.153 67.356 -15.286 1.00 82.09 216 ARG B C 1
ATOM 5439 O O . ARG B 1 216 ? 51.083 66.759 -15.304 1.00 82.62 216 ARG B O 1
ATOM 5447 N N . PRO B 1 217 ? 53.135 66.954 -14.453 1.00 80.50 217 PRO B N 1
ATOM 5448 C CA . PRO B 1 217 ? 52.919 65.806 -13.567 1.00 79.06 217 PRO B CA 1
ATOM 5449 C C . PRO B 1 217 ? 51.690 66.036 -12.692 1.00 78.43 217 PRO B C 1
ATOM 5450 O O . PRO B 1 217 ? 51.292 67.182 -12.462 1.00 77.91 217 PRO B O 1
ATOM 5454 N N . SER B 1 218 ? 51.091 64.950 -12.211 1.00 77.99 218 SER B N 1
ATOM 5455 C CA . SER B 1 218 ? 49.877 65.031 -11.399 1.00 77.52 218 SER B CA 1
ATOM 5456 C C . SER B 1 218 ? 50.017 65.705 -10.038 1.00 77.19 218 SER B C 1
ATOM 5457 O O . SER B 1 218 ? 49.011 66.065 -9.418 1.00 76.30 218 SER B O 1
ATOM 5460 N N . ASP B 1 219 ? 51.251 65.882 -9.574 1.00 76.79 219 ASP B N 1
ATOM 5461 C CA . ASP B 1 219 ? 51.481 66.514 -8.279 1.00 76.38 219 ASP B CA 1
ATOM 5462 C C . ASP B 1 219 ? 52.062 67.918 -8.414 1.00 76.10 219 ASP B C 1
ATOM 5463 O O . ASP B 1 219 ? 52.204 68.635 -7.425 1.00 76.23 219 ASP B O 1
ATOM 5468 N N . GLY B 1 220 ? 52.385 68.305 -9.644 1.00 76.18 220 GLY B N 1
ATOM 5469 C CA . GLY B 1 220 ? 52.961 69.615 -9.891 1.00 76.26 220 GLY B CA 1
ATOM 5470 C C . GLY B 1 220 ? 52.053 70.807 -9.640 1.00 76.60 220 GLY B C 1
ATOM 5471 O O . GLY B 1 220 ? 51.041 70.711 -8.937 1.00 76.01 220 GLY B O 1
ATOM 5472 N N . ASP B 1 221 ? 52.430 71.944 -10.221 1.00 76.84 221 ASP B N 1
ATOM 5473 C CA . ASP B 1 221 ? 51.668 73.176 -10.074 1.00 76.84 221 ASP B CA 1
ATOM 5474 C C . ASP B 1 221 ? 50.699 73.362 -11.227 1.00 76.40 221 ASP B C 1
ATOM 5475 O O . ASP B 1 221 ? 51.086 73.301 -12.393 1.00 75.26 221 ASP B O 1
ATOM 5480 N N . PHE B 1 222 ? 49.433 73.575 -10.883 1.00 76.68 222 PHE B N 1
ATOM 5481 C CA . PHE B 1 222 ? 48.389 73.797 -11.871 1.00 76.93 222 PHE B CA 1
ATOM 5482 C C . PHE B 1 222 ? 47.689 75.127 -11.609 1.00 77.33 222 PHE B C 1
ATOM 5483 O O . PHE B 1 222 ? 46.460 75.222 -11.656 1.00 76.61 222 PHE B O 1
ATOM 5491 N N . GLY B 1 223 ? 48.492 76.153 -11.332 1.00 77.96 223 GLY B N 1
ATOM 5492 C CA . GLY B 1 223 ? 47.958 77.479 -11.075 1.00 78.57 223 GLY B CA 1
ATOM 5493 C C . GLY B 1 223 ? 47.258 77.627 -9.739 1.00 78.73 223 GLY B C 1
ATOM 5494 O O . GLY B 1 223 ? 47.367 76.770 -8.862 1.00 78.35 223 GLY B O 1
ATOM 5495 N N . GLU B 1 224 ? 46.541 78.732 -9.582 1.00 79.56 224 GLU B N 1
ATOM 5496 C CA . GLU B 1 224 ? 45.813 79.009 -8.354 1.00 80.89 224 GLU B CA 1
ATOM 5497 C C . GLU B 1 224 ? 44.409 79.434 -8.731 1.00 80.89 224 GLU B C 1
ATOM 5498 O O . GLU B 1 224 ? 44.223 80.255 -9.629 1.00 81.12 224 GLU B O 1
ATOM 5504 N N . THR B 1 225 ? 43.425 78.871 -8.040 1.00 81.49 225 THR B N 1
ATOM 5505 C CA . THR B 1 225 ? 42.022 79.175 -8.306 1.00 82.16 225 THR B CA 1
ATOM 5506 C C . THR B 1 225 ? 41.694 80.660 -8.210 1.00 81.87 225 THR B C 1
ATOM 5507 O O . THR B 1 225 ? 42.398 81.426 -7.549 1.00 81.35 225 THR B O 1
ATOM 5511 N N . LEU B 1 226 ? 40.622 81.055 -8.890 1.00 82.08 226 LEU B N 1
ATOM 5512 C CA . LEU B 1 226 ? 40.172 82.438 -8.876 1.00 82.16 226 LEU B CA 1
ATOM 5513 C C . LEU B 1 226 ? 39.605 82.725 -7.495 1.00 82.10 226 LEU B C 1
ATOM 5514 O O . LEU B 1 226 ? 38.890 81.900 -6.922 1.00 82.03 226 LEU B O 1
ATOM 5519 N N . PRO B 1 227 ? 39.915 83.906 -6.944 1.00 82.17 227 PRO B N 1
ATOM 5520 C CA . PRO B 1 227 ? 39.448 84.322 -5.620 1.00 82.73 227 PRO B CA 1
ATOM 5521 C C . PRO B 1 227 ? 37.924 84.378 -5.433 1.00 83.54 227 PRO B C 1
ATOM 5522 O O . PRO B 1 227 ? 37.397 83.879 -4.438 1.00 82.93 227 PRO B O 1
ATOM 5526 N N . GLU B 1 228 ? 37.220 84.972 -6.393 1.00 84.70 228 GLU B N 1
ATOM 5527 C CA . GLU B 1 228 ? 35.767 85.109 -6.309 1.00 85.97 228 GLU B CA 1
ATOM 5528 C C . GLU B 1 228 ? 34.983 83.798 -6.457 1.00 86.23 228 GLU B C 1
ATOM 5529 O O . GLU B 1 228 ? 33.798 83.739 -6.111 1.00 86.27 228 GLU B O 1
ATOM 5535 N N . LEU B 1 229 ? 35.636 82.756 -6.971 1.00 85.84 229 LEU B N 1
ATOM 5536 C CA . LEU B 1 229 ? 34.984 81.459 -7.160 1.00 85.31 229 LEU B CA 1
ATOM 5537 C C . LEU B 1 229 ? 34.662 80.779 -5.834 1.00 84.87 229 LEU B C 1
ATOM 5538 O O . LEU B 1 229 ? 33.496 80.589 -5.492 1.00 84.52 229 LEU B O 1
ATOM 5543 N N . LEU B 1 230 ? 35.702 80.407 -5.095 1.00 84.63 230 LEU B N 1
ATOM 5544 C CA . LEU B 1 230 ? 35.532 79.758 -3.801 1.00 84.30 230 LEU B CA 1
ATOM 5545 C C . LEU B 1 230 ? 35.481 80.805 -2.695 1.00 84.34 230 LEU B C 1
ATOM 5546 O O . LEU B 1 230 ? 34.695 80.697 -1.748 1.00 83.43 230 LEU B O 1
ATOM 5551 N N . GLY B 1 231 ? 36.329 81.821 -2.828 1.00 84.34 231 GLY B N 1
ATOM 5552 C CA . GLY B 1 231 ? 36.380 82.882 -1.841 1.00 83.77 231 GLY B CA 1
ATOM 5553 C C . GLY B 1 231 ? 37.802 83.190 -1.419 1.00 83.20 231 GLY B C 1
ATOM 5554 O O . GLY B 1 231 ? 38.024 83.865 -0.412 1.00 83.55 231 GLY B O 1
ATOM 5555 N N . ALA B 1 232 ? 38.764 82.692 -2.190 1.00 82.54 232 ALA B N 1
ATOM 5556 C CA . ALA B 1 232 ? 40.175 82.912 -1.903 1.00 81.85 232 ALA B CA 1
ATOM 5557 C C . ALA B 1 232 ? 41.037 82.101 -2.855 1.00 81.78 232 ALA B C 1
ATOM 5558 O O . ALA B 1 232 ? 40.562 81.160 -3.492 1.00 81.63 232 ALA B O 1
ATOM 5560 N N . PRO B 1 233 ? 42.324 82.464 -2.968 1.00 81.60 233 PRO B N 1
ATOM 5561 C CA . PRO B 1 233 ? 43.267 81.764 -3.845 1.00 81.07 233 PRO B CA 1
ATOM 5562 C C . PRO B 1 233 ? 43.687 80.423 -3.249 1.00 80.22 233 PRO B C 1
ATOM 5563 O O . PRO B 1 233 ? 44.316 80.376 -2.191 1.00 80.14 233 PRO B O 1
ATOM 5567 N N . VAL B 1 234 ? 43.334 79.338 -3.936 1.00 79.15 234 VAL B N 1
ATOM 5568 C CA . VAL B 1 234 ? 43.665 77.990 -3.482 1.00 77.74 234 VAL B CA 1
ATOM 5569 C C . VAL B 1 234 ? 44.638 77.322 -4.454 1.00 76.77 234 VAL B C 1
ATOM 5570 O O . VAL B 1 234 ? 44.409 77.308 -5.662 1.00 76.68 234 VAL B O 1
ATOM 5574 N N . PRO B 1 235 ? 45.744 76.766 -3.938 1.00 75.82 235 PRO B N 1
ATOM 5575 C CA . PRO B 1 235 ? 46.728 76.106 -4.802 1.00 75.67 235 PRO B CA 1
ATOM 5576 C C . PRO B 1 235 ? 46.275 74.711 -5.241 1.00 75.93 235 PRO B C 1
ATOM 5577 O O . PRO B 1 235 ? 45.868 73.897 -4.413 1.00 76.77 235 PRO B O 1
ATOM 5581 N N . ILE B 1 236 ? 46.350 74.436 -6.542 1.00 75.13 236 ILE B N 1
ATOM 5582 C CA . ILE B 1 236 ? 45.957 73.132 -7.076 1.00 73.13 236 ILE B CA 1
ATOM 5583 C C . ILE B 1 236 ? 47.216 72.328 -7.400 1.00 72.00 236 ILE B C 1
ATOM 5584 O O . ILE B 1 236 ? 47.944 72.646 -8.344 1.00 71.39 236 ILE B O 1
ATOM 5589 N N . ARG B 1 237 ? 47.478 71.291 -6.612 1.00 70.44 237 ARG B N 1
ATOM 5590 C CA . ARG B 1 237 ? 48.662 70.474 -6.838 1.00 69.77 237 ARG B CA 1
ATOM 5591 C C . ARG B 1 237 ? 48.265 69.058 -7.206 1.00 67.98 237 ARG B C 1
ATOM 5592 O O . ARG B 1 237 ? 49.115 68.172 -7.312 1.00 67.16 237 ARG B O 1
ATOM 5600 N N . GLY B 1 238 ? 46.969 68.850 -7.403 1.00 65.90 238 GLY B N 1
ATOM 5601 C CA . GLY B 1 238 ? 46.493 67.529 -7.751 1.00 63.37 238 GLY B CA 1
ATOM 5602 C C . GLY B 1 238 ? 45.448 67.474 -8.846 1.00 61.53 238 GLY B C 1
ATOM 5603 O O . GLY B 1 238 ? 44.402 68.107 -8.763 1.00 60.25 238 GLY B O 1
ATOM 5604 N N . VAL B 1 239 ? 45.760 66.714 -9.887 1.00 60.95 239 VAL B N 1
ATOM 5605 C CA . VAL B 1 239 ? 44.870 66.501 -11.021 1.00 60.98 239 VAL B CA 1
ATOM 5606 C C . VAL B 1 239 ? 45.209 65.089 -11.475 1.00 60.42 239 VAL B C 1
ATOM 5607 O O . VAL B 1 239 ? 46.385 64.761 -11.682 1.00 60.20 239 VAL B O 1
ATOM 5611 N N . LEU B 1 240 ? 44.187 64.253 -11.626 1.00 59.48 240 LEU B N 1
ATOM 5612 C CA . LEU B 1 240 ? 44.422 62.864 -11.997 1.00 58.52 240 LEU B CA 1
ATOM 5613 C C . LEU B 1 240 ? 43.149 62.145 -12.427 1.00 56.99 240 LEU B C 1
ATOM 5614 O O . LEU B 1 240 ? 42.084 62.346 -11.838 1.00 57.80 240 LEU B O 1
ATOM 5619 N N . GLY B 1 241 ? 43.266 61.303 -13.451 1.00 54.66 241 GLY B N 1
ATOM 5620 C CA . GLY B 1 241 ? 42.110 60.562 -13.930 1.00 50.99 241 GLY B CA 1
ATOM 5621 C C . GLY B 1 241 ? 41.514 59.735 -12.809 1.00 48.77 241 GLY B C 1
ATOM 5622 O O . GLY B 1 241 ? 42.237 58.995 -12.131 1.00 47.92 241 GLY B O 1
ATOM 5623 N N . ASP B 1 242 ? 40.201 59.850 -12.620 1.00 46.65 242 ASP B N 1
ATOM 5624 C CA . ASP B 1 242 ? 39.515 59.128 -11.547 1.00 45.43 242 ASP B CA 1
ATOM 5625 C C . ASP B 1 242 ? 40.039 57.725 -11.260 1.00 44.66 242 ASP B C 1
ATOM 5626 O O . ASP B 1 242 ? 40.419 57.411 -10.127 1.00 44.59 242 ASP B O 1
ATOM 5631 N N . GLN B 1 243 ? 40.066 56.879 -12.278 1.00 43.07 243 GLN B N 1
ATOM 5632 C CA . GLN B 1 243 ? 40.550 55.534 -12.074 1.00 41.60 243 GLN B CA 1
ATOM 5633 C C . GLN B 1 243 ? 41.970 55.548 -11.510 1.00 40.79 243 GLN B C 1
ATOM 5634 O O . GLN B 1 243 ? 42.230 54.907 -10.496 1.00 39.32 243 GLN B O 1
ATOM 5640 N N . GLN B 1 244 ? 42.881 56.289 -12.143 1.00 40.53 244 GLN B N 1
ATOM 5641 C CA . GLN B 1 244 ? 44.257 56.358 -11.645 1.00 39.24 244 GLN B CA 1
ATOM 5642 C C . GLN B 1 244 ? 44.258 56.935 -10.244 1.00 39.39 244 GLN B C 1
ATOM 5643 O O . GLN B 1 244 ? 45.120 56.609 -9.426 1.00 39.78 244 GLN B O 1
ATOM 5649 N N . ALA B 1 245 ? 43.299 57.805 -9.965 1.00 38.24 245 ALA B N 1
ATOM 5650 C CA . ALA B 1 245 ? 43.230 58.394 -8.642 1.00 38.47 245 ALA B CA 1
ATOM 5651 C C . ALA B 1 245 ? 42.805 57.299 -7.677 1.00 38.28 245 ALA B C 1
ATOM 5652 O O . ALA B 1 245 ? 43.495 57.013 -6.695 1.00 37.56 245 ALA B O 1
ATOM 5654 N N . ALA B 1 246 ? 41.674 56.673 -7.978 1.00 37.84 246 ALA B N 1
ATOM 5655 C CA . ALA B 1 246 ? 41.152 55.607 -7.139 1.00 37.46 246 ALA B CA 1
ATOM 5656 C C . ALA B 1 246 ? 42.201 54.541 -6.817 1.00 37.05 246 ALA B C 1
ATOM 5657 O O . ALA B 1 246 ? 42.098 53.867 -5.798 1.00 38.89 246 ALA B O 1
ATOM 5659 N N . LEU B 1 247 ? 43.205 54.381 -7.674 1.00 36.29 247 LEU B N 1
ATOM 5660 C CA . LEU B 1 247 ? 44.246 53.387 -7.424 1.00 35.66 247 LEU B CA 1
ATOM 5661 C C . LEU B 1 247 ? 45.208 53.934 -6.384 1.00 37.66 247 LEU B C 1
ATOM 5662 O O . LEU B 1 247 ? 45.771 53.182 -5.587 1.00 38.45 247 LEU B O 1
ATOM 5667 N N . PHE B 1 248 ? 45.395 55.251 -6.398 1.00 39.76 248 PHE B N 1
ATOM 5668 C CA . PHE B 1 248 ? 46.290 55.907 -5.454 1.00 40.99 248 PHE B CA 1
ATOM 5669 C C . PHE B 1 248 ? 45.611 56.006 -4.090 1.00 40.23 248 PHE B C 1
ATOM 5670 O O . PHE B 1 248 ? 46.263 55.907 -3.054 1.00 40.00 248 PHE B O 1
ATOM 5678 N N . GLY B 1 249 ? 44.295 56.192 -4.098 1.00 40.16 249 GLY B N 1
ATOM 5679 C CA . GLY B 1 249 ? 43.552 56.280 -2.852 1.00 41.13 249 GLY B CA 1
ATOM 5680 C C . GLY B 1 249 ? 43.434 54.938 -2.142 1.00 41.33 249 GLY B C 1
ATOM 5681 O O . GLY B 1 249 ? 43.275 54.879 -0.923 1.00 41.58 249 GLY B O 1
ATOM 5682 N N . GLN B 1 250 ? 43.498 53.855 -2.909 1.00 40.97 250 GLN B N 1
ATOM 5683 C CA . GLN B 1 250 ? 43.419 52.514 -2.349 1.00 39.80 250 GLN B CA 1
ATOM 5684 C C . GLN B 1 250 ? 44.794 52.099 -1.855 1.00 39.15 250 GLN B C 1
ATOM 5685 O O . GLN B 1 250 ? 44.969 51.008 -1.315 1.00 40.16 250 GLN B O 1
ATOM 5691 N N . ALA B 1 251 ? 45.769 52.977 -2.051 1.00 38.37 251 ALA B N 1
ATOM 5692 C CA . ALA B 1 251 ? 47.128 52.722 -1.603 1.00 38.75 251 ALA B CA 1
ATOM 5693 C C . ALA B 1 251 ? 47.770 51.564 -2.339 1.00 39.28 251 ALA B C 1
ATOM 5694 O O . ALA B 1 251 ? 48.639 50.887 -1.792 1.00 39.60 251 ALA B O 1
ATOM 5696 N N . ALA B 1 252 ? 47.339 51.333 -3.575 1.00 39.63 252 ALA B N 1
ATOM 5697 C CA . ALA B 1 252 ? 47.882 50.240 -4.371 1.00 40.47 252 ALA B CA 1
ATOM 5698 C C . ALA B 1 252 ? 49.203 50.670 -4.990 1.00 41.87 252 ALA B C 1
ATOM 5699 O O . ALA B 1 252 ? 49.327 50.766 -6.212 1.00 43.33 252 ALA B O 1
ATOM 5701 N N . LEU B 1 253 ? 50.193 50.912 -4.137 1.00 42.26 253 LEU B N 1
ATOM 5702 C CA . LEU B 1 253 ? 51.503 51.356 -4.584 1.00 42.32 253 LEU B CA 1
ATOM 5703 C C . LEU B 1 253 ? 52.457 50.209 -4.887 1.00 42.58 253 LEU B C 1
ATOM 5704 O O . LEU B 1 253 ? 53.487 50.406 -5.524 1.00 43.29 253 LEU B O 1
ATOM 5709 N N . GLY B 1 254 ? 52.112 49.010 -4.435 1.00 43.04 254 GLY B N 1
ATOM 5710 C CA . GLY B 1 254 ? 52.965 47.858 -4.681 1.00 43.87 254 GLY B CA 1
ATOM 5711 C C . GLY B 1 254 ? 52.720 47.185 -6.022 1.00 44.27 254 GLY B C 1
ATOM 5712 O O . GLY B 1 254 ? 51.573 47.044 -6.453 1.00 44.04 254 GLY B O 1
ATOM 5713 N N . GLY B 1 255 ? 53.800 46.770 -6.683 1.00 44.02 255 GLY B N 1
ATOM 5714 C CA . GLY B 1 255 ? 53.679 46.111 -7.972 1.00 43.54 255 GLY B CA 1
ATOM 5715 C C . GLY B 1 255 ? 52.971 44.778 -7.836 1.00 43.36 255 GLY B C 1
ATOM 5716 O O . GLY B 1 255 ? 53.500 43.845 -7.233 1.00 44.34 255 GLY B O 1
ATOM 5717 N N . GLY B 1 256 ? 51.776 44.684 -8.409 1.00 42.74 256 GLY B N 1
ATOM 5718 C CA . GLY B 1 256 ? 51.001 43.463 -8.309 1.00 42.33 256 GLY B CA 1
ATOM 5719 C C . GLY B 1 256 ? 49.745 43.754 -7.511 1.00 42.05 256 GLY B C 1
ATOM 5720 O O . GLY B 1 256 ? 48.866 42.902 -7.371 1.00 42.01 256 GLY B O 1
ATOM 5721 N N . GLU B 1 257 ? 49.678 44.973 -6.980 1.00 42.46 257 GLU B N 1
ATOM 5722 C CA . GLU B 1 257 ? 48.535 45.439 -6.201 1.00 41.65 257 GLU B CA 1
ATOM 5723 C C . GLU B 1 257 ? 47.506 45.973 -7.189 1.00 39.01 257 GLU B C 1
ATOM 5724 O O . GLU B 1 257 ? 47.831 46.776 -8.064 1.00 38.64 257 GLU B O 1
ATOM 5730 N N . GLY B 1 258 ? 46.271 45.502 -7.061 1.00 36.41 258 GLY B N 1
ATOM 5731 C CA . GLY B 1 258 ? 45.223 45.947 -7.955 1.00 33.46 258 GLY B CA 1
ATOM 5732 C C . GLY B 1 258 ? 43.931 46.312 -7.246 1.00 32.02 258 GLY B C 1
ATOM 5733 O O . GLY B 1 258 ? 43.730 46.010 -6.067 1.00 30.98 258 GLY B O 1
ATOM 5734 N N . LYS B 1 259 ? 43.050 46.984 -7.970 1.00 30.26 259 LYS B N 1
ATOM 5735 C CA . LYS B 1 259 ? 41.770 47.371 -7.418 1.00 30.01 259 LYS B CA 1
ATOM 5736 C C . LYS B 1 259 ? 40.776 47.571 -8.557 1.00 29.52 259 LYS B C 1
ATOM 5737 O O . LYS B 1 259 ? 41.158 47.736 -9.715 1.00 29.44 259 LYS B O 1
ATOM 5743 N N . CYS B 1 260 ? 39.497 47.547 -8.222 1.00 28.69 260 CYS B N 1
ATOM 5744 C CA . CYS B 1 260 ? 38.467 47.735 -9.215 1.00 29.56 260 CYS B CA 1
ATOM 5745 C C . CYS B 1 260 ? 37.426 48.709 -8.680 1.00 30.80 260 CYS B C 1
ATOM 5746 O O . CYS B 1 260 ? 36.982 48.589 -7.542 1.00 32.66 260 CYS B O 1
ATOM 5749 N N . THR B 1 261 ? 37.050 49.683 -9.497 1.00 30.85 261 THR B N 1
ATOM 5750 C CA . THR B 1 261 ? 36.053 50.663 -9.098 1.00 31.01 261 THR B CA 1
ATOM 5751 C C . THR B 1 261 ? 34.764 50.368 -9.860 1.00 31.20 261 THR B C 1
ATOM 5752 O O . THR B 1 261 ? 34.784 50.140 -11.068 1.00 31.53 261 THR B O 1
ATOM 5756 N N . TYR B 1 262 ? 33.642 50.368 -9.151 1.00 31.66 262 TYR B N 1
ATOM 5757 C CA . TYR B 1 262 ? 32.363 50.068 -9.777 1.00 31.57 262 TYR B CA 1
ATOM 5758 C C . TYR B 1 262 ? 31.396 51.238 -9.806 1.00 32.81 262 TYR B C 1
ATOM 5759 O O . TYR B 1 262 ? 30.626 51.436 -8.865 1.00 31.77 262 TYR B O 1
ATOM 5768 N N . GLY B 1 263 ? 31.426 51.991 -10.901 1.00 34.13 263 GLY B N 1
ATOM 5769 C CA . GLY B 1 263 ? 30.538 53.131 -11.051 1.00 35.43 263 GLY B CA 1
ATOM 5770 C C . GLY B 1 263 ? 29.600 52.892 -12.214 1.00 35.36 263 GLY B C 1
ATOM 5771 O O . GLY B 1 263 ? 28.979 51.833 -12.295 1.00 35.49 263 GLY B O 1
ATOM 5772 N N . THR B 1 264 ? 29.481 53.865 -13.111 1.00 35.66 264 THR B N 1
ATOM 5773 C CA . THR B 1 264 ? 28.615 53.695 -14.272 1.00 36.90 264 THR B CA 1
ATOM 5774 C C . THR B 1 264 ? 29.158 52.472 -15.000 1.00 36.65 264 THR B C 1
ATOM 5775 O O . THR B 1 264 ? 28.405 51.635 -15.509 1.00 37.11 264 THR B O 1
ATOM 5779 N N . GLY B 1 265 ? 30.485 52.387 -15.027 1.00 35.31 265 GLY B N 1
ATOM 5780 C CA . GLY B 1 265 ? 31.174 51.269 -15.638 1.00 32.94 265 GLY B CA 1
ATOM 5781 C C . GLY B 1 265 ? 32.104 50.697 -14.581 1.00 32.08 265 GLY B C 1
ATOM 5782 O O . GLY B 1 265 ? 31.981 51.026 -13.397 1.00 31.64 265 GLY B O 1
ATOM 5783 N N . ALA B 1 266 ? 33.036 49.846 -14.990 1.00 30.82 266 ALA B N 1
ATOM 5784 C CA . ALA B 1 266 ? 33.968 49.253 -14.039 1.00 29.83 266 ALA B CA 1
ATOM 5785 C C . ALA B 1 266 ? 35.358 49.281 -14.613 1.00 29.02 266 ALA B C 1
ATOM 5786 O O . ALA B 1 266 ? 35.583 48.910 -15.766 1.00 26.91 266 ALA B O 1
ATOM 5788 N N . PHE B 1 267 ? 36.301 49.719 -13.796 1.00 30.00 267 PHE B N 1
ATOM 5789 C CA . PHE B 1 267 ? 37.673 49.803 -14.246 1.00 31.73 267 PHE B CA 1
ATOM 5790 C C . PHE B 1 267 ? 38.612 49.154 -13.256 1.00 32.97 267 PHE B C 1
ATOM 5791 O O . PHE B 1 267 ? 38.706 49.569 -12.100 1.00 34.28 267 PHE B O 1
ATOM 5799 N N . LEU B 1 268 ? 39.292 48.113 -13.723 1.00 33.56 268 LEU B N 1
ATOM 5800 C CA . LEU B 1 268 ? 40.234 47.383 -12.899 1.00 34.47 268 LEU B CA 1
ATOM 5801 C C . LEU B 1 268 ? 41.660 47.755 -13.317 1.00 35.15 268 LEU B C 1
ATOM 5802 O O . LEU B 1 268 ? 42.037 47.577 -14.471 1.00 35.08 268 LEU B O 1
ATOM 5807 N N . LEU B 1 269 ? 42.442 48.291 -12.384 1.00 35.83 269 LEU B N 1
ATOM 5808 C CA . LEU B 1 269 ? 43.822 48.665 -12.685 1.00 36.53 269 LEU B CA 1
ATOM 5809 C C . LEU B 1 269 ? 44.784 47.895 -11.809 1.00 36.97 269 LEU B C 1
ATOM 5810 O O . LEU B 1 269 ? 44.526 47.673 -10.634 1.00 37.57 269 LEU B O 1
ATOM 5815 N N . LEU B 1 270 ? 45.904 47.500 -12.392 1.00 38.91 270 LEU B N 1
ATOM 5816 C CA . LEU B 1 270 ? 46.907 46.746 -11.673 1.00 40.97 270 LEU B CA 1
ATOM 5817 C C . LEU B 1 270 ? 48.255 47.432 -11.802 1.00 43.28 270 LEU B C 1
ATOM 5818 O O . LEU B 1 270 ? 48.742 47.647 -12.913 1.00 43.58 270 LEU B O 1
ATOM 5823 N N . ASN B 1 271 ? 48.844 47.787 -10.662 1.00 46.09 271 ASN B N 1
ATOM 5824 C CA . ASN B 1 271 ? 50.149 48.444 -10.626 1.00 48.70 271 ASN B CA 1
ATOM 5825 C C . ASN B 1 271 ? 51.179 47.515 -11.268 1.00 50.87 271 ASN B C 1
ATOM 5826 O O . ASN B 1 271 ? 51.351 46.372 -10.840 1.00 50.41 271 ASN B O 1
ATOM 5831 N N . THR B 1 272 ? 51.857 48.005 -12.299 1.00 53.69 272 THR B N 1
ATOM 5832 C CA . THR B 1 272 ? 52.851 47.199 -12.998 1.00 57.37 272 THR B CA 1
ATOM 5833 C C . THR B 1 272 ? 54.256 47.737 -12.797 1.00 59.23 272 THR B C 1
ATOM 5834 O O . THR B 1 272 ? 55.208 47.257 -13.419 1.00 59.58 272 THR B O 1
ATOM 5838 N N . GLY B 1 273 ? 54.371 48.752 -11.945 1.00 60.53 273 GLY B N 1
ATOM 5839 C CA . GLY B 1 273 ? 55.665 49.335 -11.642 1.00 62.58 273 GLY B CA 1
ATOM 5840 C C . GLY B 1 273 ? 56.300 50.301 -12.627 1.00 63.87 273 GLY B C 1
ATOM 5841 O O . GLY B 1 273 ? 55.639 51.174 -13.195 1.00 62.66 273 GLY B O 1
ATOM 5842 N N . LYS B 1 274 ? 57.609 50.134 -12.810 1.00 65.95 274 LYS B N 1
ATOM 5843 C CA . LYS B 1 274 ? 58.405 50.978 -13.693 1.00 67.79 274 LYS B CA 1
ATOM 5844 C C . LYS B 1 274 ? 58.061 50.885 -15.177 1.00 68.58 274 LYS B C 1
ATOM 5845 O O . LYS B 1 274 ? 57.727 51.889 -15.802 1.00 68.86 274 LYS B O 1
ATOM 5851 N N . ARG B 1 275 ? 58.150 49.690 -15.745 1.00 68.94 275 ARG B N 1
ATOM 5852 C CA . ARG B 1 275 ? 57.855 49.506 -17.161 1.00 69.34 275 ARG B CA 1
ATOM 5853 C C . ARG B 1 275 ? 56.377 49.222 -17.392 1.00 68.54 275 ARG B C 1
ATOM 5854 O O . ARG B 1 275 ? 55.673 48.791 -16.482 1.00 67.85 275 ARG B O 1
ATOM 5862 N N . PRO B 1 276 ? 55.882 49.495 -18.613 1.00 68.31 276 PRO B N 1
ATOM 5863 C CA . PRO B 1 276 ? 54.483 49.262 -18.980 1.00 67.84 276 PRO B CA 1
ATOM 5864 C C . PRO B 1 276 ? 54.348 47.859 -19.563 1.00 67.93 276 PRO B C 1
ATOM 5865 O O . PRO B 1 276 ? 55.186 47.439 -20.358 1.00 68.01 276 PRO B O 1
ATOM 5869 N N . VAL B 1 277 ? 53.307 47.135 -19.163 1.00 67.94 277 VAL B N 1
ATOM 5870 C CA . VAL B 1 277 ? 53.082 45.802 -19.681 1.00 67.59 277 VAL B CA 1
ATOM 5871 C C . VAL B 1 277 ? 52.282 45.901 -20.969 1.00 68.01 277 VAL B C 1
ATOM 5872 O O . VAL B 1 277 ? 51.088 46.153 -20.957 1.00 68.73 277 VAL B O 1
ATOM 5876 N N . LEU B 1 278 ? 52.974 45.748 -22.100 1.00 68.04 278 LEU B N 1
ATOM 5877 C CA . LEU B 1 278 ? 52.236 45.825 -23.344 1.00 68.30 278 LEU B CA 1
ATOM 5878 C C . LEU B 1 278 ? 51.449 44.541 -23.628 1.00 68.59 278 LEU B C 1
ATOM 5879 O O . LEU B 1 278 ? 51.908 43.560 -24.207 1.00 68.04 278 LEU B O 1
ATOM 5884 N N . SER B 1 279 ? 50.210 44.571 -23.116 1.00 69.07 279 SER B N 1
ATOM 5885 C CA . SER B 1 279 ? 49.295 43.463 -23.327 1.00 69.83 279 SER B CA 1
ATOM 5886 C C . SER B 1 279 ? 48.859 43.385 -24.792 1.00 70.23 279 SER B C 1
ATOM 5887 O O . SER B 1 279 ? 48.869 44.372 -25.517 1.00 71.05 279 SER B O 1
ATOM 5890 N N . GLU B 1 280 ? 48.473 42.167 -25.145 1.00 69.89 280 GLU B N 1
ATOM 5891 C CA . GLU B 1 280 ? 48.012 41.859 -26.488 1.00 69.26 280 GLU B CA 1
ATOM 5892 C C . GLU B 1 280 ? 46.661 41.143 -26.398 1.00 67.25 280 GLU B C 1
ATOM 5893 O O . GLU B 1 280 ? 45.912 41.091 -27.372 1.00 66.88 280 GLU B O 1
ATOM 5899 N N . LYS B 1 281 ? 46.359 40.610 -25.212 1.00 65.08 281 LYS B N 1
ATOM 5900 C CA . LYS B 1 281 ? 45.113 39.878 -24.963 1.00 62.92 281 LYS B CA 1
ATOM 5901 C C . LYS B 1 281 ? 43.860 40.750 -24.881 1.00 59.66 281 LYS B C 1
ATOM 5902 O O . LYS B 1 281 ? 42.735 40.232 -24.928 1.00 60.37 281 LYS B O 1
ATOM 5908 N N . GLY B 1 282 ? 44.043 42.060 -24.755 1.00 54.45 282 GLY B N 1
ATOM 5909 C CA . GLY B 1 282 ? 42.891 42.937 -24.674 1.00 49.43 282 GLY B CA 1
ATOM 5910 C C . GLY B 1 282 ? 42.902 43.884 -23.493 1.00 46.32 282 GLY B C 1
ATOM 5911 O O . GLY B 1 282 ? 41.886 44.493 -23.173 1.00 45.25 282 GLY B O 1
ATOM 5912 N N . LEU B 1 283 ? 44.049 44.000 -22.837 1.00 44.22 283 LEU B N 1
ATOM 5913 C CA . LEU B 1 283 ? 44.200 44.898 -21.703 1.00 41.61 283 LEU B CA 1
ATOM 5914 C C . LEU B 1 283 ? 44.914 46.157 -22.183 1.00 41.68 283 LEU B C 1
ATOM 5915 O O . LEU B 1 283 ? 45.585 46.142 -23.213 1.00 41.99 283 LEU B O 1
ATOM 5920 N N . LEU B 1 284 ? 44.768 47.244 -21.437 1.00 41.43 284 LEU B N 1
ATOM 5921 C CA . LEU B 1 284 ? 45.404 48.501 -21.795 1.00 40.85 284 LEU B CA 1
ATOM 5922 C C . LEU B 1 284 ? 46.556 48.797 -20.853 1.00 42.06 284 LEU B C 1
ATOM 5923 O O . LEU B 1 284 ? 46.501 48.476 -19.666 1.00 43.88 284 LEU B O 1
ATOM 5928 N N . ALA B 1 285 ? 47.610 49.399 -21.381 1.00 42.40 285 ALA B N 1
ATOM 5929 C CA . ALA B 1 285 ? 48.740 49.772 -20.548 1.00 41.58 285 ALA B CA 1
ATOM 5930 C C . ALA B 1 285 ? 48.522 51.259 -20.360 1.00 41.50 285 ALA B C 1
ATOM 5931 O O . ALA B 1 285 ? 48.120 51.952 -21.296 1.00 40.55 285 ALA B O 1
ATOM 5933 N N . THR B 1 286 ? 48.757 51.753 -19.154 1.00 42.10 286 THR B N 1
ATOM 5934 C CA . THR B 1 286 ? 48.556 53.166 -18.898 1.00 42.63 286 THR B CA 1
ATOM 5935 C C . THR B 1 286 ? 49.359 53.659 -17.705 1.00 43.89 286 THR B C 1
ATOM 5936 O O . THR B 1 286 ? 49.944 52.879 -16.946 1.00 43.73 286 THR B O 1
ATOM 5940 N N . VAL B 1 287 ? 49.393 54.973 -17.549 1.00 45.00 287 VAL B N 1
ATOM 5941 C CA . VAL B 1 287 ? 50.106 55.558 -16.438 1.00 45.77 287 VAL B CA 1
ATOM 5942 C C . VAL B 1 287 ? 49.129 55.715 -15.292 1.00 45.81 287 VAL B C 1
ATOM 5943 O O . VAL B 1 287 ? 47.983 56.134 -15.484 1.00 44.77 287 VAL B O 1
ATOM 5947 N N . ALA B 1 288 ? 49.583 55.361 -14.099 1.00 47.33 288 ALA B N 1
ATOM 5948 C CA . ALA B 1 288 ? 48.753 55.484 -12.910 1.00 49.18 288 ALA B CA 1
ATOM 5949 C C . ALA B 1 288 ? 48.907 56.902 -12.358 1.00 49.11 288 ALA B C 1
ATOM 5950 O O . ALA B 1 288 ? 47.938 57.531 -11.924 1.00 47.39 288 ALA B O 1
ATOM 5952 N N . TRP B 1 289 ? 50.137 57.405 -12.400 1.00 48.99 289 TRP B N 1
ATOM 5953 C CA . TRP B 1 289 ? 50.426 58.732 -11.886 1.00 50.23 289 TRP B CA 1
ATOM 5954 C C . TRP B 1 289 ? 51.871 59.126 -12.155 1.00 52.11 289 TRP B C 1
ATOM 5955 O O . TRP B 1 289 ? 52.727 58.265 -12.370 1.00 52.70 289 TRP B O 1
ATOM 5966 N N . SER B 1 290 ? 52.130 60.431 -12.129 1.00 54.20 290 SER B N 1
ATOM 5967 C CA . SER B 1 290 ? 53.463 60.970 -12.378 1.00 57.20 290 SER B CA 1
ATOM 5968 C C . SER B 1 290 ? 53.935 61.882 -11.243 1.00 58.06 290 SER B C 1
ATOM 5969 O O . SER B 1 290 ? 53.380 62.968 -11.046 1.00 58.14 290 SER B O 1
ATOM 5972 N N . LEU B 1 291 ? 54.956 61.445 -10.503 1.00 58.92 291 LEU B N 1
ATOM 5973 C CA . LEU B 1 291 ? 55.487 62.248 -9.399 1.00 60.09 291 LEU B CA 1
ATOM 5974 C C . LEU B 1 291 ? 56.593 63.177 -9.874 1.00 61.85 291 LEU B C 1
ATOM 5975 O O . LEU B 1 291 ? 57.722 62.741 -10.128 1.00 62.09 291 LEU B O 1
ATOM 5980 N N . GLY B 1 292 ? 56.251 64.459 -9.985 1.00 62.69 292 GLY B N 1
ATOM 5981 C CA . GLY B 1 292 ? 57.201 65.460 -10.424 1.00 64.18 292 GLY B CA 1
ATOM 5982 C C . GLY B 1 292 ? 58.020 65.035 -11.627 1.00 65.39 292 GLY B C 1
ATOM 5983 O O . GLY B 1 292 ? 59.043 65.652 -11.925 1.00 66.90 292 GLY B O 1
ATOM 5984 N N . GLY B 1 293 ? 57.586 63.987 -12.322 1.00 65.30 293 GLY B N 1
ATOM 5985 C CA . GLY B 1 293 ? 58.331 63.531 -13.482 1.00 64.56 293 GLY B CA 1
ATOM 5986 C C . GLY B 1 293 ? 58.268 62.038 -13.749 1.00 63.94 293 GLY B C 1
ATOM 5987 O O . GLY B 1 293 ? 57.712 61.622 -14.765 1.00 63.41 293 GLY B O 1
ATOM 5988 N N . ARG B 1 294 ? 58.839 61.227 -12.859 1.00 63.42 294 ARG B N 1
ATOM 5989 C CA . ARG B 1 294 ? 58.815 59.780 -13.063 1.00 63.22 294 ARG B CA 1
ATOM 5990 C C . ARG B 1 294 ? 57.382 59.247 -13.064 1.00 62.82 294 ARG B C 1
ATOM 5991 O O . ARG B 1 294 ? 56.474 59.822 -12.441 1.00 61.82 294 ARG B O 1
ATOM 5999 N N . ALA B 1 295 ? 57.202 58.128 -13.757 1.00 60.97 295 ALA B N 1
ATOM 6000 C CA . ALA B 1 295 ? 55.900 57.507 -13.880 1.00 58.84 295 ALA B CA 1
ATOM 6001 C C . ALA B 1 295 ? 55.883 56.036 -13.471 1.00 58.35 295 ALA B C 1
ATOM 6002 O O . ALA B 1 295 ? 56.851 55.296 -13.675 1.00 57.87 295 ALA B O 1
ATOM 6004 N N . THR B 1 296 ? 54.767 55.628 -12.876 1.00 57.71 296 THR B N 1
ATOM 6005 C CA . THR B 1 296 ? 54.556 54.245 -12.466 1.00 55.55 296 THR B CA 1
ATOM 6006 C C . THR B 1 296 ? 53.379 53.829 -13.340 1.00 54.32 296 THR B C 1
ATOM 6007 O O . THR B 1 296 ? 52.347 54.503 -13.349 1.00 54.61 296 THR B O 1
ATOM 6011 N N . TYR B 1 297 ? 53.537 52.740 -14.085 1.00 52.98 297 TYR B N 1
ATOM 6012 C CA . TYR B 1 297 ? 52.479 52.268 -14.975 1.00 52.06 297 TYR B CA 1
ATOM 6013 C C . TYR B 1 297 ? 51.532 51.238 -14.366 1.00 49.91 297 TYR B C 1
ATOM 6014 O O . TYR B 1 297 ? 51.702 50.796 -13.226 1.00 47.92 297 TYR B O 1
ATOM 6023 N N . ALA B 1 298 ? 50.531 50.855 -15.153 1.00 48.39 298 ALA B N 1
ATOM 6024 C CA . ALA B 1 298 ? 49.548 49.874 -14.718 1.00 46.81 298 ALA B CA 1
ATOM 6025 C C . ALA B 1 298 ? 48.866 49.182 -15.891 1.00 45.31 298 ALA B C 1
ATOM 6026 O O . ALA B 1 298 ? 48.974 49.618 -17.039 1.00 46.93 298 ALA B O 1
ATOM 6028 N N . LEU B 1 299 ? 48.182 48.082 -15.597 1.00 42.57 299 LEU B N 1
ATOM 6029 C CA . LEU B 1 299 ? 47.424 47.361 -16.610 1.00 39.68 299 LEU B CA 1
ATOM 6030 C C . LEU B 1 299 ? 45.984 47.691 -16.292 1.00 38.43 299 LEU B C 1
ATOM 6031 O O . LEU B 1 299 ? 45.604 47.728 -15.125 1.00 38.10 299 LEU B O 1
ATOM 6036 N N . GLU B 1 300 ? 45.178 47.940 -17.311 1.00 36.09 300 GLU B N 1
ATOM 6037 C CA . GLU B 1 300 ? 43.795 48.269 -17.045 1.00 34.63 300 GLU B CA 1
ATOM 6038 C C . GLU B 1 300 ? 42.787 47.470 -17.854 1.00 33.32 300 GLU B C 1
ATOM 6039 O O . GLU B 1 300 ? 43.023 47.115 -19.007 1.00 33.86 300 GLU B O 1
ATOM 6045 N N . GLY B 1 301 ? 41.661 47.187 -17.214 1.00 32.11 301 GLY B N 1
ATOM 6046 C CA . GLY B 1 301 ? 40.585 46.462 -17.852 1.00 30.71 301 GLY B CA 1
ATOM 6047 C C . GLY B 1 301 ? 39.400 47.392 -17.777 1.00 29.84 301 GLY B C 1
ATOM 6048 O O . GLY B 1 301 ? 38.927 47.719 -16.689 1.00 29.77 301 GLY B O 1
ATOM 6049 N N . SER B 1 302 ? 38.932 47.848 -18.928 1.00 28.83 302 SER B N 1
ATOM 6050 C CA . SER B 1 302 ? 37.804 48.760 -18.950 1.00 28.02 302 SER B CA 1
ATOM 6051 C C . SER B 1 302 ? 36.496 48.043 -19.198 1.00 25.64 302 SER B C 1
ATOM 6052 O O . SER B 1 302 ? 36.371 47.273 -20.129 1.00 26.52 302 SER B O 1
ATOM 6055 N N . LEU B 1 303 ? 35.514 48.303 -18.358 1.00 24.42 303 LEU B N 1
ATOM 6056 C CA . LEU B 1 303 ? 34.223 47.672 -18.523 1.00 24.99 303 LEU B CA 1
ATOM 6057 C C . LEU B 1 303 ? 33.162 48.752 -18.660 1.00 25.92 303 LEU B C 1
ATOM 6058 O O . LEU B 1 303 ? 32.651 49.270 -17.663 1.00 26.65 303 LEU B O 1
ATOM 6063 N N . PHE B 1 304 ? 32.846 49.082 -19.911 1.00 26.15 304 PHE B N 1
ATOM 6064 C CA . PHE B 1 304 ? 31.873 50.116 -20.241 1.00 24.34 304 PHE B CA 1
ATOM 6065 C C . PHE B 1 304 ? 30.605 50.097 -19.403 1.00 25.42 304 PHE B C 1
ATOM 6066 O O . PHE B 1 304 ? 30.106 51.154 -19.022 1.00 27.02 304 PHE B O 1
ATOM 6074 N N . VAL B 1 305 ? 30.069 48.914 -19.123 1.00 25.10 305 VAL B N 1
ATOM 6075 C CA . VAL B 1 305 ? 28.844 48.841 -18.342 1.00 25.27 305 VAL B CA 1
ATOM 6076 C C . VAL B 1 305 ? 28.981 48.053 -17.054 1.00 26.41 305 VAL B C 1
ATOM 6077 O O . VAL B 1 305 ? 29.471 46.924 -17.055 1.00 26.52 305 VAL B O 1
ATOM 6081 N N . ALA B 1 306 ? 28.534 48.668 -15.960 1.00 26.03 306 ALA B N 1
ATOM 6082 C CA . ALA B 1 306 ? 28.577 48.040 -14.635 1.00 25.53 306 ALA B CA 1
ATOM 6083 C C . ALA B 1 306 ? 27.287 48.241 -13.829 1.00 27.22 306 ALA B C 1
ATOM 6084 O O . ALA B 1 306 ? 26.452 47.356 -13.691 1.00 30.24 306 ALA B O 1
ATOM 6086 N N . GLY B 1 307 ? 27.166 49.445 -13.246 1.00 27.24 307 GLY B N 1
ATOM 6087 C CA . GLY B 1 307 ? 25.961 49.748 -12.482 1.00 25.90 307 GLY B CA 1
ATOM 6088 C C . GLY B 1 307 ? 24.792 50.011 -13.430 1.00 26.80 307 GLY B C 1
ATOM 6089 O O . GLY B 1 307 ? 23.627 49.794 -13.122 1.00 27.34 307 GLY B O 1
ATOM 6090 N N . ALA B 1 308 ? 25.144 50.536 -14.615 1.00 28.49 308 ALA B N 1
ATOM 6091 C CA . ALA B 1 308 ? 24.119 50.793 -15.611 1.00 29.46 308 ALA B CA 1
ATOM 6092 C C . ALA B 1 308 ? 23.309 49.532 -15.894 1.00 29.77 308 ALA B C 1
ATOM 6093 O O . ALA B 1 308 ? 22.198 49.582 -16.407 1.00 28.40 308 ALA B O 1
ATOM 6095 N N . ALA B 1 309 ? 23.874 48.386 -15.525 1.00 30.09 309 ALA B N 1
ATOM 6096 C CA . ALA B 1 309 ? 23.180 47.118 -15.695 1.00 29.55 309 ALA B CA 1
ATOM 6097 C C . ALA B 1 309 ? 21.897 47.203 -14.868 1.00 28.84 309 ALA B C 1
ATOM 6098 O O . ALA B 1 309 ? 20.799 47.011 -15.382 1.00 26.68 309 ALA B O 1
ATOM 6100 N N . VAL B 1 310 ? 22.055 47.493 -13.580 1.00 28.42 310 VAL B N 1
ATOM 6101 C CA . VAL B 1 310 ? 20.925 47.642 -12.672 1.00 28.38 310 VAL B CA 1
ATOM 6102 C C . VAL B 1 310 ? 20.129 48.849 -13.160 1.00 29.98 310 VAL B C 1
ATOM 6103 O O . VAL B 1 310 ? 18.881 48.840 -13.192 1.00 26.44 310 VAL B O 1
ATOM 6107 N N . GLY B 1 311 ? 20.880 49.888 -13.531 1.00 31.43 311 GLY B N 1
ATOM 6108 C CA . GLY B 1 311 ? 20.281 51.106 -14.034 1.00 34.38 311 GLY B CA 1
ATOM 6109 C C . GLY B 1 311 ? 19.252 50.777 -15.102 1.00 36.77 311 GLY B C 1
ATOM 6110 O O . GLY B 1 311 ? 18.098 51.214 -15.027 1.00 38.12 311 GLY B O 1
ATOM 6111 N N . TRP B 1 312 ? 19.659 49.998 -16.099 1.00 35.55 312 TRP B N 1
ATOM 6112 C CA . TRP B 1 312 ? 18.729 49.631 -17.144 1.00 34.94 312 TRP B CA 1
ATOM 6113 C C . TRP B 1 312 ? 17.535 48.898 -16.538 1.00 36.14 312 TRP B C 1
ATOM 6114 O O . TRP B 1 312 ? 16.395 49.166 -16.902 1.00 35.94 312 TRP B O 1
ATOM 6125 N N . LEU B 1 313 ? 17.791 47.978 -15.611 1.00 38.34 313 LEU B N 1
ATOM 6126 C CA . LEU B 1 313 ? 16.708 47.220 -14.988 1.00 40.02 313 LEU B CA 1
ATOM 6127 C C . LEU B 1 313 ? 15.693 48.165 -14.380 1.00 42.39 313 LEU B C 1
ATOM 6128 O O . LEU B 1 313 ? 14.505 47.861 -14.316 1.00 43.07 313 LEU B O 1
ATOM 6133 N N . LYS B 1 314 ? 16.164 49.317 -13.922 1.00 44.39 314 LYS B N 1
ATOM 6134 C CA . LYS B 1 314 ? 15.256 50.290 -13.347 1.00 46.64 314 LYS B CA 1
ATOM 6135 C C . LYS B 1 314 ? 14.460 50.964 -14.470 1.00 47.00 314 LYS B C 1
ATOM 6136 O O . LYS B 1 314 ? 13.243 51.082 -14.390 1.00 47.23 314 LYS B O 1
ATOM 6142 N N . GLU B 1 315 ? 15.154 51.392 -15.520 1.00 48.24 315 GLU B N 1
ATOM 6143 C CA . GLU B 1 315 ? 14.512 52.055 -16.651 1.00 49.79 315 GLU B CA 1
ATOM 6144 C C . GLU B 1 315 ? 13.623 51.140 -17.490 1.00 49.47 315 GLU B C 1
ATOM 6145 O O . GLU B 1 315 ? 13.460 51.348 -18.689 1.00 50.73 315 GLU B O 1
ATOM 6151 N N . VAL B 1 316 ? 13.052 50.126 -16.858 1.00 48.77 316 VAL B N 1
ATOM 6152 C CA . VAL B 1 316 ? 12.152 49.203 -17.536 1.00 49.57 316 VAL B CA 1
ATOM 6153 C C . VAL B 1 316 ? 11.209 48.653 -16.491 1.00 50.48 316 VAL B C 1
ATOM 6154 O O . VAL B 1 316 ? 10.314 47.868 -16.788 1.00 49.87 316 VAL B O 1
ATOM 6158 N N . GLY B 1 317 ? 11.439 49.072 -15.254 1.00 52.36 317 GLY B N 1
ATOM 6159 C CA . GLY B 1 317 ? 10.593 48.666 -14.150 1.00 55.66 317 GLY B CA 1
ATOM 6160 C C . GLY B 1 317 ? 10.767 47.289 -13.543 1.00 57.63 317 GLY B C 1
ATOM 6161 O O . GLY B 1 317 ? 9.867 46.827 -12.839 1.00 59.00 317 GLY B O 1
ATOM 6162 N N . LEU B 1 318 ? 11.891 46.624 -13.790 1.00 58.66 318 LEU B N 1
ATOM 6163 C CA . LEU B 1 318 ? 12.096 45.299 -13.209 1.00 59.74 318 LEU B CA 1
ATOM 6164 C C . LEU B 1 318 ? 12.382 45.423 -11.718 1.00 60.27 318 LEU B C 1
ATOM 6165 O O . LEU B 1 318 ? 12.315 44.443 -10.979 1.00 60.76 318 LEU B O 1
ATOM 6170 N N . ILE B 1 319 ? 12.707 46.641 -11.294 1.00 61.10 319 ILE B N 1
ATOM 6171 C CA . ILE B 1 319 ? 12.952 46.968 -9.890 1.00 62.92 319 ILE B CA 1
ATOM 6172 C C . ILE B 1 319 ? 12.431 48.390 -9.751 1.00 64.00 319 ILE B C 1
ATOM 6173 O O . ILE B 1 319 ? 12.522 49.169 -10.696 1.00 64.58 319 ILE B O 1
ATOM 6178 N N . ARG B 1 320 ? 11.888 48.737 -8.588 1.00 66.00 320 ARG B N 1
ATOM 6179 C CA . ARG B 1 320 ? 11.239 50.038 -8.457 1.00 68.43 320 ARG B CA 1
ATOM 6180 C C . ARG B 1 320 ? 12.269 51.159 -8.286 1.00 68.62 320 ARG B C 1
ATOM 6181 O O . ARG B 1 320 ? 12.468 51.995 -9.156 1.00 69.21 320 ARG B O 1
ATOM 6189 N N . GLU B 1 321 ? 12.907 51.191 -7.100 1.00 69.46 321 GLU B N 1
ATOM 6190 C CA . GLU B 1 321 ? 14.085 52.041 -6.971 1.00 70.83 321 GLU B CA 1
ATOM 6191 C C . GLU B 1 321 ? 15.370 51.212 -6.932 1.00 70.84 321 GLU B C 1
ATOM 6192 O O . GLU B 1 321 ? 15.373 50.018 -6.656 1.00 71.42 321 GLU B O 1
ATOM 6198 N N . SER B 1 322 ? 16.486 51.893 -7.251 1.00 70.40 322 SER B N 1
ATOM 6199 C CA . SER B 1 322 ? 17.730 51.196 -7.566 1.00 69.41 322 SER B CA 1
ATOM 6200 C C . SER B 1 322 ? 18.227 50.264 -6.458 1.00 68.65 322 SER B C 1
ATOM 6201 O O . SER B 1 322 ? 19.171 49.507 -6.636 1.00 67.19 322 SER B O 1
ATOM 6204 N N . ALA B 1 323 ? 17.588 50.347 -5.274 1.00 68.62 323 ALA B N 1
ATOM 6205 C CA . ALA B 1 323 ? 18.152 49.644 -4.118 1.00 68.32 323 ALA B CA 1
ATOM 6206 C C . ALA B 1 323 ? 17.693 48.185 -3.997 1.00 67.49 323 ALA B C 1
ATOM 6207 O O . ALA B 1 323 ? 18.445 47.313 -3.585 1.00 68.23 323 ALA B O 1
ATOM 6209 N N . GLU B 1 324 ? 16.405 47.938 -4.314 1.00 65.25 324 GLU B N 1
ATOM 6210 C CA . GLU B 1 324 ? 15.902 46.569 -4.205 1.00 63.46 324 GLU B CA 1
ATOM 6211 C C . GLU B 1 324 ? 16.787 45.574 -4.963 1.00 61.08 324 GLU B C 1
ATOM 6212 O O . GLU B 1 324 ? 16.601 44.365 -4.925 1.00 61.42 324 GLU B O 1
ATOM 6218 N N . VAL B 1 325 ? 17.775 46.092 -5.686 1.00 57.70 325 VAL B N 1
ATOM 6219 C CA . VAL B 1 325 ? 18.670 45.248 -6.469 1.00 55.30 325 VAL B CA 1
ATOM 6220 C C . VAL B 1 325 ? 19.188 44.096 -5.630 1.00 53.47 325 VAL B C 1
ATOM 6221 O O . VAL B 1 325 ? 19.174 42.943 -6.063 1.00 52.93 325 VAL B O 1
ATOM 6225 N N . GLU B 1 326 ? 19.640 44.406 -4.421 1.00 51.69 326 GLU B N 1
ATOM 6226 C CA . GLU B 1 326 ? 20.171 43.365 -3.574 1.00 50.80 326 GLU B CA 1
ATOM 6227 C C . GLU B 1 326 ? 19.177 42.719 -2.630 1.00 49.28 326 GLU B C 1
ATOM 6228 O O . GLU B 1 326 ? 19.566 42.026 -1.703 1.00 50.36 326 GLU B O 1
ATOM 6234 N N . ALA B 1 327 ? 17.891 42.934 -2.865 1.00 48.44 327 ALA B N 1
ATOM 6235 C CA . ALA B 1 327 ? 16.868 42.308 -2.034 1.00 46.95 327 ALA B CA 1
ATOM 6236 C C . ALA B 1 327 ? 16.335 41.115 -2.829 1.00 45.34 327 ALA B C 1
ATOM 6237 O O . ALA B 1 327 ? 16.161 40.009 -2.299 1.00 44.41 327 ALA B O 1
ATOM 6239 N N . LEU B 1 328 ? 16.094 41.358 -4.113 1.00 42.62 328 LEU B N 1
ATOM 6240 C CA . LEU B 1 328 ? 15.603 40.335 -5.020 1.00 41.47 328 LEU B CA 1
ATOM 6241 C C . LEU B 1 328 ? 16.692 39.322 -5.271 1.00 40.59 328 LEU B C 1
ATOM 6242 O O . LEU B 1 328 ? 16.502 38.129 -5.063 1.00 41.23 328 LEU B O 1
ATOM 6247 N N . ALA B 1 329 ? 17.835 39.812 -5.738 1.00 39.35 329 ALA B N 1
ATOM 6248 C CA . ALA B 1 329 ? 18.964 38.946 -6.038 1.00 39.16 329 ALA B CA 1
ATOM 6249 C C . ALA B 1 329 ? 19.281 38.081 -4.831 1.00 38.09 329 ALA B C 1
ATOM 6250 O O . ALA B 1 329 ? 19.714 36.935 -4.968 1.00 39.54 329 ALA B O 1
ATOM 6252 N N . ALA B 1 330 ? 19.049 38.636 -3.647 1.00 35.55 330 ALA B N 1
ATOM 6253 C CA . ALA B 1 330 ? 19.308 37.927 -2.410 1.00 34.40 330 ALA B CA 1
ATOM 6254 C C . ALA B 1 330 ? 18.274 36.841 -2.122 1.00 33.85 330 ALA B C 1
ATOM 6255 O O . ALA B 1 330 ? 18.564 35.887 -1.402 1.00 34.92 330 ALA B O 1
ATOM 6257 N N . SER B 1 331 ? 17.076 36.972 -2.685 1.00 32.60 331 SER B N 1
ATOM 6258 C CA . SER B 1 331 ? 16.013 35.995 -2.443 1.00 31.72 331 SER B CA 1
ATOM 6259 C C . SER B 1 331 ? 16.159 34.689 -3.198 1.00 32.06 331 SER B C 1
ATOM 6260 O O . SER B 1 331 ? 15.388 33.757 -2.981 1.00 32.12 331 SER B O 1
ATOM 6263 N N . VAL B 1 332 ? 17.147 34.617 -4.079 1.00 32.55 332 VAL B N 1
ATOM 6264 C CA . VAL B 1 332 ? 17.389 33.414 -4.866 1.00 33.23 332 VAL B CA 1
ATOM 6265 C C . VAL B 1 332 ? 18.857 32.983 -4.787 1.00 35.26 332 VAL B C 1
ATOM 6266 O O . VAL B 1 332 ? 19.761 33.819 -4.846 1.00 36.27 332 VAL B O 1
ATOM 6270 N N . GLU B 1 333 ? 19.096 31.680 -4.667 1.00 36.50 333 GLU B N 1
ATOM 6271 C CA . GLU B 1 333 ? 20.463 31.175 -4.577 1.00 38.86 333 GLU B CA 1
ATOM 6272 C C . GLU B 1 333 ? 21.222 31.265 -5.904 1.00 38.68 333 GLU B C 1
ATOM 6273 O O . GLU B 1 333 ? 22.431 31.482 -5.922 1.00 40.18 333 GLU B O 1
ATOM 6279 N N . ASP B 1 334 ? 20.517 31.094 -7.013 1.00 37.38 334 ASP B N 1
ATOM 6280 C CA . ASP B 1 334 ? 21.150 31.163 -8.321 1.00 36.64 334 ASP B CA 1
ATOM 6281 C C . ASP B 1 334 ? 20.273 31.976 -9.253 1.00 35.03 334 ASP B C 1
ATOM 6282 O O . ASP B 1 334 ? 19.378 32.683 -8.799 1.00 37.02 334 ASP B O 1
ATOM 6287 N N . THR B 1 335 ? 20.523 31.881 -10.553 1.00 31.37 335 THR B N 1
ATOM 6288 C CA . THR B 1 335 ? 19.733 32.631 -11.519 1.00 28.77 335 THR B CA 1
ATOM 6289 C C . THR B 1 335 ? 18.899 31.712 -12.401 1.00 29.04 335 THR B C 1
ATOM 6290 O O . THR B 1 335 ? 18.214 32.174 -13.309 1.00 31.12 335 THR B O 1
ATOM 6294 N N . GLY B 1 336 ? 18.970 30.412 -12.135 1.00 28.72 336 GLY B N 1
ATOM 6295 C CA . GLY B 1 336 ? 18.218 29.442 -12.912 1.00 26.81 336 GLY B CA 1
ATOM 6296 C C . GLY B 1 336 ? 18.855 29.119 -14.250 1.00 26.87 336 GLY B C 1
ATOM 6297 O O . GLY B 1 336 ? 18.201 28.573 -15.140 1.00 28.11 336 GLY B O 1
ATOM 6298 N N . ASP B 1 337 ? 20.138 29.450 -14.372 1.00 25.12 337 ASP B N 1
ATOM 6299 C CA . ASP B 1 337 ? 20.941 29.252 -15.577 1.00 20.99 337 ASP B CA 1
ATOM 6300 C C . ASP B 1 337 ? 20.721 30.408 -16.532 1.00 19.04 337 ASP B C 1
ATOM 6301 O O . ASP B 1 337 ? 20.830 30.267 -17.751 1.00 18.68 337 ASP B O 1
ATOM 6306 N N . VAL B 1 338 ? 20.392 31.558 -15.959 1.00 18.08 338 VAL B N 1
ATOM 6307 C CA . VAL B 1 338 ? 20.184 32.763 -16.744 1.00 18.90 338 VAL B CA 1
ATOM 6308 C C . VAL B 1 338 ? 21.466 33.595 -16.722 1.00 19.59 338 VAL B C 1
ATOM 6309 O O . VAL B 1 338 ? 22.177 33.644 -15.715 1.00 19.48 338 VAL B O 1
ATOM 6313 N N . TYR B 1 339 ? 21.775 34.218 -17.854 1.00 19.12 339 TYR B N 1
ATOM 6314 C CA . TYR B 1 339 ? 22.973 35.025 -17.967 1.00 18.41 339 TYR B CA 1
ATOM 6315 C C . TYR B 1 339 ? 22.633 36.299 -18.687 1.00 19.11 339 TYR B C 1
ATOM 6316 O O . TYR B 1 339 ? 21.978 36.290 -19.725 1.00 21.07 339 TYR B O 1
ATOM 6325 N N . PHE B 1 340 ? 23.068 37.405 -18.111 1.00 20.01 340 PHE B N 1
ATOM 6326 C CA . PHE B 1 340 ? 22.793 38.701 -18.681 1.00 20.74 340 PHE B CA 1
ATOM 6327 C C . PHE B 1 340 ? 24.111 39.371 -19.038 1.00 20.50 340 PHE B C 1
ATOM 6328 O O . PHE B 1 340 ? 24.892 39.714 -18.160 1.00 19.97 340 PHE B O 1
ATOM 6336 N N . VAL B 1 341 ? 24.354 39.529 -20.335 1.00 21.12 341 VAL B N 1
ATOM 6337 C CA . VAL B 1 341 ? 25.564 40.181 -20.823 1.00 23.58 341 VAL B CA 1
ATOM 6338 C C . VAL B 1 341 ? 25.164 41.624 -21.139 1.00 25.71 341 VAL B C 1
ATOM 6339 O O . VAL B 1 341 ? 24.602 41.906 -22.197 1.00 26.36 341 VAL B O 1
ATOM 6343 N N . PRO B 1 342 ? 25.457 42.554 -20.209 1.00 28.39 342 PRO B N 1
ATOM 6344 C CA . PRO B 1 342 ? 25.185 44.000 -20.220 1.00 29.50 342 PRO B CA 1
ATOM 6345 C C . PRO B 1 342 ? 25.891 44.886 -21.247 1.00 30.92 342 PRO B C 1
ATOM 6346 O O . PRO B 1 342 ? 25.974 46.100 -21.061 1.00 31.21 342 PRO B O 1
ATOM 6350 N N . ALA B 1 343 ? 26.374 44.302 -22.336 1.00 31.97 343 ALA B N 1
ATOM 6351 C CA . ALA B 1 343 ? 27.097 45.069 -23.346 1.00 32.46 343 ALA B CA 1
ATOM 6352 C C . ALA B 1 343 ? 26.240 46.022 -24.186 1.00 33.21 343 ALA B C 1
ATOM 6353 O O . ALA B 1 343 ? 26.204 45.910 -25.417 1.00 33.91 343 ALA B O 1
ATOM 6355 N N . PHE B 1 344 ? 25.566 46.969 -23.538 1.00 32.83 344 PHE B N 1
ATOM 6356 C CA . PHE B 1 344 ? 24.729 47.911 -24.276 1.00 33.15 344 PHE B CA 1
ATOM 6357 C C . PHE B 1 344 ? 25.495 48.601 -25.408 1.00 33.95 344 PHE B C 1
ATOM 6358 O O . PHE B 1 344 ? 25.144 48.471 -26.584 1.00 33.78 344 PHE B O 1
ATOM 6366 N N . THR B 1 345 ? 26.546 49.329 -25.050 1.00 34.63 345 THR B N 1
ATOM 6367 C CA . THR B 1 345 ? 27.348 50.050 -26.032 1.00 35.00 345 THR B CA 1
ATOM 6368 C C . THR B 1 345 ? 28.515 49.210 -26.466 1.00 33.24 345 THR B C 1
ATOM 6369 O O . THR B 1 345 ? 29.621 49.719 -26.568 1.00 35.25 345 THR B O 1
ATOM 6373 N N . GLY B 1 346 ? 28.290 47.929 -26.710 1.00 31.11 346 GLY B N 1
ATOM 6374 C CA . GLY B 1 346 ? 29.444 47.179 -27.195 1.00 29.62 346 GLY B CA 1
ATOM 6375 C C . GLY B 1 346 ? 30.213 46.535 -26.040 1.00 30.17 346 GLY B C 1
ATOM 6376 O O . GLY B 1 346 ? 29.822 46.600 -24.883 1.00 29.06 346 GLY B O 1
ATOM 6377 N N . LEU B 1 347 ? 31.328 45.864 -26.390 1.00 30.29 347 LEU B N 1
ATOM 6378 C CA . LEU B 1 347 ? 32.094 45.173 -25.357 1.00 30.44 347 LEU B CA 1
ATOM 6379 C C . LEU B 1 347 ? 33.451 45.833 -25.095 1.00 32.87 347 LEU B C 1
ATOM 6380 O O . LEU B 1 347 ? 34.121 46.337 -25.987 1.00 33.99 347 LEU B O 1
ATOM 6385 N N . GLY B 1 348 ? 33.837 45.852 -23.805 1.00 34.86 348 GLY B N 1
ATOM 6386 C CA . GLY B 1 348 ? 35.125 46.436 -23.447 1.00 33.74 348 GLY B CA 1
ATOM 6387 C C . GLY B 1 348 ? 36.239 45.384 -23.423 1.00 34.75 348 GLY B C 1
ATOM 6388 O O . GLY B 1 348 ? 36.652 44.844 -24.441 1.00 37.41 348 GLY B O 1
ATOM 6389 N N . ALA B 1 349 ? 36.754 45.126 -22.206 1.00 32.95 349 ALA B N 1
ATOM 6390 C CA . ALA B 1 349 ? 37.880 44.206 -22.075 1.00 32.42 349 ALA B CA 1
ATOM 6391 C C . ALA B 1 349 ? 37.435 42.814 -21.613 1.00 32.91 349 ALA B C 1
ATOM 6392 O O . ALA B 1 349 ? 36.416 42.638 -20.957 1.00 36.30 349 ALA B O 1
ATOM 6394 N N . PRO B 1 350 ? 38.216 41.791 -22.017 1.00 32.19 350 PRO B N 1
ATOM 6395 C CA . PRO B 1 350 ? 39.335 41.965 -22.924 1.00 31.17 350 PRO B CA 1
ATOM 6396 C C . PRO B 1 350 ? 38.909 41.648 -24.360 1.00 30.80 350 PRO B C 1
ATOM 6397 O O . PRO B 1 350 ? 39.695 41.223 -25.198 1.00 31.60 350 PRO B O 1
ATOM 6401 N N . TYR B 1 351 ? 37.601 41.822 -24.615 1.00 29.06 351 TYR B N 1
ATOM 6402 C CA . TYR B 1 351 ? 37.059 41.455 -25.918 1.00 28.37 351 TYR B CA 1
ATOM 6403 C C . TYR B 1 351 ? 37.225 42.575 -26.958 1.00 27.61 351 TYR B C 1
ATOM 6404 O O . TYR B 1 351 ? 37.579 42.349 -28.108 1.00 27.15 351 TYR B O 1
ATOM 6413 N N . TRP B 1 352 ? 36.913 43.813 -26.520 1.00 26.66 352 TRP B N 1
ATOM 6414 C CA . TRP B 1 352 ? 36.914 44.950 -27.445 1.00 26.09 352 TRP B CA 1
ATOM 6415 C C . TRP B 1 352 ? 36.181 44.638 -28.756 1.00 27.56 352 TRP B C 1
ATOM 6416 O O . TRP B 1 352 ? 36.763 44.622 -29.832 1.00 28.26 352 TRP B O 1
ATOM 6427 N N . ASP B 1 353 ? 34.882 44.382 -28.613 1.00 28.40 353 ASP B N 1
ATOM 6428 C CA . ASP B 1 353 ? 33.993 44.104 -29.730 1.00 28.99 353 ASP B CA 1
ATOM 6429 C C . ASP B 1 353 ? 32.934 45.196 -29.747 1.00 29.92 353 ASP B C 1
ATOM 6430 O O . ASP B 1 353 ? 32.067 45.258 -28.878 1.00 29.05 353 ASP B O 1
ATOM 6435 N N . PRO B 1 354 ? 33.013 46.096 -30.728 1.00 30.50 354 PRO B N 1
ATOM 6436 C CA . PRO B 1 354 ? 32.051 47.195 -30.853 1.00 30.37 354 PRO B CA 1
ATOM 6437 C C . PRO B 1 354 ? 30.652 46.747 -31.254 1.00 29.66 354 PRO B C 1
ATOM 6438 O O . PRO B 1 354 ? 29.681 47.475 -31.079 1.00 29.66 354 PRO B O 1
ATOM 6442 N N . TYR B 1 355 ? 30.544 45.543 -31.784 1.00 29.41 355 TYR B N 1
ATOM 6443 C CA . TYR B 1 355 ? 29.252 45.079 -32.252 1.00 29.89 355 TYR B CA 1
ATOM 6444 C C . TYR B 1 355 ? 28.442 44.195 -31.315 1.00 29.93 355 TYR B C 1
ATOM 6445 O O . TYR B 1 355 ? 27.419 43.632 -31.722 1.00 29.81 355 TYR B O 1
ATOM 6454 N N . ALA B 1 356 ? 28.891 44.091 -30.064 1.00 27.93 356 ALA B N 1
ATOM 6455 C CA . ALA B 1 356 ? 28.206 43.294 -29.059 1.00 25.85 356 ALA B CA 1
ATOM 6456 C C . ALA B 1 356 ? 27.104 44.142 -28.452 1.00 26.33 356 ALA B C 1
ATOM 6457 O O . ALA B 1 356 ? 27.207 45.363 -28.420 1.00 27.65 356 ALA B O 1
ATOM 6459 N N . ARG B 1 357 ? 26.051 43.494 -27.971 1.00 25.14 357 ARG B N 1
ATOM 6460 C CA . ARG B 1 357 ? 24.926 44.201 -27.372 1.00 23.60 357 ARG B CA 1
ATOM 6461 C C . ARG B 1 357 ? 24.393 43.442 -26.155 1.00 23.17 357 ARG B C 1
ATOM 6462 O O . ARG B 1 357 ? 24.760 42.283 -25.918 1.00 21.75 357 ARG B O 1
ATOM 6470 N N . GLY B 1 358 ? 23.524 44.112 -25.398 1.00 21.52 358 GLY B N 1
ATOM 6471 C CA . GLY B 1 358 ? 22.925 43.514 -24.220 1.00 20.89 358 GLY B CA 1
ATOM 6472 C C . GLY B 1 358 ? 22.202 42.234 -24.582 1.00 20.68 358 GLY B C 1
ATOM 6473 O O . GLY B 1 358 ? 21.342 42.225 -25.467 1.00 19.57 358 GLY B O 1
ATOM 6474 N N . THR B 1 359 ? 22.542 41.157 -23.878 1.00 20.29 359 THR B N 1
ATOM 6475 C CA . THR B 1 359 ? 21.967 39.846 -24.138 1.00 19.80 359 THR B CA 1
ATOM 6476 C C . THR B 1 359 ? 21.525 39.087 -22.875 1.00 20.67 359 THR B C 1
ATOM 6477 O O . THR B 1 359 ? 22.234 39.059 -21.869 1.00 19.19 359 THR B O 1
ATOM 6481 N N . LEU B 1 360 ? 20.344 38.478 -22.940 1.00 21.84 360 LEU B N 1
ATOM 6482 C CA . LEU B 1 360 ? 19.828 37.673 -21.840 1.00 21.78 360 LEU B CA 1
ATOM 6483 C C . LEU B 1 360 ? 19.801 36.253 -22.363 1.00 21.92 360 LEU B C 1
ATOM 6484 O O . LEU B 1 360 ? 19.516 36.037 -23.535 1.00 22.05 360 LEU B O 1
ATOM 6489 N N . LEU B 1 361 ? 20.095 35.282 -21.507 1.00 22.63 361 LEU B N 1
ATOM 6490 C CA . LEU B 1 361 ? 20.117 33.900 -21.953 1.00 22.51 361 LEU B CA 1
ATOM 6491 C C . LEU B 1 361 ? 19.544 32.900 -20.963 1.00 23.08 361 LEU B C 1
ATOM 6492 O O . LEU B 1 361 ? 19.640 33.084 -19.752 1.00 25.27 361 LEU B O 1
ATOM 6497 N N . GLY B 1 362 ? 18.941 31.844 -21.504 1.00 22.93 362 GLY B N 1
ATOM 6498 C CA . GLY B 1 362 ? 18.389 30.783 -20.688 1.00 23.44 362 GLY B CA 1
ATOM 6499 C C . GLY B 1 362 ? 17.112 31.078 -19.944 1.00 24.74 362 GLY B C 1
ATOM 6500 O O . GLY B 1 362 ? 16.868 30.492 -18.890 1.00 24.90 362 GLY B O 1
ATOM 6501 N N . LEU B 1 363 ? 16.294 31.977 -20.479 1.00 25.80 363 LEU B N 1
ATOM 6502 C CA . LEU B 1 363 ? 15.028 32.308 -19.836 1.00 26.20 363 LEU B CA 1
ATOM 6503 C C . LEU B 1 363 ? 14.076 31.130 -19.982 1.00 26.21 363 LEU B C 1
ATOM 6504 O O . LEU B 1 363 ? 14.042 30.470 -21.015 1.00 25.94 363 LEU B O 1
ATOM 6509 N N . THR B 1 364 ? 13.310 30.868 -18.934 1.00 26.65 364 THR B N 1
ATOM 6510 C CA . THR B 1 364 ? 12.351 29.772 -18.928 1.00 26.66 364 THR B CA 1
ATOM 6511 C C . THR B 1 364 ? 11.062 30.278 -18.297 1.00 27.75 364 THR B C 1
ATOM 6512 O O . THR B 1 364 ? 11.056 31.325 -17.657 1.00 30.06 364 THR B O 1
ATOM 6516 N N . ARG B 1 365 ? 9.971 29.545 -18.470 1.00 28.63 365 ARG B N 1
ATOM 6517 C CA . ARG B 1 365 ? 8.682 29.978 -17.937 1.00 28.54 365 ARG B CA 1
ATOM 6518 C C . ARG B 1 365 ? 8.793 30.446 -16.478 1.00 28.30 365 ARG B C 1
ATOM 6519 O O . ARG B 1 365 ? 7.977 31.209 -15.972 1.00 29.86 365 ARG B O 1
ATOM 6527 N N . GLY B 1 366 ? 9.845 29.946 -15.798 1.00 27.06 366 GLY B N 1
ATOM 6528 C CA . GLY B 1 366 ? 9.986 30.223 -14.372 1.00 26.59 366 GLY B CA 1
ATOM 6529 C C . GLY B 1 366 ? 11.030 31.303 -14.059 1.00 26.48 366 GLY B C 1
ATOM 6530 O O . GLY B 1 366 ? 11.228 31.687 -12.912 1.00 28.32 366 GLY B O 1
ATOM 6531 N N . THR B 1 367 ? 11.748 31.767 -15.098 1.00 26.23 367 THR B N 1
ATOM 6532 C CA . THR B 1 367 ? 12.638 32.897 -14.847 1.00 25.99 367 THR B CA 1
ATOM 6533 C C . THR B 1 367 ? 11.867 34.056 -14.206 1.00 26.63 367 THR B C 1
ATOM 6534 O O . THR B 1 367 ? 10.795 34.453 -14.647 1.00 28.20 367 THR B O 1
ATOM 6538 N N . SER B 1 368 ? 12.426 34.575 -13.102 1.00 28.12 368 SER B N 1
ATOM 6539 C CA . SER B 1 368 ? 11.717 35.641 -12.401 1.00 29.87 368 SER B CA 1
ATOM 6540 C C . SER B 1 368 ? 12.578 36.892 -12.232 1.00 31.49 368 SER B C 1
ATOM 6541 O O . SER B 1 368 ? 13.699 36.972 -12.717 1.00 33.44 368 SER B O 1
ATOM 6544 N N . ARG B 1 369 ? 12.027 37.864 -11.510 1.00 33.17 369 ARG B N 1
ATOM 6545 C CA . ARG B 1 369 ? 12.699 39.133 -11.256 1.00 33.63 369 ARG B CA 1
ATOM 6546 C C . ARG B 1 369 ? 13.910 38.976 -10.362 1.00 32.38 369 ARG B C 1
ATOM 6547 O O . ARG B 1 369 ? 14.932 39.646 -10.553 1.00 29.29 369 ARG B O 1
ATOM 6555 N N . ALA B 1 370 ? 13.785 38.108 -9.365 1.00 31.87 370 ALA B N 1
ATOM 6556 C CA . ALA B 1 370 ? 14.897 37.863 -8.460 1.00 32.23 370 ALA B CA 1
ATOM 6557 C C . ALA B 1 370 ? 16.063 37.365 -9.318 1.00 31.63 370 ALA B C 1
ATOM 6558 O O . ALA B 1 370 ? 17.197 37.843 -9.209 1.00 31.46 370 ALA B O 1
ATOM 6560 N N . HIS B 1 371 ? 15.746 36.415 -10.191 1.00 29.17 371 HIS B N 1
ATOM 6561 C CA . HIS B 1 371 ? 16.706 35.815 -11.096 1.00 27.83 371 HIS B CA 1
ATOM 6562 C C . HIS B 1 371 ? 17.380 36.820 -12.031 1.00 26.73 371 HIS B C 1
ATOM 6563 O O . HIS B 1 371 ? 18.590 36.779 -12.221 1.00 26.79 371 HIS B O 1
ATOM 6570 N N . LEU B 1 372 ? 16.596 37.717 -12.617 1.00 25.64 372 LEU B N 1
ATOM 6571 C CA . LEU B 1 372 ? 17.137 38.721 -13.530 1.00 24.27 372 LEU B CA 1
ATOM 6572 C C . LEU B 1 372 ? 18.021 39.702 -12.774 1.00 22.58 372 LEU B C 1
ATOM 6573 O O . LEU B 1 372 ? 19.013 40.205 -13.302 1.00 21.23 372 LEU B O 1
ATOM 6578 N N . ALA B 1 373 ? 17.639 39.966 -11.530 1.00 21.22 373 ALA B N 1
ATOM 6579 C CA . ALA B 1 373 ? 18.363 40.885 -10.677 1.00 18.29 373 ALA B CA 1
ATOM 6580 C C . ALA B 1 373 ? 19.715 40.281 -10.336 1.00 18.31 373 ALA B C 1
ATOM 6581 O O . ALA B 1 373 ? 20.739 40.963 -10.362 1.00 16.83 373 ALA B O 1
ATOM 6583 N N . ARG B 1 374 ? 19.720 38.991 -10.027 1.00 18.03 374 ARG B N 1
ATOM 6584 C CA . ARG B 1 374 ? 20.965 38.322 -9.692 1.00 19.23 374 ARG B CA 1
ATOM 6585 C C . ARG B 1 374 ? 21.834 38.221 -10.938 1.00 18.01 374 ARG B C 1
ATOM 6586 O O . ARG B 1 374 ? 23.045 38.422 -10.878 1.00 18.35 374 ARG B O 1
ATOM 6594 N N . ALA B 1 375 ? 21.214 37.931 -12.072 1.00 17.03 375 ALA B N 1
ATOM 6595 C CA . ALA B 1 375 ? 21.955 37.837 -13.322 1.00 19.61 375 ALA B CA 1
ATOM 6596 C C . ALA B 1 375 ? 22.688 39.146 -13.629 1.00 21.51 375 ALA B C 1
ATOM 6597 O O . ALA B 1 375 ? 23.860 39.142 -14.012 1.00 21.14 375 ALA B O 1
ATOM 6599 N N . ALA B 1 376 ? 22.001 40.271 -13.464 1.00 22.87 376 ALA B N 1
ATOM 6600 C CA . ALA B 1 376 ? 22.639 41.549 -13.735 1.00 24.31 376 ALA B CA 1
ATOM 6601 C C . ALA B 1 376 ? 23.873 41.716 -12.861 1.00 24.79 376 ALA B C 1
ATOM 6602 O O . ALA B 1 376 ? 24.901 42.199 -13.331 1.00 25.63 376 ALA B O 1
ATOM 6604 N N . LEU B 1 377 ? 23.784 41.320 -11.595 1.00 23.65 377 LEU B N 1
ATOM 6605 C CA . LEU B 1 377 ? 24.937 41.455 -10.723 1.00 24.35 377 LEU B CA 1
ATOM 6606 C C . LEU B 1 377 ? 26.072 40.508 -11.130 1.00 25.14 377 LEU B C 1
ATOM 6607 O O . LEU B 1 377 ? 27.245 40.904 -11.167 1.00 23.31 377 LEU B O 1
ATOM 6612 N N . GLU B 1 378 ? 25.733 39.262 -11.454 1.00 25.08 378 GLU B N 1
ATOM 6613 C CA . GLU B 1 378 ? 26.759 38.306 -11.843 1.00 25.00 378 GLU B CA 1
ATOM 6614 C C . GLU B 1 378 ? 27.493 38.806 -13.080 1.00 25.09 378 GLU B C 1
ATOM 6615 O O . GLU B 1 378 ? 28.720 38.803 -13.122 1.00 25.38 378 GLU B O 1
ATOM 6621 N N . GLY B 1 379 ? 26.736 39.248 -14.080 1.00 24.94 379 GLY B N 1
ATOM 6622 C CA . GLY B 1 379 ? 27.337 39.741 -15.302 1.00 23.86 379 GLY B CA 1
ATOM 6623 C C . GLY B 1 379 ? 28.503 40.670 -15.032 1.00 24.70 379 GLY B C 1
ATOM 6624 O O . GLY B 1 379 ? 29.592 40.494 -15.575 1.00 25.42 379 GLY B O 1
ATOM 6625 N N . VAL B 1 380 ? 28.278 41.666 -14.187 1.00 23.52 380 VAL B N 1
ATOM 6626 C CA . VAL B 1 380 ? 29.324 42.616 -13.848 1.00 21.45 380 VAL B CA 1
ATOM 6627 C C . VAL B 1 380 ? 30.528 41.890 -13.246 1.00 21.14 380 VAL B C 1
ATOM 6628 O O . VAL B 1 380 ? 31.670 42.163 -13.606 1.00 21.64 380 VAL B O 1
ATOM 6632 N N . ALA B 1 381 ? 30.271 40.954 -12.339 1.00 20.49 381 ALA B N 1
ATOM 6633 C CA . ALA B 1 381 ? 31.356 40.217 -11.702 1.00 20.21 381 ALA B CA 1
ATOM 6634 C C . ALA B 1 381 ? 32.079 39.317 -12.699 1.00 18.98 381 ALA B C 1
ATOM 6635 O O . ALA B 1 381 ? 33.307 39.232 -12.694 1.00 17.84 381 ALA B O 1
ATOM 6637 N N . PHE B 1 382 ? 31.316 38.648 -13.554 1.00 18.55 382 PHE B N 1
ATOM 6638 C CA . PHE B 1 382 ? 31.905 37.767 -14.557 1.00 18.90 382 PHE B CA 1
ATOM 6639 C C . PHE B 1 382 ? 32.858 38.535 -15.467 1.00 19.48 382 PHE B C 1
ATOM 6640 O O . PHE B 1 382 ? 33.903 38.016 -15.858 1.00 18.97 382 PHE B O 1
ATOM 6648 N N . GLN B 1 383 ? 32.494 39.772 -15.795 1.00 21.64 383 GLN B N 1
ATOM 6649 C CA . GLN B 1 383 ? 33.317 40.605 -16.661 1.00 24.69 383 GLN B CA 1
ATOM 6650 C C . GLN B 1 383 ? 34.620 40.938 -15.951 1.00 24.50 383 GLN B C 1
ATOM 6651 O O . GLN B 1 383 ? 35.701 40.924 -16.545 1.00 24.88 383 GLN B O 1
ATOM 6657 N N . VAL B 1 384 ? 34.510 41.234 -14.668 1.00 23.76 384 VAL B N 1
ATOM 6658 C CA . VAL B 1 384 ? 35.679 41.545 -13.886 1.00 24.00 384 VAL B CA 1
ATOM 6659 C C . VAL B 1 384 ? 36.609 40.330 -13.899 1.00 25.26 384 VAL B C 1
ATOM 6660 O O . VAL B 1 384 ? 37.830 40.472 -14.041 1.00 27.14 384 VAL B O 1
ATOM 6664 N N . ARG B 1 385 ? 36.042 39.133 -13.778 1.00 24.56 385 ARG B N 1
ATOM 6665 C CA . ARG B 1 385 ? 36.865 37.928 -13.788 1.00 23.55 385 ARG B CA 1
ATOM 6666 C C . ARG B 1 385 ? 37.562 37.780 -15.123 1.00 23.39 385 ARG B C 1
ATOM 6667 O O . ARG B 1 385 ? 38.729 37.400 -15.169 1.00 23.07 385 ARG B O 1
ATOM 6675 N N . ASP B 1 386 ? 36.852 38.081 -16.207 1.00 22.62 386 ASP B N 1
ATOM 6676 C CA . ASP B 1 386 ? 37.445 37.977 -17.537 1.00 24.02 386 ASP B CA 1
ATOM 6677 C C . ASP B 1 386 ? 38.745 38.761 -17.576 1.00 23.84 386 ASP B C 1
ATOM 6678 O O . ASP B 1 386 ? 39.747 38.331 -18.151 1.00 23.48 386 ASP B O 1
ATOM 6683 N N . VAL B 1 387 ? 38.703 39.928 -16.958 1.00 23.30 387 VAL B N 1
ATOM 6684 C CA . VAL B 1 387 ? 39.839 40.813 -16.926 1.00 23.66 387 VAL B CA 1
ATOM 6685 C C . VAL B 1 387 ? 40.889 40.333 -15.941 1.00 24.26 387 VAL B C 1
ATOM 6686 O O . VAL B 1 387 ? 42.083 40.380 -16.237 1.00 22.72 387 VAL B O 1
ATOM 6690 N N . VAL B 1 388 ? 40.441 39.870 -14.775 1.00 23.62 388 VAL B N 1
ATOM 6691 C CA . VAL B 1 388 ? 41.361 39.394 -13.758 1.00 23.57 388 VAL B CA 1
ATOM 6692 C C . VAL B 1 388 ? 42.136 38.184 -14.281 1.00 24.78 388 VAL B C 1
ATOM 6693 O O . VAL B 1 388 ? 43.330 38.052 -14.041 1.00 24.38 388 VAL B O 1
ATOM 6697 N N . LEU B 1 389 ? 41.455 37.307 -15.007 1.00 25.55 389 LEU B N 1
ATOM 6698 C CA . LEU B 1 389 ? 42.097 36.131 -15.577 1.00 25.42 389 LEU B CA 1
ATOM 6699 C C . LEU B 1 389 ? 43.016 36.556 -16.711 1.00 25.86 389 LEU B C 1
ATOM 6700 O O . LEU B 1 389 ? 44.062 35.950 -16.930 1.00 27.34 389 LEU B O 1
ATOM 6705 N N . ALA B 1 390 ? 42.624 37.600 -17.434 1.00 25.49 390 ALA B N 1
ATOM 6706 C CA . ALA B 1 390 ? 43.427 38.091 -18.544 1.00 24.86 390 ALA B CA 1
ATOM 6707 C C . ALA B 1 390 ? 44.728 38.672 -18.028 1.00 26.02 390 ALA B C 1
ATOM 6708 O O . ALA B 1 390 ? 45.778 38.424 -18.595 1.00 25.77 390 ALA B O 1
ATOM 6710 N N . MET B 1 391 ? 44.655 39.440 -16.946 1.00 28.48 391 MET B N 1
ATOM 6711 C CA . MET B 1 391 ? 45.842 40.048 -16.351 1.00 31.53 391 MET B CA 1
ATOM 6712 C C . MET B 1 391 ? 46.736 39.000 -15.703 1.00 34.82 391 MET B C 1
ATOM 6713 O O . MET B 1 391 ? 47.959 39.137 -15.683 1.00 34.35 391 MET B O 1
ATOM 6718 N N . GLU B 1 392 ? 46.122 37.953 -15.170 1.00 39.17 392 GLU B N 1
ATOM 6719 C CA . GLU B 1 392 ? 46.883 36.901 -14.530 1.00 43.66 392 GLU B CA 1
ATOM 6720 C C . GLU B 1 392 ? 47.910 36.337 -15.515 1.00 46.71 392 GLU B C 1
ATOM 6721 O O . GLU B 1 392 ? 49.065 36.121 -15.150 1.00 47.89 392 GLU B O 1
ATOM 6727 N N . GLU B 1 393 ? 47.517 36.102 -16.764 1.00 50.01 393 GLU B N 1
ATOM 6728 C CA . GLU B 1 393 ? 48.549 35.546 -17.648 1.00 54.43 393 GLU B CA 1
ATOM 6729 C C . GLU B 1 393 ? 49.204 36.594 -18.562 1.00 56.11 393 GLU B C 1
ATOM 6730 O O . GLU B 1 393 ? 50.285 36.405 -19.109 1.00 55.60 393 GLU B O 1
ATOM 6736 N N . GLU B 1 394 ? 48.497 37.724 -18.771 1.00 58.38 394 GLU B N 1
ATOM 6737 C CA . GLU B 1 394 ? 49.192 38.819 -19.425 1.00 59.64 394 GLU B CA 1
ATOM 6738 C C . GLU B 1 394 ? 50.298 39.334 -18.500 1.00 59.97 394 GLU B C 1
ATOM 6739 O O . GLU B 1 394 ? 50.191 40.354 -17.837 1.00 59.97 394 GLU B O 1
ATOM 6745 N N . ALA B 1 395 ? 51.362 38.514 -18.434 1.00 61.25 395 ALA B N 1
ATOM 6746 C CA . ALA B 1 395 ? 52.549 38.889 -17.678 1.00 62.47 395 ALA B CA 1
ATOM 6747 C C . ALA B 1 395 ? 52.303 39.039 -16.168 1.00 61.98 395 ALA B C 1
ATOM 6748 O O . ALA B 1 395 ? 52.013 40.111 -15.656 1.00 61.28 395 ALA B O 1
ATOM 6750 N N . GLY B 1 396 ? 52.415 37.928 -15.429 1.00 61.96 396 GLY B N 1
ATOM 6751 C CA . GLY B 1 396 ? 52.571 38.118 -13.993 1.00 61.99 396 GLY B CA 1
ATOM 6752 C C . GLY B 1 396 ? 52.122 36.934 -13.140 1.00 61.45 396 GLY B C 1
ATOM 6753 O O . GLY B 1 396 ? 52.110 35.777 -13.550 1.00 60.96 396 GLY B O 1
ATOM 6754 N N . VAL B 1 397 ? 51.800 37.276 -11.879 1.00 61.80 397 VAL B N 1
ATOM 6755 C CA . VAL B 1 397 ? 51.367 36.298 -10.924 1.00 62.90 397 VAL B CA 1
ATOM 6756 C C . VAL B 1 397 ? 49.857 36.296 -10.708 1.00 61.71 397 VAL B C 1
ATOM 6757 O O . VAL B 1 397 ? 49.071 36.997 -11.343 1.00 61.46 397 VAL B O 1
ATOM 6761 N N . ARG B 1 398 ? 49.486 35.425 -9.769 1.00 59.92 398 ARG B N 1
ATOM 6762 C CA . ARG B 1 398 ? 48.124 35.304 -9.311 1.00 58.00 398 ARG B CA 1
ATOM 6763 C C . ARG B 1 398 ? 47.726 36.513 -8.457 1.00 56.15 398 ARG B C 1
ATOM 6764 O O . ARG B 1 398 ? 48.492 37.045 -7.667 1.00 56.09 398 ARG B O 1
ATOM 6772 N N . LEU B 1 399 ? 46.468 36.954 -8.653 1.00 53.10 399 LEU B N 1
ATOM 6773 C CA . LEU B 1 399 ? 45.968 38.039 -7.831 1.00 49.96 399 LEU B CA 1
ATOM 6774 C C . LEU B 1 399 ? 45.525 37.526 -6.459 1.00 48.50 399 LEU B C 1
ATOM 6775 O O . LEU B 1 399 ? 44.570 36.767 -6.331 1.00 48.45 399 LEU B O 1
ATOM 6780 N N . LYS B 1 400 ? 46.236 37.924 -5.407 1.00 45.73 400 LYS B N 1
ATOM 6781 C CA . LYS B 1 400 ? 45.936 37.468 -4.054 1.00 42.79 400 LYS B CA 1
ATOM 6782 C C . LYS B 1 400 ? 44.719 38.142 -3.431 1.00 39.95 400 LYS B C 1
ATOM 6783 O O . LYS B 1 400 ? 44.007 37.531 -2.641 1.00 40.32 400 LYS B O 1
ATOM 6789 N N . VAL B 1 401 ? 44.478 39.399 -3.782 1.00 36.26 401 VAL B N 1
ATOM 6790 C CA . VAL B 1 401 ? 43.337 40.122 -3.242 1.00 32.62 401 VAL B CA 1
ATOM 6791 C C . VAL B 1 401 ? 42.853 41.204 -4.204 1.00 31.57 401 VAL B C 1
ATOM 6792 O O . VAL B 1 401 ? 43.636 41.788 -4.952 1.00 31.00 401 VAL B O 1
ATOM 6796 N N . LEU B 1 402 ? 41.556 41.478 -4.170 1.00 30.24 402 LEU B N 1
ATOM 6797 C CA . LEU B 1 402 ? 41.082 42.552 -5.024 1.00 29.84 402 LEU B CA 1
ATOM 6798 C C . LEU B 1 402 ? 40.291 43.574 -4.215 1.00 31.01 402 LEU B C 1
ATOM 6799 O O . LEU B 1 402 ? 39.318 43.255 -3.545 1.00 30.64 402 LEU B O 1
ATOM 6804 N N . LYS B 1 403 ? 40.847 44.786 -4.283 1.00 31.02 403 LYS B N 1
ATOM 6805 C CA . LYS B 1 403 ? 40.308 45.941 -3.569 1.00 30.92 403 LYS B CA 1
ATOM 6806 C C . LYS B 1 403 ? 39.190 46.564 -4.383 1.00 31.31 403 LYS B C 1
ATOM 6807 O O . LYS B 1 403 ? 39.300 46.700 -5.600 1.00 32.10 403 LYS B O 1
ATOM 6813 N N . ALA B 1 404 ? 38.117 46.951 -3.705 1.00 32.03 404 ALA B N 1
ATOM 6814 C CA . ALA B 1 404 ? 36.972 47.547 -4.374 1.00 32.35 404 ALA B CA 1
ATOM 6815 C C . ALA B 1 404 ? 36.506 48.862 -3.749 1.00 33.48 404 ALA B C 1
ATOM 6816 O O . ALA B 1 404 ? 36.709 49.117 -2.563 1.00 33.09 404 ALA B O 1
ATOM 6818 N N . ASP B 1 405 ? 35.880 49.689 -4.575 1.00 34.71 405 ASP B N 1
ATOM 6819 C CA . ASP B 1 405 ? 35.338 50.972 -4.162 1.00 37.56 405 ASP B CA 1
ATOM 6820 C C . ASP B 1 405 ? 34.478 51.477 -5.311 1.00 37.92 405 ASP B C 1
ATOM 6821 O O . ASP B 1 405 ? 34.569 50.974 -6.429 1.00 37.43 405 ASP B O 1
ATOM 6826 N N . GLY B 1 406 ? 33.642 52.470 -5.037 1.00 38.83 406 GLY B N 1
ATOM 6827 C CA . GLY B 1 406 ? 32.775 52.991 -6.072 1.00 39.31 406 GLY B CA 1
ATOM 6828 C C . GLY B 1 406 ? 31.323 52.764 -5.704 1.00 39.61 406 GLY B C 1
ATOM 6829 O O . GLY B 1 406 ? 31.029 52.070 -4.733 1.00 40.31 406 GLY B O 1
ATOM 6830 N N . GLY B 1 407 ? 30.420 53.343 -6.488 1.00 39.51 407 GLY B N 1
ATOM 6831 C CA . GLY B 1 407 ? 28.995 53.219 -6.231 1.00 39.10 407 GLY B CA 1
ATOM 6832 C C . GLY B 1 407 ? 28.408 51.841 -5.975 1.00 37.98 407 GLY B C 1
ATOM 6833 O O . GLY B 1 407 ? 27.533 51.711 -5.121 1.00 38.11 407 GLY B O 1
ATOM 6834 N N . MET B 1 408 ? 28.860 50.820 -6.704 1.00 36.78 408 MET B N 1
ATOM 6835 C CA . MET B 1 408 ? 28.327 49.470 -6.514 1.00 37.51 408 MET B CA 1
ATOM 6836 C C . MET B 1 408 ? 28.857 48.761 -5.268 1.00 36.98 408 MET B C 1
ATOM 6837 O O . MET B 1 408 ? 28.179 47.911 -4.693 1.00 36.31 408 MET B O 1
ATOM 6842 N N . ALA B 1 409 ? 30.073 49.101 -4.860 1.00 36.53 409 ALA B N 1
ATOM 6843 C CA . ALA B 1 409 ? 30.679 48.488 -3.689 1.00 35.64 409 ALA B CA 1
ATOM 6844 C C . ALA B 1 409 ? 29.771 48.585 -2.466 1.00 35.86 409 ALA B C 1
ATOM 6845 O O . ALA B 1 409 ? 29.900 47.801 -1.529 1.00 36.95 409 ALA B O 1
ATOM 6847 N N . GLN B 1 410 ? 28.852 49.545 -2.478 1.00 36.04 410 GLN B N 1
ATOM 6848 C CA . GLN B 1 410 ? 27.930 49.737 -1.359 1.00 36.73 410 GLN B CA 1
ATOM 6849 C C . GLN B 1 410 ? 26.957 48.570 -1.214 1.00 34.64 410 GLN B C 1
ATOM 6850 O O . GLN B 1 410 ? 26.302 48.418 -0.189 1.00 34.62 410 GLN B O 1
ATOM 6856 N N . ASN B 1 411 ? 26.871 47.748 -2.253 1.00 33.34 411 ASN B N 1
ATOM 6857 C CA . ASN B 1 411 ? 25.999 46.581 -2.257 1.00 30.59 411 ASN B CA 1
ATOM 6858 C C . ASN B 1 411 ? 26.847 45.420 -1.736 1.00 31.83 411 ASN B C 1
ATOM 6859 O O . ASN B 1 411 ? 27.692 44.872 -2.439 1.00 32.84 411 ASN B O 1
ATOM 6864 N N . ARG B 1 412 ? 26.630 45.060 -0.483 1.00 32.90 412 ARG B N 1
ATOM 6865 C CA . ARG B 1 412 ? 27.404 43.999 0.135 1.00 32.82 412 ARG B CA 1
ATOM 6866 C C . ARG B 1 412 ? 27.244 42.683 -0.598 1.00 32.07 412 ARG B C 1
ATOM 6867 O O . ARG B 1 412 ? 28.221 41.982 -0.852 1.00 33.03 412 ARG B O 1
ATOM 6875 N N . LEU B 1 413 ? 26.007 42.355 -0.940 1.00 31.45 413 LEU B N 1
ATOM 6876 C CA . LEU B 1 413 ? 25.717 41.128 -1.655 1.00 29.73 413 LEU B CA 1
ATOM 6877 C C . LEU B 1 413 ? 26.591 41.062 -2.906 1.00 29.28 413 LEU B C 1
ATOM 6878 O O . LEU B 1 413 ? 27.351 40.109 -3.092 1.00 29.16 413 LEU B O 1
ATOM 6883 N N . PHE B 1 414 ? 26.489 42.075 -3.762 1.00 26.72 414 PHE B N 1
ATOM 6884 C CA . PHE B 1 414 ? 27.289 42.102 -4.984 1.00 24.41 414 PHE B CA 1
ATOM 6885 C C . PHE B 1 414 ? 28.747 41.700 -4.748 1.00 22.74 414 PHE B C 1
ATOM 6886 O O . PHE B 1 414 ? 29.292 40.879 -5.479 1.00 22.00 414 PHE B O 1
ATOM 6894 N N . LEU B 1 415 ? 29.374 42.278 -3.731 1.00 21.77 415 LEU B N 1
ATOM 6895 C CA . LEU B 1 415 ? 30.769 41.974 -3.435 1.00 23.01 415 LEU B CA 1
ATOM 6896 C C . LEU 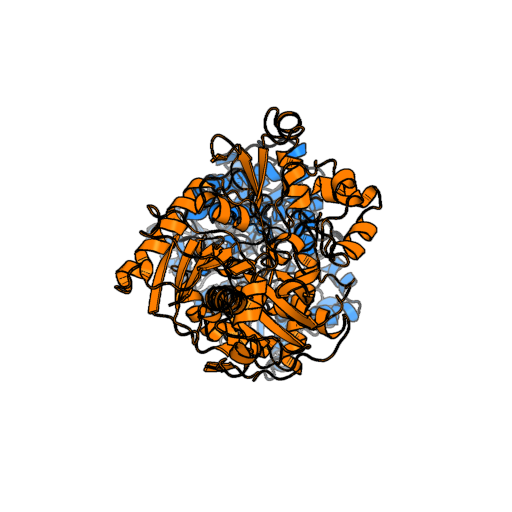B 1 415 ? 30.998 40.506 -3.059 1.00 23.45 415 LEU B C 1
ATOM 6897 O O . LEU B 1 415 ? 32.010 39.918 -3.422 1.00 21.43 415 LEU B O 1
ATOM 6902 N N . LYS B 1 416 ? 30.059 39.917 -2.325 1.00 24.49 416 LYS B N 1
ATOM 6903 C CA . LYS B 1 416 ? 30.193 38.526 -1.932 1.00 24.62 416 LYS B CA 1
ATOM 6904 C C . LYS B 1 416 ? 30.152 37.689 -3.209 1.00 23.15 416 LYS B C 1
ATOM 6905 O O . LYS B 1 416 ? 30.894 36.722 -3.368 1.00 22.63 416 LYS B O 1
ATOM 6911 N N . ILE B 1 417 ? 29.284 38.084 -4.130 1.00 23.03 417 ILE B N 1
ATOM 6912 C CA . ILE B 1 417 ? 29.156 37.400 -5.409 1.00 21.78 417 ILE B CA 1
ATOM 6913 C C . ILE B 1 417 ? 30.471 37.558 -6.171 1.00 20.88 417 ILE B C 1
ATOM 6914 O O . ILE B 1 417 ? 30.972 36.604 -6.750 1.00 21.20 417 ILE B O 1
ATOM 6919 N N . GLN B 1 418 ? 31.027 38.764 -6.163 1.00 19.35 418 GLN B N 1
ATOM 6920 C CA . GLN B 1 418 ? 32.286 39.015 -6.843 1.00 18.84 418 GLN B CA 1
ATOM 6921 C C . GLN B 1 418 ? 33.344 38.065 -6.306 1.00 19.64 418 GLN B C 1
ATOM 6922 O O . GLN B 1 418 ? 34.034 37.398 -7.068 1.00 20.96 418 GLN B O 1
ATOM 6928 N N . ALA B 1 419 ? 33.465 38.010 -4.987 1.00 18.61 419 ALA B N 1
ATOM 6929 C CA . ALA B 1 419 ? 34.426 37.135 -4.345 1.00 19.51 419 ALA B CA 1
ATOM 6930 C C . ALA B 1 419 ? 34.221 35.671 -4.737 1.00 21.66 419 ALA B C 1
ATOM 6931 O O . ALA B 1 419 ? 35.175 34.982 -5.090 1.00 20.20 419 ALA B O 1
ATOM 6933 N N . ASP B 1 420 ? 32.980 35.193 -4.666 1.00 24.57 420 ASP B N 1
ATOM 6934 C CA . ASP B 1 420 ? 32.687 33.801 -5.013 1.00 26.08 420 ASP B CA 1
ATOM 6935 C C . ASP B 1 420 ? 33.008 33.473 -6.462 1.00 24.70 420 ASP B C 1
ATOM 6936 O O . ASP B 1 420 ? 33.577 32.432 -6.751 1.00 27.12 420 ASP B O 1
ATOM 6941 N N . LEU B 1 421 ? 32.641 34.365 -7.370 1.00 22.59 421 LEU B N 1
ATOM 6942 C CA . LEU B 1 421 ? 32.882 34.053 -8.775 1.00 20.99 421 LEU B CA 1
ATOM 6943 C C . LEU B 1 421 ? 34.352 34.253 -9.157 1.00 20.67 421 LEU B C 1
ATOM 6944 O O . LEU B 1 421 ? 34.852 33.690 -10.122 1.00 20.42 421 LEU B O 1
ATOM 6949 N N . LEU B 1 422 ? 35.088 35.000 -8.349 1.00 19.14 422 LEU B N 1
ATOM 6950 C CA . LEU B 1 422 ? 36.505 35.218 -8.572 1.00 16.92 422 LEU B CA 1
ATOM 6951 C C . LEU B 1 422 ? 37.316 34.177 -7.801 1.00 16.82 422 LEU B C 1
ATOM 6952 O O . LEU B 1 422 ? 38.425 33.823 -8.200 1.00 17.17 422 LEU B O 1
ATOM 6957 N N . GLY B 1 423 ? 36.740 33.676 -6.712 1.00 16.57 423 GLY B N 1
ATOM 6958 C CA . GLY B 1 423 ? 37.435 32.712 -5.880 1.00 19.31 423 GLY B CA 1
ATOM 6959 C C . GLY B 1 423 ? 38.596 33.424 -5.207 1.00 21.64 423 GLY B C 1
ATOM 6960 O O . GLY B 1 423 ? 39.652 32.843 -4.944 1.00 21.87 423 GLY B O 1
ATOM 6961 N N . VAL B 1 424 ? 38.392 34.705 -4.927 1.00 23.21 424 VAL B N 1
ATOM 6962 C CA . VAL B 1 424 ? 39.427 35.524 -4.320 1.00 26.12 424 VAL B CA 1
ATOM 6963 C C . VAL B 1 424 ? 38.844 36.597 -3.417 1.00 27.92 424 VAL B C 1
ATOM 6964 O O . VAL B 1 424 ? 37.853 37.236 -3.762 1.00 30.33 424 VAL B O 1
ATOM 6968 N N . PRO B 1 425 ? 39.462 36.818 -2.249 1.00 28.20 425 PRO B N 1
ATOM 6969 C CA . PRO B 1 425 ? 38.995 37.828 -1.301 1.00 28.42 425 PRO B CA 1
ATOM 6970 C C . PRO B 1 425 ? 38.851 39.217 -1.931 1.00 28.68 425 PRO B C 1
ATOM 6971 O O . PRO B 1 425 ? 39.642 39.617 -2.786 1.00 30.05 425 PRO B O 1
ATOM 6975 N N . VAL B 1 426 ? 37.832 39.946 -1.498 1.00 27.51 426 VAL B N 1
ATOM 6976 C CA . VAL B 1 426 ? 37.565 41.288 -1.996 1.00 27.11 426 VAL B CA 1
ATOM 6977 C C . VAL B 1 426 ? 37.491 42.201 -0.777 1.00 27.86 426 VAL B C 1
ATOM 6978 O O . VAL B 1 426 ? 36.706 41.970 0.143 1.00 26.92 426 VAL B O 1
ATOM 6982 N N . ALA B 1 427 ? 38.322 43.237 -0.774 1.00 29.53 427 ALA B N 1
ATOM 6983 C CA . ALA B 1 427 ? 38.392 44.156 0.355 1.00 29.05 427 ALA B CA 1
ATOM 6984 C C . ALA B 1 427 ? 37.935 45.583 0.068 1.00 29.77 427 ALA B C 1
ATOM 6985 O O . ALA B 1 427 ? 38.112 46.103 -1.028 1.00 30.92 427 ALA B O 1
ATOM 6987 N N . VAL B 1 428 ? 37.347 46.207 1.081 1.00 30.88 428 VAL B N 1
ATOM 6988 C CA . VAL B 1 428 ? 36.847 47.574 0.994 1.00 31.20 428 VAL B CA 1
ATOM 6989 C C . VAL B 1 428 ? 37.608 48.415 2.016 1.00 31.17 428 VAL B C 1
ATOM 6990 O O . VAL B 1 428 ? 38.034 47.914 3.053 1.00 29.71 428 VAL B O 1
ATOM 6994 N N . PRO B 1 429 ? 37.794 49.706 1.737 1.00 33.66 429 PRO B N 1
ATOM 6995 C CA . PRO B 1 429 ? 38.524 50.551 2.682 1.00 35.35 429 PRO B CA 1
ATOM 6996 C C . PRO B 1 429 ? 37.585 51.241 3.653 1.00 37.01 429 PRO B C 1
ATOM 6997 O O . PRO B 1 429 ? 36.372 51.212 3.470 1.00 37.70 429 PRO B O 1
ATOM 7001 N N . GLU B 1 430 ? 38.153 51.867 4.679 1.00 39.05 430 GLU B N 1
ATOM 7002 C CA . GLU B 1 430 ? 37.356 52.590 5.662 1.00 41.71 430 GLU B CA 1
ATOM 7003 C C . GLU B 1 430 ? 36.894 53.926 5.083 1.00 40.93 430 GLU B C 1
ATOM 7004 O O . GLU B 1 430 ? 35.884 54.477 5.496 1.00 41.77 430 GLU B O 1
ATOM 7010 N N . VAL B 1 431 ? 37.653 54.443 4.128 1.00 40.66 431 VAL B N 1
ATOM 7011 C CA . VAL B 1 431 ? 37.306 55.688 3.462 1.00 40.29 431 VAL B CA 1
ATOM 7012 C C . VAL B 1 431 ? 36.729 55.258 2.114 1.00 40.26 431 VAL B C 1
ATOM 7013 O O . VAL B 1 431 ? 37.481 54.894 1.210 1.00 39.96 431 VAL B O 1
ATOM 7017 N N . THR B 1 432 ? 35.406 55.300 1.975 1.00 39.62 432 THR B N 1
ATOM 7018 C CA . THR B 1 432 ? 34.766 54.869 0.734 1.00 39.49 432 THR B CA 1
ATOM 7019 C C . THR B 1 432 ? 34.999 55.773 -0.464 1.00 40.57 432 THR B C 1
ATOM 7020 O O . THR B 1 432 ? 35.261 55.281 -1.558 1.00 41.68 432 THR B O 1
ATOM 7024 N N . GLU B 1 433 ? 34.896 57.084 -0.274 1.00 42.40 433 GLU B N 1
ATOM 7025 C CA . GLU B 1 433 ? 35.129 58.017 -1.375 1.00 43.18 433 GLU B CA 1
ATOM 7026 C C . GLU B 1 433 ? 36.605 57.953 -1.764 1.00 41.82 433 GLU B C 1
ATOM 7027 O O . GLU B 1 433 ? 37.362 58.889 -1.515 1.00 40.92 433 GLU B O 1
ATOM 7033 N N . THR B 1 434 ? 36.999 56.840 -2.381 1.00 41.15 434 THR B N 1
ATOM 7034 C CA . THR B 1 434 ? 38.382 56.607 -2.787 1.00 41.61 434 THR B CA 1
ATOM 7035 C C . THR B 1 434 ? 38.903 57.431 -3.959 1.00 42.41 434 THR B C 1
ATOM 7036 O O . THR B 1 434 ? 40.047 57.882 -3.939 1.00 41.50 434 THR B O 1
ATOM 7040 N N . THR B 1 435 ? 38.080 57.609 -4.987 1.00 44.86 435 THR B N 1
ATOM 7041 C CA . THR B 1 435 ? 38.549 58.416 -6.101 1.00 46.89 435 THR B CA 1
ATOM 7042 C C . THR B 1 435 ? 38.978 59.783 -5.589 1.00 47.02 435 THR B C 1
ATOM 7043 O O . THR B 1 435 ? 40.001 60.353 -5.963 1.00 46.83 435 THR B O 1
ATOM 7047 N N . ALA B 1 436 ? 38.116 60.313 -4.713 1.00 46.81 436 ALA B N 1
ATOM 7048 C CA . ALA B 1 436 ? 38.375 61.600 -4.107 1.00 46.20 436 ALA B CA 1
ATOM 7049 C C . ALA B 1 436 ? 39.662 61.592 -3.281 1.00 45.51 436 ALA B C 1
ATOM 7050 O O . ALA B 1 436 ? 40.541 62.426 -3.438 1.00 45.22 436 ALA B O 1
ATOM 7052 N N . LEU B 1 437 ? 39.739 60.632 -2.343 1.00 45.10 437 LEU B N 1
ATOM 7053 C CA . LEU B 1 437 ? 40.918 60.576 -1.492 1.00 45.60 437 LEU B CA 1
ATOM 7054 C C . LEU B 1 437 ? 42.195 60.483 -2.325 1.00 45.76 437 LEU B C 1
ATOM 7055 O O . LEU B 1 437 ? 43.208 61.102 -2.027 1.00 46.66 437 LEU B O 1
ATOM 7060 N N . GLY B 1 438 ? 42.120 59.648 -3.375 1.00 44.86 438 GLY B N 1
ATOM 7061 C CA . GLY B 1 438 ? 43.245 59.550 -4.292 1.00 44.82 438 GLY B CA 1
ATOM 7062 C C . GLY B 1 438 ? 43.665 60.933 -4.791 1.00 43.77 438 GLY B C 1
ATOM 7063 O O . GLY B 1 438 ? 44.840 61.267 -4.856 1.00 43.51 438 GLY B O 1
ATOM 7064 N N . ALA B 1 439 ? 42.656 61.739 -5.181 1.00 41.95 439 ALA B N 1
ATOM 7065 C CA . ALA B 1 439 ? 42.960 63.080 -5.662 1.00 41.39 439 ALA B CA 1
ATOM 7066 C C . ALA B 1 439 ? 43.654 63.927 -4.590 1.00 42.01 439 ALA B C 1
ATOM 7067 O O . ALA B 1 439 ? 44.807 64.313 -4.732 1.00 40.82 439 ALA B O 1
ATOM 7069 N N . ALA B 1 440 ? 42.931 64.177 -3.501 1.00 43.20 440 ALA B N 1
ATOM 7070 C CA . ALA B 1 440 ? 43.431 64.964 -2.374 1.00 44.21 440 ALA B CA 1
ATOM 7071 C C . ALA B 1 440 ? 44.855 64.604 -1.975 1.00 45.51 440 ALA B C 1
ATOM 7072 O O . ALA B 1 440 ? 45.719 65.477 -1.870 1.00 46.69 440 ALA B O 1
ATOM 7074 N N . LEU B 1 441 ? 45.100 63.319 -1.748 1.00 46.58 441 LEU B N 1
ATOM 7075 C CA . LEU B 1 441 ? 46.423 62.870 -1.348 1.00 47.80 441 LEU B CA 1
ATOM 7076 C C . LEU B 1 441 ? 47.481 63.250 -2.363 1.00 49.35 441 LEU B C 1
ATOM 7077 O O . LEU B 1 441 ? 48.532 63.760 -1.996 1.00 50.57 441 LEU B O 1
ATOM 7082 N N . MET B 1 442 ? 47.203 63.012 -3.640 1.00 51.88 442 MET B N 1
ATOM 7083 C CA . MET B 1 442 ? 48.162 63.344 -4.691 1.00 54.06 442 MET B CA 1
ATOM 7084 C C . MET B 1 442 ? 48.524 64.821 -4.594 1.00 54.81 442 MET B C 1
ATOM 7085 O O . MET B 1 442 ? 49.673 65.203 -4.828 1.00 55.05 442 MET B O 1
ATOM 7090 N N . ALA B 1 443 ? 47.535 65.640 -4.240 1.00 55.11 443 ALA B N 1
ATOM 7091 C CA . ALA B 1 443 ? 47.734 67.076 -4.091 1.00 55.25 443 ALA B CA 1
ATOM 7092 C C . ALA B 1 443 ? 48.675 67.316 -2.916 1.00 56.07 443 ALA B C 1
ATOM 7093 O O . ALA B 1 443 ? 49.742 67.915 -3.069 1.00 56.37 443 ALA B O 1
ATOM 7095 N N . GLY B 1 444 ? 48.283 66.839 -1.741 1.00 56.09 444 GLY B N 1
ATOM 7096 C CA . GLY B 1 444 ? 49.125 67.013 -0.577 1.00 56.93 444 GLY B CA 1
ATOM 7097 C C . GLY B 1 444 ? 50.535 66.494 -0.804 1.00 58.39 444 GLY B C 1
ATOM 7098 O O . GLY B 1 444 ? 51.473 66.922 -0.132 1.00 59.21 444 GLY B O 1
ATOM 7099 N N . VAL B 1 445 ? 50.695 65.569 -1.749 1.00 59.84 445 VAL B N 1
ATOM 7100 C CA . VAL B 1 445 ? 52.014 65.002 -2.036 1.00 61.12 445 VAL B CA 1
ATOM 7101 C C . VAL B 1 445 ? 52.846 65.959 -2.872 1.00 61.86 445 VAL B C 1
ATOM 7102 O O . VAL B 1 445 ? 54.046 66.122 -2.643 1.00 61.89 445 VAL B O 1
ATOM 7106 N N . GLY B 1 446 ? 52.198 66.585 -3.845 1.00 62.87 446 GLY B N 1
ATOM 7107 C CA . GLY B 1 446 ? 52.893 67.523 -4.701 1.00 64.75 446 GLY B CA 1
ATOM 7108 C C . GLY B 1 446 ? 53.258 68.770 -3.930 1.00 65.34 446 GLY B C 1
ATOM 7109 O O . GLY B 1 446 ? 54.219 69.457 -4.270 1.00 65.91 446 GLY B O 1
ATOM 7110 N N . ALA B 1 447 ? 52.494 69.050 -2.880 1.00 65.63 447 ALA B N 1
ATOM 7111 C CA . ALA B 1 447 ? 52.722 70.226 -2.048 1.00 65.56 447 ALA B CA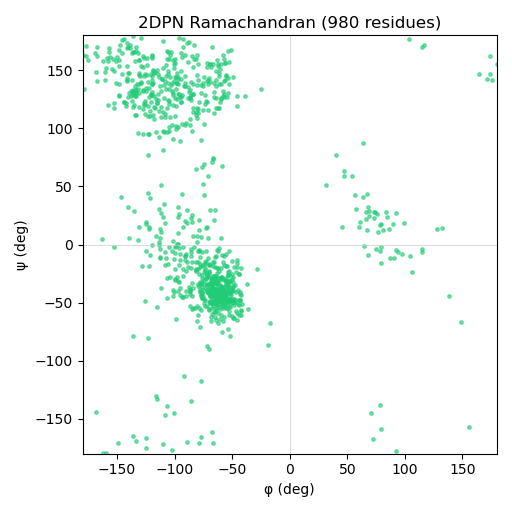 1
ATOM 7112 C C . ALA B 1 447 ? 53.689 69.964 -0.897 1.00 65.57 447 ALA B C 1
ATOM 7113 O O . ALA B 1 447 ? 53.720 70.724 0.070 1.00 66.05 447 ALA B O 1
ATOM 7115 N N . GLY B 1 448 ? 54.469 68.889 -0.999 1.00 65.39 448 GLY B N 1
ATOM 7116 C CA . GLY B 1 448 ? 55.434 68.566 0.041 1.00 65.51 448 GLY B CA 1
ATOM 7117 C C . GLY B 1 448 ? 54.884 68.134 1.395 1.00 65.98 448 GLY B C 1
ATOM 7118 O O . GLY B 1 448 ? 55.646 67.691 2.259 1.00 65.88 448 GLY B O 1
ATOM 7119 N N . ALA B 1 449 ? 53.574 68.257 1.595 1.00 66.21 449 ALA B N 1
ATOM 7120 C CA . ALA B 1 449 ? 52.959 67.867 2.864 1.00 67.00 449 ALA B CA 1
ATOM 7121 C C . ALA B 1 449 ? 53.225 66.397 3.179 1.00 67.93 449 ALA B C 1
ATOM 7122 O O . ALA B 1 449 ? 53.919 66.074 4.147 1.00 68.21 449 ALA B O 1
ATOM 7124 N N . LEU B 1 450 ? 52.676 65.507 2.357 1.00 68.34 450 LEU B N 1
ATOM 7125 C CA . LEU B 1 450 ? 52.859 64.075 2.556 1.00 68.01 450 LEU B CA 1
ATOM 7126 C C . LEU B 1 450 ? 53.569 63.422 1.382 1.00 68.29 450 LEU B C 1
ATOM 7127 O O . LEU B 1 450 ? 53.450 63.875 0.244 1.00 68.59 450 LEU B O 1
ATOM 7132 N N . SER B 1 451 ? 54.317 62.362 1.675 1.00 68.51 451 SER B N 1
ATOM 7133 C CA . SER B 1 451 ? 55.043 61.609 0.657 1.00 69.07 451 SER B CA 1
ATOM 7134 C C . SER B 1 451 ? 54.247 60.333 0.396 1.00 69.34 451 SER B C 1
ATOM 7135 O O . SER B 1 451 ? 53.360 59.981 1.172 1.00 69.26 451 SER B O 1
ATOM 7138 N N . PRO B 1 452 ? 54.554 59.617 -0.695 1.00 69.32 452 PRO B N 1
ATOM 7139 C CA . PRO B 1 452 ? 53.803 58.389 -0.968 1.00 69.73 452 PRO B CA 1
ATOM 7140 C C . PRO B 1 452 ? 53.789 57.386 0.196 1.00 69.71 452 PRO B C 1
ATOM 7141 O O . PRO B 1 452 ? 52.761 56.768 0.489 1.00 68.74 452 PRO B O 1
ATOM 7145 N N . GLU B 1 453 ? 54.924 57.239 0.869 1.00 69.79 453 GLU B N 1
ATOM 7146 C CA . GLU B 1 453 ? 55.031 56.329 2.005 1.00 69.44 453 GLU B CA 1
ATOM 7147 C C . GLU B 1 453 ? 54.127 56.759 3.161 1.00 69.43 453 GLU B C 1
ATOM 7148 O O . GLU B 1 453 ? 53.965 56.067 4.157 1.00 69.58 453 GLU B O 1
ATOM 7154 N N . ASP B 1 454 ? 53.582 57.979 3.012 1.00 69.08 454 ASP B N 1
ATOM 7155 C CA . ASP B 1 454 ? 52.644 58.492 3.999 1.00 68.82 454 ASP B CA 1
ATOM 7156 C C . ASP B 1 454 ? 51.218 58.022 3.704 1.00 68.06 454 ASP B C 1
ATOM 7157 O O . ASP B 1 454 ? 50.287 58.213 4.475 1.00 67.54 454 ASP B O 1
ATOM 7162 N N . VAL B 1 455 ? 51.072 57.425 2.511 1.00 67.21 455 VAL B N 1
ATOM 7163 C CA . VAL B 1 455 ? 49.755 57.028 2.034 1.00 65.83 455 VAL B CA 1
ATOM 7164 C C . VAL B 1 455 ? 49.514 55.537 2.272 1.00 64.03 455 VAL B C 1
ATOM 7165 O O . VAL B 1 455 ? 48.395 55.065 2.454 1.00 63.01 455 VAL B O 1
ATOM 7169 N N . ALA B 1 456 ? 50.623 54.778 2.228 1.00 62.34 456 ALA B N 1
ATOM 7170 C CA . ALA B 1 456 ? 50.529 53.343 2.448 1.00 60.99 456 ALA B CA 1
ATOM 7171 C C . ALA B 1 456 ? 50.274 53.017 3.921 1.00 60.31 456 ALA B C 1
ATOM 7172 O O . ALA B 1 456 ? 49.377 52.261 4.270 1.00 60.87 456 ALA B O 1
ATOM 7174 N N . GLY B 1 457 ? 51.098 53.532 4.828 1.00 59.44 457 GLY B N 1
ATOM 7175 C CA . GLY B 1 457 ? 50.941 53.217 6.238 1.00 58.95 457 GLY B CA 1
ATOM 7176 C C . GLY B 1 457 ? 49.792 53.979 6.872 1.00 58.80 457 GLY B C 1
ATOM 7177 O O . GLY B 1 457 ? 49.589 53.931 8.089 1.00 58.41 457 GLY B O 1
ATOM 7178 N N . ARG B 1 458 ? 49.037 54.689 6.040 1.00 58.22 458 ARG B N 1
ATOM 7179 C CA . ARG B 1 458 ? 47.897 55.467 6.504 1.00 58.23 458 ARG B CA 1
ATOM 7180 C C . ARG B 1 458 ? 46.606 54.855 5.954 1.00 56.81 458 ARG B C 1
ATOM 7181 O O . ARG B 1 458 ? 45.500 55.220 6.359 1.00 57.12 458 ARG B O 1
ATOM 7189 N N . PHE B 1 459 ? 46.759 53.918 5.023 1.00 54.07 459 PHE B N 1
ATOM 7190 C CA . PHE B 1 459 ? 45.618 53.245 4.423 1.00 51.41 459 PHE B CA 1
ATOM 7191 C C . PHE B 1 459 ? 45.049 52.258 5.430 1.00 50.45 459 PHE B C 1
ATOM 7192 O O . PHE B 1 459 ? 45.798 51.630 6.179 1.00 51.10 459 PHE B O 1
ATOM 7200 N N . ARG B 1 460 ? 43.728 52.105 5.433 1.00 48.37 460 ARG B N 1
ATOM 7201 C CA . ARG B 1 460 ? 43.076 51.207 6.374 1.00 46.50 460 ARG B CA 1
ATOM 7202 C C . ARG B 1 460 ? 41.981 50.358 5.717 1.00 43.87 460 ARG B C 1
ATOM 7203 O O . ARG B 1 460 ? 41.117 50.892 5.022 1.00 42.95 460 ARG B O 1
ATOM 7211 N N . GLU B 1 461 ? 42.024 49.040 5.943 1.00 41.69 461 GLU B N 1
ATOM 7212 C CA . GLU B 1 461 ? 41.023 48.116 5.395 1.00 38.80 461 GLU B CA 1
ATOM 7213 C C . GLU B 1 461 ? 39.827 48.024 6.335 1.00 35.89 461 GLU B C 1
ATOM 7214 O O . GLU B 1 461 ? 39.983 47.744 7.516 1.00 34.75 461 GLU B O 1
ATOM 7220 N N . ALA B 1 462 ? 38.631 48.264 5.817 1.00 34.13 462 ALA B N 1
ATOM 7221 C CA . ALA B 1 462 ? 37.438 48.197 6.651 1.00 33.86 462 ALA B CA 1
ATOM 7222 C C . ALA B 1 462 ? 36.983 46.748 6.785 1.00 34.01 462 ALA B C 1
ATOM 7223 O O . ALA B 1 462 ? 36.831 46.231 7.887 1.00 34.06 462 ALA B O 1
ATOM 7225 N N . GLU B 1 463 ? 36.782 46.099 5.647 1.00 33.91 463 GLU B N 1
ATOM 7226 C CA . GLU B 1 463 ? 36.344 44.714 5.608 1.00 33.70 463 GLU B CA 1
ATOM 7227 C C . GLU B 1 463 ? 36.892 44.030 4.383 1.00 33.04 463 GLU B C 1
ATOM 7228 O O . GLU B 1 463 ? 37.701 44.573 3.647 1.00 35.59 463 GLU B O 1
ATOM 7234 N N . ARG B 1 464 ? 36.391 42.828 4.163 1.00 32.03 464 ARG B N 1
ATOM 7235 C CA . ARG B 1 464 ? 36.741 42.021 3.014 1.00 30.05 464 ARG B CA 1
ATOM 7236 C C . ARG B 1 464 ? 35.745 40.877 2.987 1.00 29.97 464 ARG B C 1
ATOM 7237 O O . ARG B 1 464 ? 35.245 40.434 4.027 1.00 28.86 464 ARG B O 1
ATOM 7245 N N . PHE B 1 465 ? 35.429 40.416 1.791 1.00 30.20 465 PHE B N 1
ATOM 7246 C CA . PHE B 1 465 ? 34.504 39.318 1.667 1.00 29.31 465 PHE B CA 1
ATOM 7247 C C . PHE B 1 465 ? 35.293 38.132 1.148 1.00 29.49 465 PHE B C 1
ATOM 7248 O O . PHE B 1 465 ? 36.070 38.258 0.205 1.00 28.89 465 PHE B O 1
ATOM 7256 N N . LEU B 1 466 ? 35.105 36.993 1.811 1.00 30.63 466 LEU B N 1
ATOM 7257 C CA . LEU B 1 466 ? 35.799 35.750 1.498 1.00 29.90 466 LEU B CA 1
ATOM 7258 C C . LEU B 1 466 ? 34.994 34.872 0.566 1.00 29.62 466 LEU B C 1
ATOM 7259 O O . LEU B 1 466 ? 33.771 34.899 0.581 1.00 31.45 466 LEU B O 1
ATOM 7264 N N . PRO B 1 467 ? 35.679 34.088 -0.272 1.00 30.09 467 PRO B N 1
ATOM 7265 C CA . PRO B 1 467 ? 35.017 33.192 -1.223 1.00 30.80 467 PRO B CA 1
ATOM 7266 C C . PRO B 1 467 ? 34.549 31.924 -0.531 1.00 31.15 467 PRO B C 1
ATOM 7267 O O . PRO B 1 467 ? 35.368 31.153 -0.035 1.00 33.11 467 PRO B O 1
ATOM 7271 N N . THR B 1 468 ? 33.243 31.698 -0.492 1.00 30.84 468 THR B N 1
ATOM 7272 C CA . THR B 1 468 ? 32.729 30.488 0.145 1.00 31.45 468 THR B CA 1
ATOM 7273 C C . THR B 1 468 ? 32.262 29.461 -0.879 1.00 30.76 468 THR B C 1
ATOM 7274 O O . THR B 1 468 ? 31.856 28.359 -0.521 1.00 31.03 468 THR B O 1
ATOM 7278 N N . MET B 1 469 ? 32.342 29.818 -2.156 1.00 29.20 469 MET B N 1
ATOM 7279 C CA . MET B 1 469 ? 31.908 28.918 -3.217 1.00 28.14 469 MET B CA 1
ATOM 7280 C C . MET B 1 469 ? 32.983 27.931 -3.666 1.00 27.22 469 MET B C 1
ATOM 7281 O O . MET B 1 469 ? 34.079 28.323 -4.055 1.00 26.95 469 MET B O 1
ATOM 7286 N N . PRO B 1 470 ? 32.673 26.628 -3.624 1.00 27.45 470 PRO B N 1
ATOM 7287 C CA . PRO B 1 470 ? 33.650 25.618 -4.040 1.00 27.37 470 PRO B CA 1
ATOM 7288 C C . PRO B 1 470 ? 34.106 25.754 -5.496 1.00 28.82 470 PRO B C 1
ATOM 7289 O O . PRO B 1 470 ? 33.363 26.247 -6.359 1.00 25.86 470 PRO B O 1
ATOM 7293 N N . GLU B 1 471 ? 35.337 25.314 -5.752 1.00 31.48 471 GLU B N 1
ATOM 7294 C CA . GLU B 1 471 ? 35.937 25.373 -7.087 1.00 34.00 471 GLU B CA 1
ATOM 7295 C C . GLU B 1 471 ? 35.070 24.820 -8.222 1.00 32.89 471 GLU B C 1
ATOM 7296 O O . GLU B 1 471 ? 34.952 25.445 -9.277 1.00 31.50 471 GLU B O 1
ATOM 7302 N N . GLY B 1 472 ? 34.491 23.641 -8.008 1.00 32.64 472 GLY B N 1
ATOM 7303 C CA . GLY B 1 472 ? 33.638 23.030 -9.009 1.00 32.03 472 GLY B CA 1
ATOM 7304 C C . GLY B 1 472 ? 32.566 23.988 -9.487 1.00 33.71 472 GLY B C 1
ATOM 7305 O O . GLY B 1 472 ? 32.430 24.233 -10.690 1.00 34.44 472 GLY B O 1
ATOM 7306 N N . ARG B 1 473 ? 31.815 24.542 -8.539 1.00 34.44 473 ARG B N 1
ATOM 7307 C CA . ARG B 1 473 ? 30.739 25.486 -8.829 1.00 34.76 473 ARG B CA 1
ATOM 7308 C C . ARG B 1 473 ? 31.206 26.739 -9.568 1.00 33.19 473 ARG B C 1
ATOM 7309 O O . ARG B 1 473 ? 30.611 27.145 -10.562 1.00 33.91 473 ARG B O 1
ATOM 7317 N N . ARG B 1 474 ? 32.262 27.365 -9.068 1.00 31.44 474 ARG B N 1
ATOM 7318 C CA . ARG B 1 474 ? 32.780 28.572 -9.691 1.00 29.80 474 ARG B CA 1
ATOM 7319 C C . ARG B 1 474 ? 33.064 28.370 -11.175 1.00 28.81 474 ARG B C 1
ATOM 7320 O O . ARG B 1 474 ? 32.620 29.147 -12.021 1.00 29.72 474 ARG B O 1
ATOM 7328 N N . GLU B 1 475 ? 33.794 27.315 -11.496 1.00 26.53 475 GLU B N 1
ATOM 7329 C CA . GLU B 1 475 ? 34.135 27.070 -12.884 1.00 24.59 475 GLU B CA 1
ATOM 7330 C C . GLU B 1 475 ? 32.965 26.710 -13.793 1.00 22.40 475 GLU B C 1
ATOM 7331 O O . GLU B 1 475 ? 32.975 27.056 -14.969 1.00 20.91 475 GLU B O 1
ATOM 7337 N N . ALA B 1 476 ? 31.962 26.011 -13.270 1.00 21.03 476 ALA B N 1
ATOM 7338 C CA . ALA B 1 476 ? 30.820 25.649 -14.107 1.00 19.24 476 ALA B CA 1
ATOM 7339 C C . ALA B 1 476 ? 30.146 26.944 -14.524 1.00 19.21 476 ALA B C 1
ATOM 7340 O O . ALA B 1 476 ? 29.821 27.137 -15.694 1.00 17.74 476 ALA B O 1
ATOM 7342 N N . LEU B 1 477 ? 29.961 27.843 -13.559 1.00 19.06 477 LEU B N 1
ATOM 7343 C CA . LEU B 1 477 ? 29.345 29.127 -13.837 1.00 18.31 477 LEU B CA 1
ATOM 7344 C C . LEU B 1 477 ? 30.151 29.880 -14.885 1.00 17.43 477 LEU B C 1
ATOM 7345 O O . LEU B 1 477 ? 29.584 30.395 -15.850 1.00 16.99 477 LEU B O 1
ATOM 7350 N N . TYR B 1 478 ? 31.472 29.926 -14.709 1.00 15.29 478 TYR B N 1
ATOM 7351 C CA . TYR B 1 478 ? 32.323 30.626 -15.656 1.00 14.48 478 TYR B CA 1
ATOM 7352 C C . TYR B 1 478 ? 32.163 30.085 -17.084 1.00 15.44 478 TYR B C 1
ATOM 7353 O O . TYR B 1 478 ? 32.117 30.853 -18.048 1.00 14.16 478 TYR B O 1
ATOM 7362 N N . ARG B 1 479 ? 32.063 28.771 -17.232 1.00 16.47 479 ARG B N 1
ATOM 7363 C CA . ARG B 1 479 ? 31.886 28.202 -18.559 1.00 16.78 479 ARG B CA 1
ATOM 7364 C C . ARG B 1 479 ? 30.566 28.655 -19.158 1.00 16.42 479 ARG B C 1
ATOM 7365 O O . ARG B 1 479 ? 30.454 28.819 -20.371 1.00 16.30 479 ARG B O 1
ATOM 7373 N N . ARG B 1 480 ? 29.559 28.841 -18.309 1.00 16.56 480 ARG B N 1
ATOM 7374 C CA . ARG B 1 480 ? 28.254 29.285 -18.787 1.00 17.37 480 ARG B CA 1
ATOM 7375 C C . ARG B 1 480 ? 28.353 30.710 -19.292 1.00 16.98 480 ARG B C 1
ATOM 7376 O O . ARG B 1 480 ? 27.935 31.008 -20.407 1.00 15.59 480 ARG B O 1
ATOM 7384 N N . TRP B 1 481 ? 28.931 31.575 -18.464 1.00 17.94 481 TRP B N 1
ATOM 7385 C CA . TRP B 1 481 ? 29.113 32.985 -18.788 1.00 20.14 481 TRP B CA 1
ATOM 7386 C C . TRP B 1 481 ? 29.906 33.214 -20.054 1.00 20.61 481 TRP B C 1
ATOM 7387 O O . TRP B 1 481 ? 29.547 34.045 -20.882 1.00 22.23 481 TRP B O 1
ATOM 7398 N N . ARG B 1 482 ? 30.998 32.485 -20.200 1.00 21.38 482 ARG B N 1
ATOM 7399 C CA . ARG B 1 482 ? 31.852 32.599 -21.364 1.00 23.26 482 ARG B CA 1
ATOM 7400 C C . ARG B 1 482 ? 31.099 32.158 -22.610 1.00 23.97 482 ARG B C 1
ATOM 7401 O O . ARG B 1 482 ? 31.388 32.578 -23.723 1.00 25.42 482 ARG B O 1
ATOM 7409 N N . GLU B 1 483 ? 30.142 31.258 -22.429 1.00 24.49 483 GLU B N 1
ATOM 7410 C CA . GLU B 1 483 ? 29.390 30.802 -23.577 1.00 25.60 483 GLU B CA 1
ATOM 7411 C C . GLU B 1 483 ? 28.369 31.898 -23.844 1.00 25.41 483 GLU B C 1
ATOM 7412 O O . GLU B 1 483 ? 28.051 32.212 -24.986 1.00 24.76 483 GLU B O 1
ATOM 7418 N N . ALA B 1 484 ? 27.874 32.499 -22.773 1.00 25.60 484 ALA B N 1
ATOM 7419 C CA . ALA B 1 484 ? 26.910 33.575 -22.892 1.00 26.20 484 ALA B CA 1
ATOM 7420 C C . ALA B 1 484 ? 27.519 34.752 -23.672 1.00 26.92 484 ALA B C 1
ATOM 7421 O O . ALA B 1 484 ? 26.878 35.326 -24.559 1.00 27.14 484 ALA B O 1
ATOM 7423 N N . VAL B 1 485 ? 28.759 35.102 -23.345 1.00 26.69 485 VAL B N 1
ATOM 7424 C CA . VAL B 1 485 ? 29.435 36.206 -24.014 1.00 26.88 485 VAL B CA 1
ATOM 7425 C C . VAL B 1 485 ? 29.633 35.934 -25.498 1.00 27.41 485 VAL B C 1
ATOM 7426 O O . VAL B 1 485 ? 29.589 36.852 -26.316 1.00 27.26 485 VAL B O 1
ATOM 7430 N N . GLU B 1 486 ? 29.848 34.673 -25.850 1.00 28.57 486 GLU B N 1
ATOM 7431 C CA . GLU B 1 486 ? 30.023 34.305 -27.255 1.00 30.26 486 GLU B CA 1
ATOM 7432 C C . GLU B 1 486 ? 28.750 34.556 -28.070 1.00 29.83 486 GLU B C 1
ATOM 7433 O O . GLU B 1 486 ? 28.804 34.641 -29.292 1.00 31.72 486 GLU B O 1
ATOM 7439 N N . ARG B 1 487 ? 27.601 34.662 -27.410 1.00 29.64 487 ARG B N 1
ATOM 7440 C CA . ARG B 1 487 ? 26.363 34.897 -28.146 1.00 28.35 487 ARG B CA 1
ATOM 7441 C C . ARG B 1 487 ? 25.902 36.349 -28.166 1.00 28.84 487 ARG B C 1
ATOM 7442 O O . ARG B 1 487 ? 24.879 36.683 -28.769 1.00 30.91 487 ARG B O 1
ATOM 7450 N N . ALA B 1 488 ? 26.653 37.216 -27.509 1.00 27.72 488 ALA B N 1
ATOM 7451 C CA . ALA B 1 488 ? 26.309 38.620 -27.512 1.00 27.21 488 ALA B CA 1
ATOM 7452 C C . ALA B 1 488 ? 27.174 39.283 -28.583 1.00 27.71 488 ALA B C 1
ATOM 7453 O O . ALA B 1 488 ? 26.786 40.281 -29.193 1.00 27.63 488 ALA B O 1
ATOM 7455 N N . LYS B 1 489 ? 28.342 38.693 -28.825 1.00 27.26 489 LYS B N 1
ATOM 7456 C CA . LYS B 1 489 ? 29.280 39.238 -29.796 1.00 27.23 489 LYS B CA 1
ATOM 7457 C C . LYS B 1 489 ? 28.786 39.360 -31.223 1.00 26.21 489 LYS B C 1
ATOM 7458 O O . LYS B 1 489 ? 28.109 38.485 -31.741 1.00 27.80 489 LYS B O 1
ATOM 7464 N N . GLY B 1 490 ? 29.131 40.479 -31.841 1.00 25.79 490 GLY B N 1
ATOM 7465 C CA . GLY B 1 490 ? 28.773 40.721 -33.222 1.00 26.75 490 GLY B CA 1
ATOM 7466 C C . GLY B 1 490 ? 27.316 40.882 -33.580 1.00 28.05 490 GLY B C 1
ATOM 7467 O O . GLY B 1 490 ? 26.957 40.709 -34.743 1.00 28.91 490 GLY B O 1
ATOM 7468 N N . TRP B 1 491 ? 26.469 41.234 -32.622 1.00 29.33 491 TRP B N 1
ATOM 7469 C CA . TRP B 1 491 ? 25.063 41.383 -32.948 1.00 31.66 491 TRP B CA 1
ATOM 7470 C C . TRP B 1 491 ? 24.819 42.503 -33.954 1.00 36.00 491 TRP B C 1
ATOM 7471 O O . TRP B 1 491 ? 24.158 42.297 -34.971 1.00 34.72 491 TRP B O 1
ATOM 7482 N N . ALA B 1 492 ? 25.342 43.688 -33.668 1.00 41.80 492 ALA B N 1
ATOM 7483 C CA . ALA B 1 492 ? 25.168 44.815 -34.575 1.00 47.33 492 ALA B CA 1
ATOM 7484 C C . ALA B 1 492 ? 25.660 44.413 -35.962 1.00 52.05 492 ALA B C 1
ATOM 7485 O O . ALA B 1 492 ? 26.788 43.934 -36.117 1.00 52.08 492 ALA B O 1
ATOM 7487 N N . ARG B 1 493 ? 24.793 44.609 -36.956 1.00 58.69 493 ARG B N 1
ATOM 7488 C CA . ARG B 1 493 ? 25.053 44.261 -38.362 1.00 64.23 493 ARG B CA 1
ATOM 7489 C C . ARG B 1 493 ? 26.508 44.289 -38.823 1.00 66.43 493 ARG B C 1
ATOM 7490 O O . ARG B 1 493 ? 26.845 43.661 -39.829 1.00 66.21 493 ARG B O 1
ATOM 7498 N N . GLU B 1 494 ? 27.354 45.019 -38.097 1.00 69.31 494 GLU B N 1
ATOM 7499 C CA . GLU B 1 494 ? 28.774 45.143 -38.427 1.00 71.86 494 GLU B CA 1
ATOM 7500 C C . GLU B 1 494 ? 28.991 46.135 -39.573 1.00 72.22 494 GLU B C 1
ATOM 7501 O O . GLU B 1 494 ? 29.727 47.124 -39.360 1.00 72.01 494 GLU B O 1
#

Secondary structure (DSSP, 8-state):
-EEEEEE-SSEEEEEEE-TTS-EEEEEEEE-PEE-SSTT--EE-HHHHHHHHHHHHHHHHHHTT--GGG--EEEEEE-SS-BEEEETTT--BSS-EE-TT--TTHHHHHHHHHTT-HHHHHHHTS--S-TTSHHHHHHHHHHHSSSHHHHHHHT-EEEE-HHHHHHHHHTTTS--EE-HHHHTTSSSEETTTTEE-HHHHHHTT--STTPPEE--TTS---B--HHHHSS--BEEEEEEHHHHHHHHTT--STT-EEEEESSSEEEEEE-TTS----SSS-EEEEEEEEBTEEEEEEEEEES-SHHHHHHHHHTTSSSSTTTHHHHHHT-S--SS-EEE--TT-B-TTT-BTT--EEEEEE-TT--HHHHHHHHHHHHHHHHHHHHHHHHTTTS-----EEEESGGGG-HHHHHHHHHHHTS-EEEES-S-HHHHHHHHHHHHHHTS--HHHHHHH--EEEEEPP-S-HHHHHHHHHHHHHHHHHHSS-S--/-EEEEEE-SSEEEEEEE-SSS-EEEEEEEE---B-SSTT--EE-HHHHHHHHHHHHHHHHHHHT--TTT--EEEEEE-SS-EEEEETTTTEESS-EE-TT----HHHHHHHHHTT-HHHHHTTTS--S-SSSHHHHHHHHHHHSTTHHHHTTTTSEEEEEHHHHHHHHHTTTS---B-HHHHHTSTTB-SSSSSB-HHHHHHT---TTS---B--TTS---B--HHHHSS--BEEEEEEHHHHHHHHTT--STT-EEEEESSSEEEEEEEESS----SSS-EEEEEEEEBTEEEEEEEEEES-STHHHHHHHTTTSSSSTTTHHHHGGG-SS-SS-EEE--TT---TTT--TT--EEEEEE-TT--HHHHHHHHHHHHHHHHHHHHHHHHHSSS-----EEEESGGGG-HHHHHHHHHHHTS-EEEES---HHHHHHHHHHHHHTTS--THHHHTT--EEEEE---S-HHHHHHHHHHHHHHHHTTTT-S--

B-factor: mean 42.23, std 18.93, range [8.73, 91.75]

Nearest PDB structures (foldseek):
  2dpn-assembly1_B  TM=9.987E-01  e=4.299E-94  Thermus thermophilus
  6ude-assembly1_C  TM=9.694E-01  e=1.916E-68  Elizabethkingia anophelis NUHP1
  3flc-assembly1_X  TM=9.804E-01  e=1.678E-66  Enterococcus casseliflavus
  6zq4-assembly2_C-2  TM=9.278E-01  e=6.996E-59  Thermochaetoides thermophila DSM 1495
  4e1j-assembly1_D  TM=9.718E-01  e=1.110E-52  Sinorhizobium meliloti 1021

Solvent-accessible surface area: 34036 Å² total; per-residue (Å²): 58,1,0,0,2,11,0,17,19,59,8,0,69,0,0,0,0,29,67,106,12,170,59,64,13,51,0,114,105,113,11,174,44,47,110,71,118,135,33,45,2,9,0,49,3,85,52,0,31,97,10,1,29,65,0,4,99,23,0,13,165,138,31,70,15,121,5,61,86,7,64,0,0,0,0,0,0,2,4,2,0,1,2,2,0,49,67,191,100,19,145,31,44,55,55,0,0,0,10,8,1,26,22,1,21,91,36,1,57,47,10,91,87,147,48,35,21,78,46,0,70,85,65,1,4,3,14,2,1,0,0,0,1,0,0,1,1,14,41,3,16,109,76,26,132,32,0,74,70,100,0,96,68,25,34,8,0,2,0,5,0,0,0,4,0,0,21,29,7,1,47,26,152,18,27,0,3,0,5,0,0,1,1,0,2,0,0,1,14,0,88,97,38,42,46,13,91,93,0,13,142,33,14,33,10,18,70,44,2,25,4,94,36,58,40,0,30,12,78,0,14,64,3,34,76,130,22,19,63,27,78,0,41,0,40,0,0,0,0,18,15,0,0,0,0,0,3,0,11,0,50,34,52,44,72,1,0,1,14,1,35,43,2,1,14,2,0,20,1,27,9,122,163,33,36,80,19,149,114,14,7,0,1,0,0,0,4,1,42,62,39,174,12,19,12,1,6,0,0,0,4,8,3,0,21,17,0,12,30,7,2,77,116,0,24,6,4,194,102,79,75,79,4,70,70,21,0,57,80,32,156,64,6,35,59,1,7,2,0,1,2,2,12,2,3,4,2,29,36,30,22,21,19,0,50,0,1,6,0,1,0,38,42,62,5,40,76,9,35,3,0,29,2,0,3,13,1,2,0,1,8,0,15,4,0,3,58,13,4,10,137,73,77,38,134,141,16,175,32,0,17,0,4,24,52,20,8,144,21,136,21,0,1,89,5,0,0,12,5,5,25,7,27,0,3,24,6,105,34,86,46,2,20,1,13,0,0,0,13,0,0,0,20,22,37,61,42,17,41,35,127,46,5,57,59,110,43,145,61,57,76,112,21,122,47,103,43,95,112,52,111,37,53,40,24,24,145,27,0,88,72,0,0,80,35,0,59,26,7,26,222,155,74,0,0,0,2,16,0,17,17,64,10,1,57,1,0,0,0,33,74,103,4,176,55,69,11,55,1,109,101,130,5,181,38,46,127,62,118,128,31,45,1,15,0,36,2,90,68,0,34,120,6,7,31,84,1,1,116,26,0,13,181,150,34,70,14,121,9,60,88,9,62,0,0,0,0,0,0,2,6,0,1,0,1,1,0,16,79,192,95,27,140,33,36,51,53,0,0,0,14,13,0,36,17,0,20,81,46,1,69,47,6,101,88,141,47,42,21,78,45,0,79,90,78,1,3,0,11,3,3,1,1,0,2,1,0,0,4,9,42,0,6,99,88,23,142,59,8,103,73,136,0,96,76,17,41,0,0,7,0,3,0,0,0,3,0,0,16,20,6,0,58,27,145,10,30,0,3,0,4,0,1,4,1,1,4,0,2,1,9,0,100,92,55,41,42,17,105,79,0,16,130,30,19,51,3,25,73,35,0,30,9,99,44,60,33,0,20,19,67,0,12,83,4,33,72,113,20,27,55,18,93,0,42,0,41,0,1,0,0,18,16,0,0,0,0,1,3,0,9,0,50,28,67,47,69,3,0,0,11,0,29,37,1,0,14,0,0,24,3,24,16,176,171,23,30,62,5,137,115,8,4,0,2,0,0,0,6,2,33,59,34,148,17,30,17,0,2,0,0,0,5,10,6,0,18,20,0,12,19,7,3,86,110,1,34,6,2,185,93,55,79,56,6,64,52,28,0,59,80,28,170,60,6,43,57,1,7,3,0,0,2,3,11,2,6,5,3,27,45,33,20,25,28,0,50,0,1,7,1,2,0,38,42,53,7,40,77,10,36,4,1,30,1,1,2,14,1,1,0,2,13,0,14,7,0,4,66,8,5,30,119,18,70,61,121,110,9,152,46,0,30,0,4,25,50,20,12,146,22,128,29,0,2,79,6,0,0,10,3,4,22,6,30,0,5,26,5,110,37,90,47,2,23,1,14,0,0,0,6,0,0,0,17,28,39,69,53,7,46,38,123,46,3,52,60,83,48,136,73,50,80,101,26,107,42,105,42,95,119,52,111,42,46,40,21,26,154,56,1,118,66,0,1,88,37,0,67,28,3,15,165,132

Organism: Thermus thermophilus (strain ATCC 27634 / DSM 579 / HB8) (NCBI:txid300852)

Radius of gyration: 34.66 Å; Cα contacts (8 Å, |Δi|>4): 2499; chains: 2; bounding box: 92×92×61 Å

InterPro domains:
  IPR000577 Carbohydrate kinase, FGGY [PIRSF000538] (1-494)
  IPR005999 Glycerol kinase [MF_00186] (1-492)
  IPR005999 Glycerol kinase [TIGR01311] (3-491)
  IPR018483 Carbohydrate kinase, FGGY, conserved site [PS00445] (358-378)
  IPR018483 Carbohydrate kinase, FGGY, conserved site [PS00933] (133-145)
  IPR018484 Carbohydrate kinase FGGY, N-terminal [PF00370] (4-249)
  IPR018485 Carbohydrate kinase FGGY, C-terminal [PF02782] (259-446)
  IPR043129 ATPase, nucleotide binding domain [SSF53067] (1-250)
  IPR043129 ATPase, nucleotide binding domain [SSF53067] (252-492)

CATH classification: 3.30.420.40 (+1 more: 3.30.420.40)

Foldseek 3Di:
DFKFWEQEDFWIKIFDADLLLHTQFMFIDGADWDDPDQLFTFGALVRSQVRSLVNNQVRCVVNVHAQVVHLAYFYAYQAAWKWKAFLVPLHTDDTTGHLRHAPLPVVLVVLVVVVCQVVLCQFLQAGRGSRHNQSVVLCCCPPDDNVVVVLQVLRMAMDDVLQSNLCQQAVSPAREAEQQRVSRHSQAGNPQSGGDVVRCVSSSHHPSHYGYYDFQQAWSDWGDCVRRVHTHTYRGHHYLVLLLCLLLLLPDFLDKAWAAEQWIKIKGWHFQDWDRDPQAWGKGWSTADRHRTTIIIMWTFNGQLVLLVVCCVVVLDPDSPVLQVLLVVDDALQLKAWQQQCQHGTPRPSFRQFHTDIPDDDPPGHSNSSSNNSLLNNLLSVLRVQCRCDVDPHPHRAEYEYAYPVVVRVSSQLSSQALNQHKYWYWPDRVSSRSSRSNSNCVSSVVDDSVSSSVSTGTDDIHHHDYDVVVSVVVSVSVVVRRVVRGRPDDD/DFKEWEAEDFKTKIWDADQLQHTQFIDIDGFDWDCPDALWTWAALVSRLVRSLVTSQVGCVSRVHAQVPHAAYFYAHAAQWKFKFFLVVLDGPDTIGALSHQPLVVVLVVLVVVVCQVVQCQFLLAGRGSRHCASVVLCVCPPRDPNVVVQPAQRMAMDDSQQSNLCVFPVSPARAAELQSCSSHSQAGPPVQGGDPCRCVSSPPDPRRHHDHFFQQAWSAWGDCVRNNHTHTYRGHHYLVLLLCLLLLLPDQLRKAWEAEQFIKIKGWNFQDWQSFDQAWGKGWSGAQRHGTTIIIMFTGSGGLVLLVVCCVVPLDPDSPCLLVLLVVDPALQLKAWQQQCQAGHPRPSFRQFHIDIDDDDPPGGSSNSSNRSLLNNLLSVLRVQVSVCPSDDHHRQEYEYAYDVVVNVVSQLSSQQLNQHKYWYWPRRVSSRSSRRNSNCCSVVNDPSVSSNVSTGTDDIHHHPHDPVVSVVVSVSHVVRRVVRGNNHVD